Protein AF-0000000085124815 (afdb_homodimer)

Structure (mmCIF, N/CA/C/O backbone):
data_AF-0000000085124815-model_v1
#
loop_
_entity.id
_entity.type
_entity.pdbx_description
1 polymer 'Ferritin-like domain-containing protein'
#
loop_
_atom_site.group_PDB
_atom_site.id
_atom_site.type_symbol
_atom_site.label_atom_id
_atom_site.label_alt_id
_atom_site.label_comp_id
_atom_site.label_asym_id
_atom_site.label_entity_id
_atom_site.label_seq_id
_atom_site.pdbx_PDB_ins_code
_atom_site.Cartn_x
_atom_site.Cartn_y
_atom_site.Cartn_z
_atom_site.occupancy
_atom_site.B_iso_or_equiv
_atom_site.auth_seq_id
_atom_site.auth_comp_id
_atom_site.auth_asym_id
_atom_site.auth_atom_id
_atom_site.pdbx_PDB_model_num
ATOM 1 N N . MET A 1 1 ? 24.781 -39.438 -40.031 1 23.91 1 MET A N 1
ATOM 2 C CA . MET A 1 1 ? 24.938 -39.5 -38.562 1 23.91 1 MET A CA 1
ATOM 3 C C . MET A 1 1 ? 23.734 -38.844 -37.875 1 23.91 1 MET A C 1
ATOM 5 O O . MET A 1 1 ? 23.531 -37.625 -37.969 1 23.91 1 MET A O 1
ATOM 9 N N . HIS A 1 2 ? 22.531 -39.375 -37.812 1 31.05 2 HIS A N 1
ATOM 10 C CA . HIS A 1 2 ? 21.219 -38.875 -37.438 1 31.05 2 HIS A CA 1
ATOM 11 C C . HIS A 1 2 ? 21.219 -38.281 -36.062 1 31.05 2 HIS A C 1
ATOM 13 O O . HIS A 1 2 ? 21.734 -38.875 -35.125 1 31.05 2 HIS A O 1
ATOM 19 N N . THR A 1 3 ? 21.5 -37 -35.938 1 35.91 3 THR A N 1
ATOM 20 C CA . THR A 1 3 ? 21.438 -36.188 -34.719 1 35.91 3 THR A CA 1
ATOM 21 C C . THR A 1 3 ? 20.359 -36.719 -33.781 1 35.91 3 THR A C 1
ATOM 23 O O . THR A 1 3 ? 19.188 -36.812 -34.156 1 35.91 3 THR A O 1
ATOM 26 N N . LEU A 1 4 ? 20.641 -37.625 -32.969 1 41.78 4 LEU A N 1
ATOM 27 C CA . LEU A 1 4 ? 19.844 -38.281 -31.953 1 41.78 4 LEU A CA 1
ATOM 28 C C . LEU A 1 4 ? 19 -37.281 -31.188 1 41.78 4 LEU A C 1
ATOM 30 O O . LEU A 1 4 ? 19.547 -36.438 -30.469 1 41.78 4 LEU A O 1
ATOM 34 N N . ASN A 1 5 ? 17.938 -36.656 -31.719 1 46.88 5 ASN A N 1
ATOM 35 C CA . ASN A 1 5 ? 16.938 -35.781 -31.125 1 46.88 5 ASN A CA 1
ATOM 36 C C . ASN A 1 5 ? 16.625 -36.188 -29.688 1 46.88 5 ASN A C 1
ATOM 38 O O . ASN A 1 5 ? 16.5 -37.375 -29.375 1 46.88 5 ASN A O 1
ATOM 42 N N . HIS A 1 6 ? 17.109 -35.469 -28.766 1 55.03 6 HIS A N 1
ATOM 43 C CA . HIS A 1 6 ? 16.969 -35.625 -27.312 1 55.03 6 HIS A CA 1
ATOM 44 C C . HIS A 1 6 ? 15.594 -36.188 -26.953 1 55.03 6 HIS A C 1
ATOM 46 O O . HIS A 1 6 ? 14.57 -35.688 -27.406 1 55.03 6 HIS A O 1
ATOM 52 N N . SER A 1 7 ? 15.328 -37.531 -26.641 1 70.69 7 SER A N 1
ATOM 53 C CA . SER A 1 7 ? 14.094 -38.281 -26.375 1 70.69 7 SER A CA 1
ATOM 54 C C . SER A 1 7 ? 13.719 -38.219 -24.906 1 70.69 7 SER A C 1
ATOM 56 O O . SER A 1 7 ? 14.555 -38.438 -24.031 1 70.69 7 SER A O 1
ATOM 58 N N . ILE A 1 8 ? 12.711 -37.406 -24.469 1 87.69 8 ILE A N 1
ATOM 59 C CA . ILE A 1 8 ? 12.086 -37.469 -23.141 1 87.69 8 ILE A CA 1
ATOM 60 C C . ILE A 1 8 ? 11.289 -38.781 -23 1 87.69 8 ILE A C 1
ATOM 62 O O . ILE A 1 8 ? 10.523 -39.125 -23.906 1 87.69 8 ILE A O 1
ATOM 66 N N . SER A 1 9 ? 11.625 -39.625 -22.031 1 92.69 9 SER A N 1
ATOM 67 C CA . SER A 1 9 ? 10.891 -40.844 -21.781 1 92.69 9 SER A CA 1
ATOM 68 C C . SER A 1 9 ? 10.039 -40.719 -20.531 1 92.69 9 SER A C 1
ATOM 70 O O . SER A 1 9 ? 10.531 -40.344 -19.469 1 92.69 9 SER A O 1
ATOM 72 N N . ILE A 1 10 ? 8.781 -41.062 -20.641 1 93.69 10 ILE A N 1
ATOM 73 C CA . ILE A 1 10 ? 7.84 -40.969 -19.531 1 93.69 10 ILE A CA 1
ATOM 74 C C . ILE A 1 10 ? 7.281 -42.344 -19.203 1 93.69 10 ILE A C 1
ATOM 76 O O . ILE A 1 10 ? 6.383 -42.844 -19.875 1 93.69 10 ILE A O 1
ATOM 80 N N . PRO A 1 11 ? 7.715 -43 -18.172 1 93.75 11 PRO A N 1
ATOM 81 C CA . PRO A 1 11 ? 7.078 -44.25 -17.719 1 93.75 11 PRO A CA 1
ATOM 82 C C . PRO A 1 11 ? 5.688 -44 -17.141 1 93.75 11 PRO A C 1
ATOM 84 O O . PRO A 1 11 ? 5.512 -43.156 -16.266 1 93.75 11 PRO A O 1
ATOM 87 N N . ILE A 1 12 ? 4.684 -44.781 -17.594 1 95.38 12 ILE A N 1
ATOM 88 C CA . ILE A 1 12 ? 3.328 -44.531 -17.109 1 95.38 12 ILE A CA 1
ATOM 89 C C . ILE A 1 12 ? 2.779 -45.812 -16.469 1 95.38 12 ILE A C 1
ATOM 91 O O . ILE A 1 12 ? 1.628 -45.844 -16.031 1 95.38 12 ILE A O 1
ATOM 95 N N . GLY A 1 13 ? 3.639 -46.844 -16.375 1 94 13 GLY A N 1
ATOM 96 C CA . GLY A 1 13 ? 3.227 -48.062 -15.727 1 94 13 GLY A CA 1
ATOM 97 C C . GLY A 1 13 ? 1.935 -48.625 -16.297 1 94 13 GLY A C 1
ATOM 98 O O . GLY A 1 13 ? 1.799 -48.781 -17.516 1 94 13 GLY A O 1
ATOM 99 N N . ASN A 1 14 ? 0.966 -48.875 -15.414 1 93.25 14 ASN A N 1
ATOM 100 C CA . ASN A 1 14 ? -0.313 -49.438 -15.82 1 93.25 14 ASN A CA 1
ATOM 101 C C . ASN A 1 14 ? -1.377 -48.375 -16 1 93.25 14 ASN A C 1
ATOM 103 O O . ASN A 1 14 ? -2.566 -48.688 -16.109 1 93.25 14 ASN A O 1
ATOM 107 N N . MET A 1 15 ? -0.913 -47.094 -16.047 1 93 15 MET A N 1
ATOM 108 C CA . MET A 1 15 ? -1.878 -46 -16.172 1 93 15 MET A CA 1
ATOM 109 C C . MET A 1 15 ? -2.676 -46.125 -17.469 1 93 15 MET A C 1
ATOM 111 O O . MET A 1 15 ? -2.098 -46.25 -18.562 1 93 15 MET A O 1
ATOM 115 N N . PRO A 1 16 ? -4 -46.25 -17.344 1 93.31 16 PRO A N 1
ATOM 116 C CA . PRO A 1 16 ? -4.82 -46.25 -18.562 1 93.31 16 PRO A CA 1
ATOM 117 C C . PRO A 1 16 ? -4.922 -44.844 -19.203 1 93.31 16 PRO A C 1
ATOM 119 O O . PRO A 1 16 ? -4.484 -43.875 -18.609 1 93.31 16 PRO A O 1
ATOM 122 N N . PRO A 1 17 ? -5.422 -44.812 -20.5 1 93.62 17 PRO A N 1
ATOM 123 C CA . PRO A 1 17 ? -5.785 -43.5 -21.016 1 93.62 17 PRO A CA 1
ATOM 124 C C . PRO A 1 17 ? -6.785 -42.781 -20.125 1 93.62 17 PRO A C 1
ATOM 126 O O . PRO A 1 17 ? -7.918 -43.219 -19.953 1 93.62 17 PRO A O 1
ATOM 129 N N . SER A 1 18 ? -6.352 -41.844 -19.531 1 93.62 18 SER A N 1
ATOM 130 C CA . SER A 1 18 ? -7.117 -41.094 -18.516 1 93.62 18 SER A CA 1
ATOM 131 C C . SER A 1 18 ? -6.742 -39.625 -18.484 1 93.62 18 SER A C 1
ATOM 133 O O . SER A 1 18 ? -5.812 -39.219 -19.188 1 93.62 18 SER A O 1
ATOM 135 N N . LYS A 1 19 ? -7.516 -38.875 -17.672 1 92.56 19 LYS A N 1
ATOM 136 C CA . LYS A 1 19 ? -7.242 -37.469 -17.516 1 92.56 19 LYS A CA 1
ATOM 137 C C . LYS A 1 19 ? -5.844 -37.219 -16.969 1 92.56 19 LYS A C 1
ATOM 139 O O . LYS A 1 19 ? -5.156 -36.281 -17.359 1 92.56 19 LYS A O 1
ATOM 144 N N . GLU A 1 20 ? -5.457 -38.062 -16.031 1 93.56 20 GLU A N 1
ATOM 145 C CA . GLU A 1 20 ? -4.152 -37.875 -15.398 1 93.56 20 GLU A CA 1
ATOM 146 C C . GLU A 1 20 ? -3.018 -38.125 -16.391 1 93.56 20 GLU A C 1
ATOM 148 O O . GLU A 1 20 ? -2.014 -37.406 -16.375 1 93.56 20 GLU A O 1
ATOM 153 N N . LEU A 1 21 ? -3.098 -39.156 -17.234 1 94.44 21 LEU A N 1
ATOM 154 C CA . LEU A 1 21 ? -2.076 -39.438 -18.25 1 94.44 21 LEU A CA 1
ATOM 155 C C . LEU A 1 21 ? -1.977 -38.25 -19.234 1 94.44 21 LEU A C 1
ATOM 157 O O . LEU A 1 21 ? -0.876 -37.781 -19.531 1 94.44 21 LEU A O 1
ATOM 161 N N . PHE A 1 22 ? -3.08 -37.781 -19.688 1 94.25 22 PHE A N 1
ATOM 162 C CA . PHE A 1 22 ? -3.061 -36.75 -20.719 1 94.25 22 PHE A CA 1
ATOM 163 C C . PHE A 1 22 ? -2.592 -35.406 -20.141 1 94.25 22 PHE A C 1
ATOM 165 O O . PHE A 1 22 ? -1.971 -34.625 -20.844 1 94.25 22 PHE A O 1
ATOM 172 N N . LEU A 1 23 ? -2.912 -35.188 -18.859 1 93.25 23 LEU A N 1
ATOM 173 C CA . LEU A 1 23 ? -2.338 -34.031 -18.219 1 93.25 23 LEU A CA 1
ATOM 174 C C . LEU A 1 23 ? -0.816 -34.094 -18.188 1 93.25 23 LEU A C 1
ATOM 176 O O . LEU A 1 23 ? -0.136 -33.094 -18.438 1 93.25 23 LEU A O 1
ATOM 180 N N . LYS A 1 24 ? -0.338 -35.219 -17.875 1 94 24 LYS A N 1
ATOM 181 C CA . LYS A 1 24 ? 1.106 -35.438 -17.859 1 94 24 LYS A CA 1
ATOM 182 C C . LYS A 1 24 ? 1.709 -35.188 -19.234 1 94 24 LYS A C 1
ATOM 184 O O . LYS A 1 24 ? 2.762 -34.562 -19.375 1 94 24 LYS A O 1
ATOM 189 N N . LEU A 1 25 ? 1.062 -35.75 -20.25 1 94.56 25 LEU A N 1
ATOM 190 C CA . LEU A 1 25 ? 1.532 -35.562 -21.609 1 94.56 25 LEU A CA 1
ATOM 191 C C . LEU A 1 25 ? 1.477 -34.094 -22 1 94.56 25 LEU A C 1
ATOM 193 O O . LEU A 1 25 ? 2.416 -33.562 -22.609 1 94.56 25 LEU A O 1
ATOM 197 N N . GLU A 1 26 ? 0.358 -33.469 -21.688 1 93.69 26 GLU A N 1
ATOM 198 C CA . GLU A 1 26 ? 0.213 -32.031 -21.984 1 93.69 26 GLU A CA 1
ATOM 199 C C . GLU A 1 26 ? 1.379 -31.234 -21.422 1 93.69 26 GLU A C 1
ATOM 201 O O . GLU A 1 26 ? 1.943 -30.375 -22.109 1 93.69 26 GLU A O 1
ATOM 206 N N . ASN A 1 27 ? 1.686 -31.453 -20.203 1 93.62 27 ASN A N 1
ATOM 207 C CA . ASN A 1 27 ? 2.771 -30.719 -19.562 1 93.62 27 ASN A CA 1
ATOM 208 C C . ASN A 1 27 ? 4.117 -31.031 -20.219 1 93.62 27 ASN A C 1
ATOM 210 O O . ASN A 1 27 ? 4.918 -30.125 -20.453 1 93.62 27 ASN A O 1
ATOM 214 N N . THR A 1 28 ? 4.367 -32.281 -20.453 1 94.38 28 THR A N 1
ATOM 215 C CA . THR A 1 28 ? 5.625 -32.688 -21.078 1 94.38 28 THR A CA 1
ATOM 216 C C . THR A 1 28 ? 5.805 -32 -22.438 1 94.38 28 THR A C 1
ATOM 218 O O . THR A 1 28 ? 6.887 -31.5 -22.734 1 94.38 28 THR A O 1
ATOM 221 N N . PHE A 1 29 ? 4.789 -31.984 -23.219 1 94.19 29 PHE A N 1
ATOM 222 C CA . PHE A 1 29 ? 4.875 -31.406 -24.547 1 94.19 29 PHE A CA 1
ATOM 223 C C . PHE A 1 29 ? 4.949 -29.875 -24.469 1 94.19 29 PHE A C 1
ATOM 225 O O . PHE A 1 29 ? 5.512 -29.234 -25.359 1 94.19 29 PHE A O 1
ATOM 232 N N . LEU A 1 30 ? 4.332 -29.344 -23.406 1 92.88 30 LEU A N 1
ATOM 233 C CA . LEU A 1 30 ? 4.414 -27.906 -23.203 1 92.88 30 LEU A CA 1
ATOM 234 C C . LEU A 1 30 ? 5.863 -27.469 -23 1 92.88 30 LEU A C 1
ATOM 236 O O . LEU A 1 30 ? 6.289 -26.438 -23.531 1 92.88 30 LEU A O 1
ATOM 240 N N . ILE A 1 31 ? 6.621 -28.234 -22.297 1 92.75 31 ILE A N 1
ATOM 241 C CA . ILE A 1 31 ? 7.973 -27.859 -21.891 1 92.75 31 ILE A CA 1
ATOM 242 C C . ILE A 1 31 ? 8.977 -28.328 -22.938 1 92.75 31 ILE A C 1
ATOM 244 O O . ILE A 1 31 ? 10.055 -27.75 -23.094 1 92.75 31 ILE A O 1
ATOM 248 N N . ALA A 1 32 ? 8.656 -29.359 -23.734 1 93.62 32 ALA A N 1
ATOM 249 C CA . ALA A 1 32 ? 9.555 -29.938 -24.734 1 93.62 32 ALA A CA 1
ATOM 250 C C . ALA A 1 32 ? 9.812 -28.969 -25.875 1 93.62 32 ALA A C 1
ATOM 252 O O . ALA A 1 32 ? 9.008 -28.078 -26.141 1 93.62 32 ALA A O 1
ATOM 253 N N . ASN A 1 33 ? 10.945 -29.172 -26.516 1 92.94 33 ASN A N 1
ATOM 254 C CA . ASN A 1 33 ? 11.281 -28.391 -27.703 1 92.94 33 ASN A CA 1
ATOM 255 C C . ASN A 1 33 ? 10.578 -28.922 -28.938 1 92.94 33 ASN A C 1
ATOM 257 O O . ASN A 1 33 ? 10.195 -30.094 -28.984 1 92.94 33 ASN A O 1
ATOM 261 N N . THR A 1 34 ? 10.5 -28.031 -29.891 1 94.25 34 THR A N 1
ATOM 262 C CA . THR A 1 34 ? 9.977 -28.469 -31.188 1 94.25 34 THR A CA 1
ATOM 263 C C . THR A 1 34 ? 10.812 -29.609 -31.766 1 94.25 34 THR A C 1
ATOM 265 O O . THR A 1 34 ? 12.039 -29.594 -31.656 1 94.25 34 THR A O 1
ATOM 268 N N . SER A 1 35 ? 10.18 -30.625 -32.312 1 94.56 35 SER A N 1
ATOM 269 C CA . SER A 1 35 ? 10.758 -31.766 -33 1 94.56 35 SER A CA 1
ATOM 270 C C . SER A 1 35 ? 11.289 -32.812 -32.031 1 94.56 35 SER A C 1
ATOM 272 O O . SER A 1 35 ? 11.766 -33.875 -32.438 1 94.56 35 SER A O 1
ATOM 274 N N . GLU A 1 36 ? 11.141 -32.469 -30.75 1 95.06 36 GLU A N 1
ATOM 275 C CA . GLU A 1 36 ? 11.562 -33.469 -29.781 1 95.06 36 GLU A CA 1
ATOM 276 C C . GLU A 1 36 ? 10.625 -34.688 -29.781 1 95.06 36 GLU A C 1
ATOM 278 O O . GLU A 1 36 ? 9.414 -34.531 -29.969 1 95.06 36 GLU A O 1
ATOM 283 N N . ILE A 1 37 ? 11.227 -35.906 -29.547 1 96.25 37 ILE A N 1
ATOM 284 C CA . ILE A 1 37 ? 10.445 -37.125 -29.469 1 96.25 37 ILE A CA 1
ATOM 285 C C . ILE A 1 37 ? 10.211 -37.5 -28.016 1 96.25 37 ILE A C 1
ATOM 287 O O . ILE A 1 37 ? 11.156 -37.594 -27.234 1 96.25 37 ILE A O 1
ATOM 291 N N . ILE A 1 38 ? 8.938 -37.625 -27.688 1 96.5 38 ILE A N 1
ATOM 292 C CA . ILE A 1 38 ? 8.555 -38.062 -26.359 1 96.5 38 ILE A CA 1
ATOM 293 C C . ILE A 1 38 ? 8.156 -39.531 -26.406 1 96.5 38 ILE A C 1
ATOM 295 O O . ILE A 1 38 ? 7.273 -39.906 -27.172 1 96.5 38 ILE A O 1
ATOM 299 N N . GLU A 1 39 ? 8.805 -40.312 -25.625 1 96.19 39 GLU A N 1
ATOM 300 C CA . GLU A 1 39 ? 8.523 -41.75 -25.531 1 96.19 39 GLU A CA 1
ATOM 301 C C . GLU A 1 39 ? 7.656 -42.031 -24.312 1 96.19 39 GLU A C 1
ATOM 303 O O . GLU A 1 39 ? 7.992 -41.656 -23.188 1 96.19 39 GLU A O 1
ATOM 308 N N . ILE A 1 40 ? 6.547 -42.656 -24.547 1 95.94 40 ILE A N 1
ATOM 309 C CA . ILE A 1 40 ? 5.664 -43.125 -23.469 1 95.94 40 ILE A CA 1
ATOM 310 C C . ILE A 1 40 ? 5.84 -44.625 -23.266 1 95.94 40 ILE A C 1
ATOM 312 O O . ILE A 1 40 ? 5.586 -45.406 -24.188 1 95.94 40 ILE A O 1
ATOM 316 N N . VAL A 1 41 ? 6.312 -45 -22.109 1 95.44 41 VAL A N 1
ATOM 317 C CA . VAL A 1 41 ? 6.562 -46.406 -21.812 1 95.44 41 VAL A CA 1
ATOM 318 C C . VAL A 1 41 ? 5.457 -46.938 -20.922 1 95.44 41 VAL A C 1
ATOM 320 O O . VAL A 1 41 ? 5.277 -46.5 -19.797 1 95.44 41 VAL A O 1
ATOM 323 N N . SER A 1 42 ? 4.711 -47.938 -21.391 1 95.69 42 SER A N 1
ATOM 324 C CA . SER A 1 42 ? 3.547 -48.469 -20.688 1 95.69 42 SER A CA 1
ATOM 325 C C . SER A 1 42 ? 3.635 -49.969 -20.547 1 95.69 42 SER A C 1
ATOM 327 O O . SER A 1 42 ? 4.281 -50.656 -21.359 1 95.69 42 SER A O 1
ATOM 329 N N . PHE A 1 43 ? 2.971 -50.469 -19.453 1 94.81 43 PHE A N 1
ATOM 330 C CA . PHE A 1 43 ? 2.824 -51.906 -19.312 1 94.81 43 PHE A CA 1
ATOM 331 C C . PHE A 1 43 ? 1.625 -52.406 -20.109 1 94.81 43 PHE A C 1
ATOM 333 O O . PHE A 1 43 ? 1.459 -53.625 -20.312 1 94.81 43 PHE A O 1
ATOM 340 N N . LYS A 1 44 ? 0.911 -51.438 -20.641 1 90.81 44 LYS A N 1
ATOM 341 C CA . LYS A 1 44 ? -0.319 -51.812 -21.344 1 90.81 44 LYS A CA 1
ATOM 342 C C . LYS A 1 44 ? -0.137 -51.719 -22.844 1 90.81 44 LYS A C 1
ATOM 344 O O . LYS A 1 44 ? 0.371 -50.688 -23.359 1 90.81 44 LYS A O 1
ATOM 349 N N . PRO A 1 45 ? -0.611 -52.75 -23.594 1 88 45 PRO A N 1
ATOM 350 C CA . PRO A 1 45 ? -0.438 -52.75 -25.047 1 88 45 PRO A CA 1
ATOM 351 C C . PRO A 1 45 ? -1.549 -52 -25.766 1 88 45 PRO A C 1
ATOM 353 O O . PRO A 1 45 ? -1.391 -51.625 -26.938 1 88 45 PRO A O 1
ATOM 356 N N . ASN A 1 46 ? -2.725 -51.719 -25.188 1 89.56 46 ASN A N 1
ATOM 357 C CA . ASN A 1 46 ? -3.912 -51.25 -25.891 1 89.56 46 ASN A CA 1
ATOM 358 C C . ASN A 1 46 ? -4.207 -49.781 -25.609 1 89.56 46 ASN A C 1
ATOM 360 O O . ASN A 1 46 ? -5.352 -49.438 -25.328 1 89.56 46 ASN A O 1
ATOM 364 N N . ILE A 1 47 ? -3.135 -48.875 -25.672 1 94.62 47 ILE A N 1
ATOM 365 C CA . ILE A 1 47 ? -3.41 -47.469 -25.453 1 94.62 47 ILE A CA 1
ATOM 366 C C . ILE A 1 47 ? -3.035 -46.656 -26.688 1 94.62 47 ILE A C 1
ATOM 368 O O . ILE A 1 47 ? -3.049 -45.438 -26.672 1 94.62 47 ILE A O 1
ATOM 372 N N . GLU A 1 48 ? -2.682 -47.375 -27.781 1 94.88 48 GLU A N 1
ATOM 373 C CA . GLU A 1 48 ? -2.176 -46.719 -28.984 1 94.88 48 GLU A CA 1
ATOM 374 C C . GLU A 1 48 ? -3.24 -45.844 -29.625 1 94.88 48 GLU A C 1
ATOM 376 O O . GLU A 1 48 ? -2.947 -44.719 -30.078 1 94.88 48 GLU A O 1
ATOM 381 N N . ILE A 1 49 ? -4.457 -46.312 -29.688 1 96.31 49 ILE A N 1
ATOM 382 C CA . ILE A 1 49 ? -5.539 -45.594 -30.344 1 96.31 49 ILE A CA 1
ATOM 383 C C . ILE A 1 49 ? -5.746 -44.219 -29.656 1 96.31 49 ILE A C 1
ATOM 385 O O . ILE A 1 49 ? -5.855 -43.188 -30.312 1 96.31 49 ILE A O 1
ATOM 389 N N . GLU A 1 50 ? -5.793 -44.25 -28.391 1 96.62 50 GLU A N 1
ATOM 390 C CA . GLU A 1 50 ? -6.004 -43.031 -27.609 1 96.62 50 GLU A CA 1
ATOM 391 C C . GLU A 1 50 ? -4.82 -42.062 -27.75 1 96.62 50 GLU A C 1
ATOM 393 O O . GLU A 1 50 ? -5.008 -40.844 -27.859 1 96.62 50 GLU A O 1
ATOM 398 N N . LEU A 1 51 ? -3.592 -42.594 -27.766 1 96.94 51 LEU A N 1
ATOM 399 C CA . LEU A 1 51 ? -2.4 -41.75 -27.906 1 96.94 51 LEU A CA 1
ATOM 400 C C . LEU A 1 51 ? -2.348 -41.125 -29.281 1 96.94 51 LEU A C 1
ATOM 402 O O . LEU A 1 51 ? -1.988 -39.938 -29.406 1 96.94 51 LEU A O 1
ATOM 406 N N . ARG A 1 52 ? -2.627 -41.938 -30.266 1 96.56 52 ARG A N 1
ATOM 407 C CA . ARG A 1 52 ? -2.691 -41.406 -31.625 1 96.56 52 ARG A CA 1
ATOM 408 C C . ARG A 1 52 ? -3.738 -40.312 -31.734 1 96.56 52 ARG A C 1
ATOM 410 O O . ARG A 1 52 ? -3.502 -39.281 -32.375 1 96.56 52 ARG A O 1
ATOM 417 N N . GLY A 1 53 ? -4.887 -40.594 -31.219 1 96.81 53 GLY A N 1
ATOM 418 C CA . GLY A 1 53 ? -5.938 -39.594 -31.203 1 96.81 53 GLY A CA 1
ATOM 419 C C . GLY A 1 53 ? -5.531 -38.312 -30.5 1 96.81 53 GLY A C 1
ATOM 420 O O . GLY A 1 53 ? -5.805 -37.219 -30.984 1 96.81 53 GLY A O 1
ATOM 421 N N . TRP A 1 54 ? -4.973 -38.406 -29.297 1 96.44 54 TRP A N 1
ATOM 422 C CA . TRP A 1 54 ? -4.5 -37.25 -28.547 1 96.44 54 TRP A CA 1
ATOM 423 C C . TRP A 1 54 ? -3.471 -36.469 -29.344 1 96.44 54 TRP A C 1
ATOM 425 O O . TRP A 1 54 ? -3.535 -35.25 -29.406 1 96.44 54 TRP A O 1
ATOM 435 N N . ALA A 1 55 ? -2.471 -37.125 -29.922 1 97.38 55 ALA A N 1
ATOM 436 C CA . ALA A 1 55 ? -1.425 -36.5 -30.703 1 97.38 55 ALA A CA 1
ATOM 437 C C . ALA A 1 55 ? -2.023 -35.688 -31.875 1 97.38 55 ALA A C 1
ATOM 439 O O . ALA A 1 55 ? -1.63 -34.562 -32.125 1 97.38 55 ALA A O 1
ATOM 440 N N . LYS A 1 56 ? -2.924 -36.375 -32.562 1 96.5 56 LYS A N 1
ATOM 441 C CA . LYS A 1 56 ? -3.584 -35.719 -33.688 1 96.5 56 LYS A CA 1
ATOM 442 C C . LYS A 1 56 ? -4.336 -34.469 -33.25 1 96.5 56 LYS A C 1
ATOM 444 O O . LYS A 1 56 ? -4.234 -33.406 -33.875 1 96.5 56 LYS A O 1
ATOM 449 N N . LEU A 1 57 ? -5.078 -34.625 -32.219 1 94.94 57 LEU A N 1
ATOM 450 C CA . LEU A 1 57 ? -5.867 -33.531 -31.688 1 94.94 57 LEU A CA 1
ATOM 451 C C . LEU A 1 57 ? -4.969 -32.375 -31.297 1 94.94 57 LEU A C 1
ATOM 453 O O . LEU A 1 57 ? -5.363 -31.203 -31.422 1 94.94 57 LEU A O 1
ATOM 457 N N . ARG A 1 58 ? -3.801 -32.625 -30.766 1 94.5 58 ARG A N 1
ATOM 458 C CA . ARG A 1 58 ? -2.896 -31.594 -30.266 1 94.5 58 ARG A CA 1
ATOM 459 C C . ARG A 1 58 ? -1.935 -31.141 -31.359 1 94.5 58 ARG A C 1
ATOM 461 O O . ARG A 1 58 ? -1.1 -30.266 -31.141 1 94.5 58 ARG A O 1
ATOM 468 N N . GLY A 1 59 ? -2.023 -31.766 -32.531 1 96 59 GLY A N 1
ATOM 469 C CA . GLY A 1 59 ? -1.218 -31.359 -33.656 1 96 59 GLY A CA 1
ATOM 470 C C . GLY A 1 59 ? 0.179 -31.953 -33.656 1 96 59 GLY A C 1
ATOM 471 O O . GLY A 1 59 ? 1.13 -31.328 -34.125 1 96 59 GLY A O 1
ATOM 472 N N . HIS A 1 60 ? 0.367 -33.094 -33.031 1 97.38 60 HIS A N 1
ATOM 473 C CA . HIS A 1 60 ? 1.655 -33.75 -33 1 97.38 60 HIS A CA 1
ATOM 474 C C . HIS A 1 60 ? 1.648 -35 -33.875 1 97.38 60 HIS A C 1
ATOM 476 O O . HIS A 1 60 ? 0.612 -35.375 -34.438 1 97.38 60 HIS A O 1
ATOM 482 N N . LEU A 1 61 ? 2.846 -35.594 -34.031 1 97.44 61 LEU A N 1
ATOM 483 C CA . LEU A 1 61 ? 2.973 -36.75 -34.938 1 97.44 61 LEU A CA 1
ATOM 484 C C . LEU A 1 61 ? 3.232 -38.031 -34.156 1 97.44 61 LEU A C 1
ATOM 486 O O . LEU A 1 61 ? 4.23 -38.125 -33.438 1 97.44 61 LEU A O 1
ATOM 490 N N . TYR A 1 62 ? 2.32 -38.906 -34.281 1 97.31 62 TYR A N 1
ATOM 491 C CA . TYR A 1 62 ? 2.529 -40.219 -33.688 1 97.31 62 TYR A CA 1
ATOM 492 C C . TYR A 1 62 ? 3.477 -41.031 -34.562 1 97.31 62 TYR A C 1
ATOM 494 O O . TYR A 1 62 ? 3.242 -41.219 -35.75 1 97.31 62 TYR A O 1
ATOM 502 N N . LEU A 1 63 ? 4.547 -41.594 -34 1 96.5 63 LEU A N 1
ATOM 503 C CA . LEU A 1 63 ? 5.602 -42.25 -34.75 1 96.5 63 LEU A CA 1
ATOM 504 C C . LEU A 1 63 ? 5.445 -43.781 -34.719 1 96.5 63 LEU A C 1
ATOM 506 O O . LEU A 1 63 ? 6.02 -44.469 -35.562 1 96.5 63 LEU A O 1
ATOM 510 N N . GLY A 1 64 ? 4.719 -44.281 -33.656 1 94.56 64 GLY A N 1
ATOM 511 C CA . GLY A 1 64 ? 4.496 -45.719 -33.656 1 94.56 64 GLY A CA 1
ATOM 512 C C . GLY A 1 64 ? 4.797 -46.375 -32.312 1 94.56 64 GLY A C 1
ATOM 513 O O . GLY A 1 64 ? 5.105 -45.656 -31.328 1 94.56 64 GLY A O 1
ATOM 514 N N . ARG A 1 65 ? 4.527 -47.625 -32.25 1 94.19 65 ARG A N 1
ATOM 515 C CA . ARG A 1 65 ? 4.734 -48.438 -31.047 1 94.19 65 ARG A CA 1
ATOM 516 C C . ARG A 1 65 ? 5.836 -49.469 -31.25 1 94.19 65 ARG A C 1
ATOM 518 O O . ARG A 1 65 ? 5.961 -50.031 -32.344 1 94.19 65 ARG A O 1
ATOM 525 N N . GLU A 1 66 ? 6.715 -49.656 -30.266 1 93.94 66 GLU A N 1
ATOM 526 C CA . GLU A 1 66 ? 7.711 -50.719 -30.219 1 93.94 66 GLU A CA 1
ATOM 527 C C . GLU A 1 66 ? 7.52 -51.594 -28.984 1 93.94 66 GLU A C 1
ATOM 529 O O . GLU A 1 66 ? 7.262 -51.094 -27.891 1 93.94 66 GLU A O 1
ATOM 534 N N . SER A 1 67 ? 7.547 -52.938 -29.234 1 92.06 67 SER A N 1
ATOM 535 C CA . SER A 1 67 ? 7.445 -53.875 -28.109 1 92.06 67 SER A CA 1
ATOM 536 C C . SER A 1 67 ? 8.797 -54.094 -27.453 1 92.06 67 SER A C 1
ATOM 538 O O . SER A 1 67 ? 9.797 -54.375 -28.125 1 92.06 67 SER A O 1
ATOM 540 N N . LEU A 1 68 ? 8.75 -53.719 -26.203 1 90.62 68 LEU A N 1
ATOM 541 C CA . LEU A 1 68 ? 9.93 -54 -25.375 1 90.62 68 LEU A CA 1
ATOM 542 C C . LEU A 1 68 ? 9.711 -55.219 -24.5 1 90.62 68 LEU A C 1
ATOM 544 O O . LEU A 1 68 ? 8.719 -55.938 -24.672 1 90.62 68 LEU A O 1
ATOM 548 N N . LYS A 1 69 ? 10.766 -55.562 -23.719 1 88.88 69 LYS A N 1
ATOM 549 C CA . LYS A 1 69 ? 10.609 -56.688 -22.797 1 88.88 69 LYS A CA 1
ATOM 550 C C . LYS A 1 69 ? 9.555 -56.406 -21.734 1 88.88 69 LYS A C 1
ATOM 552 O O . LYS A 1 69 ? 9.797 -55.625 -20.812 1 88.88 69 LYS A O 1
ATOM 557 N N . GLU A 1 70 ? 8.445 -56.875 -21.797 1 91.31 70 GLU A N 1
ATOM 558 C CA . GLU A 1 70 ? 7.316 -56.781 -20.859 1 91.31 70 GLU A CA 1
ATOM 559 C C . GLU A 1 70 ? 6.75 -55.375 -20.812 1 91.31 70 GLU A C 1
ATOM 561 O O . GLU A 1 70 ? 6.125 -54.969 -19.828 1 91.31 70 GLU A O 1
ATOM 566 N N . GLN A 1 71 ? 7.137 -54.5 -21.734 1 94.88 71 GLN A N 1
ATOM 567 C CA . GLN A 1 71 ? 6.625 -53.125 -21.828 1 94.88 71 GLN A CA 1
ATOM 568 C C . GLN A 1 71 ? 6.426 -52.719 -23.281 1 94.88 71 GLN A C 1
ATOM 570 O O . GLN A 1 71 ? 6.816 -53.438 -24.203 1 94.88 71 GLN A O 1
ATOM 575 N N . TYR A 1 72 ? 5.797 -51.656 -23.5 1 95.5 72 TYR A N 1
ATOM 576 C CA . TYR A 1 72 ? 5.535 -51.094 -24.812 1 95.5 72 TYR A CA 1
ATOM 577 C C . TYR A 1 72 ? 5.984 -49.625 -24.875 1 95.5 72 TYR A C 1
ATOM 579 O O . TYR A 1 72 ? 5.754 -48.875 -23.938 1 95.5 72 TYR A O 1
ATOM 587 N N . SER A 1 73 ? 6.715 -49.344 -25.891 1 95.38 73 SER A N 1
ATOM 588 C CA . SER A 1 73 ? 7.195 -47.969 -26.125 1 95.38 73 SER A CA 1
ATOM 589 C C . SER A 1 73 ? 6.383 -47.281 -27.219 1 95.38 73 SER A C 1
ATOM 591 O O . SER A 1 73 ? 6.336 -47.75 -28.359 1 95.38 73 SER A O 1
ATOM 593 N N . TYR A 1 74 ? 5.707 -46.219 -26.844 1 96.31 74 TYR A N 1
ATOM 594 C CA . TYR A 1 74 ? 4.988 -45.375 -27.781 1 96.31 74 TYR A CA 1
ATOM 595 C C . TYR A 1 74 ? 5.715 -44.031 -28 1 96.31 74 TYR A C 1
ATOM 597 O O . TYR A 1 74 ? 6.145 -43.406 -27.031 1 96.31 74 TYR A O 1
ATOM 605 N N . LYS A 1 75 ? 5.891 -43.625 -29.203 1 96.75 75 LYS A N 1
ATOM 606 C CA . LYS A 1 75 ? 6.668 -42.406 -29.469 1 96.75 75 LYS A CA 1
ATOM 607 C C . LYS A 1 75 ? 5.828 -41.375 -30.219 1 96.75 75 LYS A C 1
ATOM 609 O O . LYS A 1 75 ? 5.148 -41.688 -31.188 1 96.75 75 LYS A O 1
ATOM 614 N N . ILE A 1 76 ? 5.797 -40.188 -29.703 1 96.88 76 ILE A N 1
ATOM 615 C CA . ILE A 1 76 ? 5.125 -39.031 -30.297 1 96.88 76 ILE A CA 1
ATOM 616 C C . ILE A 1 76 ? 6.125 -37.875 -30.484 1 96.88 76 ILE A C 1
ATOM 618 O O . ILE A 1 76 ? 6.902 -37.562 -29.578 1 96.88 76 ILE A O 1
ATOM 622 N N . GLN A 1 77 ? 6.199 -37.25 -31.656 1 97.12 77 GLN A N 1
ATOM 623 C CA . GLN A 1 77 ? 7.07 -36.125 -31.938 1 97.12 77 GLN A CA 1
ATOM 624 C C . GLN A 1 77 ? 6.312 -34.812 -31.828 1 97.12 77 GLN A C 1
ATOM 626 O O . GLN A 1 77 ? 5.234 -34.656 -32.406 1 97.12 77 GLN A O 1
ATOM 631 N N . LYS A 1 78 ? 6.84 -33.875 -31.031 1 96.44 78 LYS A N 1
ATOM 632 C CA . LYS A 1 78 ? 6.238 -32.562 -30.969 1 96.44 78 LYS A CA 1
ATOM 633 C C . LYS A 1 78 ? 6.43 -31.797 -32.281 1 96.44 78 LYS A C 1
ATOM 635 O O . LYS A 1 78 ? 7.559 -31.625 -32.75 1 96.44 78 LYS A O 1
ATOM 640 N N . ILE A 1 79 ? 5.359 -31.297 -32.812 1 96.19 79 ILE A N 1
ATOM 641 C CA . ILE A 1 79 ? 5.406 -30.578 -34.094 1 96.19 79 ILE A CA 1
ATOM 642 C C . ILE A 1 79 ? 5.215 -29.078 -33.844 1 96.19 79 ILE A C 1
ATOM 644 O O . ILE A 1 79 ? 5.84 -28.25 -34.5 1 96.19 79 ILE A O 1
ATOM 648 N N . ASN A 1 80 ? 4.41 -28.766 -32.906 1 93.38 80 ASN A N 1
ATOM 649 C CA . ASN A 1 80 ? 4.121 -27.375 -32.562 1 93.38 80 ASN A CA 1
ATOM 650 C C . ASN A 1 80 ? 5.375 -26.625 -32.125 1 93.38 80 ASN A C 1
ATOM 652 O O . ASN A 1 80 ? 6.352 -27.25 -31.688 1 93.38 80 ASN A O 1
ATOM 656 N N . LYS A 1 81 ? 5.344 -25.359 -32.25 1 93.94 81 LYS A N 1
ATOM 657 C CA . LYS A 1 81 ? 6.445 -24.5 -31.828 1 93.94 81 LYS A CA 1
ATOM 658 C C . LYS A 1 81 ? 6.66 -24.609 -30.312 1 93.94 81 LYS A C 1
ATOM 660 O O . LYS A 1 81 ? 5.711 -24.844 -29.562 1 93.94 81 LYS A O 1
ATOM 665 N N . SER A 1 82 ? 7.926 -24.344 -29.969 1 92.12 82 SER A N 1
ATOM 666 C CA . SER A 1 82 ? 8.242 -24.297 -28.547 1 92.12 82 SER A CA 1
ATOM 667 C C . SER A 1 82 ? 7.445 -23.219 -27.828 1 92.12 82 SER A C 1
ATOM 669 O O . SER A 1 82 ? 7.262 -22.109 -28.359 1 92.12 82 SER A O 1
ATOM 671 N N . SER A 1 83 ? 6.957 -23.609 -26.609 1 93.5 83 SER A N 1
ATOM 672 C CA . SER A 1 83 ? 6.09 -22.703 -25.844 1 93.5 83 SER A CA 1
ATOM 673 C C . SER A 1 83 ? 6.906 -21.75 -25 1 93.5 83 SER A C 1
ATOM 675 O O . SER A 1 83 ? 6.387 -20.719 -24.531 1 93.5 83 SER A O 1
ATOM 677 N N . PHE A 1 84 ? 8.133 -22.094 -24.719 1 94.62 84 PHE A N 1
ATOM 678 C CA . PHE A 1 84 ? 9.039 -21.281 -23.922 1 94.62 84 PHE A CA 1
ATOM 679 C C . PHE A 1 84 ? 10.336 -21.016 -24.672 1 94.62 84 PHE A C 1
ATOM 681 O O . PHE A 1 84 ? 10.859 -21.891 -25.359 1 94.62 84 PHE A O 1
ATOM 688 N N . ALA A 1 85 ? 10.82 -19.781 -24.547 1 90.12 85 ALA A N 1
ATOM 689 C CA . ALA A 1 85 ? 12.055 -19.406 -25.219 1 90.12 85 ALA A CA 1
ATOM 690 C C . ALA A 1 85 ? 13.273 -20 -24.516 1 90.12 85 ALA A C 1
ATOM 692 O O . ALA A 1 85 ? 14.281 -20.312 -25.141 1 90.12 85 ALA A O 1
ATOM 693 N N . ASN A 1 86 ? 13.141 -20.078 -23.219 1 88.88 86 ASN A N 1
ATOM 694 C CA . ASN A 1 86 ? 14.242 -20.578 -22.406 1 88.88 86 ASN A CA 1
ATOM 695 C C . ASN A 1 86 ? 13.781 -21.641 -21.422 1 88.88 86 ASN A C 1
ATOM 697 O O . ASN A 1 86 ? 12.594 -21.734 -21.109 1 88.88 86 ASN A O 1
ATOM 701 N N . LYS A 1 87 ? 14.789 -22.453 -21.031 1 89.62 87 LYS A N 1
ATOM 702 C CA . LYS A 1 87 ? 14.516 -23.375 -19.938 1 89.62 87 LYS A CA 1
ATOM 703 C C . LYS A 1 87 ? 14.719 -22.688 -18.594 1 89.62 87 LYS A C 1
ATOM 705 O O . LYS A 1 87 ? 15.5 -21.75 -18.469 1 89.62 87 LYS A O 1
ATOM 710 N N . SER A 1 88 ? 13.945 -23.172 -17.641 1 90.88 88 SER A N 1
ATOM 711 C CA . SER A 1 88 ? 14.117 -22.641 -16.281 1 90.88 88 SER A CA 1
ATOM 712 C C . SER A 1 88 ? 15.508 -22.938 -15.734 1 90.88 88 SER A C 1
ATOM 714 O O . SER A 1 88 ? 16.094 -23.969 -16.062 1 90.88 88 SER A O 1
ATOM 716 N N . SER A 1 89 ? 15.953 -21.984 -14.93 1 85.19 89 SER A N 1
ATOM 717 C CA . SER A 1 89 ? 17.266 -22.156 -14.328 1 85.19 89 SER A CA 1
ATOM 718 C C . SER A 1 89 ? 17.25 -23.203 -13.219 1 85.19 89 SER A C 1
ATOM 720 O O . SER A 1 89 ? 16.203 -23.422 -12.586 1 85.19 89 SER A O 1
ATOM 722 N N . TRP A 1 90 ? 18.375 -23.891 -13.086 1 90.31 90 TRP A N 1
ATOM 723 C CA . TRP A 1 90 ? 18.531 -24.922 -12.062 1 90.31 90 TRP A CA 1
ATOM 724 C C . TRP A 1 90 ? 19.953 -24.938 -11.508 1 90.31 90 TRP A C 1
ATOM 726 O O . TRP A 1 90 ? 20.906 -24.641 -12.234 1 90.31 90 TRP A O 1
ATOM 736 N N . GLY A 1 91 ? 20.094 -25.203 -10.18 1 90 91 GLY A N 1
ATOM 737 C CA . GLY A 1 91 ? 21.406 -25.484 -9.602 1 90 91 GLY A CA 1
ATOM 738 C C . GLY A 1 91 ? 21.969 -24.328 -8.805 1 90 91 GLY A C 1
ATOM 739 O O . GLY A 1 91 ? 22.984 -24.469 -8.125 1 90 91 GLY A O 1
ATOM 740 N N . LYS A 1 92 ? 21.328 -23.156 -8.844 1 90.25 92 LYS A N 1
ATOM 741 C CA . LYS A 1 92 ? 21.812 -21.984 -8.109 1 90.25 92 LYS A CA 1
ATOM 742 C C . LYS A 1 92 ? 21 -21.766 -6.832 1 90.25 92 LYS A C 1
ATOM 744 O O . LYS A 1 92 ? 19.812 -21.484 -6.887 1 90.25 92 LYS A O 1
ATOM 749 N N . LYS A 1 93 ? 21.688 -21.844 -5.75 1 91.19 93 LYS A N 1
ATOM 750 C CA . LYS A 1 93 ? 21.047 -21.641 -4.453 1 91.19 93 LYS A CA 1
ATOM 751 C C . LYS A 1 93 ? 21.172 -20.203 -3.984 1 91.19 93 LYS A C 1
ATOM 753 O O . LYS A 1 93 ? 22.219 -19.562 -4.188 1 91.19 93 LYS A O 1
ATOM 758 N N . MET A 1 94 ? 20.141 -19.781 -3.363 1 91.88 94 MET A N 1
ATOM 759 C CA . MET A 1 94 ? 20.172 -18.453 -2.758 1 91.88 94 MET A CA 1
ATOM 760 C C . MET A 1 94 ? 21.281 -18.359 -1.719 1 91.88 94 MET A C 1
ATOM 762 O O . MET A 1 94 ? 21.516 -19.297 -0.959 1 91.88 94 MET A O 1
ATOM 766 N N . LYS A 1 95 ? 21.953 -17.281 -1.651 1 90.12 95 LYS A N 1
ATOM 767 C CA . LYS A 1 95 ? 22.984 -17.047 -0.646 1 90.12 95 LYS A CA 1
ATOM 768 C C . LYS A 1 95 ? 22.375 -16.828 0.734 1 90.12 95 LYS A C 1
ATOM 770 O O . LYS A 1 95 ? 21.203 -16.453 0.847 1 90.12 95 LYS A O 1
ATOM 775 N N . GLY A 1 96 ? 23.094 -17.078 1.767 1 85.69 96 GLY A N 1
ATOM 776 C CA . GLY A 1 96 ? 22.672 -16.766 3.125 1 85.69 96 GLY A CA 1
ATOM 777 C C . GLY A 1 96 ? 21.781 -17.828 3.74 1 85.69 96 GLY A C 1
ATOM 778 O O . GLY A 1 96 ? 21.328 -17.672 4.879 1 85.69 96 GLY A O 1
ATOM 779 N N . ILE A 1 97 ? 21.5 -18.922 2.967 1 87.25 97 ILE A N 1
ATOM 780 C CA . ILE A 1 97 ? 20.609 -19.969 3.457 1 87.25 97 ILE A CA 1
ATOM 781 C C . ILE A 1 97 ? 21.25 -20.672 4.652 1 87.25 97 ILE A C 1
ATOM 783 O O . ILE A 1 97 ? 20.562 -21.078 5.59 1 87.25 97 ILE A O 1
ATOM 787 N N . ASP A 1 98 ? 22.5 -20.828 4.625 1 84.06 98 ASP A N 1
ATOM 788 C CA . ASP A 1 98 ? 23.219 -21.562 5.664 1 84.06 98 ASP A CA 1
ATOM 789 C C . ASP A 1 98 ? 23.203 -20.781 6.98 1 84.06 98 ASP A C 1
ATOM 791 O O . ASP A 1 98 ? 23.234 -21.375 8.062 1 84.06 98 ASP A O 1
ATOM 795 N N . SER A 1 99 ? 23.172 -19.406 6.98 1 82.06 99 SER A N 1
ATOM 796 C CA . SER A 1 99 ? 23.141 -18.594 8.188 1 82.06 99 SER A CA 1
ATOM 797 C C . SER A 1 99 ? 21.719 -18.375 8.672 1 82.06 99 SER A C 1
ATOM 799 O O . SER A 1 99 ? 21.484 -17.734 9.695 1 82.06 99 SER A O 1
ATOM 801 N N . SER A 1 100 ? 20.766 -18.859 7.996 1 80.88 100 SER A N 1
ATOM 802 C CA . SER A 1 100 ? 19.328 -18.859 8.305 1 80.88 100 SER A CA 1
ATOM 803 C C . SER A 1 100 ? 18.75 -17.453 8.25 1 80.88 100 SER A C 1
ATOM 805 O O . SER A 1 100 ? 17.75 -17.156 8.906 1 80.88 100 SER A O 1
ATOM 807 N N . ASN A 1 101 ? 19.453 -16.594 7.594 1 89.06 101 ASN A N 1
ATOM 808 C CA . ASN A 1 101 ? 18.922 -15.227 7.52 1 89.06 101 ASN A CA 1
ATOM 809 C C . ASN A 1 101 ? 19.125 -14.633 6.129 1 89.06 101 ASN A C 1
ATOM 811 O O . ASN A 1 101 ? 19.688 -13.539 5.992 1 89.06 101 ASN A O 1
ATOM 815 N N . PRO A 1 102 ? 18.609 -15.422 5.145 1 93.44 102 PRO A N 1
ATOM 816 C CA . PRO A 1 102 ? 18.75 -14.852 3.801 1 93.44 102 PRO A CA 1
ATOM 817 C C . PRO A 1 102 ? 17.891 -13.602 3.602 1 93.44 102 PRO A C 1
ATOM 819 O O . PRO A 1 102 ? 16.703 -13.602 3.951 1 93.44 102 PRO A O 1
ATOM 822 N N . LYS A 1 103 ? 18.5 -12.609 3.068 1 93.94 103 LYS A N 1
ATOM 823 C CA . LYS A 1 103 ? 17.828 -11.336 2.803 1 93.94 103 LYS A CA 1
ATOM 824 C C . LYS A 1 103 ? 17.5 -11.195 1.321 1 93.94 103 LYS A C 1
ATOM 826 O O . LYS A 1 103 ? 17.906 -12.023 0.502 1 93.94 103 LYS A O 1
ATOM 831 N N . LEU A 1 104 ? 16.672 -10.195 1.031 1 91.94 104 LEU A N 1
ATOM 832 C CA . LEU A 1 104 ? 16.234 -9.961 -0.343 1 91.94 104 LEU A CA 1
ATOM 833 C C . LEU A 1 104 ? 17.438 -9.758 -1.262 1 91.94 104 LEU A C 1
ATOM 835 O O . LEU A 1 104 ? 17.422 -10.203 -2.412 1 91.94 104 LEU A O 1
ATOM 839 N N . LYS A 1 105 ? 18.453 -9.094 -0.764 1 90.12 105 LYS A N 1
ATOM 840 C CA . LYS A 1 105 ? 19.656 -8.805 -1.552 1 90.12 105 LYS A CA 1
ATOM 841 C C . LYS A 1 105 ? 20.406 -10.094 -1.888 1 90.12 105 LYS A C 1
ATOM 843 O O . LYS A 1 105 ? 21.25 -10.102 -2.787 1 90.12 105 LYS A O 1
ATOM 848 N N . ASP A 1 106 ? 20.125 -11.148 -1.159 1 91 106 ASP A N 1
ATOM 849 C CA . ASP A 1 106 ? 20.844 -12.406 -1.341 1 91 106 ASP A CA 1
ATOM 850 C C . ASP A 1 106 ? 20.234 -13.227 -2.473 1 91 106 ASP A C 1
ATOM 852 O O . ASP A 1 106 ? 20.766 -14.266 -2.861 1 91 106 ASP A O 1
ATOM 856 N N . LEU A 1 107 ? 19.078 -12.617 -2.982 1 91.06 107 LEU A N 1
ATOM 857 C CA . LEU A 1 107 ? 18.422 -13.266 -4.113 1 91.06 107 LEU A CA 1
ATOM 858 C C . LEU A 1 107 ? 19.078 -12.875 -5.426 1 91.06 107 LEU A C 1
ATOM 860 O O . LEU A 1 107 ? 19.25 -11.695 -5.715 1 91.06 107 LEU A O 1
ATOM 864 N N . GLU A 1 108 ? 19.891 -13.609 -6.082 1 86.75 108 GLU A N 1
ATOM 865 C CA . GLU A 1 108 ? 20.484 -13.383 -7.395 1 86.75 108 GLU A CA 1
ATOM 866 C C . GLU A 1 108 ? 19.625 -13.992 -8.5 1 86.75 108 GLU A C 1
ATOM 868 O O . GLU A 1 108 ? 20.047 -14.922 -9.188 1 86.75 108 GLU A O 1
ATOM 873 N N . LEU A 1 109 ? 18.5 -13.305 -8.742 1 90.38 109 LEU A N 1
ATOM 874 C CA . LEU A 1 109 ? 17.516 -13.875 -9.648 1 90.38 109 LEU A CA 1
ATOM 875 C C . LEU A 1 109 ? 17.984 -13.781 -11.102 1 90.38 109 LEU A C 1
ATOM 877 O O . LEU A 1 109 ? 17.531 -14.547 -11.953 1 90.38 109 LEU A O 1
ATOM 881 N N . THR A 1 110 ? 18.781 -12.773 -11.352 1 88.75 110 THR A N 1
ATOM 882 C CA . THR A 1 110 ? 19.422 -12.594 -12.656 1 88.75 110 THR A CA 1
ATOM 883 C C . THR A 1 110 ? 20.828 -12.031 -12.492 1 88.75 110 THR A C 1
ATOM 885 O O . THR A 1 110 ? 21.172 -11.477 -11.445 1 88.75 110 THR A O 1
ATOM 888 N N . ASP A 1 111 ? 21.594 -12.219 -13.539 1 86.38 111 ASP A N 1
ATOM 889 C CA . ASP A 1 111 ? 22.953 -11.695 -13.508 1 86.38 111 ASP A CA 1
ATOM 890 C C . ASP A 1 111 ? 22.969 -10.172 -13.539 1 86.38 111 ASP A C 1
ATOM 892 O O . ASP A 1 111 ? 23.75 -9.531 -12.836 1 86.38 111 ASP A O 1
ATOM 896 N N . GLU A 1 112 ? 22.094 -9.648 -14.367 1 90.69 112 GLU A N 1
ATOM 897 C CA . GLU A 1 112 ? 21.953 -8.203 -14.492 1 90.69 112 GLU A CA 1
ATOM 898 C C . GLU A 1 112 ? 20.484 -7.797 -14.547 1 90.69 112 GLU A C 1
ATOM 900 O O . GLU A 1 112 ? 19.656 -8.531 -15.07 1 90.69 112 GLU A O 1
ATOM 905 N N . ILE A 1 113 ? 20.219 -6.699 -13.938 1 93.5 113 ILE A N 1
ATOM 906 C CA . ILE A 1 113 ? 18.891 -6.121 -14.055 1 93.5 113 ILE A CA 1
ATOM 907 C C . ILE A 1 113 ? 18.781 -5.305 -15.344 1 93.5 113 ILE A C 1
ATOM 909 O O . ILE A 1 113 ? 19.547 -4.348 -15.531 1 93.5 113 ILE A O 1
ATOM 913 N N . LEU A 1 114 ? 17.875 -5.59 -16.188 1 95.94 114 LEU A N 1
ATOM 914 C CA . LEU A 1 114 ? 17.75 -4.969 -17.5 1 95.94 114 LEU A CA 1
ATOM 915 C C . LEU A 1 114 ? 17.297 -3.518 -17.375 1 95.94 114 LEU A C 1
ATOM 917 O O . LEU A 1 114 ? 16.562 -3.17 -16.453 1 95.94 114 LEU A O 1
ATOM 921 N N . LYS A 1 115 ? 17.734 -2.705 -18.312 1 95.56 115 LYS A N 1
ATOM 922 C CA . LYS A 1 115 ? 17.344 -1.299 -18.359 1 95.56 115 LYS A CA 1
ATOM 923 C C . LYS A 1 115 ? 15.844 -1.153 -18.625 1 95.56 115 LYS A C 1
ATOM 925 O O . LYS A 1 115 ? 15.195 -0.252 -18.094 1 95.56 115 LYS A O 1
ATOM 930 N N . LYS A 1 116 ? 15.367 -2.023 -19.5 1 97.44 116 LYS A N 1
ATOM 931 C CA . LYS A 1 116 ? 13.93 -2.092 -19.75 1 97.44 116 LYS A CA 1
ATOM 932 C C . LYS A 1 116 ? 13.398 -3.498 -19.5 1 97.44 116 LYS A C 1
ATOM 934 O O . LYS A 1 116 ? 13.969 -4.48 -19.984 1 97.44 116 LYS A O 1
ATOM 939 N N . ALA A 1 117 ? 12.32 -3.609 -18.703 1 97.38 117 ALA A N 1
ATOM 940 C CA . ALA A 1 117 ? 11.672 -4.898 -18.5 1 97.38 117 ALA A CA 1
ATOM 941 C C . ALA A 1 117 ? 11.133 -5.465 -19.812 1 97.38 117 ALA A C 1
ATOM 943 O O . ALA A 1 117 ? 10.742 -4.711 -20.703 1 97.38 117 ALA A O 1
ATOM 944 N N . PRO A 1 118 ? 11.148 -6.773 -19.922 1 95.25 118 PRO A N 1
ATOM 945 C CA . PRO A 1 118 ? 10.578 -7.363 -21.141 1 95.25 118 PRO A CA 1
ATOM 946 C C . PRO A 1 118 ? 9.109 -7 -21.328 1 95.25 118 PRO A C 1
ATOM 948 O O . PRO A 1 118 ? 8.352 -6.934 -20.359 1 95.25 118 PRO A O 1
ATOM 951 N N . ASP A 1 119 ? 8.695 -6.797 -22.547 1 90.94 119 ASP A N 1
ATOM 952 C CA . ASP A 1 119 ? 7.316 -6.43 -22.859 1 90.94 119 ASP A CA 1
ATOM 953 C C . ASP A 1 119 ? 6.34 -7.508 -22.406 1 90.94 119 ASP A C 1
ATOM 955 O O . ASP A 1 119 ? 5.203 -7.207 -22.047 1 90.94 119 ASP A O 1
ATOM 959 N N . SER A 1 120 ? 6.844 -8.742 -22.453 1 89.19 120 SER A N 1
ATOM 960 C CA . SER A 1 120 ? 5.988 -9.875 -22.125 1 89.19 120 SER A CA 1
ATOM 961 C C . SER A 1 120 ? 5.996 -10.164 -20.625 1 89.19 120 SER A C 1
ATOM 963 O O . SER A 1 120 ? 5.453 -11.18 -20.172 1 89.19 120 SER A O 1
ATOM 965 N N . ASN A 1 121 ? 6.602 -9.156 -19.922 1 94 121 ASN A N 1
ATOM 966 C CA . ASN A 1 121 ? 6.613 -9.391 -18.469 1 94 121 ASN A CA 1
ATOM 967 C C . ASN A 1 121 ? 5.227 -9.203 -17.859 1 94 121 ASN A C 1
ATOM 969 O O . ASN A 1 121 ? 4.656 -8.109 -17.938 1 94 121 ASN A O 1
ATOM 973 N N . GLY A 1 122 ? 4.531 -10.203 -17.484 1 96.31 122 GLY A N 1
ATOM 974 C CA . GLY A 1 122 ? 3.281 -10.164 -16.75 1 96.31 122 GLY A CA 1
ATOM 975 C C . GLY A 1 122 ? 3.48 -9.93 -15.258 1 96.31 122 GLY A C 1
ATOM 976 O O . GLY A 1 122 ? 4.336 -9.141 -14.859 1 96.31 122 GLY A O 1
ATOM 977 N N . LEU A 1 123 ? 2.619 -10.469 -14.461 1 97.88 123 LEU A N 1
ATOM 978 C CA . LEU A 1 123 ? 2.732 -10.383 -13.008 1 97.88 123 LEU A CA 1
ATOM 979 C C . LEU A 1 123 ? 3.746 -11.398 -12.484 1 97.88 123 LEU A C 1
ATOM 981 O O . LEU A 1 123 ? 3.396 -12.289 -11.711 1 97.88 123 LEU A O 1
ATOM 985 N N . MET A 1 124 ? 5.016 -11.18 -12.922 1 97.31 124 MET A N 1
ATOM 986 C CA . MET A 1 124 ? 6.137 -12.062 -12.617 1 97.31 124 MET A CA 1
ATOM 987 C C . MET A 1 124 ? 7.398 -11.25 -12.32 1 97.31 124 MET A C 1
ATOM 989 O O . MET A 1 124 ? 7.57 -10.148 -12.836 1 97.31 124 MET A O 1
ATOM 993 N N . THR A 1 125 ? 8.18 -11.758 -11.484 1 97.75 125 THR A N 1
ATOM 994 C CA . THR A 1 125 ? 9.5 -11.164 -11.273 1 97.75 125 THR A CA 1
ATOM 995 C C . THR A 1 125 ? 10.562 -11.891 -12.094 1 97.75 125 THR A C 1
ATOM 997 O O . THR A 1 125 ? 10.242 -12.797 -12.875 1 97.75 125 THR A O 1
ATOM 1000 N N . ARG A 1 126 ? 11.766 -11.453 -11.953 1 96.94 126 ARG A N 1
ATOM 1001 C CA . ARG A 1 126 ? 12.898 -12.008 -12.688 1 96.94 126 ARG A CA 1
ATOM 1002 C C . ARG A 1 126 ? 13.109 -13.477 -12.344 1 96.94 126 ARG A C 1
ATOM 1004 O O . ARG A 1 126 ? 12.93 -13.883 -11.195 1 96.94 126 ARG A O 1
ATOM 1011 N N . GLY A 1 127 ? 13.57 -14.227 -13.336 1 95.44 127 GLY A N 1
ATOM 1012 C CA . GLY A 1 127 ? 13.875 -15.633 -13.148 1 95.44 127 GLY A CA 1
ATOM 1013 C C . GLY A 1 127 ? 12.742 -16.547 -13.586 1 95.44 127 GLY A C 1
ATOM 1014 O O . GLY A 1 127 ? 12.953 -17.75 -13.781 1 95.44 127 GLY A O 1
ATOM 1015 N N . ILE A 1 128 ? 11.508 -16.062 -13.719 1 97.19 128 ILE A N 1
ATOM 1016 C CA . ILE A 1 128 ? 10.375 -16.859 -14.18 1 97.19 128 ILE A CA 1
ATOM 1017 C C . ILE A 1 128 ? 10.352 -16.891 -15.703 1 97.19 128 ILE A C 1
ATOM 1019 O O . ILE A 1 128 ? 10.547 -15.852 -16.359 1 97.19 128 ILE A O 1
ATOM 1023 N N . GLU A 1 129 ? 10.164 -18.016 -16.281 1 95.81 129 GLU A N 1
ATOM 1024 C CA . GLU A 1 129 ? 10.102 -18.141 -17.734 1 95.81 129 GLU A CA 1
ATOM 1025 C C . GLU A 1 129 ? 8.664 -18.047 -18.234 1 95.81 129 GLU A C 1
ATOM 1027 O O . GLU A 1 129 ? 7.863 -18.969 -18.016 1 95.81 129 GLU A O 1
ATOM 1032 N N . PRO A 1 130 ? 8.352 -17 -18.906 1 95.81 130 PRO A N 1
ATOM 1033 C CA . PRO A 1 130 ? 6.98 -16.828 -19.391 1 95.81 130 PRO A CA 1
ATOM 1034 C C . PRO A 1 130 ? 6.684 -17.641 -20.641 1 95.81 130 PRO A C 1
ATOM 1036 O O . PRO A 1 130 ? 7.543 -17.781 -21.5 1 95.81 130 PRO A O 1
ATOM 1039 N N . GLN A 1 131 ? 5.543 -18.219 -20.703 1 94.88 131 GLN A N 1
ATOM 1040 C CA . GLN A 1 131 ? 5.094 -18.891 -21.922 1 94.88 131 GLN A CA 1
ATOM 1041 C C . GLN A 1 131 ? 4.848 -17.875 -23.031 1 94.88 131 GLN A C 1
ATOM 1043 O O . GLN A 1 131 ? 4.387 -16.766 -22.781 1 94.88 131 GLN A O 1
ATOM 1048 N N . ASP A 1 132 ? 5.09 -18.266 -24.219 1 92.94 132 ASP A N 1
ATOM 1049 C CA . ASP A 1 132 ? 4.727 -17.438 -25.359 1 92.94 132 ASP A CA 1
ATOM 1050 C C . ASP A 1 132 ? 3.227 -17.156 -25.391 1 92.94 132 ASP A C 1
ATOM 1052 O O . ASP A 1 132 ? 2.422 -18.047 -25.094 1 92.94 132 ASP A O 1
ATOM 1056 N N . GLY A 1 133 ? 2.852 -15.977 -25.656 1 89.75 133 GLY A N 1
ATOM 1057 C CA . GLY A 1 133 ? 1.443 -15.617 -25.719 1 89.75 133 GLY A CA 1
ATOM 1058 C C . GLY A 1 133 ? 0.957 -14.938 -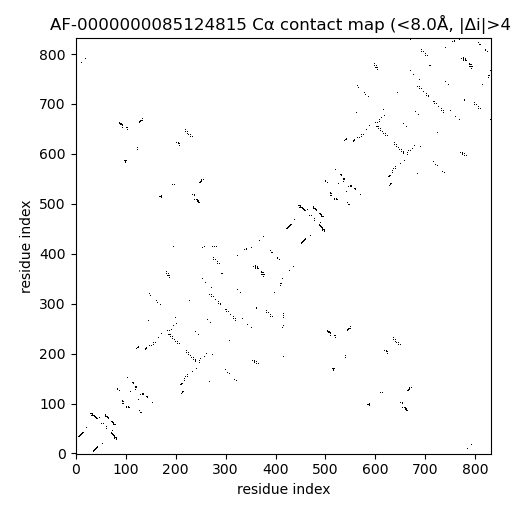24.453 1 89.75 133 GLY A C 1
ATOM 1059 O O . GLY A 1 133 ? -0.221 -14.586 -24.344 1 89.75 133 GLY A O 1
ATOM 1060 N N . THR A 1 134 ? 1.824 -14.75 -23.5 1 91.75 134 THR A N 1
ATOM 1061 C CA . THR A 1 134 ? 1.479 -13.977 -22.312 1 91.75 134 THR A CA 1
ATOM 1062 C C . THR A 1 134 ? 0.917 -12.609 -22.703 1 91.75 134 THR A C 1
ATOM 1064 O O . THR A 1 134 ? 1.474 -11.93 -23.562 1 91.75 134 THR A O 1
ATOM 1067 N N . PRO A 1 135 ? -0.235 -12.258 -22.078 1 93.88 135 PRO A N 1
ATOM 1068 C CA . PRO A 1 135 ? -0.822 -10.961 -22.422 1 93.88 135 PRO A CA 1
ATOM 1069 C C . PRO A 1 135 ? 0.093 -9.789 -22.078 1 93.88 135 PRO A C 1
ATOM 1071 O O . PRO A 1 135 ? 0.885 -9.883 -21.141 1 93.88 135 PRO A O 1
ATOM 1074 N N . PHE A 1 136 ? -0.115 -8.75 -22.828 1 95.06 136 PHE A N 1
ATOM 1075 C CA . PHE A 1 136 ? 0.637 -7.527 -22.594 1 95.06 136 PHE A CA 1
ATOM 1076 C C . PHE A 1 136 ? -0.027 -6.676 -21.516 1 95.06 136 PHE A C 1
ATOM 1078 O O . PHE A 1 136 ? -1.104 -6.117 -21.734 1 95.06 136 PHE A O 1
ATOM 1085 N N . TYR A 1 137 ? 0.538 -6.551 -20.344 1 96.06 137 TYR A N 1
ATOM 1086 C CA . TYR A 1 137 ? -0.028 -5.816 -19.219 1 96.06 137 TYR A CA 1
ATOM 1087 C C . TYR A 1 137 ? 0.2 -4.316 -19.391 1 96.06 137 TYR A C 1
ATOM 1089 O O . TYR A 1 137 ? -0.545 -3.506 -18.828 1 96.06 137 TYR A O 1
ATOM 1097 N N . ASP A 1 138 ? 1.172 -3.867 -20.047 1 94.38 138 ASP A N 1
ATOM 1098 C CA . ASP A 1 138 ? 1.481 -2.475 -20.344 1 94.38 138 ASP A CA 1
ATOM 1099 C C . ASP A 1 138 ? 1.73 -1.673 -19.078 1 94.38 138 ASP A C 1
ATOM 1101 O O . ASP A 1 138 ? 1.104 -0.634 -18.844 1 94.38 138 ASP A O 1
ATOM 1105 N N . PHE A 1 139 ? 2.639 -2.139 -18.25 1 97.75 139 PHE A N 1
ATOM 1106 C CA . PHE A 1 139 ? 3.035 -1.391 -17.062 1 97.75 139 PHE A CA 1
ATOM 1107 C C . PHE A 1 139 ? 3.688 -0.069 -17.453 1 97.75 139 PHE A C 1
ATOM 1109 O O . PHE A 1 139 ? 4.625 -0.045 -18.25 1 97.75 139 PHE A O 1
ATOM 1116 N N . GLU A 1 140 ? 3.203 1.034 -16.875 1 97.62 140 GLU A N 1
ATOM 1117 C CA . GLU A 1 140 ? 3.684 2.373 -17.203 1 97.62 140 GLU A CA 1
ATOM 1118 C C . GLU A 1 140 ? 5.152 2.537 -16.828 1 97.62 140 GLU A C 1
ATOM 1120 O O . GLU A 1 140 ? 5.91 3.211 -17.547 1 97.62 140 GLU A O 1
ATOM 1125 N N . LEU A 1 141 ? 5.559 1.963 -15.75 1 98.12 141 LEU A N 1
ATOM 1126 C CA . LEU A 1 141 ? 6.918 2.08 -15.234 1 98.12 141 LEU A CA 1
ATOM 1127 C C . LEU A 1 141 ? 7.699 0.793 -15.477 1 98.12 141 LEU A C 1
ATOM 1129 O O . LEU A 1 141 ? 7.805 -0.052 -14.586 1 98.12 141 LEU A O 1
ATOM 1133 N N . SER A 1 142 ? 8.328 0.681 -16.672 1 98.12 142 SER A N 1
ATOM 1134 C CA . SER A 1 142 ? 8.992 -0.54 -17.125 1 98.12 142 SER A CA 1
ATOM 1135 C C . SER A 1 142 ? 10.469 -0.299 -17.391 1 98.12 142 SER A C 1
ATOM 1137 O O . SER A 1 142 ? 11.172 -1.183 -17.891 1 98.12 142 SER A O 1
ATOM 1139 N N . HIS A 1 143 ? 10.953 0.924 -17.078 1 97.06 143 HIS A N 1
ATOM 1140 C CA . HIS A 1 143 ? 12.367 1.237 -17.234 1 97.06 143 HIS A CA 1
ATOM 1141 C C . HIS A 1 143 ? 13.062 1.352 -15.883 1 97.06 143 HIS A C 1
ATOM 1143 O O . HIS A 1 143 ? 12.547 2 -14.969 1 97.06 143 HIS A O 1
ATOM 1149 N N . LYS A 1 144 ? 14.172 0.714 -15.836 1 95.31 144 LYS A N 1
ATOM 1150 C CA . LYS A 1 144 ? 14.961 0.692 -14.609 1 95.31 144 LYS A CA 1
ATOM 1151 C C . LYS A 1 144 ? 15.242 2.105 -14.109 1 95.31 144 LYS A C 1
ATOM 1153 O O . LYS A 1 144 ? 15.156 2.375 -12.906 1 95.31 144 LYS A O 1
ATOM 1158 N N . GLU A 1 145 ? 15.508 3.021 -14.953 1 93.5 145 GLU A N 1
ATOM 1159 C CA . GLU A 1 145 ? 15.875 4.395 -14.609 1 93.5 145 GLU A CA 1
ATOM 1160 C C . GLU A 1 145 ? 14.711 5.117 -13.93 1 93.5 145 GLU A C 1
ATOM 1162 O O . GLU A 1 145 ? 14.922 6.113 -13.234 1 93.5 145 GLU A O 1
ATOM 1167 N N . GLN A 1 146 ? 13.508 4.629 -14.086 1 94.88 146 GLN A N 1
ATOM 1168 C CA . GLN A 1 146 ? 12.328 5.285 -13.531 1 94.88 146 GLN A CA 1
ATOM 1169 C C . GLN A 1 146 ? 12.094 4.875 -12.078 1 94.88 146 GLN A C 1
ATOM 1171 O O . GLN A 1 146 ? 11.516 5.629 -11.305 1 94.88 146 GLN A O 1
ATOM 1176 N N . VAL A 1 147 ? 12.578 3.621 -11.758 1 95.44 147 VAL A N 1
ATOM 1177 C CA . VAL A 1 147 ? 12.031 3.113 -10.5 1 95.44 147 VAL A CA 1
ATOM 1178 C C . VAL A 1 147 ? 13.164 2.584 -9.625 1 95.44 147 VAL A C 1
ATOM 1180 O O . VAL A 1 147 ? 13.023 2.516 -8.398 1 95.44 147 VAL A O 1
ATOM 1183 N N . TRP A 1 148 ? 14.25 2.248 -10.164 1 92.12 148 TRP A N 1
ATOM 1184 C CA . TRP A 1 148 ? 15.227 1.43 -9.453 1 92.12 148 TRP A CA 1
ATOM 1185 C C . TRP A 1 148 ? 16.125 2.295 -8.57 1 92.12 148 TRP A C 1
ATOM 1187 O O . TRP A 1 148 ? 16.516 3.396 -8.961 1 92.12 148 TRP A O 1
ATOM 1197 N N . SER A 1 149 ? 16.344 1.847 -7.391 1 89.94 149 SER A N 1
ATOM 1198 C CA . SER A 1 149 ? 17.344 2.354 -6.465 1 89.94 149 SER A CA 1
ATOM 1199 C C . SER A 1 149 ? 18.188 1.218 -5.887 1 89.94 149 SER A C 1
ATOM 1201 O O . SER A 1 149 ? 17.641 0.216 -5.414 1 89.94 149 SER A O 1
ATOM 1203 N N . GLU A 1 150 ? 19.484 1.315 -5.82 1 88.25 150 GLU A N 1
ATOM 1204 C CA . GLU A 1 150 ? 20.375 0.223 -5.461 1 88.25 150 GLU A CA 1
ATOM 1205 C C . GLU A 1 150 ? 20.141 -0.239 -4.027 1 88.25 150 GLU A C 1
ATOM 1207 O O . GLU A 1 150 ? 20.141 -1.439 -3.748 1 88.25 150 GLU A O 1
ATOM 1212 N N . PRO A 1 151 ? 19.906 0.702 -3.17 1 93.62 151 PRO A N 1
ATOM 1213 C CA . PRO A 1 151 ? 19.797 0.247 -1.782 1 93.62 151 PRO A CA 1
ATOM 1214 C C . PRO A 1 151 ? 18.391 -0.246 -1.436 1 93.62 151 PRO A C 1
ATOM 1216 O O . PRO A 1 151 ? 18.094 -0.523 -0.269 1 93.62 151 PRO A O 1
ATOM 1219 N N . VAL A 1 152 ? 17.5 -0.395 -2.381 1 96.06 152 VAL A N 1
ATOM 1220 C CA . VAL A 1 152 ? 16.078 -0.634 -2.117 1 96.06 152 VAL A CA 1
ATOM 1221 C C . VAL A 1 152 ? 15.914 -1.942 -1.348 1 96.06 152 VAL A C 1
ATOM 1223 O O . VAL A 1 152 ? 15.117 -2.021 -0.414 1 96.06 152 VAL A O 1
ATOM 1226 N N . SER A 1 153 ? 16.641 -3.01 -1.655 1 96 153 SER A N 1
ATOM 1227 C CA . SER A 1 153 ? 16.547 -4.297 -0.973 1 96 153 SER A CA 1
ATOM 1228 C C . SER A 1 153 ? 16.969 -4.184 0.484 1 96 153 SER A C 1
ATOM 1230 O O . SER A 1 153 ? 16.344 -4.762 1.372 1 96 153 SER A O 1
ATOM 1232 N N . ALA A 1 154 ? 18.078 -3.461 0.706 1 96.56 154 ALA A N 1
ATOM 1233 C CA . ALA A 1 154 ? 18.578 -3.27 2.064 1 96.56 154 ALA A CA 1
ATOM 1234 C C . ALA A 1 154 ? 17.594 -2.455 2.902 1 96.56 154 ALA A C 1
ATOM 1236 O O . ALA A 1 154 ? 17.391 -2.752 4.082 1 96.56 154 ALA A O 1
ATOM 1237 N N . LEU A 1 155 ? 17.047 -1.41 2.295 1 97.62 155 LEU A N 1
ATOM 1238 C CA . LEU A 1 155 ? 16.078 -0.562 2.99 1 97.62 155 LEU A CA 1
ATOM 1239 C C . LEU A 1 155 ? 14.82 -1.344 3.334 1 97.62 155 LEU A C 1
ATOM 1241 O O . LEU A 1 155 ? 14.227 -1.142 4.398 1 97.62 155 LEU A O 1
ATOM 1245 N N . TYR A 1 156 ? 14.391 -2.199 2.404 1 98.06 156 TYR A N 1
ATOM 1246 C CA . TYR A 1 156 ? 13.25 -3.078 2.668 1 98.06 156 TYR A CA 1
ATOM 1247 C C . TYR A 1 156 ? 13.516 -3.961 3.883 1 98.06 156 TYR A C 1
ATOM 1249 O O . TYR A 1 156 ? 12.664 -4.09 4.762 1 98.06 156 TYR A O 1
ATOM 1257 N N . GLU A 1 157 ? 14.711 -4.559 3.984 1 97.12 157 GLU A N 1
ATOM 1258 C CA . GLU A 1 157 ? 15.094 -5.414 5.105 1 97.12 157 GLU A CA 1
ATOM 1259 C C . GLU A 1 157 ? 15.117 -4.633 6.414 1 97.12 157 GLU A C 1
ATOM 1261 O O . GLU A 1 157 ? 14.695 -5.141 7.457 1 97.12 157 GLU A O 1
ATOM 1266 N N . GLU A 1 158 ? 15.656 -3.447 6.355 1 97.19 158 GLU A N 1
ATOM 1267 C CA . GLU A 1 158 ? 15.688 -2.59 7.535 1 97.19 158 GLU A CA 1
ATOM 1268 C C . GLU A 1 158 ? 14.273 -2.307 8.047 1 97.19 158 GLU A C 1
ATOM 1270 O O . GLU A 1 158 ? 14.039 -2.305 9.258 1 97.19 158 GLU A O 1
ATOM 1275 N N . GLY A 1 159 ? 13.383 -2.031 7.082 1 97.06 159 GLY A N 1
ATOM 1276 C CA . GLY A 1 159 ? 12 -1.776 7.453 1 97.06 159 GLY A CA 1
ATOM 1277 C C . GLY A 1 159 ? 11.352 -2.947 8.156 1 97.06 159 GLY A C 1
ATOM 1278 O O . GLY A 1 159 ? 10.625 -2.762 9.141 1 97.06 159 GLY A O 1
ATOM 1279 N N . LYS A 1 160 ? 11.609 -4.18 7.727 1 96.31 160 LYS A N 1
ATOM 1280 C CA . LYS A 1 160 ? 11.055 -5.379 8.352 1 96.31 160 LYS A CA 1
ATOM 1281 C C . LYS A 1 160 ? 11.57 -5.551 9.773 1 96.31 160 LYS A C 1
ATOM 1283 O O . LYS A 1 160 ? 10.82 -5.945 10.672 1 96.31 160 LYS A O 1
ATOM 1288 N N . HIS A 1 161 ? 12.797 -5.211 9.953 1 94.62 161 HIS A N 1
ATOM 1289 C CA . HIS A 1 161 ? 13.43 -5.391 11.25 1 94.62 161 HIS A CA 1
ATOM 1290 C C . HIS A 1 161 ? 12.977 -4.32 12.242 1 94.62 161 HIS A C 1
ATOM 1292 O O . HIS A 1 161 ? 12.906 -4.574 13.445 1 94.62 161 HIS A O 1
ATOM 1298 N N . ALA A 1 162 ? 12.688 -3.164 11.75 1 95.62 162 ALA A N 1
ATOM 1299 C CA . ALA A 1 162 ? 12.43 -2.014 12.609 1 95.62 162 ALA A CA 1
ATOM 1300 C C . ALA A 1 162 ? 10.93 -1.822 12.836 1 95.62 162 ALA A C 1
ATOM 1302 O O . ALA A 1 162 ? 10.5 -0.775 13.328 1 95.62 162 ALA A O 1
ATOM 1303 N N . GLN A 1 163 ? 10.125 -2.812 12.555 1 95.69 163 GLN A N 1
ATOM 1304 C CA . GLN A 1 163 ? 8.68 -2.699 12.711 1 95.69 163 GLN A CA 1
ATOM 1305 C C . GLN A 1 163 ? 8.289 -2.482 14.172 1 95.69 163 GLN A C 1
ATOM 1307 O O . GLN A 1 163 ? 8.992 -2.936 15.07 1 95.69 163 GLN A O 1
ATOM 1312 N N . TRP A 1 164 ? 7.262 -1.72 14.43 1 97.5 164 TRP A N 1
ATOM 1313 C CA . TRP A 1 164 ? 6.68 -1.491 15.75 1 97.5 164 TRP A CA 1
ATOM 1314 C C . TRP A 1 164 ? 5.16 -1.396 15.672 1 97.5 164 TRP A C 1
ATOM 1316 O O . TRP A 1 164 ? 4.602 -1.227 14.586 1 97.5 164 TRP A O 1
ATOM 1326 N N . ASN A 1 165 ? 4.473 -1.67 16.812 1 97.5 165 ASN A N 1
ATOM 1327 C CA . ASN A 1 165 ? 3.018 -1.717 16.891 1 97.5 165 ASN A CA 1
ATOM 1328 C C . ASN A 1 165 ? 2.459 -0.501 17.625 1 97.5 165 ASN A C 1
ATOM 1330 O O . ASN A 1 165 ? 2.748 -0.297 18.812 1 97.5 165 ASN A O 1
ATOM 1334 N N . ALA A 1 166 ? 1.612 0.336 16.969 1 97.38 166 ALA A N 1
ATOM 1335 C CA . ALA A 1 166 ? 1.065 1.58 17.5 1 97.38 166 ALA A CA 1
ATOM 1336 C C . ALA A 1 166 ? 0.129 1.308 18.672 1 97.38 166 ALA A C 1
ATOM 1338 O O . ALA A 1 166 ? -0.266 2.232 19.391 1 97.38 166 ALA A O 1
ATOM 1339 N N . THR A 1 167 ? -0.193 0.054 18.922 1 96.31 167 THR A N 1
ATOM 1340 C CA . THR A 1 167 ? -1.065 -0.317 20.031 1 96.31 167 THR A CA 1
ATOM 1341 C C . THR A 1 167 ? -0.248 -0.814 21.219 1 96.31 167 THR A C 1
ATOM 1343 O O . THR A 1 167 ? -0.374 -0.291 22.328 1 96.31 167 THR A O 1
ATOM 1346 N N . SER A 1 168 ? 0.709 -1.688 20.953 1 95.06 168 SER A N 1
ATOM 1347 C CA . SER A 1 168 ? 1.318 -2.41 22.062 1 95.06 168 SER A CA 1
ATOM 1348 C C . SER A 1 168 ? 2.688 -1.835 22.422 1 95.06 168 SER A C 1
ATOM 1350 O O . SER A 1 168 ? 3.191 -2.045 23.516 1 95.06 168 SER A O 1
ATOM 1352 N N . ASP A 1 169 ? 3.297 -1.122 21.5 1 96.44 169 ASP A N 1
ATOM 1353 C CA . ASP A 1 169 ? 4.664 -0.665 21.75 1 96.44 169 ASP A CA 1
ATOM 1354 C C . ASP A 1 169 ? 4.672 0.756 22.297 1 96.44 169 ASP A C 1
ATOM 1356 O O . ASP A 1 169 ? 5.738 1.359 22.453 1 96.44 169 ASP A O 1
ATOM 1360 N N . ILE A 1 170 ? 3.541 1.377 22.547 1 97.06 170 ILE A N 1
ATOM 1361 C CA . ILE A 1 170 ? 3.389 2.725 23.094 1 97.06 170 ILE A CA 1
ATOM 1362 C C . ILE A 1 170 ? 2.73 2.658 24.469 1 97.06 170 ILE A C 1
ATOM 1364 O O . ILE A 1 170 ? 1.708 1.99 24.641 1 97.06 170 ILE A O 1
ATOM 1368 N N . ALA A 1 171 ? 3.295 3.32 25.469 1 96.19 171 ALA A N 1
ATOM 1369 C CA . ALA A 1 171 ? 2.738 3.35 26.828 1 96.19 171 ALA A CA 1
ATOM 1370 C C . ALA A 1 171 ? 1.625 4.387 26.938 1 96.19 171 ALA A C 1
ATOM 1372 O O . ALA A 1 171 ? 1.788 5.41 27.609 1 96.19 171 ALA A O 1
ATOM 1373 N N . TRP A 1 172 ? 0.504 4.129 26.344 1 96.5 172 TRP A N 1
ATOM 1374 C CA . TRP A 1 172 ? -0.604 5.07 26.219 1 96.5 172 TRP A CA 1
ATOM 1375 C C . TRP A 1 172 ? -1.094 5.539 27.578 1 96.5 172 TRP A C 1
ATOM 1377 O O . TRP A 1 172 ? -1.506 6.691 27.734 1 96.5 172 TRP A O 1
ATOM 1387 N N . ASN A 1 173 ? -1.069 4.703 28.562 1 94.06 173 ASN A N 1
ATOM 1388 C CA . ASN A 1 173 ? -1.594 5.016 29.891 1 94.06 173 ASN A CA 1
ATOM 1389 C C . ASN A 1 173 ? -0.657 5.941 30.656 1 94.06 173 ASN A C 1
ATOM 1391 O O . ASN A 1 173 ? -1.003 6.418 31.75 1 94.06 173 ASN A O 1
ATOM 1395 N N . GLU A 1 174 ? 0.46 6.23 30.109 1 95.62 174 GLU A N 1
ATOM 1396 C CA . GLU A 1 174 ? 1.446 7.047 30.812 1 95.62 174 GLU A CA 1
ATOM 1397 C C . GLU A 1 174 ? 1.397 8.5 30.328 1 95.62 174 GLU A C 1
ATOM 1399 O O . GLU A 1 174 ? 2.133 9.344 30.844 1 95.62 174 GLU A O 1
ATOM 1404 N N . ILE A 1 175 ? 0.545 8.875 29.406 1 95.75 175 ILE A N 1
ATOM 1405 C CA . ILE A 1 175 ? 0.4 10.258 28.969 1 95.75 175 ILE A CA 1
ATOM 1406 C C . ILE A 1 175 ? -0.207 11.094 30.094 1 95.75 175 ILE A C 1
ATOM 1408 O O . ILE A 1 175 ? -1.32 10.812 30.547 1 95.75 175 ILE A O 1
ATOM 1412 N N . PRO A 1 176 ? 0.469 12.086 30.594 1 95.81 176 PRO A N 1
ATOM 1413 C CA . PRO A 1 176 ? -0.066 12.906 31.688 1 95.81 176 PRO A CA 1
ATOM 1414 C C . PRO A 1 176 ? -1.136 13.891 31.219 1 95.81 176 PRO A C 1
ATOM 1416 O O . PRO A 1 176 ? -1.257 14.148 30.016 1 95.81 176 PRO A O 1
ATOM 1419 N N . THR A 1 177 ? -1.936 14.336 32.188 1 94.25 177 THR A N 1
ATOM 1420 C CA . THR A 1 177 ? -2.809 15.469 31.891 1 94.25 177 THR A CA 1
ATOM 1421 C C . THR A 1 177 ? -1.992 16.734 31.656 1 94.25 177 THR A C 1
ATOM 1423 O O . THR A 1 177 ? -1.229 17.156 32.531 1 94.25 177 THR A O 1
ATOM 1426 N N . LEU A 1 178 ? -2.16 17.281 30.531 1 96.19 178 LEU A N 1
ATOM 1427 C CA . LEU A 1 178 ? -1.396 18.469 30.172 1 96.19 178 LEU A CA 1
ATOM 1428 C C . LEU A 1 178 ? -2.238 19.734 30.312 1 96.19 178 LEU A C 1
ATOM 1430 O O . LEU A 1 178 ? -3.469 19.656 30.359 1 96.19 178 LEU A O 1
ATOM 1434 N N . ASN A 1 179 ? -1.505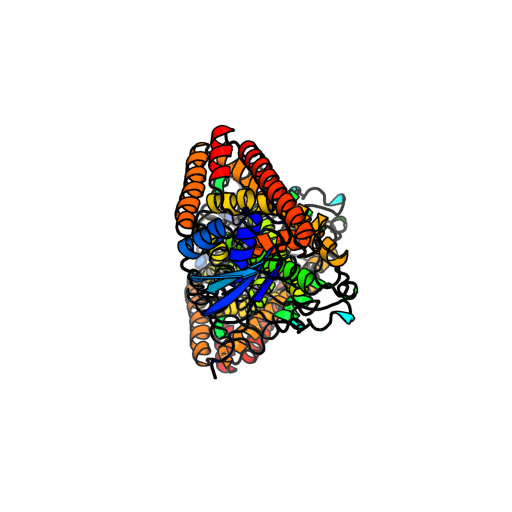 20.844 30.484 1 96.12 179 ASN A N 1
ATOM 1435 C CA . ASN A 1 179 ? -2.189 22.125 30.297 1 96.12 179 ASN A CA 1
ATOM 1436 C C . ASN A 1 179 ? -3.002 22.141 29 1 96.12 179 ASN A C 1
ATOM 1438 O O . ASN A 1 179 ? -2.508 21.719 27.953 1 96.12 179 ASN A O 1
ATOM 1442 N N . PRO A 1 180 ? -4.27 22.531 29.109 1 96.06 180 PRO A N 1
ATOM 1443 C CA . PRO A 1 180 ? -5.133 22.484 27.922 1 96.06 180 PRO A CA 1
ATOM 1444 C C . PRO A 1 180 ? -4.535 23.203 26.719 1 96.06 180 PRO A C 1
ATOM 1446 O O . PRO A 1 180 ? -4.754 22.797 25.578 1 96.06 180 PRO A O 1
ATOM 1449 N N . ILE A 1 181 ? -3.789 24.25 26.953 1 95.94 181 ILE A N 1
ATOM 1450 C CA . ILE A 1 181 ? -3.197 25.016 25.859 1 95.94 181 ILE A CA 1
ATOM 1451 C C . ILE A 1 181 ? -2.125 24.188 25.172 1 95.94 181 ILE A C 1
ATOM 1453 O O . ILE A 1 181 ? -2.045 24.156 23.938 1 95.94 181 ILE A O 1
ATOM 1457 N N . ILE A 1 182 ? -1.351 23.516 25.938 1 97.75 182 ILE A N 1
ATOM 1458 C CA . ILE A 1 182 ? -0.304 22.656 25.391 1 97.75 182 ILE A CA 1
ATOM 1459 C C . ILE A 1 182 ? -0.934 21.453 24.688 1 97.75 182 ILE A C 1
ATOM 1461 O O . ILE A 1 182 ? -0.503 21.062 23.594 1 97.75 182 ILE A O 1
ATOM 1465 N N . GLU A 1 183 ? -1.962 20.859 25.328 1 97.81 183 GLU A N 1
ATOM 1466 C CA . GLU A 1 183 ? -2.643 19.719 24.703 1 97.81 183 GLU A CA 1
ATOM 1467 C C . GLU A 1 183 ? -3.238 20.094 23.359 1 97.81 183 GLU A C 1
ATOM 1469 O O . GLU A 1 183 ? -3.156 19.312 22.406 1 97.81 183 GLU A O 1
ATOM 1474 N N . LYS A 1 184 ? -3.807 21.25 23.297 1 97.25 184 LYS A N 1
ATOM 1475 C CA . LYS A 1 184 ? -4.375 21.719 22.031 1 97.25 184 LYS A CA 1
ATOM 1476 C C . LYS A 1 184 ? -3.295 21.859 20.953 1 97.25 184 LYS A C 1
ATOM 1478 O O . LYS A 1 184 ? -3.52 21.516 19.797 1 97.25 184 LYS A O 1
ATOM 1483 N N . ALA A 1 185 ? -2.162 22.391 21.375 1 98.19 185 ALA A N 1
ATOM 1484 C CA . ALA A 1 185 ? -1.046 22.531 20.438 1 98.19 185 ALA A CA 1
ATOM 1485 C C . ALA A 1 185 ? -0.594 21.156 19.922 1 98.19 185 ALA A C 1
ATOM 1487 O O . ALA A 1 185 ? -0.38 20.984 18.719 1 98.19 185 ALA A O 1
ATOM 1488 N N . VAL A 1 186 ? -0.482 20.203 20.812 1 98.62 186 VAL A N 1
ATOM 1489 C CA . VAL A 1 186 ? -0.07 18.859 20.438 1 98.62 186 VAL A CA 1
ATOM 1490 C C . VAL A 1 186 ? -1.093 18.266 19.469 1 98.62 186 VAL A C 1
ATOM 1492 O O . VAL A 1 186 ? -0.726 17.688 18.438 1 98.62 186 VAL A O 1
ATOM 1495 N N . CYS A 1 187 ? -2.346 18.438 19.797 1 98.44 187 CYS A N 1
ATOM 1496 C CA . CYS A 1 187 ? -3.418 17.891 18.969 1 98.44 187 CYS A CA 1
ATOM 1497 C C . CYS A 1 187 ? -3.422 18.516 17.578 1 98.44 187 CYS A C 1
ATOM 1499 O O . CYS A 1 187 ? -3.66 17.828 16.594 1 98.44 187 CYS A O 1
ATOM 1501 N N . GLN A 1 188 ? -3.176 19.812 17.5 1 98.31 188 GLN A N 1
ATOM 1502 C CA . GLN A 1 188 ? -3.09 20.484 16.203 1 98.31 188 GLN A CA 1
ATOM 1503 C C . GLN A 1 188 ? -1.919 19.938 15.383 1 98.31 188 GLN A C 1
ATOM 1505 O O . GLN A 1 188 ? -2.035 19.766 14.164 1 98.31 188 GLN A O 1
ATOM 1510 N N . ILE A 1 189 ? -0.84 19.734 16.062 1 98.62 189 ILE A N 1
ATOM 1511 C CA . ILE A 1 189 ? 0.339 19.203 15.398 1 98.62 189 ILE A CA 1
ATOM 1512 C C . ILE A 1 189 ? 0.047 17.781 14.891 1 98.62 189 ILE A C 1
ATOM 1514 O O . ILE A 1 189 ? 0.38 17.453 13.75 1 98.62 189 ILE A O 1
ATOM 1518 N N . MET A 1 190 ? -0.599 16.953 15.734 1 98.69 190 MET A N 1
ATOM 1519 C CA . MET A 1 190 ? -0.991 15.609 15.289 1 98.69 190 MET A CA 1
ATOM 1520 C C . MET A 1 190 ? -1.914 15.688 14.078 1 98.69 190 MET A C 1
ATOM 1522 O O . MET A 1 190 ? -1.812 14.875 13.164 1 98.69 190 MET A O 1
ATOM 1526 N N . THR A 1 191 ? -2.824 16.656 14.078 1 98.44 191 THR A N 1
ATOM 1527 C CA . THR A 1 191 ? -3.732 16.875 12.953 1 98.44 191 THR A CA 1
ATOM 1528 C C . THR A 1 191 ? -2.951 17.125 11.672 1 98.44 191 THR A C 1
ATOM 1530 O O . THR A 1 191 ? -3.215 16.5 10.641 1 98.44 191 THR A O 1
ATOM 1533 N N . TYR A 1 192 ? -1.99 17.984 11.812 1 97.94 192 TYR A N 1
ATOM 1534 C CA . TYR A 1 192 ? -1.137 18.328 10.68 1 97.94 192 TYR A CA 1
ATOM 1535 C C . TYR A 1 192 ? -0.367 17.109 10.195 1 97.94 192 TYR A C 1
ATOM 1537 O O . TYR A 1 192 ? -0.279 16.859 8.984 1 97.94 192 TYR A O 1
ATOM 1545 N N . LEU A 1 193 ? 0.147 16.312 11.117 1 98.5 193 LEU A N 1
ATOM 1546 C CA . LEU A 1 193 ? 0.951 15.156 10.758 1 98.5 193 LEU A CA 1
ATOM 1547 C C . LEU A 1 193 ? 0.102 14.109 10.047 1 98.5 193 LEU A C 1
ATOM 1549 O O . LEU A 1 193 ? 0.542 13.516 9.055 1 98.5 193 LEU A O 1
ATOM 1553 N N . VAL A 1 194 ? -1.087 13.906 10.477 1 98.62 194 VAL A N 1
ATOM 1554 C CA . VAL A 1 194 ? -1.965 12.898 9.898 1 98.62 194 VAL A CA 1
ATOM 1555 C C . VAL A 1 194 ? -2.254 13.242 8.438 1 98.62 194 VAL A C 1
ATOM 1557 O O . VAL A 1 194 ? -2.229 12.375 7.566 1 98.62 194 VAL A O 1
ATOM 1560 N N . GLU A 1 195 ? -2.492 14.492 8.141 1 98.06 195 GLU A N 1
ATOM 1561 C CA . GLU A 1 195 ? -2.76 14.93 6.77 1 98.06 195 GLU A CA 1
ATOM 1562 C C . GLU A 1 195 ? -1.574 14.633 5.855 1 98.06 195 GLU A C 1
ATOM 1564 O O . GLU A 1 195 ? -1.754 14.18 4.723 1 98.06 195 GLU A O 1
ATOM 1569 N N . ASN A 1 196 ? -0.432 14.906 6.379 1 97.69 196 ASN A N 1
ATOM 1570 C CA . ASN A 1 196 ? 0.781 14.664 5.605 1 97.69 196 ASN A CA 1
ATOM 1571 C C . ASN A 1 196 ? 1.033 13.172 5.41 1 97.69 196 ASN A C 1
ATOM 1573 O O . ASN A 1 196 ? 1.524 12.75 4.359 1 97.69 196 ASN A O 1
ATOM 1577 N N . GLU A 1 197 ? 0.716 12.336 6.418 1 98.44 197 GLU A N 1
ATOM 1578 C CA . GLU A 1 197 ? 0.902 10.891 6.297 1 98.44 197 GLU A CA 1
ATOM 1579 C C . GLU A 1 197 ? -0.035 10.305 5.25 1 98.44 197 GLU A C 1
ATOM 1581 O O . GLU A 1 197 ? 0.317 9.336 4.57 1 98.44 197 GLU A O 1
ATOM 1586 N N . PHE A 1 198 ? -1.264 10.875 5.164 1 98.69 198 PHE A N 1
ATOM 1587 C CA . PHE A 1 198 ? -2.148 10.43 4.098 1 98.69 198 PHE A CA 1
ATOM 1588 C C . PHE A 1 198 ? -1.521 10.68 2.732 1 98.69 198 PHE A C 1
ATOM 1590 O O . PHE A 1 198 ? -1.616 9.836 1.835 1 98.69 198 PHE A O 1
ATOM 1597 N N . SER A 1 199 ? -0.916 11.844 2.58 1 97.94 199 SER A N 1
ATOM 1598 C CA . SER A 1 199 ? -0.225 12.133 1.326 1 97.94 199 SER A CA 1
ATOM 1599 C C . SER A 1 199 ? 0.883 11.117 1.062 1 97.94 199 SER A C 1
ATOM 1601 O O . SER A 1 199 ? 1.002 10.594 -0.05 1 97.94 199 SER A O 1
ATOM 1603 N N . ALA A 1 200 ? 1.632 10.844 2.086 1 98.31 200 ALA A N 1
ATOM 1604 C CA . ALA A 1 200 ? 2.76 9.922 1.972 1 98.31 200 ALA A CA 1
ATOM 1605 C C . ALA A 1 200 ? 2.281 8.508 1.68 1 98.31 200 ALA A C 1
ATOM 1607 O O . ALA A 1 200 ? 3.002 7.711 1.068 1 98.31 200 ALA A O 1
ATOM 1608 N N . LEU A 1 201 ? 1.094 8.156 2.098 1 98.75 201 LEU A N 1
ATOM 1609 C CA . LEU A 1 201 ? 0.503 6.848 1.829 1 98.75 201 LEU A CA 1
ATOM 1610 C C . LEU A 1 201 ? -0.074 6.793 0.418 1 98.75 201 LEU A C 1
ATOM 1612 O O . LEU A 1 201 ? 0.154 5.824 -0.313 1 98.75 201 LEU A O 1
ATOM 1616 N N . TYR A 1 202 ? -0.795 7.855 -0.025 1 98.69 202 TYR A N 1
ATOM 1617 C CA . TYR A 1 202 ? -1.587 7.82 -1.249 1 98.69 202 TYR A CA 1
ATOM 1618 C C . TYR A 1 202 ? -0.705 8.031 -2.475 1 98.69 202 TYR A C 1
ATOM 1620 O O . TYR A 1 202 ? -0.953 7.445 -3.533 1 98.69 202 TYR A O 1
ATOM 1628 N N . ILE A 1 203 ? 0.351 8.789 -2.348 1 98.31 203 ILE A N 1
ATOM 1629 C CA . ILE A 1 203 ? 1.158 9.109 -3.521 1 98.31 203 ILE A CA 1
ATOM 1630 C C . ILE A 1 203 ? 1.855 7.844 -4.023 1 98.31 203 ILE A C 1
ATOM 1632 O O . ILE A 1 203 ? 1.725 7.48 -5.195 1 98.31 203 ILE A O 1
ATOM 1636 N N . PRO A 1 204 ? 2.545 7.094 -3.17 1 98.38 204 PRO A N 1
ATOM 1637 C CA . PRO A 1 204 ? 3.041 5.812 -3.67 1 98.38 204 PRO A CA 1
ATOM 1638 C C . PRO A 1 204 ? 1.921 4.895 -4.152 1 98.38 204 PRO A C 1
ATOM 1640 O O . PRO A 1 204 ? 2.113 4.121 -5.094 1 98.38 204 PRO A O 1
ATOM 1643 N N . GLY A 1 205 ? 0.761 4.961 -3.49 1 98.5 205 GLY A N 1
ATOM 1644 C CA . GLY A 1 205 ? -0.392 4.168 -3.887 1 98.5 205 GLY A CA 1
ATOM 1645 C C . GLY A 1 205 ? -0.832 4.426 -5.316 1 98.5 205 GLY A C 1
ATOM 1646 O O . GLY A 1 205 ? -1.376 3.535 -5.973 1 98.5 205 GLY A O 1
ATOM 1647 N N . LYS A 1 206 ? -0.569 5.586 -5.867 1 98 206 LYS A N 1
ATOM 1648 C CA . LYS A 1 206 ? -0.934 5.938 -7.238 1 98 206 LYS A CA 1
ATOM 1649 C C . LYS A 1 206 ? -0.051 5.207 -8.25 1 98 206 LYS A C 1
ATOM 1651 O O . LYS A 1 206 ? -0.433 5.039 -9.406 1 98 206 LYS A O 1
ATOM 1656 N N . PHE A 1 207 ? 1.107 4.785 -7.773 1 98.56 207 PHE A N 1
ATOM 1657 C CA . PHE A 1 207 ? 2.092 4.359 -8.758 1 98.56 207 PHE A CA 1
ATOM 1658 C C . PHE A 1 207 ? 2.428 2.883 -8.594 1 98.56 207 PHE A C 1
ATOM 1660 O O . PHE A 1 207 ? 2.951 2.252 -9.516 1 98.56 207 PHE A O 1
ATOM 1667 N N . ILE A 1 208 ? 2.186 2.316 -7.441 1 98.62 208 ILE A N 1
ATOM 1668 C CA . ILE A 1 208 ? 2.73 1.005 -7.109 1 98.62 208 ILE A CA 1
ATOM 1669 C C . ILE A 1 208 ? 2.26 -0.022 -8.133 1 98.62 208 ILE A C 1
ATOM 1671 O O . ILE A 1 208 ? 3.049 -0.846 -8.609 1 98.62 208 ILE A O 1
ATOM 1675 N N . SER A 1 209 ? 0.988 0.027 -8.594 1 98.38 209 SER A N 1
ATOM 1676 C CA . SER A 1 209 ? 0.436 -0.956 -9.523 1 98.38 209 SER A CA 1
ATOM 1677 C C . SER A 1 209 ? 0.896 -0.688 -10.953 1 98.38 209 SER A C 1
ATOM 1679 O O . SER A 1 209 ? 0.627 -1.482 -11.852 1 98.38 209 SER A O 1
ATOM 1681 N N . LYS A 1 210 ? 1.61 0.404 -11.164 1 98.38 210 LYS A N 1
ATOM 1682 C CA . LYS A 1 210 ? 2.1 0.774 -12.484 1 98.38 210 LYS A CA 1
ATOM 1683 C C . LYS A 1 210 ? 3.531 0.29 -12.695 1 98.38 210 LYS A C 1
ATOM 1685 O O . LYS A 1 210 ? 4.043 0.321 -13.82 1 98.38 210 LYS A O 1
ATOM 1690 N N . ILE A 1 211 ? 4.152 -0.149 -11.625 1 98.56 211 ILE A N 1
ATOM 1691 C CA . ILE A 1 211 ? 5.539 -0.597 -11.672 1 98.56 211 ILE A CA 1
ATOM 1692 C C . ILE A 1 211 ? 5.598 -2.029 -12.195 1 98.56 211 ILE A C 1
ATOM 1694 O O . ILE A 1 211 ? 4.879 -2.906 -11.711 1 98.56 211 ILE A O 1
ATOM 1698 N N . ASN A 1 212 ? 6.441 -2.246 -13.227 1 98.62 212 ASN A N 1
ATOM 1699 C CA . ASN A 1 212 ? 6.645 -3.598 -13.742 1 98.62 212 ASN A CA 1
ATOM 1700 C C . ASN A 1 212 ? 7.203 -4.527 -12.672 1 98.62 212 ASN A C 1
ATOM 1702 O O . ASN A 1 212 ? 8.234 -4.238 -12.07 1 98.62 212 ASN A O 1
ATOM 1706 N N . PRO A 1 213 ? 6.539 -5.703 -12.445 1 98.44 213 PRO A N 1
ATOM 1707 C CA . PRO A 1 213 ? 6.988 -6.648 -11.414 1 98.44 213 PRO A CA 1
ATOM 1708 C C . PRO A 1 213 ? 8.406 -7.152 -11.656 1 98.44 213 PRO A C 1
ATOM 1710 O O . PRO A 1 213 ? 9.023 -7.734 -10.758 1 98.44 213 PRO A O 1
ATOM 1713 N N . TYR A 1 214 ? 8.961 -6.906 -12.852 1 98 214 TYR A N 1
ATOM 1714 C CA . TYR A 1 214 ? 10.359 -7.199 -13.133 1 98 214 TYR A CA 1
ATOM 1715 C C . TYR A 1 214 ? 11.273 -6.566 -12.094 1 98 214 TYR A C 1
ATOM 1717 O O . TYR A 1 214 ? 12.297 -7.141 -11.727 1 98 214 TYR A O 1
ATOM 1725 N N . TYR A 1 215 ? 10.875 -5.402 -11.602 1 97.75 215 TYR A N 1
ATOM 1726 C CA . TYR A 1 215 ? 11.609 -4.684 -10.57 1 97.75 215 TYR A CA 1
ATOM 1727 C C . TYR A 1 215 ? 11.008 -4.934 -9.195 1 97.75 215 TYR A C 1
ATOM 1729 O O . TYR A 1 215 ? 10.703 -3.99 -8.461 1 97.75 215 TYR A O 1
ATOM 1737 N N . MET A 1 216 ? 10.938 -6.137 -8.75 1 98.06 216 MET A N 1
ATOM 1738 C CA . MET A 1 216 ? 10.203 -6.684 -7.613 1 98.06 216 MET A CA 1
ATOM 1739 C C . MET A 1 216 ? 10.523 -5.914 -6.336 1 98.06 216 MET A C 1
ATOM 1741 O O . MET A 1 216 ? 9.633 -5.629 -5.535 1 98.06 216 MET A O 1
ATOM 1745 N N . GLU A 1 217 ? 11.797 -5.527 -6.098 1 97.81 217 GLU A N 1
ATOM 1746 C CA . GLU A 1 217 ? 12.25 -4.938 -4.84 1 97.81 217 GLU A CA 1
ATOM 1747 C C . GLU A 1 217 ? 11.531 -3.619 -4.559 1 97.81 217 GLU A C 1
ATOM 1749 O O . GLU A 1 217 ? 11.266 -3.285 -3.402 1 97.81 217 GLU A O 1
ATOM 1754 N N . VAL A 1 218 ? 11.141 -2.951 -5.656 1 98.25 218 VAL A N 1
ATOM 1755 C CA . VAL A 1 218 ? 10.586 -1.61 -5.52 1 98.25 218 VAL A CA 1
ATOM 1756 C C . VAL A 1 218 ? 9.164 -1.697 -4.965 1 98.25 218 VAL A C 1
ATOM 1758 O O . VAL A 1 218 ? 8.852 -1.075 -3.947 1 98.25 218 VAL A O 1
ATOM 1761 N N . PRO A 1 219 ? 8.273 -2.525 -5.605 1 98.62 219 PRO A N 1
ATOM 1762 C CA . PRO A 1 219 ? 6.938 -2.615 -5.008 1 98.62 219 PRO A CA 1
ATOM 1763 C C . PRO A 1 219 ? 6.961 -3.24 -3.613 1 98.62 219 PRO A C 1
ATOM 1765 O O . PRO A 1 219 ? 6.129 -2.904 -2.77 1 98.62 219 PRO A O 1
ATOM 1768 N N . LEU A 1 220 ? 7.887 -4.145 -3.291 1 98.75 220 LEU A N 1
ATOM 1769 C CA . LEU A 1 220 ? 7.996 -4.676 -1.937 1 98.75 220 LEU A CA 1
ATOM 1770 C C . LEU A 1 220 ? 8.32 -3.564 -0.943 1 98.75 220 LEU A C 1
ATOM 1772 O O . LEU A 1 220 ? 7.68 -3.457 0.105 1 98.75 220 LEU A O 1
ATOM 1776 N N . PHE A 1 221 ? 9.266 -2.713 -1.299 1 98.62 221 PHE A N 1
ATOM 1777 C CA . PHE A 1 221 ? 9.633 -1.6 -0.43 1 98.62 221 PHE A CA 1
ATOM 1778 C C . PHE A 1 221 ? 8.469 -0.63 -0.273 1 98.62 221 PHE A C 1
ATOM 1780 O O . PHE A 1 221 ? 8.148 -0.206 0.84 1 98.62 221 PHE A O 1
ATOM 1787 N N . LEU A 1 222 ? 7.859 -0.24 -1.412 1 98.69 222 LEU A N 1
ATOM 1788 C CA . LEU A 1 222 ? 6.781 0.739 -1.363 1 98.69 222 LEU A CA 1
ATOM 1789 C C . LEU A 1 222 ? 5.613 0.221 -0.53 1 98.69 222 LEU A C 1
ATOM 1791 O O . LEU A 1 222 ? 4.953 0.994 0.169 1 98.69 222 LEU A O 1
ATOM 1795 N N . SER A 1 223 ? 5.34 -1.115 -0.599 1 98.75 223 SER A N 1
ATOM 1796 C CA . SER A 1 223 ? 4.293 -1.7 0.231 1 98.75 223 SER A CA 1
ATOM 1797 C C . SER A 1 223 ? 4.609 -1.546 1.715 1 98.75 223 SER A C 1
ATOM 1799 O O . SER A 1 223 ? 3.727 -1.225 2.514 1 98.75 223 SER A O 1
ATOM 1801 N N . SER A 1 224 ? 5.871 -1.787 2.045 1 98.44 224 SER A N 1
ATOM 1802 C CA . SER A 1 224 ? 6.297 -1.634 3.432 1 98.44 224 SER A CA 1
ATOM 1803 C C . SER A 1 224 ? 6.227 -0.176 3.875 1 98.44 224 SER A C 1
ATOM 1805 O O . SER A 1 224 ? 5.859 0.115 5.016 1 98.44 224 SER A O 1
ATOM 1807 N N . LEU A 1 225 ? 6.637 0.727 2.986 1 98.5 225 LEU A N 1
ATOM 1808 C CA . LEU A 1 225 ? 6.555 2.158 3.256 1 98.5 225 LEU A CA 1
ATOM 1809 C C . LEU A 1 225 ? 5.109 2.582 3.506 1 98.5 225 LEU A C 1
ATOM 1811 O O . LEU A 1 225 ? 4.828 3.314 4.457 1 98.5 225 LEU A O 1
ATOM 1815 N N . MET A 1 226 ? 4.191 2.146 2.686 1 98.75 226 MET A N 1
ATOM 1816 C CA . MET A 1 226 ? 2.779 2.488 2.836 1 98.75 226 MET A CA 1
ATOM 1817 C C . MET A 1 226 ? 2.227 1.953 4.152 1 98.75 226 MET A C 1
ATOM 1819 O O . MET A 1 226 ? 1.391 2.6 4.789 1 98.75 226 MET A O 1
ATOM 1823 N N . ASN A 1 227 ? 2.668 0.774 4.516 1 98.75 227 ASN A N 1
ATOM 1824 C CA . ASN A 1 227 ? 2.277 0.226 5.812 1 98.75 227 ASN A CA 1
ATOM 1825 C C . ASN A 1 227 ? 2.795 1.084 6.961 1 98.75 227 ASN A C 1
ATOM 1827 O O . ASN A 1 227 ? 2.125 1.224 7.988 1 98.75 227 ASN A O 1
ATOM 1831 N N . ASP A 1 228 ? 4.031 1.639 6.848 1 98.75 228 ASP A N 1
ATOM 1832 C CA . ASP A 1 228 ? 4.559 2.582 7.828 1 98.75 228 ASP A CA 1
ATOM 1833 C C . ASP A 1 228 ? 3.652 3.803 7.961 1 98.75 228 ASP A C 1
ATOM 1835 O O . ASP A 1 228 ? 3.369 4.254 9.07 1 98.75 228 ASP A O 1
ATOM 1839 N N . GLU A 1 229 ? 3.262 4.316 6.797 1 98.81 229 GLU A N 1
ATOM 1840 C CA . GLU A 1 229 ? 2.41 5.504 6.82 1 98.81 229 GLU A CA 1
ATOM 1841 C C . GLU A 1 229 ? 1.067 5.207 7.48 1 98.81 229 GLU A C 1
ATOM 1843 O O . GLU A 1 229 ? 0.507 6.059 8.172 1 98.81 229 GLU A O 1
ATOM 1848 N N . ALA A 1 230 ? 0.525 4 7.188 1 98.88 230 ALA A N 1
ATOM 1849 C CA . ALA A 1 230 ? -0.693 3.594 7.883 1 98.88 230 ALA A CA 1
ATOM 1850 C C . ALA A 1 230 ? -0.492 3.604 9.391 1 98.88 230 ALA A C 1
ATOM 1852 O O . ALA A 1 230 ? -1.355 4.074 10.141 1 98.88 230 ALA A O 1
ATOM 1853 N N . ARG A 1 231 ? 0.592 3.1 9.867 1 98.69 231 ARG A N 1
ATOM 1854 C CA . ARG A 1 231 ? 0.929 3.096 11.289 1 98.69 231 ARG A CA 1
ATOM 1855 C C . ARG A 1 231 ? 1.043 4.516 11.828 1 98.69 231 ARG A C 1
ATOM 1857 O O . ARG A 1 231 ? 0.588 4.805 12.938 1 98.69 231 ARG A O 1
ATOM 1864 N N . HIS A 1 232 ? 1.668 5.418 11.031 1 98.88 232 HIS A N 1
ATOM 1865 C CA . HIS A 1 232 ? 1.784 6.816 11.43 1 98.88 232 HIS A CA 1
ATOM 1866 C C . HIS A 1 232 ? 0.412 7.469 11.562 1 98.88 232 HIS A C 1
ATOM 1868 O O . HIS A 1 232 ? 0.147 8.18 12.531 1 98.88 232 HIS A O 1
ATOM 1874 N N . ILE A 1 233 ? -0.438 7.223 10.578 1 98.88 233 ILE A N 1
ATOM 1875 C CA . ILE A 1 233 ? -1.792 7.762 10.625 1 98.88 233 ILE A CA 1
ATOM 1876 C C . ILE A 1 233 ? -2.496 7.277 11.891 1 98.88 233 ILE A C 1
ATOM 1878 O O . ILE A 1 233 ? -3.107 8.07 12.609 1 98.88 233 ILE A O 1
ATOM 1882 N N . GLU A 1 234 ? -2.363 6.012 12.156 1 98.69 234 GLU A N 1
ATOM 1883 C CA . GLU A 1 234 ? -3.002 5.441 13.344 1 98.69 234 GLU A CA 1
ATOM 1884 C C . GLU A 1 234 ? -2.482 6.094 14.617 1 98.69 234 GLU A C 1
ATOM 1886 O O . GLU A 1 234 ? -3.268 6.543 15.453 1 98.69 234 GLU A O 1
ATOM 1891 N N . VAL A 1 235 ? -1.193 6.133 14.797 1 98.62 235 VAL A N 1
ATOM 1892 C CA . VAL A 1 235 ? -0.62 6.516 16.078 1 98.62 235 VAL A CA 1
ATOM 1893 C C . VAL A 1 235 ? -0.856 8.008 16.328 1 98.62 235 VAL A C 1
ATOM 1895 O O . VAL A 1 235 ? -1.118 8.414 17.469 1 98.62 235 VAL A O 1
ATOM 1898 N N . PHE A 1 236 ? -0.731 8.844 15.281 1 98.75 236 PHE A N 1
ATOM 1899 C CA . PHE A 1 236 ? -0.989 10.273 15.438 1 98.75 236 PHE A CA 1
ATOM 1900 C C . PHE A 1 236 ? -2.469 10.531 15.703 1 98.75 236 PHE A C 1
ATOM 1902 O O . PHE A 1 236 ? -2.822 11.445 16.453 1 98.75 236 PHE A O 1
ATOM 1909 N N . THR A 1 237 ? -3.322 9.742 15.086 1 98.5 237 THR A N 1
ATOM 1910 C CA . THR A 1 237 ? -4.75 9.836 15.367 1 98.5 237 THR A CA 1
ATOM 1911 C C . THR A 1 237 ? -5.039 9.477 16.828 1 98.5 237 THR A C 1
ATOM 1913 O O . THR A 1 237 ? -5.766 10.195 17.516 1 98.5 237 THR A O 1
ATOM 1916 N N . LYS A 1 238 ? -4.488 8.391 17.25 1 97.75 238 LYS A N 1
ATOM 1917 C CA . LYS A 1 238 ? -4.668 7.977 18.641 1 97.75 238 LYS A CA 1
ATOM 1918 C C . LYS A 1 238 ? -4.156 9.047 19.594 1 97.75 238 LYS A C 1
ATOM 1920 O O . LYS A 1 238 ? -4.824 9.375 20.578 1 97.75 238 LYS A O 1
ATOM 1925 N N . ARG A 1 239 ? -3.004 9.609 19.297 1 97.75 239 ARG A N 1
ATOM 1926 C CA . ARG A 1 239 ? -2.428 10.586 20.219 1 97.75 239 ARG A CA 1
ATOM 1927 C C . ARG A 1 239 ? -3.293 11.844 20.297 1 97.75 239 ARG A C 1
ATOM 1929 O O . ARG A 1 239 ? -3.473 12.414 21.375 1 97.75 239 ARG A O 1
ATOM 1936 N N . ALA A 1 240 ? -3.805 12.305 19.125 1 97.88 240 ALA A N 1
ATOM 1937 C CA . ALA A 1 240 ? -4.68 13.469 19.109 1 97.88 240 ALA A CA 1
ATOM 1938 C C . ALA A 1 240 ? -5.914 13.242 19.984 1 97.88 240 ALA A C 1
ATOM 1940 O O . ALA A 1 240 ? -6.473 14.188 20.547 1 97.88 240 ALA A O 1
ATOM 1941 N N . ASN A 1 241 ? -6.27 11.992 20.172 1 96.5 241 ASN A N 1
ATOM 1942 C CA . ASN A 1 241 ? -7.516 11.68 20.859 1 96.5 241 ASN A CA 1
ATOM 1943 C C . ASN A 1 241 ? -7.254 11.055 22.234 1 96.5 241 ASN A C 1
ATOM 1945 O O . ASN A 1 241 ? -8.18 10.57 22.875 1 96.5 241 ASN A O 1
ATOM 1949 N N . ALA A 1 242 ? -6.082 11.031 22.688 1 95.31 242 ALA A N 1
ATOM 1950 C CA . ALA A 1 242 ? -5.695 10.312 23.891 1 95.31 242 ALA A CA 1
ATOM 1951 C C . ALA A 1 242 ? -6.105 11.078 25.156 1 95.31 242 ALA A C 1
ATOM 1953 O O . ALA A 1 242 ? -6.453 10.477 26.172 1 95.31 242 ALA A O 1
ATOM 1954 N N . ASN A 1 243 ? -6.07 12.453 25.141 1 92.25 243 ASN A N 1
ATOM 1955 C CA . ASN A 1 243 ? -6.207 13.266 26.344 1 92.25 243 ASN A CA 1
ATOM 1956 C C . ASN A 1 243 ? -7.383 14.227 26.234 1 92.25 243 ASN A C 1
ATOM 1958 O O . ASN A 1 243 ? -7.402 15.266 26.906 1 92.25 243 ASN A O 1
ATOM 1962 N N . GLY A 1 244 ? -8.289 13.906 25.281 1 91.31 244 GLY A N 1
ATOM 1963 C CA . GLY A 1 244 ? -9.516 14.688 25.219 1 91.31 244 GLY A CA 1
ATOM 1964 C C . GLY A 1 244 ? -9.422 15.883 24.281 1 91.31 244 GLY A C 1
ATOM 1965 O O . GLY A 1 244 ? -10.406 16.594 24.078 1 91.31 244 GLY A O 1
ATOM 1966 N N . GLY A 1 245 ? -8.297 16.188 23.672 1 94.12 245 GLY A N 1
ATOM 1967 C CA . GLY A 1 245 ? -8.133 17.328 22.781 1 94.12 245 GLY A CA 1
ATOM 1968 C C . GLY A 1 245 ? -8.797 17.109 21.438 1 94.12 245 GLY A C 1
ATOM 1969 O O . GLY A 1 245 ? -9.414 18.031 20.891 1 94.12 245 GLY A O 1
ATOM 1970 N N . GLY A 1 246 ? -8.602 15.836 20.891 1 95.88 246 GLY A N 1
ATOM 1971 C CA . GLY A 1 246 ? -9.164 15.539 19.578 1 95.88 246 GLY A CA 1
ATOM 1972 C C . GLY A 1 246 ? -8.438 16.219 18.453 1 95.88 246 GLY A C 1
ATOM 1973 O O . GLY A 1 246 ? -7.523 17.016 18.672 1 95.88 246 GLY A O 1
ATOM 1974 N N . PHE A 1 247 ? -8.883 15.93 17.219 1 97.38 247 PHE A N 1
ATOM 1975 C CA . PHE A 1 247 ? -8.344 16.625 16.062 1 97.38 247 PHE A CA 1
ATOM 1976 C C . PHE A 1 247 ? -8.766 18.094 16.062 1 97.38 247 PHE A C 1
ATOM 1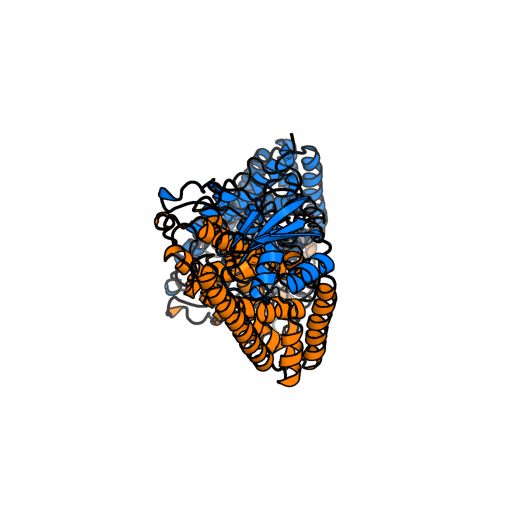978 O O . PHE A 1 247 ? -9.805 18.438 16.625 1 97.38 247 PHE A O 1
ATOM 1985 N N . GLN A 1 248 ? -7.957 18.844 15.469 1 97.25 248 GLN A N 1
ATOM 1986 C CA . GLN A 1 248 ? -8.203 20.281 15.422 1 97.25 248 GLN A CA 1
ATOM 1987 C C . GLN A 1 248 ? -8.516 20.734 14 1 97.25 248 GLN A C 1
ATOM 1989 O O . GLN A 1 248 ? -9.398 20.188 13.344 1 97.25 248 GLN A O 1
ATOM 1994 N N . TYR A 1 249 ? -7.762 21.688 13.484 1 96.44 249 TYR A N 1
ATOM 1995 C CA . TYR A 1 249 ? -8.141 22.344 12.242 1 96.44 249 TYR A CA 1
ATOM 1996 C C . TYR A 1 249 ? -7.164 22 11.125 1 96.44 249 TYR A C 1
ATOM 1998 O O . TYR A 1 249 ? -5.965 21.859 11.367 1 96.44 249 TYR A O 1
ATOM 2006 N N . SER A 1 250 ? -7.699 21.859 9.969 1 96.38 250 SER A N 1
ATOM 2007 C CA . SER A 1 250 ? -6.895 21.781 8.758 1 96.38 250 SER A CA 1
ATOM 2008 C C . SER A 1 250 ? -6.957 23.078 7.969 1 96.38 250 SER A C 1
ATOM 2010 O O . SER A 1 250 ? -8.039 23.547 7.609 1 96.38 250 SER A O 1
ATOM 2012 N N . SER A 1 251 ? -5.855 23.672 7.715 1 93.5 251 SER A N 1
ATOM 2013 C CA . SER A 1 251 ? -5.832 24.953 7 1 93.5 251 SER A CA 1
ATOM 2014 C C . SER A 1 251 ? -5.93 24.734 5.492 1 93.5 251 SER A C 1
ATOM 2016 O O . SER A 1 251 ? -5.539 23.688 4.98 1 93.5 251 SER A O 1
ATOM 2018 N N . GLU A 1 252 ? -6.426 25.719 4.781 1 92.31 252 GLU A N 1
ATOM 2019 C CA . GLU A 1 252 ? -6.508 25.688 3.322 1 92.31 252 GLU A CA 1
ATOM 2020 C C . GLU A 1 252 ? -5.121 25.562 2.695 1 92.31 252 GLU A C 1
ATOM 2022 O O . GLU A 1 252 ? -4.945 24.844 1.708 1 92.31 252 GLU A O 1
ATOM 2027 N N . ILE A 1 253 ? -4.195 26.266 3.27 1 91.75 253 ILE A N 1
ATOM 2028 C CA . ILE A 1 253 ? -2.846 26.281 2.723 1 91.75 253 ILE A CA 1
ATOM 2029 C C . ILE A 1 253 ? -2.242 24.875 2.803 1 91.75 253 ILE A C 1
ATOM 2031 O O . ILE A 1 253 ? -1.554 24.438 1.88 1 91.75 253 ILE A O 1
ATOM 2035 N N . THR A 1 254 ? -2.443 24.156 3.924 1 93.81 254 THR A N 1
ATOM 2036 C CA . THR A 1 254 ? -1.947 22.797 4.078 1 93.81 254 THR A CA 1
ATOM 2037 C C . THR A 1 254 ? -2.551 21.875 3.018 1 93.81 254 THR A C 1
ATOM 2039 O O . THR A 1 254 ? -1.824 21.156 2.324 1 93.81 254 THR A O 1
ATOM 2042 N N . GLN A 1 255 ? -3.842 21.922 2.852 1 95.12 255 GLN A N 1
ATOM 2043 C CA . GLN A 1 255 ? -4.516 21.047 1.897 1 95.12 255 GLN A CA 1
ATOM 2044 C C . GLN A 1 255 ? -4.133 21.406 0.462 1 95.12 255 GLN A C 1
ATOM 2046 O O . GLN A 1 255 ? -4.047 20.516 -0.396 1 95.12 255 GLN A O 1
ATOM 2051 N N . ARG A 1 256 ? -3.914 22.672 0.185 1 93.5 256 ARG A N 1
ATOM 2052 C CA . ARG A 1 256 ? -3.482 23.078 -1.148 1 93.5 256 ARG A CA 1
ATOM 2053 C C . ARG A 1 256 ? -2.09 22.547 -1.462 1 93.5 256 ARG A C 1
ATOM 2055 O O . ARG A 1 256 ? -1.819 22.125 -2.588 1 93.5 256 ARG A O 1
ATOM 2062 N N . SER A 1 257 ? -1.25 22.703 -0.49 1 93.75 257 SER A N 1
ATOM 2063 C CA . SER A 1 257 ? 0.093 22.156 -0.657 1 93.75 257 SER A CA 1
ATOM 2064 C C . SER A 1 257 ? 0.052 20.656 -0.938 1 93.75 257 SER A C 1
ATOM 2066 O O . SER A 1 257 ? 0.699 20.172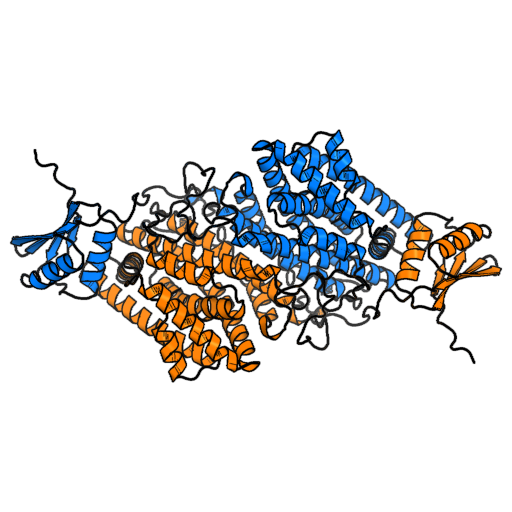 -1.871 1 93.75 257 SER A O 1
ATOM 2068 N N . LEU A 1 258 ? -0.711 19.922 -0.146 1 95.81 258 LEU A N 1
ATOM 2069 C CA . LEU A 1 258 ? -0.82 18.469 -0.305 1 95.81 258 LEU A CA 1
ATOM 2070 C C . LEU A 1 258 ? -1.494 18.125 -1.627 1 95.81 258 LEU A C 1
ATOM 2072 O O . LEU A 1 258 ? -1.163 17.109 -2.246 1 95.81 258 LEU A O 1
ATOM 2076 N N . TYR A 1 259 ? -2.398 18.969 -2.062 1 95.88 259 TYR A N 1
ATOM 2077 C CA . TYR A 1 259 ? -3.082 18.766 -3.336 1 95.88 259 TYR A CA 1
ATOM 2078 C C . TYR A 1 259 ? -2.102 18.844 -4.5 1 95.88 259 TYR A C 1
ATOM 2080 O O . TYR A 1 259 ? -2.172 18.031 -5.43 1 95.88 259 TYR A O 1
ATOM 2088 N N . SER A 1 260 ? -1.199 19.797 -4.441 1 94.12 260 SER A N 1
ATOM 2089 C CA . SER A 1 260 ? -0.208 19.953 -5.5 1 94.12 260 SER A CA 1
ATOM 2090 C C . SER A 1 260 ? 0.697 18.734 -5.602 1 94.12 260 SER A C 1
ATOM 2092 O O . SER A 1 260 ? 1.135 18.359 -6.695 1 94.12 260 SER A O 1
ATOM 2094 N N . LEU A 1 261 ? 0.969 18.062 -4.461 1 94.88 261 LEU A N 1
ATOM 2095 C CA . LEU A 1 261 ? 1.72 16.812 -4.457 1 94.88 261 LEU A CA 1
ATOM 2096 C C . LEU A 1 261 ? 0.889 15.68 -5.047 1 94.88 261 LEU A C 1
AT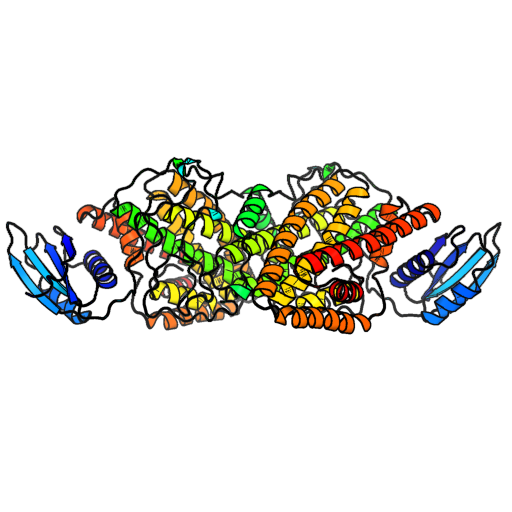OM 2098 O O . LEU A 1 261 ? 1.376 14.922 -5.887 1 94.88 261 LEU A O 1
ATOM 2102 N N . PHE A 1 262 ? -0.33 15.656 -4.621 1 96.25 262 PHE A N 1
ATOM 2103 C CA . PHE A 1 262 ? -1.238 14.57 -4.965 1 96.25 262 PHE A CA 1
ATOM 2104 C C . PHE A 1 262 ? -1.523 14.547 -6.461 1 96.25 262 PHE A C 1
ATOM 2106 O O . PHE A 1 262 ? -1.704 13.484 -7.055 1 96.25 262 PHE A O 1
ATOM 2113 N N . LYS A 1 263 ? -1.495 15.688 -7.121 1 95.38 263 LYS A N 1
ATOM 2114 C CA . LYS A 1 263 ? -1.902 15.805 -8.516 1 95.38 263 LYS A CA 1
ATOM 2115 C C . LYS A 1 263 ? -0.74 15.492 -9.453 1 95.38 263 LYS A C 1
ATOM 2117 O O . LYS A 1 263 ? -0.939 15.297 -10.656 1 95.38 263 LYS A O 1
ATOM 2122 N N . GLU A 1 264 ? 0.471 15.406 -8.883 1 95.88 264 GLU A N 1
ATOM 2123 C CA . GLU A 1 264 ? 1.61 15.031 -9.711 1 95.88 264 GLU A CA 1
ATOM 2124 C C . GLU A 1 264 ? 1.492 13.586 -10.188 1 95.88 264 GLU A C 1
ATOM 2126 O O . GLU A 1 264 ? 1.282 12.672 -9.383 1 95.88 264 GLU A O 1
ATOM 2131 N N . ASP A 1 265 ? 1.68 13.305 -11.523 1 95.69 265 ASP A N 1
ATOM 2132 C CA . ASP A 1 265 ? 1.407 11.977 -12.062 1 95.69 265 ASP A CA 1
ATOM 2133 C C . ASP A 1 265 ? 2.684 11.328 -12.602 1 95.69 265 ASP A C 1
ATOM 2135 O O . ASP A 1 265 ? 2.635 10.258 -13.211 1 95.69 265 ASP A O 1
ATOM 2139 N N . ASP A 1 266 ? 3.793 12 -12.477 1 97.25 266 ASP A N 1
ATOM 2140 C CA . ASP A 1 266 ? 5.094 11.438 -12.828 1 97.25 266 ASP A CA 1
ATOM 2141 C C . ASP A 1 266 ? 5.801 10.867 -11.602 1 97.25 266 ASP A C 1
ATOM 2143 O O . ASP A 1 266 ? 5.996 11.57 -10.609 1 97.25 266 ASP A O 1
ATOM 2147 N N . TYR A 1 267 ? 6.203 9.648 -11.727 1 97.75 267 TYR A N 1
ATOM 2148 C CA . TYR A 1 267 ? 6.715 8.945 -10.555 1 97.75 267 TYR A CA 1
ATOM 2149 C C . TYR A 1 267 ? 7.984 9.609 -10.039 1 97.75 267 TYR A C 1
ATOM 2151 O O . TYR A 1 267 ? 8.156 9.766 -8.828 1 97.75 267 TYR A O 1
ATOM 2159 N N . ILE A 1 268 ? 8.914 9.977 -10.875 1 97.38 268 ILE A N 1
ATOM 2160 C CA . ILE A 1 268 ? 10.188 10.562 -10.461 1 97.38 268 ILE A CA 1
ATOM 2161 C C . ILE A 1 268 ? 9.938 11.93 -9.82 1 97.38 268 ILE A C 1
ATOM 2163 O O . ILE A 1 268 ? 10.516 12.25 -8.781 1 97.38 268 ILE A O 1
ATOM 2167 N N . LYS A 1 269 ? 9.062 12.766 -10.453 1 97.38 269 LYS A N 1
ATOM 2168 C CA . LYS A 1 269 ? 8.711 14.07 -9.891 1 97.38 269 LYS A CA 1
ATOM 2169 C C . LYS A 1 269 ? 8.047 13.914 -8.523 1 97.38 269 LYS A C 1
ATOM 2171 O O . LYS A 1 269 ? 8.328 14.68 -7.598 1 97.38 269 LYS A O 1
ATOM 2176 N N . SER A 1 270 ? 7.148 12.898 -8.453 1 97.5 270 SER A N 1
ATOM 2177 C CA . SER A 1 270 ? 6.473 12.641 -7.184 1 97.5 270 SER A CA 1
ATOM 2178 C C . SER A 1 270 ? 7.461 12.211 -6.105 1 97.5 270 SER A C 1
ATOM 2180 O O . SER A 1 270 ? 7.359 12.641 -4.957 1 97.5 270 SER A O 1
ATOM 2182 N N . SER A 1 271 ? 8.375 11.328 -6.496 1 97.19 271 SER A N 1
ATOM 2183 C CA . SER A 1 271 ? 9.406 10.891 -5.566 1 97.19 271 SER A CA 1
ATOM 2184 C C . SER A 1 271 ? 10.258 12.055 -5.094 1 97.19 271 SER A C 1
ATOM 2186 O O . SER A 1 271 ? 10.578 12.164 -3.906 1 97.19 271 SER A O 1
ATOM 2188 N N . PHE A 1 272 ? 10.617 12.945 -5.965 1 97.62 272 PHE A N 1
ATOM 2189 C CA . PHE A 1 272 ? 11.398 14.133 -5.652 1 97.62 272 PHE A CA 1
ATOM 2190 C C . PHE A 1 272 ? 10.648 15.031 -4.676 1 97.62 272 PHE A C 1
ATOM 2192 O O . PHE A 1 272 ? 11.18 15.398 -3.625 1 97.62 272 PHE A O 1
ATOM 2199 N N . LEU A 1 273 ? 9.422 15.305 -4.992 1 96.5 273 LEU A N 1
ATOM 2200 C CA . LEU A 1 273 ? 8.625 16.234 -4.199 1 96.5 273 LEU A CA 1
ATOM 2201 C C . LEU A 1 273 ? 8.281 15.633 -2.84 1 96.5 273 LEU A C 1
ATOM 2203 O O . LEU A 1 273 ? 8.375 16.312 -1.813 1 96.5 273 LEU A O 1
ATOM 2207 N N . LEU A 1 274 ? 7.926 14.375 -2.836 1 96.44 274 LEU A N 1
ATOM 2208 C CA . LEU A 1 274 ? 7.469 13.734 -1.606 1 96.44 274 LEU A CA 1
ATOM 2209 C C . LEU A 1 274 ? 8.648 13.375 -0.71 1 96.44 274 LEU A C 1
ATOM 2211 O O . LEU A 1 274 ? 8.742 13.852 0.424 1 96.44 274 LEU A O 1
ATOM 2215 N N . HIS A 1 275 ? 9.617 12.602 -1.222 1 95.94 275 HIS A N 1
ATOM 2216 C CA . HIS A 1 275 ? 10.648 12.008 -0.374 1 95.94 275 HIS A CA 1
ATOM 2217 C C . HIS A 1 275 ? 11.789 12.992 -0.124 1 95.94 275 HIS A C 1
ATOM 2219 O O . HIS A 1 275 ? 12.258 13.125 1.008 1 95.94 275 HIS A O 1
ATOM 2225 N N . VAL A 1 276 ? 12.219 13.656 -1.133 1 95.5 276 VAL A N 1
ATOM 2226 C CA . VAL A 1 276 ? 13.398 14.508 -1.001 1 95.5 276 VAL A CA 1
ATOM 2227 C C . VAL A 1 276 ? 12.992 15.852 -0.395 1 95.5 276 VAL A C 1
ATOM 2229 O O . VAL A 1 276 ? 13.539 16.266 0.63 1 95.5 276 VAL A O 1
ATOM 2232 N N . MET A 1 277 ? 11.961 16.469 -0.948 1 95.19 277 MET A N 1
ATOM 2233 C CA . MET A 1 277 ? 11.57 17.812 -0.525 1 95.19 277 MET A CA 1
ATOM 2234 C C . MET A 1 277 ? 10.664 17.75 0.7 1 95.19 277 MET A C 1
ATOM 2236 O O . MET A 1 277 ? 10.875 18.469 1.67 1 95.19 277 MET A O 1
ATOM 2240 N N . GLY A 1 278 ? 9.672 16.906 0.616 1 94.12 278 GLY A N 1
ATOM 2241 C CA . GLY A 1 278 ? 8.672 16.828 1.675 1 94.12 278 GLY A CA 1
ATOM 2242 C C . GLY A 1 278 ? 9.164 16.094 2.904 1 94.12 278 GLY A C 1
ATOM 2243 O O . GLY A 1 278 ? 9.453 16.719 3.934 1 94.12 278 GLY A O 1
ATOM 2244 N N . GLU A 1 279 ? 9.383 14.805 2.805 1 91.5 279 GLU A N 1
ATOM 2245 C CA . GLU A 1 279 ? 9.758 13.953 3.93 1 91.5 279 GLU A CA 1
ATOM 2246 C C . GLU A 1 279 ? 11.141 14.328 4.465 1 91.5 279 GLU A C 1
ATOM 2248 O O . GLU A 1 279 ? 11.391 14.227 5.668 1 91.5 279 GLU A O 1
ATOM 2253 N N . GLY A 1 280 ? 12 14.758 3.613 1 93.25 280 GLY A N 1
ATOM 2254 C CA . GLY A 1 280 ? 13.273 15.273 4.105 1 93.25 280 GLY A CA 1
ATOM 2255 C C . GLY A 1 280 ? 13.109 16.406 5.094 1 93.25 280 GLY A C 1
ATOM 2256 O O . GLY A 1 280 ? 13.742 16.422 6.152 1 93.25 280 GLY A O 1
ATOM 2257 N N . THR A 1 281 ? 12.273 17.344 4.773 1 93.56 281 THR A N 1
ATOM 2258 C CA . THR A 1 281 ? 11.945 18.453 5.664 1 93.56 281 THR A CA 1
ATOM 2259 C C . THR A 1 281 ? 11.242 17.953 6.922 1 93.56 281 THR A C 1
ATOM 2261 O O . THR A 1 281 ? 11.469 18.469 8.016 1 93.56 281 THR A O 1
ATOM 2264 N N . PHE A 1 282 ? 10.5 16.938 6.723 1 94 282 PHE A N 1
ATOM 2265 C CA . PHE A 1 282 ? 9.727 16.375 7.824 1 94 282 PHE A CA 1
ATOM 2266 C C . PHE A 1 282 ? 10.656 15.75 8.867 1 94 282 PHE A C 1
ATOM 2268 O O . PHE A 1 282 ? 10.336 15.734 10.055 1 94 282 PHE A O 1
ATOM 2275 N N . ILE A 1 283 ? 11.781 15.258 8.438 1 96.5 283 ILE A N 1
ATOM 2276 C CA . ILE A 1 283 ? 12.742 14.719 9.391 1 96.5 283 ILE A CA 1
ATOM 2277 C C . ILE A 1 283 ? 13.172 15.805 10.367 1 96.5 283 ILE A C 1
ATOM 2279 O O . ILE A 1 283 ? 13.266 15.562 11.578 1 96.5 283 ILE A O 1
ATOM 2283 N N . ASP A 1 284 ? 13.438 17 9.867 1 97.56 284 ASP A N 1
ATOM 2284 C CA . ASP A 1 284 ? 13.789 18.125 10.727 1 97.56 284 ASP A CA 1
ATOM 2285 C C . ASP A 1 284 ? 12.641 18.484 11.664 1 97.56 284 ASP A C 1
ATOM 2287 O O . ASP A 1 284 ? 12.859 18.797 12.844 1 97.56 284 ASP A O 1
ATOM 2291 N N . LEU A 1 285 ? 11.453 18.469 11.133 1 98.19 285 LEU A N 1
ATOM 2292 C CA . LEU A 1 285 ? 10.289 18.734 11.969 1 98.19 285 LEU A CA 1
ATOM 2293 C C . LEU A 1 285 ? 10.172 17.703 13.078 1 98.19 285 LEU A C 1
ATOM 2295 O O . LEU A 1 285 ? 9.938 18.047 14.234 1 98.19 285 LEU A O 1
ATOM 2299 N N . LEU A 1 286 ? 10.289 16.422 12.719 1 98.62 286 LEU A N 1
ATOM 2300 C CA . LEU A 1 286 ? 10.156 15.359 13.695 1 98.62 286 LEU A CA 1
ATOM 2301 C C . LEU A 1 286 ? 11.258 15.438 14.75 1 98.62 286 LEU A C 1
ATOM 2303 O O . LEU A 1 286 ? 11.031 15.141 15.922 1 98.62 286 LEU A O 1
ATOM 2307 N N . SER A 1 287 ? 12.461 15.836 14.344 1 98.5 287 SER A N 1
ATOM 2308 C CA . SER A 1 287 ? 13.539 16.047 15.305 1 98.5 287 SER A CA 1
ATOM 2309 C C . SER A 1 287 ? 13.188 17.156 16.281 1 98.5 287 SER A C 1
ATOM 2311 O O . SER A 1 287 ? 13.422 17.031 17.484 1 98.5 287 SER A O 1
ATOM 2313 N N . PHE A 1 288 ? 12.664 18.25 15.75 1 98.69 288 PHE A N 1
ATOM 2314 C CA . PHE A 1 288 ? 12.203 19.359 16.578 1 98.69 288 PHE A CA 1
ATOM 2315 C C . PHE A 1 288 ? 11.133 18.906 17.562 1 98.69 288 PHE A C 1
ATOM 2317 O O . PHE A 1 288 ? 11.195 19.234 18.734 1 98.69 288 PHE A O 1
ATOM 2324 N N . LEU A 1 289 ? 10.18 18.125 17.062 1 98.81 289 LEU A N 1
ATOM 2325 C CA . LEU A 1 289 ? 9.086 17.641 17.891 1 98.81 289 LEU A CA 1
ATOM 2326 C C . LEU A 1 289 ? 9.602 16.672 18.953 1 98.81 289 LEU A C 1
ATOM 2328 O O . LEU A 1 289 ? 9.164 16.719 20.094 1 98.81 289 LEU A O 1
ATOM 2332 N N . GLU A 1 290 ? 10.445 15.805 18.578 1 98.62 290 GLU A N 1
ATOM 2333 C CA . GLU A 1 290 ? 11.031 14.875 19.531 1 98.62 290 GLU A CA 1
ATOM 2334 C C . GLU A 1 290 ? 11.672 15.617 20.703 1 98.62 290 GLU A C 1
ATOM 2336 O O . GLU A 1 290 ? 11.555 15.195 21.859 1 98.62 290 GLU A O 1
ATOM 2341 N N . LYS A 1 291 ? 12.32 16.703 20.391 1 98.38 291 LYS A N 1
ATOM 2342 C CA . LYS A 1 291 ? 13.047 17.5 21.375 1 98.38 291 LYS A CA 1
ATOM 2343 C C . LYS A 1 291 ? 12.078 18.203 22.312 1 98.38 291 LYS A C 1
ATOM 2345 O O . LYS A 1 291 ? 12.375 18.375 23.5 1 98.38 291 LYS A O 1
ATOM 2350 N N . HIS A 1 292 ? 10.875 18.562 21.844 1 98.62 292 HIS A N 1
ATOM 2351 C CA . HIS A 1 292 ? 10.094 19.531 22.609 1 98.62 292 HIS A CA 1
ATOM 2352 C C . HIS A 1 292 ? 8.781 18.922 23.094 1 98.62 292 HIS A C 1
ATOM 2354 O O . HIS A 1 292 ? 8.039 19.562 23.844 1 98.62 292 HIS A O 1
ATOM 2360 N N . MET A 1 293 ? 8.484 17.703 22.703 1 98.25 293 MET A N 1
ATOM 2361 C CA . MET A 1 293 ? 7.227 17.109 23.156 1 98.25 293 MET A CA 1
ATOM 2362 C C . MET A 1 293 ? 7.16 17.078 24.688 1 98.25 293 MET A C 1
ATOM 2364 O O . MET A 1 293 ? 8.172 16.859 25.344 1 98.25 293 MET A O 1
ATOM 2368 N N . PRO A 1 294 ? 6.02 17.234 25.234 1 97.38 294 PRO A N 1
ATOM 2369 C CA . PRO A 1 294 ? 5.875 17.484 26.672 1 97.38 294 PRO A CA 1
ATOM 2370 C C . PRO A 1 294 ? 5.957 16.203 27.5 1 97.38 294 PRO A C 1
ATOM 2372 O O . PRO A 1 294 ? 6.109 16.266 28.719 1 97.38 294 PRO A O 1
ATOM 2375 N N . ASP A 1 295 ? 5.82 15.008 26.953 1 97.69 295 ASP A N 1
ATOM 2376 C CA . ASP A 1 295 ? 5.824 13.758 27.703 1 97.69 295 ASP A CA 1
ATOM 2377 C C . ASP A 1 295 ? 6.578 12.664 26.953 1 97.69 295 ASP A C 1
ATOM 2379 O O . ASP A 1 295 ? 6.719 12.734 25.734 1 97.69 295 ASP A O 1
ATOM 2383 N N . GLU A 1 296 ? 7.012 11.68 27.672 1 97.75 296 GLU A N 1
ATOM 2384 C CA . GLU A 1 296 ? 7.887 10.641 27.141 1 97.75 296 GLU A CA 1
ATOM 2385 C C . GLU A 1 296 ? 7.152 9.758 26.141 1 97.75 296 GLU A C 1
ATOM 2387 O O . GLU A 1 296 ? 7.746 9.281 25.172 1 97.75 296 GLU A O 1
ATOM 2392 N N . THR A 1 297 ? 5.887 9.5 26.391 1 97.5 297 THR A N 1
ATOM 2393 C CA . THR A 1 297 ? 5.105 8.656 25.484 1 97.5 297 THR A CA 1
ATOM 2394 C C . THR A 1 297 ? 4.98 9.297 24.109 1 97.5 297 THR A C 1
ATOM 2396 O O . THR A 1 297 ? 5.227 8.641 23.094 1 97.5 297 THR A O 1
ATOM 2399 N N . THR A 1 298 ? 4.629 10.562 24.062 1 98.5 298 THR A N 1
ATOM 2400 C CA . THR A 1 298 ? 4.512 11.266 22.797 1 98.5 298 THR A CA 1
ATOM 2401 C C . THR A 1 298 ? 5.871 11.391 22.109 1 98.5 298 THR A C 1
ATOM 2403 O O . THR A 1 298 ? 5.977 11.281 20.891 1 98.5 298 THR A O 1
ATOM 2406 N N . ARG A 1 299 ? 6.91 11.609 22.906 1 98.62 299 ARG A N 1
ATOM 2407 C CA . ARG A 1 299 ? 8.266 11.656 22.375 1 98.62 299 ARG A CA 1
ATOM 2408 C C . ARG A 1 299 ? 8.633 10.344 21.703 1 98.62 299 ARG A C 1
ATOM 2410 O O . ARG A 1 299 ? 9.242 10.336 20.625 1 98.62 299 ARG A O 1
ATOM 2417 N N . LYS A 1 300 ? 8.289 9.273 22.297 1 98.62 300 LYS A N 1
ATOM 2418 C CA . LYS A 1 300 ? 8.57 7.961 21.734 1 98.62 300 LYS A CA 1
ATOM 2419 C C . LYS A 1 300 ? 7.836 7.77 20.406 1 98.62 300 LYS A C 1
ATOM 2421 O O . LYS A 1 300 ? 8.398 7.223 19.453 1 98.62 300 LYS A O 1
ATOM 2426 N N . ILE A 1 301 ? 6.59 8.18 20.344 1 98.69 301 ILE A N 1
ATOM 2427 C CA . ILE A 1 301 ? 5.812 8.117 19.109 1 98.69 301 ILE A CA 1
ATOM 2428 C C . ILE A 1 301 ? 6.562 8.836 18 1 98.69 301 ILE A C 1
ATOM 2430 O O . ILE A 1 301 ? 6.727 8.289 16.906 1 98.69 301 ILE A O 1
ATOM 2434 N N . ILE A 1 302 ? 7.062 10.016 18.312 1 98.88 302 ILE A N 1
ATOM 2435 C CA . ILE A 1 302 ? 7.762 10.828 17.328 1 98.88 302 ILE A CA 1
ATOM 2436 C C . ILE A 1 302 ? 9.078 10.164 16.938 1 98.88 302 ILE A C 1
ATOM 2438 O O . ILE A 1 302 ? 9.43 10.109 15.758 1 98.88 302 ILE A O 1
ATOM 2442 N N . LYS A 1 303 ? 9.758 9.656 17.859 1 98.69 303 LYS A N 1
ATOM 2443 C CA . LYS A 1 303 ? 11.047 9.008 17.625 1 98.69 303 LYS A CA 1
ATOM 2444 C C . LYS A 1 303 ? 10.906 7.816 16.688 1 98.69 303 LYS A C 1
ATOM 2446 O O . LYS A 1 303 ? 11.68 7.668 15.75 1 98.69 303 LYS A O 1
ATOM 2451 N N . LEU A 1 304 ? 9.961 6.941 16.969 1 98.69 304 LEU A N 1
ATOM 2452 C CA . LEU A 1 304 ? 9.742 5.75 16.156 1 98.69 304 LEU A CA 1
ATOM 2453 C C . LEU A 1 304 ? 9.312 6.129 14.75 1 98.69 304 LEU A C 1
ATOM 2455 O O . LEU A 1 304 ? 9.766 5.523 13.773 1 98.69 304 LEU A O 1
ATOM 2459 N N . SER A 1 305 ? 8.445 7.145 14.617 1 98.56 305 SER A N 1
ATOM 2460 C CA . SER A 1 305 ? 8.016 7.613 13.305 1 98.56 305 SER A CA 1
ATOM 2461 C C . SER A 1 305 ? 9.18 8.211 12.523 1 98.56 305 SER A C 1
ATOM 2463 O O . SER A 1 305 ? 9.297 8.008 11.312 1 98.56 305 SER A O 1
ATOM 2465 N N . LYS A 1 306 ? 10.023 8.969 13.242 1 98.44 306 LYS A N 1
ATOM 2466 C CA . LYS A 1 306 ? 11.195 9.586 12.617 1 98.44 306 LYS A CA 1
ATOM 2467 C C . LYS A 1 306 ? 12.133 8.523 12.055 1 98.44 306 LYS A C 1
ATOM 2469 O O . LYS A 1 306 ? 12.688 8.703 10.961 1 98.44 306 LYS A O 1
ATOM 2474 N N . ARG A 1 307 ? 12.281 7.461 12.75 1 98.06 307 ARG A N 1
ATOM 2475 C CA . ARG A 1 307 ? 13.125 6.367 12.289 1 98.06 307 ARG A CA 1
ATOM 2476 C C . ARG A 1 307 ? 12.609 5.793 10.969 1 98.06 307 ARG A C 1
ATOM 2478 O O . ARG A 1 307 ? 13.391 5.527 10.055 1 98.06 307 ARG A O 1
ATOM 2485 N N . ASP A 1 308 ? 11.328 5.562 10.867 1 98.19 308 ASP A N 1
ATOM 2486 C CA . ASP A 1 308 ? 10.727 5.098 9.617 1 98.19 308 ASP A CA 1
ATOM 2487 C C . ASP A 1 308 ? 10.977 6.094 8.484 1 98.19 308 ASP A C 1
ATOM 2489 O O . ASP A 1 308 ? 11.32 5.695 7.371 1 98.19 308 ASP A O 1
ATOM 2493 N N . GLU A 1 309 ? 10.789 7.43 8.844 1 97.56 309 GLU A N 1
ATOM 2494 C CA . GLU A 1 309 ? 10.898 8.484 7.84 1 97.56 309 GLU A CA 1
ATOM 2495 C C . GLU A 1 309 ? 12.312 8.547 7.262 1 97.56 309 GLU A C 1
ATOM 2497 O O . GLU A 1 309 ? 12.492 8.852 6.082 1 97.56 309 GLU A O 1
ATOM 2502 N N . ILE A 1 310 ? 13.273 8.344 8.086 1 97.94 310 ILE A N 1
ATOM 2503 C CA . ILE A 1 310 ? 14.664 8.375 7.645 1 97.94 310 ILE A CA 1
ATOM 2504 C C . ILE A 1 310 ? 14.875 7.336 6.543 1 97.94 310 ILE A C 1
ATOM 2506 O O . ILE A 1 310 ? 15.539 7.613 5.543 1 97.94 310 ILE A O 1
ATOM 2510 N N . ARG A 1 311 ? 14.297 6.184 6.695 1 97.44 311 ARG A N 1
ATOM 2511 C CA . ARG A 1 311 ? 14.391 5.125 5.699 1 97.44 311 ARG A CA 1
ATOM 2512 C C . ARG A 1 311 ? 13.688 5.527 4.406 1 97.44 311 ARG A C 1
ATOM 2514 O O . ARG A 1 311 ? 14.18 5.238 3.311 1 97.44 311 ARG A O 1
ATOM 2521 N N . HIS A 1 312 ? 12.5 6.188 4.484 1 97.88 312 HIS A N 1
ATOM 2522 C CA . HIS A 1 312 ? 11.766 6.652 3.314 1 97.88 312 HIS A CA 1
ATOM 2523 C C . HIS A 1 312 ? 12.586 7.664 2.518 1 97.88 312 HIS A C 1
ATOM 2525 O O . HIS A 1 312 ? 12.664 7.57 1.29 1 97.88 312 HIS A O 1
ATOM 2531 N N . VAL A 1 313 ? 13.18 8.594 3.252 1 97.81 313 VAL A N 1
ATOM 2532 C CA . VAL A 1 313 ? 13.969 9.648 2.621 1 97.81 313 VAL A CA 1
ATOM 2533 C C . VAL A 1 313 ? 15.203 9.047 1.957 1 97.81 313 VAL A C 1
ATOM 2535 O O . VAL A 1 313 ? 15.594 9.461 0.862 1 97.81 313 VAL A O 1
ATOM 2538 N N . ALA A 1 314 ? 15.828 8.062 2.635 1 97.44 314 ALA A N 1
ATOM 2539 C CA . ALA A 1 314 ? 16.969 7.379 2.039 1 97.44 314 ALA A CA 1
ATOM 2540 C C . ALA A 1 314 ? 16.609 6.77 0.69 1 97.44 314 ALA A C 1
ATOM 2542 O O . ALA A 1 314 ? 17.375 6.863 -0.27 1 97.44 314 ALA A O 1
ATOM 2543 N N . TYR A 1 315 ? 15.484 6.152 0.551 1 97.31 315 TYR A N 1
ATOM 2544 C CA . TYR A 1 315 ? 15.008 5.613 -0.717 1 97.31 315 TYR A CA 1
ATOM 2545 C C . TYR A 1 315 ? 14.844 6.715 -1.755 1 97.31 315 TYR A C 1
ATOM 2547 O O . TYR A 1 315 ? 15.328 6.594 -2.881 1 97.31 315 TYR A O 1
ATOM 2555 N N . GLY A 1 316 ? 14.102 7.789 -1.346 1 97.12 316 GLY A N 1
ATOM 2556 C CA . GLY A 1 316 ? 13.867 8.891 -2.266 1 97.12 316 GLY A CA 1
ATOM 2557 C C . GLY A 1 316 ? 15.148 9.523 -2.779 1 97.12 316 GLY A C 1
ATOM 2558 O O . GLY A 1 316 ? 15.266 9.828 -3.969 1 97.12 316 GLY A O 1
ATOM 2559 N N . MET A 1 317 ? 16.125 9.695 -1.883 1 97.5 317 MET A N 1
ATOM 2560 C CA . MET A 1 317 ? 17.406 10.297 -2.242 1 97.5 317 MET A CA 1
ATOM 2561 C C . MET A 1 317 ? 18.125 9.453 -3.291 1 97.5 317 MET A C 1
ATOM 2563 O O . MET A 1 317 ? 18.562 9.969 -4.32 1 97.5 317 MET A O 1
ATOM 2567 N N . GLU A 1 318 ? 18.203 8.195 -3.043 1 96.94 318 GLU A N 1
ATOM 2568 C CA . GLU A 1 318 ? 18.938 7.312 -3.953 1 96.94 318 GLU A CA 1
ATOM 2569 C C . GLU A 1 318 ? 18.172 7.133 -5.266 1 96.94 318 GLU A C 1
ATOM 2571 O O . GLU A 1 318 ? 18.797 7.012 -6.328 1 96.94 318 GLU A O 1
ATOM 2576 N N . HIS A 1 319 ? 16.859 7.039 -5.199 1 97 319 HIS A N 1
ATOM 2577 C CA . HIS A 1 319 ? 16.047 6.918 -6.398 1 97 319 HIS A CA 1
ATOM 2578 C C . HIS A 1 319 ? 16.234 8.117 -7.32 1 97 319 HIS A C 1
ATOM 2580 O O . HIS A 1 319 ? 16.531 7.957 -8.508 1 97 319 HIS A O 1
ATOM 2586 N N . VAL A 1 320 ? 16.094 9.336 -6.758 1 97.31 320 VAL A N 1
ATOM 2587 C CA . VAL A 1 320 ? 16.188 10.555 -7.555 1 97.31 320 VAL A CA 1
ATOM 2588 C C . VAL A 1 320 ? 17.625 10.766 -8.023 1 97.31 320 VAL A C 1
ATOM 2590 O O . VAL A 1 320 ? 17.859 11.172 -9.156 1 97.31 320 VAL A O 1
ATOM 2593 N N . LYS A 1 321 ? 18.578 10.469 -7.145 1 96.88 321 LYS A N 1
ATOM 2594 C CA . LYS A 1 321 ? 19.984 10.555 -7.523 1 96.88 321 LYS A CA 1
ATOM 2595 C C . LYS A 1 321 ? 20.281 9.648 -8.719 1 96.88 321 LYS A C 1
ATOM 2597 O O . LYS A 1 321 ? 20.938 10.078 -9.672 1 96.88 321 LYS A O 1
ATOM 2602 N N . SER A 1 322 ? 19.812 8.398 -8.625 1 94.75 322 SER A N 1
ATOM 2603 C CA . SER A 1 322 ? 20.016 7.445 -9.711 1 94.75 322 SER A CA 1
ATOM 2604 C C . SER A 1 322 ? 19.359 7.938 -11 1 94.75 322 SER A C 1
ATOM 2606 O O . SER A 1 322 ? 19.938 7.812 -12.078 1 94.75 322 SER A O 1
ATOM 2608 N N . ALA A 1 323 ? 18.172 8.477 -10.922 1 94.5 323 ALA A N 1
ATOM 2609 C CA . ALA A 1 323 ? 17.453 9 -12.086 1 94.5 323 ALA A CA 1
ATOM 2610 C C . ALA A 1 323 ? 18.219 10.141 -12.742 1 94.5 323 ALA A C 1
ATOM 2612 O O . ALA A 1 323 ? 18.312 10.211 -13.969 1 94.5 323 ALA A O 1
ATOM 2613 N N . ILE A 1 324 ? 18.812 11.023 -11.961 1 95.38 324 ILE A N 1
ATOM 2614 C CA . ILE A 1 324 ? 19.562 12.164 -12.461 1 95.38 324 ILE A CA 1
ATOM 2615 C C . ILE A 1 324 ? 20.875 11.68 -13.094 1 95.38 324 ILE A C 1
ATOM 2617 O O . ILE A 1 324 ? 21.25 12.148 -14.172 1 95.38 324 ILE A O 1
ATOM 2621 N N . GLN A 1 325 ? 21.547 10.758 -12.469 1 93.81 325 GLN A N 1
ATOM 2622 C CA . GLN A 1 325 ? 22.812 10.234 -12.984 1 93.81 325 GLN A CA 1
ATOM 2623 C C . GLN A 1 325 ? 22.609 9.586 -14.352 1 93.81 325 GLN A C 1
ATOM 2625 O O . GLN A 1 325 ? 23.484 9.695 -15.227 1 93.81 325 GLN A O 1
ATOM 2630 N N . GLN A 1 326 ? 21.5 8.977 -14.516 1 91.31 326 GLN A N 1
ATOM 2631 C CA . GLN A 1 326 ? 21.234 8.289 -15.773 1 91.31 326 GLN A CA 1
ATOM 2632 C C . GLN A 1 326 ? 20.812 9.273 -16.859 1 91.31 326 GLN A C 1
ATOM 2634 O O . GLN A 1 326 ? 21.062 9.047 -18.047 1 91.31 326 GLN A O 1
ATOM 2639 N N . ASN A 1 327 ? 20.109 10.328 -16.438 1 92.56 327 ASN A N 1
ATOM 2640 C CA . ASN A 1 327 ? 19.672 11.383 -17.359 1 92.56 327 ASN A CA 1
ATOM 2641 C C . ASN A 1 327 ? 19.734 12.758 -16.703 1 92.56 327 ASN A C 1
ATOM 2643 O O . ASN A 1 327 ? 18.734 13.258 -16.203 1 92.56 327 ASN A O 1
ATOM 2647 N N . PRO A 1 328 ? 20.844 13.414 -16.844 1 92.5 328 PRO A N 1
ATOM 2648 C CA . PRO A 1 328 ? 21.047 14.703 -16.156 1 92.5 328 PRO A CA 1
ATOM 2649 C C . PRO A 1 328 ? 20.031 15.758 -16.594 1 92.5 328 PRO A C 1
ATOM 2651 O O . PRO A 1 328 ? 19.781 16.719 -15.875 1 92.5 328 PRO A O 1
ATOM 2654 N N . LYS A 1 329 ? 19.406 15.578 -17.781 1 92.38 329 LYS A N 1
ATOM 2655 C CA . LYS A 1 329 ? 18.406 16.531 -18.266 1 92.38 329 LYS A CA 1
ATOM 2656 C C . LYS A 1 329 ? 17.188 16.547 -17.344 1 92.38 329 LYS A C 1
ATOM 2658 O O . LYS A 1 329 ? 16.406 17.5 -17.359 1 92.38 329 LYS A O 1
ATOM 2663 N N . ARG A 1 330 ? 17.047 15.539 -16.406 1 95.12 330 ARG A N 1
ATOM 2664 C CA . ARG A 1 330 ? 15.93 15.445 -15.469 1 95.12 330 ARG A CA 1
ATOM 2665 C C . ARG A 1 330 ? 15.977 16.578 -14.461 1 95.12 330 ARG A C 1
ATOM 2667 O O . ARG A 1 330 ? 14.945 16.953 -13.883 1 95.12 330 ARG A O 1
ATOM 2674 N N . ILE A 1 331 ? 17.156 17.141 -14.289 1 96.38 331 ILE A N 1
ATOM 2675 C CA . ILE A 1 331 ? 17.312 18.219 -13.32 1 96.38 331 ILE A CA 1
ATOM 2676 C C . ILE A 1 331 ? 16.391 19.375 -13.68 1 96.38 331 ILE A C 1
ATOM 2678 O O . ILE A 1 331 ? 15.734 19.953 -12.812 1 96.38 331 ILE A O 1
ATOM 2682 N N . ASN A 1 332 ? 16.297 19.672 -14.945 1 95.69 332 ASN A N 1
ATOM 2683 C CA . ASN A 1 332 ? 15.422 20.75 -15.391 1 95.69 332 ASN A CA 1
ATOM 2684 C C . ASN A 1 332 ? 13.953 20.438 -15.117 1 95.69 332 ASN A C 1
ATOM 2686 O O . ASN A 1 332 ? 13.188 21.328 -14.727 1 95.69 332 ASN A O 1
ATOM 2690 N N . ALA A 1 333 ? 13.602 19.203 -15.359 1 95.81 333 ALA A N 1
ATOM 2691 C CA . ALA A 1 333 ? 12.219 18.781 -15.102 1 95.81 333 ALA A CA 1
ATOM 2692 C C . ALA A 1 333 ? 11.883 18.906 -13.617 1 95.81 333 ALA A C 1
ATOM 2694 O O . ALA A 1 333 ? 10.781 19.328 -13.266 1 95.81 333 ALA A O 1
ATOM 2695 N N . LEU A 1 334 ? 12.789 18.5 -12.781 1 96.88 334 LEU A N 1
ATOM 2696 C CA . LEU A 1 334 ? 12.586 18.578 -11.336 1 96.88 334 LEU A CA 1
ATOM 2697 C C . LEU A 1 334 ? 12.523 20.031 -10.875 1 96.88 334 LEU A C 1
ATOM 2699 O O . LEU A 1 334 ? 11.695 20.391 -10.039 1 96.88 334 LEU A O 1
ATOM 2703 N N . LYS A 1 335 ? 13.391 20.875 -11.43 1 96.12 335 LYS A N 1
ATOM 2704 C CA . LYS A 1 335 ? 13.352 22.297 -11.164 1 96.12 335 LYS A CA 1
ATOM 2705 C C . LYS A 1 335 ? 11.992 22.891 -11.531 1 96.12 335 LYS A C 1
ATOM 2707 O O . LYS A 1 335 ? 11.383 23.594 -10.727 1 96.12 335 LYS A O 1
ATOM 2712 N N . ASN A 1 336 ? 11.555 22.562 -12.711 1 96.12 336 ASN A N 1
ATOM 2713 C CA . ASN A 1 336 ? 10.281 23.094 -13.195 1 96.12 336 ASN A CA 1
ATOM 2714 C C . ASN A 1 336 ? 9.117 22.641 -12.32 1 96.12 336 ASN A C 1
ATOM 2716 O O . ASN A 1 336 ? 8.164 23.391 -12.109 1 96.12 336 ASN A O 1
ATOM 2720 N N . THR A 1 337 ? 9.203 21.438 -11.875 1 95.62 337 THR A N 1
ATOM 2721 C CA . THR A 1 337 ? 8.148 20.922 -11.008 1 95.62 337 THR A CA 1
ATOM 2722 C C . THR A 1 337 ? 8.086 21.719 -9.703 1 95.62 337 THR A C 1
ATOM 2724 O O . THR A 1 337 ? 7 22.047 -9.227 1 95.62 337 THR A O 1
ATOM 2727 N N . ALA A 1 338 ? 9.219 22.062 -9.094 1 93.88 338 ALA A N 1
ATOM 2728 C CA . ALA A 1 338 ? 9.281 22.844 -7.867 1 93.88 338 ALA A CA 1
ATOM 2729 C C . ALA A 1 338 ? 8.719 24.25 -8.086 1 93.88 338 ALA A C 1
ATOM 2731 O O . ALA A 1 338 ? 7.965 24.766 -7.258 1 93.88 338 ALA A O 1
ATOM 2732 N N . PHE A 1 339 ? 9.031 24.828 -9.203 1 93.56 339 PHE A N 1
ATOM 2733 C CA . PHE A 1 339 ? 8.602 26.188 -9.5 1 93.56 339 PHE A CA 1
ATOM 2734 C C . PHE A 1 339 ? 7.105 26.219 -9.812 1 93.56 339 PHE A C 1
ATOM 2736 O O . PHE A 1 339 ? 6.414 27.172 -9.445 1 93.56 339 PHE A O 1
ATOM 2743 N N . ARG A 1 340 ? 6.68 25.219 -10.492 1 92.5 340 ARG A N 1
ATOM 2744 C CA . ARG A 1 340 ? 5.25 25.141 -10.773 1 92.5 340 ARG A CA 1
ATOM 2745 C C . ARG A 1 340 ? 4.445 25.016 -9.484 1 92.5 340 ARG A C 1
ATOM 2747 O O . ARG A 1 340 ? 3.361 25.594 -9.359 1 92.5 340 ARG A O 1
ATOM 2754 N N . ARG A 1 341 ? 4.926 24.234 -8.602 1 91.75 341 ARG A N 1
ATOM 2755 C CA . ARG A 1 341 ? 4.273 24.078 -7.305 1 91.75 341 ARG A CA 1
ATOM 2756 C C . ARG A 1 341 ? 4.238 25.406 -6.555 1 91.75 341 ARG A C 1
ATOM 2758 O O . ARG A 1 341 ? 3.234 25.75 -5.926 1 91.75 341 ARG A O 1
ATOM 2765 N N . LYS A 1 342 ? 5.309 26.156 -6.629 1 90.31 342 LYS A N 1
ATOM 2766 C CA . LYS A 1 342 ? 5.363 27.469 -6.008 1 90.31 342 LYS A CA 1
ATOM 2767 C C . LYS A 1 342 ? 4.324 28.406 -6.617 1 90.31 342 LYS A C 1
ATOM 2769 O O . LYS A 1 342 ? 3.631 29.125 -5.898 1 90.31 342 LYS A O 1
ATOM 2774 N N . GLU A 1 343 ? 4.223 28.375 -7.898 1 89.56 343 GLU A N 1
ATOM 2775 C CA . GLU A 1 343 ? 3.24 29.219 -8.586 1 89.56 343 GLU A CA 1
ATOM 2776 C C . GLU A 1 343 ? 1.819 28.859 -8.156 1 89.56 343 GLU A C 1
ATOM 2778 O O . GLU A 1 343 ? 0.991 29.75 -7.941 1 89.56 343 GLU A O 1
ATOM 2783 N N . PHE A 1 344 ? 1.601 27.609 -8.031 1 89.19 344 PHE A N 1
ATOM 2784 C CA . PHE A 1 344 ? 0.296 27.141 -7.582 1 89.19 344 PHE A CA 1
ATOM 2785 C C . PHE A 1 344 ? 0.009 27.609 -6.16 1 89.19 344 PHE A C 1
ATOM 2787 O O . PHE A 1 344 ? -1.111 28.016 -5.852 1 89.19 344 PHE A O 1
ATOM 2794 N N . MET A 1 345 ? 0.986 27.688 -5.305 1 87.44 345 MET A N 1
ATOM 2795 C CA . MET A 1 345 ? 0.834 28.031 -3.895 1 87.44 345 MET A CA 1
ATOM 2796 C C . MET A 1 345 ? 0.732 29.547 -3.715 1 87.44 345 MET A C 1
ATOM 2798 O O . MET A 1 345 ? 0.179 30.016 -2.721 1 87.44 345 MET A O 1
ATOM 2802 N N . ASP A 1 346 ? 1.285 30.344 -4.594 1 82.88 346 ASP A N 1
ATOM 2803 C CA . ASP A 1 346 ? 1.317 31.797 -4.492 1 82.88 346 ASP A CA 1
ATOM 2804 C C . ASP A 1 346 ? -0.092 32.375 -4.535 1 82.88 346 ASP A C 1
ATOM 2806 O O . ASP A 1 346 ? -0.304 33.531 -4.145 1 82.88 346 ASP A O 1
ATOM 2810 N N . GLU A 1 347 ? -0.958 31.641 -4.879 1 73.44 347 GLU A N 1
ATOM 2811 C CA . GLU A 1 347 ? -2.34 32.094 -4.879 1 73.44 347 GLU A CA 1
ATOM 2812 C C . GLU A 1 347 ? -2.854 32.312 -3.457 1 73.44 347 GLU A C 1
ATOM 2814 O O . GLU A 1 347 ? -3.809 33.062 -3.236 1 73.44 347 GLU A O 1
ATOM 2819 N N . VAL A 1 348 ? -2.186 31.578 -2.605 1 68.44 348 VAL A N 1
ATOM 2820 C CA . VAL A 1 348 ? -2.596 31.672 -1.209 1 68.44 348 VAL A CA 1
ATOM 2821 C C . VAL A 1 348 ? -1.407 32.094 -0.347 1 68.44 348 VAL A C 1
ATOM 2823 O O . VAL A 1 348 ? -0.292 31.594 -0.535 1 68.44 348 VAL A O 1
ATOM 2826 N N . SER A 1 349 ? -1.196 33.312 -0.084 1 59.22 349 SER A N 1
ATOM 2827 C CA . SER A 1 349 ? -0 34.031 0.378 1 59.22 349 SER A CA 1
ATOM 2828 C C . SER A 1 349 ? 0.43 33.531 1.755 1 59.22 349 SER A C 1
ATOM 2830 O O . SER A 1 349 ? 1.306 34.125 2.387 1 59.22 349 SER A O 1
ATOM 2832 N N . SER A 1 350 ? 0.08 32.375 2.34 1 68.19 350 SER A N 1
ATOM 2833 C CA . SER A 1 350 ? 0.501 32.5 3.734 1 68.19 350 SER A CA 1
ATOM 2834 C C . SER A 1 350 ? 0.873 31.109 4.297 1 68.19 350 SER A C 1
ATOM 2836 O O . SER A 1 350 ? 0.588 30.094 3.68 1 68.19 350 SER A O 1
ATOM 2838 N N . GLU A 1 351 ? 1.896 31.078 5.168 1 80.31 351 GLU A N 1
ATOM 2839 C CA . GLU A 1 351 ? 2.217 29.938 6.035 1 80.31 351 GLU A CA 1
ATOM 2840 C C . GLU A 1 351 ? 1.021 29.562 6.902 1 80.31 351 GLU A C 1
ATOM 2842 O O . GLU A 1 351 ? 0.099 30.359 7.09 1 80.31 351 GLU A O 1
ATOM 2847 N N . SER A 1 352 ? 0.964 28.328 7.219 1 86.44 352 SER A N 1
ATOM 2848 C CA . SER A 1 352 ? -0.094 27.906 8.133 1 86.44 352 SER A CA 1
ATOM 2849 C C . SER A 1 352 ? 0.122 28.484 9.523 1 86.44 352 SER A C 1
ATOM 2851 O O . SER A 1 352 ? 0.907 27.953 10.312 1 86.44 352 SER A O 1
ATOM 2853 N N . SER A 1 353 ? -0.634 29.531 9.859 1 91.12 353 SER A N 1
ATOM 2854 C CA . SER A 1 353 ? -0.476 30.188 11.156 1 91.12 353 SER A CA 1
ATOM 2855 C C . SER A 1 353 ? -0.864 29.234 12.297 1 91.12 353 SER A C 1
ATOM 2857 O O . SER A 1 353 ? -0.299 29.312 13.391 1 91.12 353 SER A O 1
ATOM 2859 N N . ILE A 1 354 ? -1.747 28.328 11.977 1 93.69 354 ILE A N 1
ATOM 2860 C CA . ILE A 1 354 ? -2.248 27.422 13.008 1 93.69 354 ILE A CA 1
ATOM 2861 C C . ILE A 1 354 ? -1.142 26.453 13.43 1 93.69 354 ILE A C 1
ATOM 2863 O O . ILE A 1 354 ? -0.928 26.234 14.625 1 93.69 354 ILE A O 1
ATOM 2867 N N . LEU A 1 355 ? -0.446 25.938 12.469 1 95.69 355 LEU A N 1
ATOM 2868 C CA . LEU A 1 355 ? 0.65 25.016 12.781 1 95.69 355 LEU A CA 1
ATOM 2869 C C . LEU A 1 355 ? 1.786 25.766 13.484 1 95.69 355 LEU A C 1
ATOM 2871 O O . LEU A 1 355 ? 2.293 25.297 14.508 1 95.69 355 LEU A O 1
ATOM 2875 N N . LEU A 1 356 ? 2.148 26.906 12.969 1 96.06 356 LEU A N 1
ATOM 2876 C CA . LEU A 1 356 ? 3.309 27.641 13.477 1 96.06 356 LEU A CA 1
ATOM 2877 C C . LEU A 1 356 ? 3.08 28.094 14.914 1 96.06 356 LEU A C 1
ATOM 2879 O O . LEU A 1 356 ? 4 28.047 15.734 1 96.06 356 LEU A O 1
ATOM 2883 N N . GLU A 1 357 ? 1.887 28.531 15.172 1 96.5 357 GLU A N 1
ATOM 2884 C CA . GLU A 1 357 ? 1.588 28.922 16.547 1 96.5 357 GLU A CA 1
ATOM 2885 C C . GLU A 1 357 ? 1.669 27.719 17.5 1 96.5 357 GLU A C 1
ATOM 2887 O O . GLU A 1 357 ? 2.191 27.844 18.609 1 96.5 357 GLU A O 1
ATOM 2892 N N . SER A 1 358 ? 1.123 26.594 17.047 1 98 358 SER A N 1
ATOM 2893 C CA . SER A 1 358 ? 1.159 25.391 17.875 1 98 358 SER A CA 1
ATOM 2894 C C . SER A 1 358 ? 2.594 24.953 18.141 1 98 358 SER A C 1
ATOM 2896 O O . SER A 1 358 ? 2.92 24.547 19.266 1 98 358 SER A O 1
ATOM 2898 N N . LEU A 1 359 ? 3.432 25.016 17.125 1 98.31 359 LEU A N 1
ATOM 2899 C CA . LEU A 1 359 ? 4.84 24.688 17.312 1 98.31 359 LEU A CA 1
ATOM 2900 C C . LEU A 1 359 ? 5.508 25.641 18.297 1 98.31 359 LEU A C 1
ATOM 2902 O O . LEU A 1 359 ? 6.309 25.219 19.125 1 98.31 359 LEU A O 1
ATOM 2906 N N . ALA A 1 360 ? 5.191 26.938 18.172 1 98.19 360 ALA A N 1
ATOM 2907 C CA . ALA A 1 360 ? 5.777 27.938 19.047 1 98.19 360 ALA A CA 1
ATOM 2908 C C . ALA A 1 360 ? 5.348 27.703 20.5 1 98.19 360 ALA A C 1
ATOM 2910 O O . ALA A 1 360 ? 6.168 27.781 21.422 1 98.19 360 ALA A O 1
ATOM 2911 N N . ILE A 1 361 ? 4.07 27.406 20.672 1 98.19 361 ILE A N 1
ATOM 2912 C CA . ILE A 1 361 ? 3.545 27.141 22.016 1 98.19 361 ILE A CA 1
ATOM 2913 C C . ILE A 1 361 ? 4.203 25.906 22.594 1 98.19 361 ILE A C 1
ATOM 2915 O O . ILE A 1 361 ? 4.621 25.891 23.75 1 98.19 361 ILE A O 1
ATOM 2919 N N . LEU A 1 362 ? 4.312 24.875 21.797 1 98.62 362 LEU A N 1
ATOM 2920 C CA . LEU A 1 362 ? 4.934 23.641 22.234 1 98.62 362 LEU A CA 1
ATOM 2921 C C . LEU A 1 362 ? 6.387 23.875 22.641 1 98.62 362 LEU A C 1
ATOM 2923 O O . LEU A 1 362 ? 6.797 23.484 23.734 1 98.62 362 LEU A O 1
ATOM 2927 N N . ALA A 1 363 ? 7.141 24.547 21.797 1 98.62 363 ALA A N 1
ATOM 2928 C CA . ALA A 1 363 ? 8.57 24.734 22.031 1 98.62 363 ALA A CA 1
ATOM 2929 C C . ALA A 1 363 ? 8.812 25.688 23.188 1 98.62 363 ALA A C 1
ATOM 2931 O O . ALA A 1 363 ? 9.781 25.531 23.938 1 98.62 363 ALA A O 1
ATOM 2932 N N . GLY A 1 364 ? 7.949 26.672 23.344 1 98.19 364 GLY A N 1
ATOM 2933 C CA . GLY A 1 364 ? 8.078 27.625 24.422 1 98.19 364 GLY A CA 1
ATOM 2934 C C . GLY A 1 364 ? 7.59 27.094 25.766 1 98.19 364 GLY A C 1
ATOM 2935 O O . GLY A 1 364 ? 7.926 27.641 26.812 1 98.19 364 GLY A O 1
ATOM 2936 N N . GLY A 1 365 ? 6.703 26.125 25.719 1 97.38 365 GLY A N 1
ATOM 2937 C CA . GLY A 1 365 ? 6.219 25.484 26.922 1 97.38 365 GLY A CA 1
ATOM 2938 C C . GLY A 1 365 ? 4.922 26.078 27.438 1 97.38 365 GLY A C 1
ATOM 2939 O O . GLY A 1 365 ? 4.312 25.531 28.359 1 97.38 365 GLY A O 1
ATOM 2940 N N . SER A 1 366 ? 4.512 27.234 26.969 1 95.94 366 SER A N 1
ATOM 2941 C CA . SER A 1 366 ? 3.25 27.875 27.328 1 95.94 366 SER A CA 1
ATOM 2942 C C . SER A 1 366 ? 2.879 28.953 26.328 1 95.94 366 SER A C 1
ATOM 2944 O O . SER A 1 366 ? 3.619 29.219 25.375 1 95.94 366 SER A O 1
ATOM 2946 N N . ASP A 1 367 ? 1.71 29.547 26.531 1 94.19 367 ASP A N 1
ATOM 2947 C CA . ASP A 1 367 ? 1.28 30.609 25.641 1 94.19 367 ASP A CA 1
ATOM 2948 C C . ASP A 1 367 ? 1.549 31.984 26.234 1 94.19 367 ASP A C 1
ATOM 2950 O O . ASP A 1 367 ? 1.076 33 25.719 1 94.19 367 ASP A O 1
ATOM 2954 N N . SER A 1 368 ? 2.291 32 27.406 1 95.75 368 SER A N 1
ATOM 2955 C CA . SER A 1 368 ? 2.699 33.312 27.906 1 95.75 368 SER A CA 1
ATOM 2956 C C . SER A 1 368 ? 3.518 34.062 26.875 1 95.75 368 SER A C 1
ATOM 2958 O O . SER A 1 368 ? 4.23 33.469 26.062 1 95.75 368 SER A O 1
ATOM 2960 N N . PRO A 1 369 ? 3.42 35.344 26.922 1 94.94 369 PRO A N 1
ATOM 2961 C CA . PRO A 1 369 ? 4.121 36.125 25.891 1 94.94 369 PRO A CA 1
ATOM 2962 C C . PRO A 1 369 ? 5.613 35.812 25.828 1 94.94 369 PRO A C 1
ATOM 2964 O O . PRO A 1 369 ? 6.172 35.656 24.734 1 94.94 369 PRO A O 1
ATOM 2967 N N . VAL A 1 370 ? 6.223 35.688 26.953 1 95.62 370 VAL A N 1
ATOM 2968 C CA . VAL A 1 370 ? 7.66 35.438 27 1 95.62 370 VAL A CA 1
ATOM 2969 C C . VAL A 1 370 ? 7.961 34.031 26.438 1 95.62 370 VAL A C 1
ATOM 2971 O O . VAL A 1 370 ? 8.875 33.875 25.625 1 95.62 370 VAL A O 1
ATOM 2974 N N . ASP A 1 371 ? 7.227 33.031 26.891 1 97.25 371 ASP A N 1
ATOM 2975 C CA . ASP A 1 371 ? 7.418 31.656 26.438 1 97.25 371 ASP A CA 1
ATOM 2976 C C . ASP A 1 371 ? 7.102 31.531 24.938 1 97.25 371 ASP A C 1
ATOM 2978 O O . ASP A 1 371 ? 7.816 30.859 24.203 1 97.25 371 ASP A O 1
ATOM 2982 N N . TYR A 1 372 ? 6.023 32.156 24.547 1 97.06 372 TYR A N 1
ATOM 2983 C CA . TYR A 1 372 ? 5.629 32.125 23.141 1 97.06 372 TYR A CA 1
ATOM 2984 C C . TYR A 1 372 ? 6.711 32.719 22.25 1 97.06 372 TYR A C 1
ATOM 2986 O O . TYR A 1 372 ? 7.035 32.188 21.203 1 97.06 372 TYR A O 1
ATOM 2994 N N . LYS A 1 373 ? 7.246 33.844 22.641 1 96.31 373 LYS A N 1
ATOM 2995 C CA . LYS A 1 373 ? 8.32 34.469 21.875 1 96.31 373 LYS A CA 1
ATOM 2996 C C . LYS A 1 373 ? 9.523 33.562 21.766 1 96.31 373 LYS A C 1
ATOM 2998 O O . LYS A 1 373 ? 10.094 33.406 20.688 1 96.31 373 LYS A O 1
ATOM 3003 N N . ARG A 1 374 ? 9.891 33 22.828 1 97.44 374 ARG A N 1
ATOM 3004 C CA . ARG A 1 374 ? 11 32.031 22.812 1 97.44 374 ARG A CA 1
ATOM 3005 C C . ARG A 1 374 ? 10.711 30.875 21.859 1 97.44 374 ARG A C 1
ATOM 3007 O O . ARG A 1 374 ? 11.578 30.469 21.094 1 97.44 374 ARG A O 1
ATOM 3014 N N . GLY A 1 375 ? 9.492 30.312 21.984 1 98.25 375 GLY A N 1
ATOM 3015 C CA . GLY A 1 375 ? 9.094 29.234 21.094 1 98.25 375 GLY A CA 1
ATOM 3016 C C . GLY A 1 375 ? 9.125 29.641 19.625 1 98.25 375 GLY A C 1
ATOM 3017 O O . GLY A 1 375 ? 9.547 28.859 18.766 1 98.25 375 GLY A O 1
ATOM 3018 N N . PHE A 1 376 ? 8.664 30.828 19.375 1 97.25 376 PHE A N 1
ATOM 3019 C CA . PHE A 1 376 ? 8.648 31.328 18 1 97.25 376 PHE A CA 1
ATOM 3020 C C . PHE A 1 376 ? 10.062 31.422 17.453 1 97.25 376 PHE A C 1
ATOM 3022 O O . PHE A 1 376 ? 10.305 31.078 16.281 1 97.25 376 PHE A O 1
ATOM 3029 N N . ASP A 1 377 ? 11 31.906 18.266 1 98 377 ASP A N 1
ATOM 3030 C CA . ASP A 1 377 ? 12.391 31.984 17.844 1 98 377 ASP A CA 1
ATOM 3031 C C . ASP A 1 377 ? 12.93 30.594 17.516 1 98 377 ASP A C 1
ATOM 3033 O O . ASP A 1 377 ? 13.695 30.422 16.562 1 98 377 ASP A O 1
ATOM 3037 N N . LEU A 1 378 ? 12.547 29.594 18.266 1 98.44 378 LEU A N 1
ATOM 3038 C CA . LEU A 1 378 ? 12.961 28.219 18.031 1 98.44 378 LEU A CA 1
ATOM 3039 C C . LEU A 1 378 ? 12.375 27.688 16.719 1 98.44 378 LEU A C 1
ATOM 3041 O O . LEU A 1 378 ? 13.031 26.922 16.016 1 98.44 378 LEU A O 1
ATOM 3045 N N . VAL A 1 379 ? 11.156 28.078 16.438 1 97.88 379 VAL A N 1
ATOM 3046 C CA . VAL A 1 379 ? 10.523 27.688 15.188 1 97.88 379 VAL A CA 1
ATOM 3047 C C . VAL A 1 379 ? 11.266 28.312 14.008 1 97.88 379 VAL A C 1
ATOM 3049 O O . VAL A 1 379 ? 11.445 27.688 12.969 1 97.88 379 VAL A O 1
ATOM 3052 N N . GLU A 1 380 ? 11.664 29.594 14.18 1 96.62 380 GLU A N 1
ATOM 3053 C CA . GLU A 1 380 ? 12.445 30.25 13.141 1 96.62 380 GLU A CA 1
ATOM 3054 C C . GLU A 1 380 ? 13.773 29.531 12.914 1 96.62 380 GLU A C 1
ATOM 3056 O O . GLU A 1 380 ? 14.234 29.406 11.781 1 96.62 380 GLU A O 1
ATOM 3061 N N . GLU A 1 381 ? 14.375 29.109 13.969 1 98 381 GLU A N 1
ATOM 3062 C CA . GLU A 1 381 ? 15.602 28.328 13.859 1 98 381 GLU A CA 1
ATOM 3063 C C . GLU A 1 381 ? 15.352 27.016 13.133 1 98 381 GLU A C 1
ATOM 3065 O O . GLU A 1 381 ? 16.203 26.562 12.359 1 98 381 GLU A O 1
ATOM 3070 N N . LEU A 1 382 ? 14.242 26.375 13.461 1 97.62 382 LEU A N 1
ATOM 3071 C CA . LEU A 1 382 ? 13.852 25.156 12.766 1 97.62 382 LEU A CA 1
ATOM 3072 C C . LEU A 1 382 ? 13.758 25.375 11.266 1 97.62 382 LEU A C 1
ATOM 3074 O O . LEU A 1 382 ? 14.273 24.578 10.477 1 97.62 382 LEU A O 1
ATOM 3078 N N . LYS A 1 383 ? 13.109 26.453 10.891 1 95.88 383 LYS A N 1
ATOM 3079 C CA . LYS A 1 383 ? 12.961 26.781 9.477 1 95.88 383 LYS A CA 1
ATOM 3080 C C . LYS A 1 383 ? 14.32 26.953 8.805 1 95.88 383 LYS A C 1
ATOM 3082 O O . LYS A 1 383 ? 14.523 26.516 7.672 1 95.88 383 LYS A O 1
ATOM 3087 N N . ALA A 1 384 ? 15.211 27.641 9.5 1 96.62 384 ALA A N 1
ATOM 3088 C CA . ALA A 1 384 ? 16.562 27.828 8.977 1 96.62 384 ALA A CA 1
ATOM 3089 C C . ALA A 1 384 ? 17.281 26.5 8.797 1 96.62 384 ALA A C 1
ATOM 3091 O O . ALA A 1 384 ? 17.953 26.281 7.797 1 96.62 384 ALA A O 1
ATOM 3092 N N . THR A 1 385 ? 17.141 25.656 9.773 1 97.25 385 THR A N 1
ATOM 3093 C CA . THR A 1 385 ? 17.719 24.312 9.711 1 97.25 385 THR A CA 1
ATOM 3094 C C . THR A 1 385 ? 17.141 23.531 8.539 1 97.25 385 THR A C 1
ATOM 3096 O O . THR A 1 385 ? 17.875 22.859 7.809 1 97.25 385 THR A O 1
ATOM 3099 N N . MET A 1 386 ? 15.82 23.594 8.375 1 96.94 386 MET A N 1
ATOM 3100 C CA . MET A 1 386 ? 15.141 22.922 7.27 1 96.94 386 MET A CA 1
ATOM 3101 C C . MET A 1 386 ? 15.695 23.391 5.93 1 96.94 386 MET A C 1
ATOM 3103 O O . MET A 1 386 ? 15.914 22.578 5.027 1 96.94 386 MET A O 1
ATOM 3107 N N . ASN A 1 387 ? 15.875 24.672 5.805 1 96.12 387 ASN A N 1
ATOM 3108 C CA . ASN A 1 387 ? 16.422 25.234 4.578 1 96.12 387 ASN A CA 1
ATOM 3109 C C . ASN A 1 387 ? 17.828 24.703 4.305 1 96.12 387 ASN A C 1
ATOM 3111 O O . ASN A 1 387 ? 18.141 24.281 3.193 1 96.12 387 ASN A O 1
ATOM 3115 N N . THR A 1 388 ? 18.672 24.734 5.289 1 97.5 388 THR A N 1
ATOM 3116 C CA . THR A 1 388 ? 20.047 24.297 5.164 1 97.5 388 THR A CA 1
ATOM 3117 C C . THR A 1 388 ? 20.109 22.812 4.766 1 97.5 388 THR A C 1
ATOM 3119 O O . THR A 1 388 ? 20.844 22.453 3.852 1 97.5 388 THR A O 1
ATOM 3122 N N . ASN A 1 389 ? 19.344 22 5.453 1 97.38 389 ASN A N 1
ATOM 3123 C CA . ASN A 1 389 ? 19.359 20.562 5.191 1 97.38 389 ASN A CA 1
ATOM 3124 C C . ASN A 1 389 ? 18.75 20.234 3.836 1 97.38 389 ASN A C 1
ATOM 3126 O O . ASN A 1 389 ? 19.172 19.297 3.17 1 97.38 389 ASN A O 1
ATOM 3130 N N . ARG A 1 390 ? 17.719 20.984 3.445 1 97.25 390 ARG A N 1
ATOM 3131 C CA . ARG A 1 390 ? 17.125 20.797 2.125 1 97.25 390 ARG A CA 1
ATOM 3132 C C . ARG A 1 390 ? 18.156 21.047 1.022 1 97.25 390 ARG A C 1
ATOM 3134 O O . ARG A 1 390 ? 18.25 20.281 0.068 1 97.25 390 ARG A O 1
ATOM 3141 N N . ILE A 1 391 ? 18.922 22.156 1.14 1 97.81 391 ILE A N 1
ATOM 3142 C CA . ILE A 1 391 ? 19.953 22.484 0.165 1 97.81 391 ILE A CA 1
ATOM 3143 C C . ILE A 1 391 ? 20.984 21.359 0.098 1 97.81 391 ILE A C 1
ATOM 3145 O O . ILE A 1 391 ? 21.375 20.938 -0.99 1 97.81 391 ILE A O 1
ATOM 3149 N N . LYS A 1 392 ? 21.359 20.859 1.232 1 98.12 392 LYS A N 1
ATOM 3150 C CA . LYS A 1 392 ? 22.328 19.75 1.285 1 98.12 392 LYS A CA 1
ATOM 3151 C C . LYS A 1 392 ? 21.797 18.516 0.561 1 98.12 392 LYS A C 1
ATOM 3153 O O . LYS A 1 392 ? 22.531 17.859 -0.17 1 98.12 392 LYS A O 1
ATOM 3158 N N . ARG A 1 393 ? 20.516 18.125 0.751 1 98 393 ARG A N 1
ATOM 3159 C CA . ARG A 1 393 ? 19.922 16.969 0.086 1 98 393 ARG A CA 1
ATOM 3160 C C . ARG A 1 393 ? 19.891 17.172 -1.426 1 98 393 ARG A C 1
ATOM 3162 O O . ARG A 1 393 ? 20.141 16.219 -2.182 1 98 393 ARG A O 1
ATOM 3169 N N . LEU A 1 394 ? 19.547 18.422 -1.813 1 98.25 394 LEU A N 1
ATOM 3170 C CA . LEU A 1 394 ? 19.469 18.703 -3.24 1 98.25 394 LEU A CA 1
ATOM 3171 C C . LEU A 1 394 ? 20.844 18.594 -3.889 1 98.25 394 LEU A C 1
ATOM 3173 O O . LEU A 1 394 ? 20.969 18.078 -5.008 1 98.25 394 LEU A O 1
ATOM 3177 N N . ILE A 1 395 ? 21.875 19.031 -3.201 1 98.25 395 ILE A N 1
ATOM 3178 C CA . ILE A 1 395 ? 23.234 18.891 -3.695 1 98.25 395 ILE A CA 1
ATOM 3179 C C . ILE A 1 395 ? 23.625 17.406 -3.746 1 98.25 395 ILE A C 1
ATOM 3181 O O . ILE A 1 395 ? 24.219 16.953 -4.719 1 98.25 395 ILE A O 1
ATOM 3185 N N . ASP A 1 396 ? 23.234 16.672 -2.764 1 97.62 396 ASP A N 1
ATOM 3186 C CA . ASP A 1 396 ? 23.562 15.266 -2.654 1 97.62 396 ASP A CA 1
ATOM 3187 C C . ASP A 1 396 ? 22.953 14.461 -3.803 1 97.62 396 ASP A C 1
ATOM 3189 O O . ASP A 1 396 ? 23.5 13.438 -4.207 1 97.62 396 ASP A O 1
ATOM 3193 N N . ILE A 1 397 ? 21.812 14.922 -4.336 1 97.31 397 ILE A N 1
ATOM 3194 C CA . ILE A 1 397 ? 21.188 14.148 -5.402 1 97.31 397 ILE A CA 1
ATOM 3195 C C . ILE A 1 397 ? 21.719 14.617 -6.758 1 97.31 397 ILE A C 1
ATOM 3197 O O . ILE A 1 397 ? 21.281 14.133 -7.805 1 97.31 397 ILE A O 1
ATOM 3201 N N . GLY A 1 398 ? 22.656 15.648 -6.785 1 96.62 398 GLY A N 1
ATOM 3202 C CA . GLY A 1 398 ? 23.375 15.945 -8.016 1 96.62 398 GLY A CA 1
ATOM 3203 C C . GLY A 1 398 ? 23.141 17.359 -8.523 1 96.62 398 GLY A C 1
ATOM 3204 O O . GLY A 1 398 ? 23.578 17.703 -9.617 1 96.62 398 GLY A O 1
ATOM 3205 N N . MET A 1 399 ? 22.5 18.219 -7.773 1 97.12 399 MET A N 1
ATOM 3206 C CA . MET A 1 399 ? 22.281 19.594 -8.203 1 97.12 399 MET A CA 1
ATOM 3207 C C . MET A 1 399 ? 23.422 20.5 -7.734 1 97.12 399 MET A C 1
ATOM 3209 O O . MET A 1 399 ? 24.031 20.234 -6.695 1 97.12 399 MET A O 1
ATOM 3213 N N . ASP A 1 400 ? 23.688 21.469 -8.555 1 96.56 400 ASP A N 1
ATOM 3214 C CA . ASP A 1 400 ? 24.688 22.422 -8.102 1 96.56 400 ASP A CA 1
ATOM 3215 C C . ASP A 1 400 ? 24.125 23.344 -7.016 1 96.56 400 ASP A C 1
ATOM 3217 O O . ASP A 1 400 ? 22.906 23.391 -6.812 1 96.56 400 ASP A O 1
ATOM 3221 N N . GLU A 1 401 ? 24.984 24.031 -6.34 1 97.31 401 GLU A N 1
ATOM 3222 C CA . GLU A 1 401 ? 24.625 24.812 -5.152 1 97.31 401 GLU A CA 1
ATOM 3223 C C . GLU A 1 401 ? 23.656 25.938 -5.492 1 97.31 401 GLU A C 1
ATOM 3225 O O . GLU A 1 401 ? 22.734 26.219 -4.73 1 97.31 401 GLU A O 1
ATOM 3230 N N . GLU A 1 402 ? 23.844 26.578 -6.586 1 97.56 402 GLU A N 1
ATOM 3231 C CA . GLU A 1 402 ? 22.969 27.688 -6.973 1 97.56 402 GLU A CA 1
ATOM 3232 C C . GLU A 1 402 ? 21.547 27.219 -7.223 1 97.56 402 GLU A C 1
ATOM 3234 O O . GLU A 1 402 ? 20.594 27.812 -6.719 1 97.56 402 GLU A O 1
ATOM 3239 N N . LEU A 1 403 ? 21.438 26.188 -7.973 1 97.06 403 LEU A N 1
ATOM 3240 C CA . LEU A 1 403 ? 20.125 25.609 -8.258 1 97.06 403 LEU A CA 1
ATOM 3241 C C . LEU A 1 403 ? 19.469 25.078 -6.984 1 97.06 403 LEU A C 1
ATOM 3243 O O . LEU A 1 403 ? 18.266 25.25 -6.789 1 97.06 403 LEU A O 1
ATOM 3247 N N . ALA A 1 404 ? 20.25 24.391 -6.141 1 97.75 404 ALA A N 1
ATOM 3248 C CA . ALA A 1 404 ? 19.75 23.891 -4.867 1 97.75 404 ALA A CA 1
ATOM 3249 C C . ALA A 1 404 ? 19.156 25.016 -4.027 1 97.75 404 ALA A C 1
ATOM 3251 O O . ALA A 1 404 ? 18.094 24.844 -3.424 1 97.75 404 ALA A O 1
ATOM 3252 N N . ASN A 1 405 ? 19.828 26.156 -3.992 1 97.12 405 ASN A N 1
ATOM 3253 C CA . ASN A 1 405 ? 19.328 27.328 -3.271 1 97.12 405 ASN A CA 1
ATOM 3254 C C . ASN A 1 405 ? 18.031 27.844 -3.877 1 97.12 405 ASN A C 1
ATOM 3256 O O . ASN A 1 405 ? 17.094 28.172 -3.15 1 97.12 405 ASN A O 1
ATOM 3260 N N . ASP A 1 406 ? 17.984 27.875 -5.184 1 96.06 406 ASP A N 1
ATOM 3261 C CA . ASP A 1 406 ? 16.797 28.359 -5.875 1 96.06 406 ASP A CA 1
ATOM 3262 C C . ASP A 1 406 ? 15.594 27.469 -5.566 1 96.06 406 ASP A C 1
ATOM 3264 O O . ASP A 1 406 ? 14.508 27.969 -5.266 1 96.06 406 ASP A O 1
ATOM 3268 N N . ILE A 1 407 ? 15.805 26.188 -5.625 1 95.5 407 ILE A N 1
ATOM 3269 C CA . ILE A 1 407 ? 14.719 25.234 -5.406 1 95.5 407 ILE A CA 1
ATOM 3270 C C . ILE A 1 407 ? 14.273 25.281 -3.943 1 95.5 407 ILE A C 1
ATOM 3272 O O . ILE A 1 407 ? 13.078 25.234 -3.65 1 95.5 407 ILE A O 1
ATOM 3276 N N . SER A 1 408 ? 15.219 25.344 -3.004 1 94.81 408 SER A N 1
ATOM 3277 C CA . SER A 1 408 ? 14.875 25.438 -1.59 1 94.81 408 SER A CA 1
ATOM 3278 C C . SER A 1 408 ? 14.047 26.688 -1.305 1 94.81 408 SER A C 1
ATOM 3280 O O . SER A 1 408 ? 13.109 26.641 -0.506 1 94.81 408 SER A O 1
ATOM 3282 N N . ASN A 1 409 ? 14.344 27.766 -2 1 91.44 409 ASN A N 1
ATOM 3283 C CA . ASN A 1 409 ? 13.68 29.047 -1.777 1 91.44 409 ASN A CA 1
ATOM 3284 C C . ASN A 1 409 ? 12.219 29.016 -2.232 1 91.44 409 ASN A C 1
ATOM 3286 O O . ASN A 1 409 ? 11.391 29.781 -1.738 1 91.44 409 ASN A O 1
ATOM 3290 N N . VAL A 1 410 ? 11.961 28.109 -3.156 1 89.44 410 VAL A N 1
ATOM 3291 C CA . VAL A 1 410 ? 10.602 28.094 -3.68 1 89.44 410 VAL A CA 1
ATOM 3292 C C . VAL A 1 410 ? 9.812 26.969 -3.025 1 89.44 410 VAL A C 1
ATOM 3294 O O . VAL A 1 410 ? 8.656 26.719 -3.389 1 89.44 410 VAL A O 1
ATOM 3297 N N . HIS A 1 411 ? 10.43 26.281 -2.121 1 87.12 411 HIS A N 1
ATOM 3298 C CA . HIS A 1 411 ? 9.711 25.234 -1.413 1 87.12 411 HIS A CA 1
ATOM 3299 C C . HIS A 1 411 ? 8.539 25.812 -0.62 1 87.12 411 HIS A C 1
ATOM 3301 O O . HIS A 1 411 ? 8.633 26.906 -0.074 1 87.12 411 HIS A O 1
ATOM 3307 N N . THR A 1 412 ? 7.535 25.062 -0.425 1 78.75 412 THR A N 1
ATOM 3308 C CA . THR A 1 412 ? 6.312 25.5 0.234 1 78.75 412 THR A CA 1
ATOM 3309 C C . THR A 1 412 ? 6.57 25.812 1.702 1 78.75 412 THR A C 1
ATOM 3311 O O . THR A 1 412 ? 7.348 25.125 2.367 1 78.75 412 THR A O 1
ATOM 3314 N N . PRO A 1 413 ? 5.922 26.812 2.146 1 75.44 413 PRO A N 1
ATOM 3315 C CA . PRO A 1 413 ? 6.055 27.141 3.566 1 75.44 413 PRO A CA 1
ATOM 3316 C C . PRO A 1 413 ? 5.336 26.156 4.477 1 75.44 413 PRO A C 1
ATOM 3318 O O . PRO A 1 413 ? 5.523 26.172 5.695 1 75.44 413 PRO A O 1
ATOM 3321 N N . ASN A 1 414 ? 4.566 25.219 3.934 1 77.38 414 ASN A N 1
ATOM 3322 C CA . ASN A 1 414 ? 3.826 24.219 4.703 1 77.38 414 ASN A CA 1
ATOM 3323 C C . ASN A 1 414 ? 4.695 23.016 5.043 1 77.38 414 ASN A C 1
ATOM 3325 O O . ASN A 1 414 ? 4.227 22.062 5.676 1 77.38 414 ASN A O 1
ATOM 3329 N N . PHE A 1 415 ? 5.93 23.016 4.781 1 81.69 415 PHE A N 1
ATOM 3330 C CA . PHE A 1 415 ? 6.949 22.031 5.117 1 81.69 415 PHE A CA 1
ATOM 3331 C C . PHE A 1 415 ? 6.832 20.812 4.219 1 81.69 415 PHE A C 1
ATOM 3333 O O . PHE A 1 415 ? 7.812 20.078 4.016 1 81.69 415 PHE A O 1
ATOM 3340 N N . MET A 1 416 ? 5.527 20.5 3.771 1 84.94 416 MET A N 1
ATOM 3341 C CA . MET A 1 416 ? 5.344 19.344 2.885 1 84.94 416 MET A CA 1
ATOM 3342 C C . MET A 1 416 ? 4.719 19.781 1.561 1 84.94 416 MET A C 1
ATOM 3344 O O . MET A 1 416 ? 3.836 20.641 1.535 1 84.94 416 MET A O 1
ATOM 3348 N N . MET B 1 1 ? -31.234 44.75 23.719 1 24.41 1 MET B N 1
ATOM 3349 C CA . MET B 1 1 ? -30.109 44.406 24.594 1 24.41 1 MET B CA 1
ATOM 3350 C C . MET B 1 1 ? -29.031 43.625 23.812 1 24.41 1 MET B C 1
ATOM 3352 O O . MET B 1 1 ? -29.297 42.531 23.297 1 24.41 1 MET B O 1
ATOM 3356 N N . HIS B 1 2 ? -28.094 44.094 23.109 1 32 2 HIS B N 1
ATOM 3357 C CA . HIS B 1 2 ? -27.266 43.594 22.016 1 32 2 HIS B CA 1
ATOM 3358 C C . HIS B 1 2 ? -26.422 42.406 22.484 1 32 2 HIS B C 1
ATOM 3360 O O . HIS B 1 2 ? -26 42.375 23.641 1 32 2 HIS B O 1
ATOM 3366 N N . THR B 1 3 ? -26.766 41.156 22.094 1 40.16 3 THR B N 1
ATOM 3367 C CA . THR B 1 3 ? -26.062 39.906 22.281 1 40.16 3 THR B CA 1
ATOM 3368 C C . THR B 1 3 ? -24.562 40.156 22.391 1 40.16 3 THR B C 1
ATOM 3370 O O . THR B 1 3 ? -23.938 40.688 21.469 1 40.16 3 THR B O 1
ATOM 3373 N N . LEU B 1 4 ? -24.047 40.375 23.531 1 42.59 4 LEU B N 1
ATOM 3374 C CA . LEU B 1 4 ? -22.672 40.656 23.953 1 42.59 4 LEU B CA 1
ATOM 3375 C C . LEU B 1 4 ? -21.688 39.719 23.297 1 42.59 4 LEU B C 1
ATOM 3377 O O . LEU B 1 4 ? -21.766 38.5 23.516 1 42.59 4 LEU B O 1
ATOM 3381 N N . ASN B 1 5 ? -21.25 39.875 22.047 1 47.53 5 ASN B N 1
ATOM 3382 C CA . ASN B 1 5 ? -20.266 39.188 21.219 1 47.53 5 ASN B CA 1
ATOM 3383 C C . ASN B 1 5 ? -19.062 38.719 22.016 1 47.53 5 ASN B C 1
ATOM 3385 O O . ASN B 1 5 ? -18.516 39.469 22.828 1 47.53 5 ASN B O 1
ATOM 3389 N N . HIS B 1 6 ? -19.031 37.562 22.406 1 56.31 6 HIS B N 1
ATOM 3390 C CA . HIS B 1 6 ? -17.969 36.844 23.125 1 56.31 6 HIS B CA 1
ATOM 3391 C C . HIS B 1 6 ? -16.594 37.344 22.734 1 56.31 6 HIS B C 1
ATOM 3393 O O . HIS B 1 6 ? -16.281 37.469 21.531 1 56.31 6 HIS B O 1
ATOM 3399 N N . SER B 1 7 ? -15.859 38.188 23.469 1 72.75 7 SER B N 1
ATOM 3400 C CA . SER B 1 7 ? -14.57 38.844 23.219 1 72.75 7 SER B CA 1
ATOM 3401 C C . SER B 1 7 ? -13.414 37.906 23.578 1 72.75 7 SER B C 1
ATOM 3403 O O . SER B 1 7 ? -13.438 37.25 24.609 1 72.75 7 SER B O 1
ATOM 3405 N N . ILE B 1 8 ? -12.617 37.438 22.625 1 87.56 8 ILE B N 1
ATOM 3406 C CA . ILE B 1 8 ? -11.336 36.781 22.828 1 87.56 8 ILE B CA 1
ATOM 3407 C C . ILE B 1 8 ? -10.297 37.781 23.281 1 87.56 8 ILE B C 1
ATOM 3409 O O . ILE B 1 8 ? -10.188 38.875 22.688 1 87.56 8 ILE B O 1
ATOM 3413 N N . SER B 1 9 ? -9.672 37.594 24.438 1 93 9 SER B N 1
ATOM 3414 C CA . SER B 1 9 ? -8.625 38.469 24.906 1 93 9 SER B CA 1
ATOM 3415 C C . SER B 1 9 ? -7.254 37.812 24.828 1 93 9 SER B C 1
ATOM 3417 O O . SER B 1 9 ? -7.074 36.688 25.312 1 93 9 SER B O 1
ATOM 3419 N N . ILE B 1 10 ? -6.32 38.469 24.234 1 93.81 10 ILE B N 1
ATOM 3420 C CA . ILE B 1 10 ? -4.977 37.938 24.031 1 93.81 10 ILE B CA 1
ATOM 3421 C C . ILE B 1 10 ? -3.957 38.812 24.75 1 93.81 10 ILE B C 1
ATOM 3423 O O . ILE B 1 10 ? -3.594 39.875 24.234 1 93.81 10 ILE B O 1
ATOM 3427 N N . PRO B 1 11 ? -3.42 38.438 25.859 1 93.94 11 PRO B N 1
ATOM 3428 C CA . PRO B 1 11 ? -2.312 39.156 26.469 1 93.94 11 PRO B CA 1
ATOM 3429 C C . PRO B 1 11 ? -1.008 39.031 25.688 1 93.94 11 PRO B C 1
ATOM 3431 O O . PRO B 1 11 ? -0.6 37.906 25.359 1 93.94 11 PRO B O 1
ATOM 3434 N N . ILE B 1 12 ? -0.344 40.188 25.391 1 95.44 12 ILE B N 1
ATOM 3435 C CA . ILE B 1 12 ? 0.868 40.094 24.594 1 95.44 12 ILE B CA 1
ATOM 3436 C C . ILE B 1 12 ? 2.049 40.656 25.359 1 95.44 12 ILE B C 1
ATOM 3438 O O . ILE B 1 12 ? 3.168 40.719 24.844 1 95.44 12 ILE B O 1
ATOM 3442 N N . GLY B 1 13 ? 1.787 41.031 26.625 1 94 13 GLY B N 1
ATOM 3443 C CA . GLY B 1 13 ? 2.854 41.562 27.453 1 94 13 GLY B CA 1
ATOM 3444 C C . GLY B 1 13 ? 3.609 42.719 26.812 1 94 13 GLY B C 1
ATOM 3445 O O . GLY B 1 13 ? 3.002 43.688 26.344 1 94 13 GLY B O 1
ATOM 3446 N N . ASN B 1 14 ? 4.941 42.562 26.719 1 93.25 14 ASN B N 1
ATOM 3447 C CA . ASN B 1 14 ? 5.789 43.625 26.156 1 93.25 14 ASN B CA 1
ATOM 3448 C C . ASN B 1 14 ? 6.129 43.312 24.688 1 93.25 14 ASN B C 1
ATOM 3450 O O . ASN B 1 14 ? 7.023 43.938 24.125 1 93.25 14 ASN B O 1
ATOM 3454 N N . MET B 1 15 ? 5.359 42.344 24.109 1 93 15 MET B N 1
ATOM 3455 C CA . MET B 1 15 ? 5.66 41.969 22.719 1 93 15 MET B CA 1
ATOM 3456 C C . MET B 1 15 ? 5.48 43.188 21.797 1 93 15 MET B C 1
ATOM 3458 O O . MET B 1 15 ? 4.426 43.812 21.797 1 93 15 MET B O 1
ATOM 3462 N N . PRO B 1 16 ? 6.551 43.562 21.094 1 93.31 16 PRO B N 1
ATOM 3463 C CA . PRO B 1 16 ? 6.398 44.625 20.094 1 93.31 16 PRO B CA 1
ATOM 3464 C C . PRO B 1 16 ? 5.66 44.156 18.844 1 93.31 16 PRO B C 1
ATOM 3466 O O . PRO B 1 16 ? 5.406 42.938 18.688 1 93.31 16 PRO B O 1
ATOM 3469 N N . PRO B 1 17 ? 5.207 45.156 17.984 1 93.56 17 PRO B N 1
ATOM 3470 C CA . PRO B 1 17 ? 4.746 44.719 16.656 1 93.56 17 PRO B CA 1
ATOM 3471 C C . PRO B 1 17 ? 5.809 43.906 15.906 1 93.56 17 PRO B C 1
ATOM 3473 O O . PRO B 1 17 ? 6.867 44.438 15.57 1 93.56 17 PRO B O 1
ATOM 3476 N N . SER B 1 18 ? 5.586 42.719 15.789 1 93.44 18 SER B N 1
ATOM 3477 C CA . SER B 1 18 ? 6.555 41.781 15.234 1 93.44 18 SER B CA 1
ATOM 3478 C C . SER B 1 18 ? 5.863 40.656 14.484 1 93.44 18 SER B C 1
ATOM 3480 O O . SER B 1 18 ? 4.633 40.562 14.492 1 93.44 18 SER B O 1
ATOM 3482 N N . LYS B 1 19 ? 6.703 39.844 13.828 1 92.69 19 LYS B N 1
ATOM 3483 C CA . LYS B 1 19 ? 6.176 38.688 13.102 1 92.69 19 LYS B CA 1
ATOM 3484 C C . LYS B 1 19 ? 5.434 37.719 14.039 1 92.69 19 LYS B C 1
ATOM 3486 O O . LYS B 1 19 ? 4.402 37.156 13.664 1 92.69 19 LYS B O 1
ATOM 3491 N N . GLU B 1 20 ? 5.965 37.562 15.203 1 93.56 20 GLU B N 1
ATOM 3492 C CA . GLU B 1 20 ? 5.359 36.625 16.141 1 93.56 20 GLU B CA 1
ATOM 3493 C C . GLU B 1 20 ? 3.99 37.125 16.609 1 93.56 20 GLU B C 1
ATOM 3495 O O . GLU B 1 20 ? 3.055 36.344 16.75 1 93.56 20 GLU B O 1
ATOM 3500 N N . LEU B 1 21 ? 3.846 38.438 16.922 1 94.5 21 LEU B N 1
ATOM 3501 C CA . LEU B 1 21 ? 2.555 38.969 17.328 1 94.5 21 LEU B CA 1
ATOM 3502 C C . LEU B 1 21 ? 1.529 38.812 16.203 1 94.5 21 LEU B C 1
ATOM 3504 O O . LEU B 1 21 ? 0.405 38.375 16.453 1 94.5 21 LEU B O 1
ATOM 3508 N N . PHE B 1 22 ? 1.907 39.125 15.016 1 94.31 22 PHE B N 1
ATOM 3509 C CA . PHE B 1 22 ? 0.948 39.125 13.922 1 94.31 22 PHE B CA 1
ATOM 3510 C C . PHE B 1 22 ? 0.567 37.719 13.539 1 94.31 22 PHE B C 1
ATOM 3512 O O . PHE B 1 22 ? -0.556 37.469 13.102 1 94.31 22 PHE B O 1
ATOM 3519 N N . LEU B 1 23 ? 1.522 36.781 13.719 1 93.25 23 LEU B N 1
ATOM 3520 C CA . LEU B 1 23 ? 1.158 35.375 13.547 1 93.25 23 LEU B CA 1
ATOM 3521 C C . LEU B 1 23 ? 0.087 34.969 14.547 1 93.25 23 LEU B C 1
ATOM 3523 O O . LEU B 1 23 ? -0.854 34.25 14.195 1 93.25 23 LEU B O 1
ATOM 3527 N N . LYS B 1 24 ? 0.272 35.375 15.711 1 93.94 24 LYS B N 1
ATOM 3528 C CA . LYS B 1 24 ? -0.705 35.062 16.75 1 93.94 24 LYS B CA 1
ATOM 3529 C C . LYS B 1 24 ? -2.066 35.656 16.422 1 93.94 24 LYS B C 1
ATOM 3531 O O . LYS B 1 24 ? -3.098 35.031 16.594 1 93.94 24 LYS B O 1
ATOM 3536 N N . LEU B 1 25 ? -2.061 36.906 15.977 1 94.62 25 LEU B N 1
ATOM 3537 C CA . LEU B 1 25 ? -3.307 37.562 15.594 1 94.62 25 LEU B CA 1
ATOM 3538 C C . LEU B 1 25 ? -3.949 36.844 14.406 1 94.62 25 LEU B C 1
ATOM 3540 O O . LEU B 1 25 ? -5.164 36.625 14.398 1 94.62 25 LEU B O 1
ATOM 3544 N N . GLU B 1 26 ? -3.113 36.562 13.422 1 93.69 26 GLU B N 1
ATOM 3545 C CA . GLU B 1 26 ? -3.619 35.844 12.258 1 93.69 26 GLU B CA 1
ATOM 3546 C C . GLU B 1 26 ? -4.355 34.562 12.664 1 93.69 26 GLU B C 1
ATOM 3548 O O . GLU B 1 26 ? -5.445 34.281 12.156 1 93.69 26 GLU B O 1
ATOM 3553 N N . ASN B 1 27 ? -3.768 33.812 13.5 1 93.69 27 ASN B N 1
ATOM 3554 C CA . ASN B 1 27 ? -4.379 32.531 13.93 1 93.69 27 ASN B CA 1
ATOM 3555 C C . ASN B 1 27 ? -5.668 32.781 14.711 1 93.69 27 ASN B C 1
ATOM 3557 O O . ASN B 1 27 ? -6.668 32.094 14.508 1 93.69 27 ASN B O 1
ATOM 3561 N N . THR B 1 28 ? -5.621 33.719 15.625 1 94.38 28 THR B N 1
ATOM 3562 C CA . THR B 1 28 ? -6.793 34.062 16.438 1 94.38 28 THR B CA 1
ATOM 3563 C C . THR B 1 28 ? -7.969 34.438 15.539 1 94.38 28 THR B C 1
ATOM 3565 O O . THR B 1 28 ? -9.094 34 15.742 1 94.38 28 THR B O 1
ATOM 3568 N N . PHE B 1 29 ? -7.727 35.25 14.57 1 94.19 29 PHE B N 1
ATOM 3569 C CA . PHE B 1 29 ? -8.789 35.75 13.695 1 94.19 29 PHE B CA 1
ATOM 3570 C C . PHE B 1 29 ? -9.242 34.625 12.75 1 94.19 29 PHE B C 1
ATOM 3572 O O . PHE B 1 29 ? -10.391 34.625 12.297 1 94.19 29 PHE B O 1
ATOM 3579 N N . LEU B 1 30 ? -8.297 33.75 12.43 1 92.94 30 LEU B N 1
ATOM 3580 C CA . LEU B 1 30 ? -8.656 32.594 11.594 1 92.94 30 LEU B CA 1
ATOM 3581 C C . LEU B 1 30 ? -9.711 31.734 12.273 1 92.94 30 LEU B C 1
ATOM 3583 O O . LEU B 1 30 ? -10.656 31.281 11.633 1 92.94 30 LEU B O 1
ATOM 3587 N N . ILE B 1 31 ? -9.609 31.547 13.547 1 92.69 31 ILE B N 1
ATOM 3588 C CA . ILE B 1 31 ? -10.461 30.625 14.281 1 92.69 31 ILE B CA 1
ATOM 3589 C C . ILE B 1 31 ? -11.695 31.344 14.797 1 92.69 31 ILE B C 1
ATOM 3591 O O . ILE B 1 31 ? -12.742 30.734 15.008 1 92.69 31 ILE B O 1
ATOM 3595 N N . ALA B 1 32 ? -11.656 32.688 14.984 1 93.62 32 ALA B N 1
ATOM 3596 C CA . ALA B 1 32 ? -12.758 33.469 15.531 1 93.62 32 ALA B CA 1
ATOM 3597 C C . ALA B 1 32 ? -13.938 33.5 14.562 1 93.62 32 ALA B C 1
ATOM 3599 O O . ALA B 1 32 ? -13.766 33.312 13.359 1 93.62 32 ALA B O 1
ATOM 3600 N N . ASN B 1 33 ? -15.094 33.75 15.141 1 92.94 33 ASN B N 1
ATOM 3601 C CA . ASN B 1 33 ? -16.297 33.906 14.328 1 92.94 33 ASN B CA 1
ATOM 3602 C C . ASN B 1 33 ? -16.406 35.312 13.758 1 92.94 33 ASN B C 1
ATOM 3604 O O . ASN B 1 33 ? -15.805 36.25 14.297 1 92.94 33 ASN B O 1
ATOM 3608 N N . THR B 1 34 ? -17.203 35.375 12.719 1 94.25 34 THR B N 1
ATOM 3609 C CA . THR B 1 34 ? -17.484 36.719 12.164 1 94.25 34 THR B CA 1
ATOM 3610 C C . THR B 1 34 ? -18.109 37.625 13.219 1 94.25 34 THR B C 1
ATOM 3612 O O . THR B 1 34 ? -18.938 37.156 14.016 1 94.25 34 THR B O 1
ATOM 3615 N N . SER B 1 35 ? -17.672 38.875 13.297 1 94.56 35 SER B N 1
ATOM 3616 C CA . SER B 1 35 ? -18.188 39.938 14.141 1 94.56 35 SER B CA 1
ATOM 3617 C C . SER B 1 35 ? -17.656 39.844 15.562 1 94.56 35 SER B C 1
ATOM 3619 O O . SER B 1 35 ? -17.969 40.688 16.406 1 94.56 35 SER B O 1
ATOM 3621 N N . GLU B 1 36 ? -16.859 38.781 15.773 1 95.06 36 GLU B N 1
ATOM 3622 C CA . GLU B 1 36 ? -16.266 38.688 17.109 1 95.06 36 GLU B CA 1
ATOM 3623 C C . GLU B 1 36 ? -15.227 39.781 17.328 1 95.06 36 GLU B C 1
ATOM 3625 O O . GLU B 1 36 ? -14.5 40.156 16.406 1 95.06 36 GLU B O 1
ATOM 3630 N N . ILE B 1 37 ? -15.164 40.25 18.609 1 96.25 37 ILE B N 1
ATOM 3631 C CA . ILE B 1 37 ? -14.188 41.281 18.984 1 96.25 37 ILE B CA 1
ATOM 3632 C C . ILE B 1 37 ? -13.008 40.625 19.703 1 96.25 37 ILE B C 1
ATOM 3634 O O . ILE B 1 37 ? -13.195 39.875 20.672 1 96.25 37 ILE B O 1
ATOM 3638 N N . ILE B 1 38 ? -11.836 40.844 19.125 1 96.56 38 ILE B N 1
ATOM 3639 C CA . ILE B 1 38 ? -10.602 40.375 19.734 1 96.56 38 ILE B CA 1
ATOM 3640 C C . ILE B 1 38 ? -9.898 41.5 20.453 1 96.56 38 ILE B C 1
ATOM 3642 O O . ILE B 1 38 ? -9.617 42.562 19.859 1 96.56 38 ILE B O 1
ATOM 3646 N N . GLU B 1 39 ? -9.664 41.312 21.703 1 96.38 39 GLU B N 1
ATOM 3647 C CA . GLU B 1 39 ? -8.961 42.312 22.531 1 96.38 39 GLU B CA 1
ATOM 3648 C C . GLU B 1 39 ? -7.488 41.938 22.672 1 96.38 39 GLU B C 1
ATOM 3650 O O . GLU B 1 39 ? -7.152 40.812 23.047 1 96.38 39 GLU B O 1
ATOM 3655 N N . ILE B 1 40 ? -6.633 42.844 22.312 1 96 40 ILE B N 1
ATOM 3656 C CA . ILE B 1 40 ? -5.195 42.688 22.516 1 96 40 ILE B CA 1
ATOM 3657 C C . ILE B 1 40 ? -4.75 43.531 23.719 1 96 40 ILE B C 1
ATOM 3659 O O . ILE B 1 40 ? -4.902 44.75 23.719 1 96 40 ILE B O 1
ATOM 3663 N N . VAL B 1 41 ? -4.262 42.875 24.734 1 95.5 41 VAL B N 1
ATOM 3664 C CA . VAL B 1 41 ? -3.842 43.562 25.953 1 95.5 41 VAL B CA 1
ATOM 3665 C C . VAL B 1 41 ? -2.318 43.656 26 1 95.5 41 VAL B C 1
ATOM 3667 O O . VAL B 1 41 ? -1.63 42.625 26.031 1 95.5 41 VAL B O 1
ATOM 3670 N N . SER B 1 42 ? -1.775 44.844 26 1 95.75 42 SER B N 1
ATOM 3671 C CA . SER B 1 42 ? -0.338 45.094 25.906 1 95.75 42 SER B CA 1
ATOM 3672 C C . SER B 1 42 ? 0.135 45.969 27.047 1 95.75 42 SER B C 1
ATOM 3674 O O . SER B 1 42 ? -0.638 46.781 27.562 1 95.75 42 SER B O 1
ATOM 3676 N N . PHE B 1 43 ? 1.448 45.781 27.422 1 94.81 43 PHE B N 1
ATOM 3677 C CA . PHE B 1 43 ? 2.07 46.719 28.359 1 94.81 43 PHE B CA 1
ATOM 3678 C C . PHE B 1 43 ? 2.594 47.938 27.625 1 94.81 43 PHE B C 1
ATOM 3680 O O . PHE B 1 43 ? 2.951 48.938 28.266 1 94.81 43 PHE B O 1
ATOM 3687 N N . LYS B 1 44 ? 2.5 47.844 26.312 1 90.62 44 LYS B N 1
ATOM 3688 C CA . LYS B 1 44 ? 3.064 48.938 25.516 1 90.62 44 LYS B CA 1
ATOM 3689 C C . LYS B 1 44 ? 1.966 49.812 24.938 1 90.62 44 LYS B C 1
ATOM 3691 O O . LYS B 1 44 ? 0.988 49.344 24.375 1 90.62 44 LYS B O 1
ATOM 3696 N N . PRO B 1 45 ? 2.158 51.156 25.062 1 87.94 45 PRO B N 1
ATOM 3697 C CA . PRO B 1 45 ? 1.128 52.094 24.578 1 87.94 45 PRO B CA 1
ATOM 3698 C C . PRO B 1 45 ? 1.258 52.406 23.094 1 87.94 45 PRO B C 1
ATOM 3700 O O . PRO B 1 45 ? 0.303 52.875 22.469 1 87.94 45 PRO B O 1
ATOM 3703 N N . ASN B 1 46 ? 2.398 52.188 22.422 1 89.38 46 ASN B N 1
ATOM 3704 C CA . ASN B 1 46 ? 2.678 52.688 21.094 1 89.38 46 ASN B CA 1
ATOM 3705 C C . ASN B 1 46 ? 2.641 51.594 20.031 1 89.38 46 ASN B C 1
ATOM 3707 O O . ASN B 1 46 ? 3.537 51.5 19.203 1 89.38 46 ASN B O 1
ATOM 3711 N N . ILE B 1 47 ? 1.544 50.719 20.062 1 94.69 47 ILE B N 1
ATOM 3712 C CA . ILE B 1 47 ? 1.467 49.688 19.031 1 94.69 47 ILE B CA 1
ATOM 3713 C C . ILE B 1 47 ? 0.184 49.875 18.219 1 94.69 47 ILE B C 1
ATOM 3715 O O . ILE B 1 47 ? -0.159 49 17.391 1 94.69 47 ILE B O 1
ATOM 3719 N N . GLU B 1 48 ? -0.537 50.969 18.469 1 94.88 48 GLU B N 1
ATOM 3720 C CA . GLU B 1 48 ? -1.844 51.188 17.859 1 94.88 48 GLU B CA 1
ATOM 3721 C C . GLU B 1 48 ? -1.729 51.344 16.344 1 94.88 48 GLU B C 1
ATOM 3723 O O . GLU B 1 48 ? -2.551 50.812 15.594 1 94.88 48 GLU B O 1
ATOM 3728 N N . ILE B 1 49 ? -0.741 52.062 15.883 1 96.25 49 ILE B N 1
ATOM 3729 C CA . ILE B 1 49 ? -0.571 52.312 14.461 1 96.25 49 ILE B CA 1
ATOM 3730 C C . ILE B 1 49 ? -0.396 51 13.703 1 96.25 49 ILE B C 1
ATOM 3732 O O . ILE B 1 49 ? -1.031 50.781 12.672 1 96.25 49 ILE B O 1
ATOM 3736 N N . GLU B 1 50 ? 0.434 50.188 14.195 1 96.69 50 GLU B N 1
ATOM 3737 C CA . GLU B 1 50 ? 0.704 48.875 13.562 1 96.69 50 GLU B CA 1
ATOM 3738 C C . GLU B 1 50 ? -0.526 48 13.594 1 96.69 50 GLU B C 1
ATOM 3740 O O . GLU B 1 50 ? -0.822 47.281 12.617 1 96.69 50 GLU B O 1
ATOM 3745 N N . LEU B 1 51 ? -1.282 48 14.695 1 97 51 LEU B N 1
ATOM 3746 C CA . LEU B 1 51 ? -2.479 47.156 14.812 1 97 51 LEU B CA 1
ATOM 3747 C C . LEU B 1 51 ? -3.564 47.625 13.852 1 97 51 LEU B C 1
ATOM 3749 O O . LEU B 1 51 ? -4.25 46.812 13.234 1 97 51 LEU B O 1
ATOM 3753 N N . ARG B 1 52 ? -3.736 48.938 13.844 1 96.62 52 ARG B N 1
ATOM 3754 C CA . ARG B 1 52 ? -4.688 49.5 12.898 1 96.62 52 ARG B CA 1
ATOM 3755 C C . ARG B 1 52 ? -4.32 49.156 11.461 1 96.62 52 ARG B C 1
ATOM 3757 O O . ARG B 1 52 ? -5.195 48.812 10.656 1 96.62 52 ARG B O 1
ATOM 3764 N N . GLY B 1 53 ? -3.08 49.344 11.148 1 96.88 53 GLY B N 1
ATOM 3765 C CA . GLY B 1 53 ? -2.602 48.969 9.828 1 96.88 53 GLY B CA 1
ATOM 3766 C C . GLY B 1 53 ? -2.842 47.5 9.5 1 96.88 53 GLY B C 1
ATOM 3767 O O . GLY B 1 53 ? -3.27 47.188 8.391 1 96.88 53 GLY B O 1
ATOM 3768 N N . TRP B 1 54 ? -2.484 46.594 10.391 1 96.5 54 TRP B N 1
ATOM 3769 C CA . TRP B 1 54 ? -2.705 45.156 10.211 1 96.5 54 TRP B CA 1
ATOM 3770 C C . TRP B 1 54 ? -4.184 44.875 9.992 1 96.5 54 TRP B C 1
ATOM 3772 O O . TRP B 1 54 ? -4.543 44.094 9.094 1 96.5 54 TRP B O 1
ATOM 3782 N N . ALA B 1 55 ? -5.066 45.406 10.828 1 97.38 55 ALA B N 1
ATOM 3783 C CA . ALA B 1 55 ? -6.508 45.188 10.727 1 97.38 55 ALA B CA 1
ATOM 3784 C C . ALA B 1 55 ? -7.031 45.625 9.352 1 97.38 55 ALA B C 1
ATOM 3786 O O . ALA B 1 55 ? -7.812 44.906 8.727 1 97.38 55 ALA B O 1
ATOM 3787 N N . LYS B 1 56 ? -6.605 46.812 8.977 1 96.5 56 LYS B N 1
ATOM 3788 C CA . LYS B 1 56 ? -7.02 47.344 7.676 1 96.5 56 LYS B CA 1
ATOM 3789 C C . LYS B 1 56 ? -6.57 46.406 6.547 1 96.5 56 LYS B C 1
ATOM 3791 O O . LYS B 1 56 ? -7.352 46.094 5.645 1 96.5 56 LYS B O 1
ATOM 3796 N N . LEU B 1 57 ? -5.344 46.062 6.602 1 94.94 57 LEU B N 1
ATOM 3797 C CA . LEU B 1 57 ? -4.77 45.188 5.582 1 94.94 57 LEU B CA 1
ATOM 3798 C C . LEU B 1 57 ? -5.527 43.844 5.508 1 94.94 57 LEU B C 1
ATOM 3800 O O . LEU B 1 57 ? -5.664 43.281 4.43 1 94.94 57 LEU B O 1
ATOM 3804 N N . ARG B 1 58 ? -5.969 43.344 6.633 1 94.5 58 ARG B N 1
ATOM 3805 C CA . ARG B 1 58 ? -6.629 42.031 6.691 1 94.5 58 ARG B CA 1
ATOM 3806 C C . ARG B 1 58 ? -8.141 42.188 6.539 1 94.5 58 ARG B C 1
ATOM 3808 O O . ARG B 1 58 ? -8.867 41.188 6.562 1 94.5 58 ARG B O 1
ATOM 3815 N N . GLY B 1 59 ? -8.602 43.406 6.438 1 96 59 GLY B N 1
ATOM 3816 C CA . GLY B 1 59 ? -10.016 43.656 6.203 1 96 59 GLY B CA 1
ATOM 3817 C C . GLY B 1 59 ? -10.844 43.625 7.473 1 96 59 GLY B C 1
ATOM 3818 O O . GLY B 1 59 ? -12.016 43.25 7.449 1 96 59 GLY B O 1
ATOM 3819 N N . HIS B 1 60 ? -10.258 43.938 8.594 1 97.38 60 HIS B N 1
ATOM 3820 C CA . HIS B 1 60 ? -10.969 43.969 9.867 1 97.38 60 HIS B CA 1
ATOM 3821 C C . HIS B 1 60 ? -11.133 45.406 10.352 1 97.38 60 HIS B C 1
ATOM 3823 O O . HIS B 1 60 ? -10.625 46.344 9.734 1 97.38 60 HIS B O 1
ATOM 3829 N N . LEU B 1 61 ? -11.93 45.562 11.43 1 97.44 61 LEU B N 1
ATOM 3830 C CA . LEU B 1 61 ? -12.242 46.906 11.914 1 97.44 61 LEU B CA 1
ATOM 3831 C C . LEU B 1 61 ? -11.562 47.188 13.258 1 97.44 61 LEU B C 1
ATOM 3833 O O . LEU B 1 61 ? -11.82 46.469 14.234 1 97.44 61 LEU B O 1
ATOM 3837 N N . TYR B 1 62 ? -10.703 48.094 13.234 1 97.38 62 TYR B N 1
ATOM 3838 C CA . TYR B 1 62 ? -10.109 48.562 14.484 1 97.38 62 TYR B CA 1
ATOM 3839 C C . TYR B 1 62 ? -11.094 49.406 15.273 1 97.38 62 TYR B C 1
ATOM 3841 O O . TYR B 1 62 ? -11.602 50.406 14.766 1 97.38 62 TYR B O 1
ATOM 3849 N N . LEU B 1 63 ? -11.352 49.094 16.547 1 96.44 63 LEU B N 1
ATOM 3850 C CA . LEU B 1 63 ? -12.406 49.75 17.312 1 96.44 63 LEU B CA 1
ATOM 3851 C C . LEU B 1 63 ? -11.82 50.781 18.25 1 96.44 63 LEU B C 1
ATOM 3853 O O . LEU B 1 63 ? -12.539 51.656 18.734 1 96.44 63 LEU B O 1
ATOM 3857 N N . GLY B 1 64 ? -10.484 50.625 18.609 1 94.69 64 GLY B N 1
ATOM 3858 C CA . GLY B 1 64 ? -9.891 51.656 19.438 1 94.69 64 GLY B CA 1
ATOM 3859 C C . GLY B 1 64 ? -9.078 51.094 20.594 1 94.69 64 GLY B C 1
ATOM 3860 O O . GLY B 1 64 ? -8.906 49.875 20.703 1 94.69 64 GLY B O 1
ATOM 3861 N N . ARG B 1 65 ? -8.469 52 21.297 1 94.38 65 ARG B N 1
ATOM 3862 C CA . ARG B 1 65 ? -7.641 51.656 22.453 1 94.38 65 ARG B CA 1
ATOM 3863 C C . ARG B 1 65 ? -8.266 52.188 23.75 1 94.38 65 ARG B C 1
ATOM 3865 O O . ARG B 1 65 ? -8.867 53.25 23.766 1 94.38 65 ARG B O 1
ATOM 3872 N N . GLU B 1 66 ? -8.227 51.375 24.812 1 94.19 66 GLU B N 1
ATOM 3873 C CA . GLU B 1 66 ? -8.602 51.781 26.156 1 94.19 66 GLU B CA 1
ATOM 3874 C C . GLU B 1 66 ? -7.434 51.594 27.125 1 94.19 66 GLU B C 1
ATOM 3876 O O . GLU B 1 66 ? -6.711 50.594 27.078 1 94.19 66 GLU B O 1
ATOM 3881 N N . SER B 1 67 ? -7.211 52.688 27.953 1 92.12 67 SER B N 1
ATOM 3882 C CA . SER B 1 67 ? -6.168 52.594 28.969 1 92.12 67 SER B CA 1
ATOM 3883 C C . SER B 1 67 ? -6.676 51.906 30.234 1 92.12 67 SER B C 1
ATOM 3885 O O . SER B 1 67 ? -7.742 52.25 30.75 1 92.12 67 SER B O 1
ATOM 3887 N N . LEU B 1 68 ? -5.973 50.812 30.453 1 90.75 68 LEU B N 1
ATOM 3888 C CA . LEU B 1 68 ? -6.238 50.094 31.703 1 90.75 68 LEU B CA 1
ATOM 3889 C C . LEU B 1 68 ? -5.176 50.406 32.75 1 90.75 68 LEU B C 1
ATOM 3891 O O . LEU B 1 68 ? -4.348 51.312 32.562 1 90.75 68 LEU B O 1
ATOM 3895 N N . LYS B 1 69 ? -5.344 49.812 33.969 1 88.19 69 LYS B N 1
ATOM 3896 C CA . LYS B 1 69 ? -4.324 50 35 1 88.19 69 LYS B CA 1
ATOM 3897 C C . LYS B 1 69 ? -2.988 49.375 34.562 1 88.19 69 LYS B C 1
ATOM 3899 O O . LYS B 1 69 ? -2.828 48.156 34.531 1 88.19 69 LYS B O 1
ATOM 3904 N N . GLU B 1 70 ? -2.086 50.094 34.156 1 91.06 70 GLU B N 1
ATOM 3905 C CA . GLU B 1 70 ? -0.718 49.75 33.781 1 91.06 70 GLU B CA 1
ATOM 3906 C C . GLU B 1 70 ? -0.687 48.906 32.5 1 91.06 70 GLU B C 1
ATOM 3908 O O . GLU B 1 70 ? 0.267 48.188 32.25 1 91.06 70 GLU B O 1
ATOM 3913 N N . GLN B 1 71 ? -1.806 48.812 31.797 1 94.94 71 GLN B N 1
ATOM 3914 C CA . GLN B 1 71 ? -1.884 48.094 30.531 1 94.94 71 GLN B CA 1
ATOM 3915 C C . GLN B 1 71 ? -2.768 48.844 29.531 1 94.94 71 GLN B C 1
ATOM 3917 O O . GLN B 1 71 ? -3.406 49.844 29.891 1 94.94 71 GLN B O 1
ATOM 3922 N N . TYR B 1 72 ? -2.76 48.469 28.344 1 95.56 72 TYR B N 1
ATOM 3923 C CA . TYR B 1 72 ? -3.555 49.062 27.266 1 95.56 72 TYR B CA 1
ATOM 3924 C C . TYR B 1 72 ? -4.352 47.969 26.531 1 95.56 72 TYR B C 1
ATOM 3926 O O . TYR B 1 72 ? -3.828 46.875 26.25 1 95.56 72 TYR B O 1
ATOM 3934 N N . SER B 1 73 ? -5.605 48.219 26.391 1 95.44 73 SER B N 1
ATOM 3935 C CA . SER B 1 73 ? -6.504 47.312 25.672 1 95.44 73 SER B CA 1
ATOM 3936 C C . SER B 1 73 ? -6.797 47.844 24.266 1 95.44 73 SER B C 1
ATOM 3938 O O . SER B 1 73 ? -7.32 48.938 24.094 1 95.44 73 SER B O 1
ATOM 3940 N N . TYR B 1 74 ? -6.391 47.062 23.266 1 96.38 74 TYR B N 1
ATOM 3941 C CA . TYR B 1 74 ? -6.707 47.344 21.859 1 96.38 74 TYR B CA 1
ATOM 3942 C C . TYR B 1 74 ? -7.762 46.375 21.344 1 96.38 74 TYR B C 1
ATOM 3944 O O . TYR B 1 74 ? -7.676 45.156 21.578 1 96.38 74 TYR B O 1
ATOM 3952 N N . LYS B 1 75 ? -8.773 46.844 20.672 1 96.88 75 LYS B N 1
ATOM 3953 C CA . LYS B 1 75 ? -9.859 45.969 20.234 1 96.88 75 LYS B CA 1
ATOM 3954 C C . LYS B 1 75 ? -10.023 46.031 18.719 1 96.88 75 LYS B C 1
ATOM 3956 O O . LYS B 1 75 ? -10.039 47.094 18.125 1 96.88 75 LYS B O 1
ATOM 3961 N N . ILE B 1 76 ? -10.039 44.875 18.094 1 96.88 76 ILE B N 1
ATOM 3962 C CA . ILE B 1 76 ? -10.258 44.688 16.656 1 96.88 76 ILE B CA 1
ATOM 3963 C C . ILE B 1 76 ? -11.438 43.75 16.438 1 96.88 76 ILE B C 1
ATOM 3965 O O . ILE B 1 76 ? -11.531 42.688 17.078 1 96.88 76 ILE B O 1
ATOM 3969 N N . GLN B 1 77 ? -12.406 44.094 15.578 1 97.12 77 GLN B N 1
ATOM 3970 C CA . GLN B 1 77 ? -13.547 43.25 15.242 1 97.12 77 GLN B CA 1
ATOM 3971 C C . GLN B 1 77 ? -13.312 42.531 13.922 1 97.12 77 GLN B C 1
ATOM 3973 O O . GLN B 1 77 ? -12.938 43.125 12.922 1 97.12 77 GLN B O 1
ATOM 3978 N N . LYS B 1 78 ? -13.492 41.188 13.953 1 96.38 78 LYS B N 1
ATOM 3979 C CA . LYS B 1 78 ? -13.406 40.438 12.711 1 96.38 78 LYS B CA 1
ATOM 3980 C C . LYS B 1 78 ? -14.586 40.75 11.797 1 96.38 78 LYS B C 1
ATOM 3982 O O . LYS B 1 78 ? -15.742 40.594 12.195 1 96.38 78 LYS B O 1
ATOM 3987 N N . ILE B 1 79 ? -14.297 41.094 10.57 1 96.06 79 ILE B N 1
ATOM 3988 C CA . ILE B 1 79 ? -15.336 41.438 9.609 1 96.06 79 ILE B CA 1
ATOM 3989 C C . ILE B 1 79 ? -15.484 40.312 8.586 1 96.06 79 ILE B C 1
ATOM 3991 O O . ILE B 1 79 ? -16.594 40.031 8.141 1 96.06 79 ILE B O 1
ATOM 3995 N N . ASN B 1 80 ? -14.406 39.719 8.25 1 93.38 80 ASN B N 1
ATOM 3996 C CA . ASN B 1 80 ? -14.414 38.656 7.258 1 93.38 80 ASN B CA 1
ATOM 3997 C C . ASN B 1 80 ? -15.266 37.469 7.711 1 93.38 80 ASN B C 1
ATOM 3999 O O . ASN B 1 80 ? -15.531 37.312 8.906 1 93.38 80 ASN B O 1
ATOM 4003 N N . LYS B 1 81 ? -15.703 36.719 6.789 1 93.81 81 LYS B N 1
ATOM 4004 C CA . LYS B 1 81 ? -16.484 35.5 7.066 1 93.81 81 LYS B CA 1
ATOM 4005 C C . LYS B 1 81 ? -15.68 34.5 7.879 1 93.81 81 LYS B C 1
ATOM 4007 O O . LYS B 1 81 ? -14.453 34.438 7.75 1 93.81 81 LYS B O 1
ATOM 4012 N N . SER B 1 82 ? -16.469 33.719 8.625 1 92.19 82 SER B N 1
ATOM 4013 C CA . SER B 1 82 ? -15.828 32.625 9.375 1 92.19 82 SER B CA 1
ATOM 4014 C C . SER B 1 82 ? -15.125 31.641 8.438 1 92.19 82 SER B C 1
ATOM 4016 O O . SER B 1 82 ? -15.641 31.312 7.371 1 92.19 82 SER B O 1
ATOM 4018 N N . SER B 1 83 ? -13.898 31.234 8.883 1 93.62 83 SER B N 1
ATOM 4019 C CA . SER B 1 83 ? -13.062 30.375 8.047 1 93.62 83 SER B CA 1
ATOM 4020 C C . SER B 1 83 ? -13.414 28.906 8.25 1 93.62 83 SER B C 1
ATOM 4022 O O . SER B 1 83 ? -13.055 28.062 7.426 1 93.62 83 SER B O 1
ATOM 4024 N N . PHE B 1 84 ? -14.039 28.594 9.359 1 94.69 84 PHE B N 1
ATOM 4025 C CA . PHE B 1 84 ? -14.438 27.234 9.695 1 94.69 84 PHE B CA 1
ATOM 4026 C C . PHE B 1 84 ? -15.93 27.172 10.016 1 94.69 84 PHE B C 1
ATOM 4028 O O . PHE B 1 84 ? -16.469 28.078 10.656 1 94.69 84 PHE B O 1
ATOM 4035 N N . ALA B 1 85 ? -16.562 26.109 9.547 1 90.38 85 ALA B N 1
ATOM 4036 C CA . ALA B 1 85 ? -18 25.938 9.797 1 90.38 85 ALA B CA 1
ATOM 4037 C C . ALA B 1 85 ? -18.25 25.516 11.234 1 90.38 85 ALA B C 1
ATOM 4039 O O . ALA B 1 85 ? -19.281 25.859 11.82 1 90.38 85 ALA B O 1
ATOM 4040 N N . ASN B 1 86 ? -17.344 24.734 11.727 1 89.19 86 ASN B N 1
ATOM 4041 C CA . ASN B 1 86 ? -17.484 24.203 13.078 1 89.19 86 ASN B CA 1
ATOM 4042 C C . ASN B 1 86 ? -16.219 24.391 13.898 1 89.19 86 ASN B C 1
ATOM 4044 O O . ASN B 1 86 ? -15.133 24.594 13.344 1 89.19 86 ASN B O 1
ATOM 4048 N N . LYS B 1 87 ? -16.453 24.391 15.219 1 89.81 87 LYS B N 1
ATOM 4049 C CA . LYS B 1 87 ? -15.297 24.359 16.109 1 89.81 87 LYS B CA 1
ATOM 4050 C C . LYS B 1 87 ? -14.812 22.922 16.328 1 89.81 87 LYS B C 1
ATOM 4052 O O . LYS B 1 87 ? -15.594 21.984 16.234 1 89.81 87 LYS B O 1
ATOM 4057 N N . SER B 1 88 ? -13.523 22.812 16.562 1 91 88 SER B N 1
ATOM 4058 C CA . SER B 1 88 ? -12.969 21.5 16.844 1 91 88 SER B CA 1
ATOM 4059 C C . SER B 1 88 ? -13.555 20.922 18.141 1 91 88 SER B C 1
ATOM 4061 O O . SER B 1 88 ? -13.883 21.656 19.062 1 91 88 SER B O 1
ATOM 4063 N N . SER B 1 89 ? -13.656 19.609 18.094 1 85.44 89 SER B N 1
ATOM 4064 C CA . SER B 1 89 ? -14.195 18.922 19.266 1 85.44 89 SER B CA 1
ATOM 4065 C C . SER B 1 89 ? -13.18 18.891 20.406 1 85.44 89 SER B C 1
ATOM 4067 O O . SER B 1 89 ? -11.969 18.906 20.156 1 85.44 89 SER B O 1
ATOM 4069 N N . TRP B 1 90 ? -13.727 18.922 21.625 1 90.44 90 TRP B N 1
ATOM 4070 C CA . TRP B 1 90 ? -12.891 18.875 22.828 1 90.44 90 TRP B CA 1
ATOM 4071 C C . TRP B 1 90 ? -13.586 18.094 23.938 1 90.44 90 TRP B C 1
ATOM 4073 O O . TRP B 1 90 ? -14.812 18.109 24.047 1 90.44 90 TRP B O 1
ATOM 4083 N N . GLY B 1 91 ? -12.781 17.328 24.734 1 90.06 91 GLY B N 1
ATOM 4084 C CA . GLY B 1 91 ? -13.297 16.734 25.953 1 90.06 91 GLY B CA 1
ATOM 4085 C C . GLY B 1 91 ? -13.547 15.242 25.844 1 90.06 91 GLY B C 1
ATOM 4086 O O . GLY B 1 91 ? -13.82 14.578 26.844 1 90.06 91 GLY B O 1
ATOM 4087 N N . LYS B 1 92 ? -13.438 14.68 24.641 1 90.5 92 LYS B N 1
ATOM 4088 C CA . LYS B 1 92 ? -13.68 13.25 24.469 1 90.5 92 LYS B CA 1
ATOM 4089 C C . LYS B 1 92 ? -12.367 12.484 24.344 1 90.5 92 LYS B C 1
ATOM 4091 O O . LYS B 1 92 ? -11.617 12.688 23.391 1 90.5 92 LYS B O 1
ATOM 4096 N N . LYS B 1 93 ? -12.188 11.602 25.234 1 91.25 93 LYS B N 1
ATOM 4097 C CA . LYS B 1 93 ? -10.977 10.789 25.234 1 91.25 93 LYS B CA 1
ATOM 4098 C C . LYS B 1 93 ? -11.211 9.453 24.547 1 91.25 93 LYS B C 1
ATOM 4100 O O . LYS B 1 93 ? -12.281 8.852 24.672 1 91.25 93 LYS B O 1
ATOM 4105 N N . MET B 1 94 ? -10.188 9.055 23.844 1 92.06 94 MET B N 1
ATOM 4106 C CA . MET B 1 94 ? -10.234 7.738 23.234 1 92.06 94 MET B CA 1
ATOM 4107 C C . MET B 1 94 ? -10.445 6.652 24.281 1 92.06 94 MET B C 1
ATOM 4109 O O . MET B 1 94 ? -9.867 6.715 25.359 1 92.06 94 MET B O 1
ATOM 4113 N N . LYS B 1 95 ? -11.195 5.668 23.984 1 90.44 95 LYS B N 1
ATOM 4114 C CA . LYS B 1 95 ? -11.406 4.535 24.875 1 90.44 95 LYS B CA 1
ATOM 4115 C C . LYS B 1 95 ? -10.172 3.639 24.938 1 90.44 95 LYS B C 1
ATOM 4117 O O . LYS B 1 95 ? -9.352 3.65 24.016 1 90.44 95 LYS B O 1
ATOM 4122 N N . GLY B 1 96 ? -10.008 2.922 25.984 1 86.25 96 GLY B N 1
ATOM 4123 C CA . GLY B 1 96 ? -8.969 1.904 26.078 1 86.25 96 GLY B CA 1
ATOM 4124 C C . GLY B 1 96 ? -7.621 2.461 26.484 1 86.25 96 GLY B C 1
ATOM 4125 O O . GLY B 1 96 ? -6.641 1.72 26.578 1 86.25 96 GLY B O 1
ATOM 4126 N N . ILE B 1 97 ? -7.562 3.793 26.719 1 86.81 97 ILE B N 1
ATOM 4127 C CA . ILE B 1 97 ? -6.289 4.422 27.062 1 86.81 97 ILE B CA 1
ATOM 4128 C C . ILE B 1 97 ? -5.801 3.904 28.406 1 86.81 97 ILE B C 1
ATOM 4130 O O . ILE B 1 97 ? -4.598 3.746 28.625 1 86.81 97 ILE B O 1
ATOM 4134 N N . ASP B 1 98 ? -6.676 3.662 29.297 1 83.94 98 ASP B N 1
ATOM 4135 C CA . ASP B 1 98 ? -6.332 3.23 30.641 1 83.94 98 ASP B CA 1
ATOM 4136 C C . ASP B 1 98 ? -5.77 1.811 30.641 1 83.94 98 ASP B C 1
ATOM 4138 O O . ASP B 1 98 ? -4.969 1.451 31.516 1 83.94 98 ASP B O 1
ATOM 4142 N N . SER B 1 99 ? -6.164 0.926 29.672 1 81.94 99 SER B N 1
ATOM 4143 C CA . SER B 1 99 ? -5.66 -0.44 29.562 1 81.94 99 SER B CA 1
ATOM 4144 C C . SER B 1 99 ? -4.359 -0.492 28.781 1 81.94 99 SER B C 1
ATOM 4146 O O . SER B 1 99 ? -3.744 -1.554 28.656 1 81.94 99 SER B O 1
ATOM 4148 N N . SER B 1 100 ? -3.904 0.56 28.25 1 78.75 100 SER B N 1
ATOM 4149 C CA . SER B 1 100 ? -2.641 0.759 27.547 1 78.75 100 SER B CA 1
ATOM 4150 C C . SER B 1 100 ? -2.66 0.096 26.172 1 78.75 100 SER B C 1
ATOM 4152 O O . SER B 1 100 ? -1.614 -0.072 25.547 1 78.75 100 SER B O 1
ATOM 4154 N N . ASN B 1 101 ? -3.783 -0.321 25.766 1 89.94 101 ASN B N 1
ATOM 4155 C CA . ASN B 1 101 ? -3.818 -0.975 24.469 1 89.94 101 ASN B CA 1
ATOM 4156 C C . ASN B 1 101 ? -5.023 -0.524 23.641 1 89.94 101 ASN B C 1
ATOM 4158 O O . ASN B 1 101 ? -5.816 -1.353 23.203 1 89.94 101 ASN B O 1
ATOM 4162 N N . PRO B 1 102 ? -5.074 0.829 23.453 1 93.81 102 PRO B N 1
ATOM 4163 C CA . PRO B 1 102 ? -6.191 1.28 22.625 1 93.81 102 PRO B CA 1
ATOM 4164 C C . PRO B 1 102 ? -6.055 0.844 21.172 1 93.81 102 PRO B C 1
ATOM 4166 O O . PRO B 1 102 ? -4.98 0.985 20.578 1 93.81 102 PRO B O 1
ATOM 4169 N N . LYS B 1 103 ? -7.129 0.331 20.641 1 94.12 103 LYS B N 1
ATOM 4170 C CA . LYS B 1 103 ? -7.176 -0.137 19.266 1 94.12 103 LYS B CA 1
ATOM 4171 C C . LYS B 1 103 ? -7.887 0.87 18.359 1 94.12 103 LYS B C 1
ATOM 4173 O O . LYS B 1 103 ? -8.453 1.851 18.859 1 94.12 103 LYS B O 1
ATOM 4178 N N . LEU B 1 104 ? -7.766 0.643 17.062 1 92.31 104 LEU B N 1
ATOM 4179 C CA . LEU B 1 104 ? -8.383 1.539 16.094 1 92.31 104 LEU B CA 1
ATOM 4180 C C . LEU B 1 104 ? -9.883 1.659 16.328 1 92.31 104 LEU B C 1
ATOM 4182 O O . LEU B 1 104 ? -10.453 2.736 16.172 1 92.31 104 LEU B O 1
ATOM 4186 N N . LYS B 1 105 ? -10.523 0.566 16.719 1 90.69 105 LYS B N 1
ATOM 4187 C CA . LYS B 1 105 ? -11.961 0.545 16.953 1 90.69 105 LYS B CA 1
ATOM 4188 C C . LYS B 1 105 ? -12.336 1.408 18.156 1 90.69 105 LYS B C 1
ATOM 4190 O O . LYS B 1 105 ? -13.508 1.765 18.328 1 90.69 105 LYS B O 1
ATOM 4195 N N . ASP B 1 106 ? -11.359 1.72 18.984 1 91.56 106 ASP B N 1
ATOM 4196 C CA . ASP B 1 106 ? -11.617 2.477 20.203 1 91.56 106 ASP B CA 1
ATOM 4197 C C . ASP B 1 106 ? -11.641 3.979 19.922 1 91.56 106 ASP B C 1
ATOM 4199 O O . ASP B 1 106 ? -11.969 4.773 20.812 1 91.56 106 ASP B O 1
ATOM 4203 N N . LEU B 1 107 ? -11.305 4.27 18.609 1 91.5 107 LEU B N 1
ATOM 4204 C CA . LEU B 1 107 ? -11.352 5.664 18.172 1 91.5 107 LEU B CA 1
ATOM 4205 C C . LEU B 1 107 ? -12.773 6.07 17.797 1 91.5 107 LEU B C 1
ATOM 4207 O O . LEU B 1 107 ? -13.422 5.391 17 1 91.5 107 LEU B O 1
ATOM 4211 N N . GLU B 1 108 ? -13.492 6.836 18.5 1 87.44 108 GLU B N 1
ATOM 4212 C CA . GLU B 1 108 ? -14.805 7.387 18.172 1 87.44 108 GLU B CA 1
ATOM 4213 C C . GLU B 1 108 ? -14.688 8.789 17.594 1 87.44 108 GLU B C 1
ATOM 4215 O O . GLU B 1 108 ? -15.117 9.766 18.219 1 87.44 108 GLU B O 1
ATOM 4220 N N . LEU B 1 109 ? -14.258 8.828 16.359 1 90.81 109 LEU B N 1
ATOM 4221 C CA . LEU B 1 109 ? -13.938 10.109 15.734 1 90.81 109 LEU B CA 1
ATOM 4222 C C . LEU B 1 109 ? -15.203 10.883 15.383 1 90.81 109 LEU B C 1
ATOM 4224 O O . LEU B 1 109 ? -15.172 12.109 15.258 1 90.81 109 LEU B O 1
ATOM 4228 N N . THR B 1 110 ? -16.25 10.125 15.109 1 89.19 110 THR B N 1
ATOM 4229 C CA . THR B 1 110 ? -17.578 10.68 14.852 1 89.19 110 THR B CA 1
ATOM 4230 C C . THR B 1 110 ? -18.672 9.781 15.422 1 89.19 110 THR B C 1
ATOM 4232 O O . THR B 1 110 ? -18.422 8.594 15.672 1 89.19 110 THR B O 1
ATOM 4235 N N . ASP B 1 111 ? -19.812 10.375 15.578 1 86.75 111 ASP B N 1
ATOM 4236 C CA . ASP B 1 111 ? -20.938 9.602 16.094 1 86.75 111 ASP B CA 1
ATOM 4237 C C . ASP B 1 111 ? -21.406 8.578 15.055 1 86.75 111 ASP B C 1
ATOM 4239 O O . ASP B 1 111 ? -21.75 7.441 15.398 1 86.75 111 ASP B O 1
ATOM 4243 N N . GLU B 1 112 ? -21.453 9.039 13.828 1 90.75 112 GLU B N 1
ATOM 4244 C CA . GLU B 1 112 ? -21.859 8.18 12.719 1 90.75 112 GLU B CA 1
ATOM 4245 C C . GLU B 1 112 ? -20.938 8.375 11.516 1 90.75 112 GLU B C 1
ATOM 4247 O O . GLU B 1 112 ? -20.438 9.477 11.281 1 90.75 112 GLU B O 1
ATOM 4252 N N . ILE B 1 113 ? -20.688 7.305 10.859 1 93.56 113 ILE B N 1
ATOM 4253 C CA . ILE B 1 113 ? -19.969 7.391 9.594 1 93.56 113 ILE B CA 1
ATOM 4254 C C . ILE B 1 113 ? -20.938 7.73 8.469 1 93.56 113 ILE B C 1
ATOM 4256 O O . ILE B 1 113 ? -21.891 6.988 8.211 1 93.56 113 ILE B O 1
ATOM 4260 N N . LEU B 1 114 ? -20.719 8.773 7.746 1 95.94 114 LEU B N 1
ATOM 4261 C CA . LEU B 1 114 ? -21.625 9.273 6.719 1 95.94 114 LEU B CA 1
ATOM 4262 C C . LEU B 1 114 ? -21.656 8.336 5.516 1 95.94 114 LEU B C 1
ATOM 4264 O O . LEU B 1 114 ? -20.641 7.703 5.191 1 95.94 114 LEU B O 1
ATOM 4268 N N . LYS B 1 115 ? -22.781 8.281 4.859 1 95.62 115 LYS B N 1
ATOM 4269 C CA . LYS B 1 115 ? -22.953 7.488 3.648 1 95.62 115 LYS B CA 1
ATOM 4270 C C . LYS B 1 115 ? -22.078 8.016 2.518 1 95.62 115 LYS B C 1
ATOM 4272 O O . LYS B 1 115 ? -21.547 7.234 1.727 1 95.62 115 LYS B O 1
ATOM 4277 N N . LYS B 1 116 ? -22 9.328 2.463 1 97.5 116 LYS B N 1
ATOM 4278 C CA . LYS B 1 116 ? -21.109 9.977 1.514 1 97.5 116 LYS B CA 1
ATOM 4279 C C . LYS B 1 116 ? -20.141 10.922 2.227 1 97.5 116 LYS B C 1
ATOM 4281 O O . LYS B 1 116 ? -20.562 11.727 3.061 1 97.5 116 LYS B O 1
ATOM 4286 N N . ALA B 1 117 ? -18.828 10.773 1.958 1 97.38 117 ALA B N 1
ATOM 4287 C CA . ALA B 1 117 ? -17.844 11.695 2.51 1 97.38 117 ALA B CA 1
ATOM 4288 C C . ALA B 1 117 ? -18.094 13.125 2.033 1 97.38 117 ALA B C 1
ATOM 4290 O O . ALA B 1 117 ? -18.594 13.336 0.922 1 97.38 117 ALA B O 1
ATOM 4291 N N . PRO B 1 118 ? -17.797 14.086 2.875 1 95.31 118 PRO B N 1
ATOM 4292 C CA . PRO B 1 118 ? -17.953 15.477 2.43 1 95.31 118 PRO B CA 1
ATOM 4293 C C . PRO B 1 118 ? -17.125 15.797 1.193 1 95.31 118 PRO B C 1
ATOM 4295 O O . PRO B 1 118 ? -15.984 15.32 1.069 1 95.31 118 PRO B O 1
ATOM 4298 N N . ASP B 1 119 ? -17.625 16.594 0.31 1 90.88 119 ASP B N 1
ATOM 4299 C CA . ASP B 1 119 ? -16.938 16.969 -0.922 1 90.88 119 ASP B CA 1
ATOM 4300 C C . ASP B 1 119 ? -15.617 17.688 -0.624 1 90.88 119 ASP B C 1
ATOM 4302 O O . ASP B 1 119 ? -14.656 17.562 -1.382 1 90.88 119 ASP B O 1
ATOM 4306 N N . SER B 1 120 ? -15.648 18.406 0.505 1 89.06 120 SER B N 1
ATOM 4307 C CA . SER B 1 120 ? -14.484 19.203 0.866 1 89.06 120 SER B CA 1
ATOM 4308 C C . SER B 1 120 ? -13.484 18.391 1.68 1 89.06 120 SER B C 1
ATOM 4310 O O . SER B 1 120 ? -12.516 18.938 2.219 1 89.06 120 SER B O 1
ATOM 4312 N N . ASN B 1 121 ? -13.781 17.031 1.645 1 93.75 121 ASN B N 1
ATOM 4313 C CA . ASN B 1 121 ? -12.828 16.219 2.396 1 93.75 121 ASN B CA 1
ATOM 4314 C C . ASN B 1 121 ? -11.492 16.094 1.667 1 93.75 121 ASN B C 1
ATOM 4316 O O . ASN B 1 121 ? -11.438 15.594 0.545 1 93.75 121 ASN B O 1
ATOM 4320 N N . GLY B 1 122 ? -10.461 16.734 2.045 1 96.25 122 GLY B N 1
ATOM 4321 C CA . GLY B 1 122 ? -9.094 16.594 1.561 1 96.25 122 GLY B CA 1
ATOM 4322 C C . GLY B 1 122 ? -8.391 15.375 2.125 1 96.25 122 GLY B C 1
ATOM 4323 O O . GLY B 1 122 ? -9 14.312 2.277 1 96.25 122 GLY B O 1
ATOM 4324 N N . LEU B 1 123 ? -7.121 15.438 2.268 1 97.88 123 LEU B N 1
ATOM 4325 C CA . LEU B 1 123 ? -6.332 14.367 2.867 1 97.88 123 LEU B CA 1
ATOM 4326 C C . LEU B 1 123 ? -6.441 14.398 4.387 1 97.88 123 LEU B C 1
ATOM 4328 O O . LEU B 1 123 ? -5.441 14.57 5.086 1 97.88 123 LEU B O 1
ATOM 4332 N N . MET B 1 124 ? -7.703 14.18 4.844 1 97.31 124 MET B N 1
ATOM 4333 C CA . MET B 1 124 ? -8.062 14.234 6.262 1 97.31 124 MET B CA 1
ATOM 4334 C C . MET B 1 124 ? -9.031 13.117 6.617 1 97.31 124 MET B C 1
ATOM 4336 O O . MET B 1 124 ? -9.812 12.672 5.773 1 97.31 124 MET B O 1
ATOM 4340 N N . THR B 1 125 ? -8.938 12.664 7.789 1 97.75 125 THR B N 1
ATOM 4341 C CA . THR B 1 125 ? -9.945 11.734 8.289 1 97.75 125 THR B CA 1
ATOM 4342 C C . THR B 1 125 ? -11 12.461 9.109 1 97.75 125 THR B C 1
ATOM 4344 O O . THR B 1 125 ? -10.984 13.688 9.203 1 97.75 125 THR B O 1
ATOM 4347 N N . ARG B 1 126 ? -11.914 11.711 9.625 1 96.94 126 ARG B N 1
ATOM 4348 C CA . ARG B 1 126 ? -13.023 12.242 10.398 1 96.94 126 ARG B CA 1
ATOM 4349 C C . ARG B 1 126 ? -12.531 12.945 11.664 1 96.94 126 ARG B C 1
ATOM 4351 O O . ARG B 1 126 ? -11.562 12.5 12.289 1 96.94 126 ARG B O 1
ATOM 4358 N N . GLY B 1 127 ? -13.258 13.984 12.047 1 95.5 127 GLY B N 1
ATOM 4359 C CA . GLY B 1 127 ? -12.945 14.719 13.266 1 95.5 127 GLY B CA 1
ATOM 4360 C C . GLY B 1 127 ? -12.125 15.969 13 1 95.5 127 GLY B C 1
ATOM 4361 O O . GLY B 1 127 ? -12.039 16.859 13.859 1 95.5 127 GLY B O 1
ATOM 4362 N N . ILE B 1 128 ? -11.453 16.094 11.859 1 97.19 128 ILE B N 1
ATOM 4363 C CA . ILE B 1 128 ? -10.68 17.281 11.492 1 97.19 128 ILE B CA 1
ATOM 4364 C C . ILE B 1 128 ? -11.602 18.328 10.883 1 97.19 128 ILE B C 1
ATOM 4366 O O . ILE B 1 128 ? -12.461 18.016 10.055 1 97.19 128 ILE B O 1
ATOM 4370 N N . GLU B 1 129 ? -11.477 19.531 11.297 1 95.88 129 GLU B N 1
ATOM 4371 C CA . GLU B 1 129 ? -12.297 20.625 10.766 1 95.88 129 GLU B CA 1
ATOM 4372 C C . GLU B 1 129 ? -11.594 21.328 9.602 1 95.88 129 GLU B C 1
ATOM 4374 O O . GLU B 1 129 ? -10.602 22.031 9.805 1 95.88 129 GLU B O 1
ATOM 4379 N N . PRO B 1 130 ? -12.109 21.156 8.422 1 95.81 130 PRO B N 1
ATOM 4380 C CA . PRO B 1 130 ? -11.461 21.766 7.258 1 95.81 130 PRO B CA 1
ATOM 4381 C C . PRO B 1 130 ? -11.773 23.25 7.121 1 95.81 130 PRO B C 1
ATOM 4383 O O . PRO B 1 130 ? -12.891 23.672 7.398 1 95.81 130 PRO B O 1
ATOM 4386 N N . GLN B 1 131 ? -10.805 24.016 6.777 1 94.88 131 GLN B N 1
ATOM 4387 C CA . GLN B 1 131 ? -11.031 25.422 6.449 1 94.88 131 GLN B CA 1
ATOM 4388 C C . GLN B 1 131 ? -11.844 25.562 5.168 1 94.88 131 GLN B C 1
ATOM 4390 O O . GLN B 1 131 ? -11.688 24.766 4.234 1 94.88 131 GLN B O 1
ATOM 4395 N N . ASP B 1 132 ? -12.648 26.547 5.102 1 93 132 ASP B N 1
ATOM 4396 C CA . ASP B 1 132 ? -13.344 26.875 3.857 1 93 132 ASP B CA 1
ATOM 4397 C C . ASP B 1 132 ? -12.352 27.141 2.729 1 93 132 ASP B C 1
ATOM 4399 O O . ASP B 1 132 ? -11.312 27.766 2.941 1 93 132 ASP B O 1
ATOM 4403 N N . GLY B 1 133 ? -12.602 26.641 1.594 1 89.94 133 GLY B N 1
ATOM 4404 C CA . GLY B 1 133 ? -11.719 26.844 0.454 1 89.94 133 GLY B CA 1
ATOM 4405 C C . GLY B 1 133 ? -10.789 25.672 0.204 1 89.94 133 GLY B C 1
ATOM 4406 O O . GLY B 1 133 ? -9.977 25.719 -0.722 1 89.94 133 GLY B O 1
ATOM 4407 N N . THR B 1 134 ? -10.883 24.656 1.007 1 91.88 134 THR B N 1
ATOM 4408 C CA . THR B 1 134 ? -10.117 23.438 0.754 1 91.88 134 THR B CA 1
ATOM 4409 C C . THR B 1 134 ? -10.359 22.938 -0.665 1 91.88 134 THR B C 1
ATOM 4411 O O . THR B 1 134 ? -11.5 22.875 -1.12 1 91.88 134 THR B O 1
ATOM 4414 N N . PRO B 1 135 ? -9.242 22.641 -1.378 1 93.88 135 PRO B N 1
ATOM 4415 C CA . PRO B 1 135 ? -9.422 22.156 -2.752 1 93.88 135 PRO B CA 1
ATOM 4416 C C . PRO B 1 135 ? -10.211 20.859 -2.826 1 93.88 135 PRO B C 1
ATOM 4418 O O . PRO B 1 135 ? -10.172 20.047 -1.892 1 93.88 135 PRO B O 1
ATOM 4421 N N . PHE B 1 136 ? -10.836 20.703 -3.957 1 95.12 136 PHE B N 1
ATOM 4422 C CA . PHE B 1 136 ? -11.602 19.5 -4.219 1 95.12 136 PHE B CA 1
ATOM 4423 C C . PHE B 1 136 ? -10.703 18.391 -4.77 1 95.12 136 PHE B C 1
ATOM 4425 O O . PHE B 1 136 ? -10.227 18.484 -5.902 1 95.12 136 PHE B O 1
ATOM 4432 N N . TYR B 1 137 ? -10.414 17.359 -4.031 1 96.06 137 TYR B N 1
ATOM 4433 C CA . TYR B 1 137 ? -9.523 16.281 -4.43 1 96.06 137 TYR B CA 1
ATOM 4434 C C . TYR B 1 137 ? -10.234 15.305 -5.359 1 96.06 137 TYR B C 1
ATOM 4436 O O . TYR B 1 137 ? -9.594 14.602 -6.141 1 96.06 137 TYR B O 1
ATOM 4444 N N . ASP B 1 138 ? -11.484 15.148 -5.32 1 94.38 138 ASP B N 1
ATOM 4445 C CA . ASP B 1 138 ? -12.32 14.328 -6.188 1 94.38 138 ASP B CA 1
ATOM 4446 C C . ASP B 1 138 ? -11.945 12.852 -6.059 1 94.38 138 ASP B C 1
ATOM 4448 O O . ASP B 1 138 ? -11.664 12.188 -7.059 1 94.38 138 ASP B O 1
ATOM 4452 N N . PHE B 1 139 ? -11.961 12.344 -4.859 1 97.75 139 PHE B N 1
ATOM 4453 C CA . PHE B 1 139 ? -11.734 10.922 -4.641 1 97.75 139 PHE B CA 1
ATOM 4454 C C . PHE B 1 139 ? -12.844 10.094 -5.281 1 97.75 139 PHE B C 1
ATOM 4456 O O . PHE B 1 139 ? -14.023 10.336 -5.047 1 97.75 139 PHE B O 1
ATOM 4463 N N . GLU B 1 140 ? -12.461 9.102 -6.09 1 97.62 140 GLU B N 1
ATOM 4464 C CA . GLU B 1 140 ? -13.414 8.266 -6.824 1 97.62 140 GLU B CA 1
ATOM 4465 C C . GLU B 1 140 ? -14.297 7.473 -5.867 1 97.62 140 GLU B C 1
ATOM 4467 O O . GLU B 1 140 ? -15.484 7.266 -6.141 1 97.62 140 GLU B O 1
ATOM 4472 N N . LEU B 1 141 ? -13.758 7.023 -4.789 1 98.12 141 LEU B N 1
ATOM 4473 C CA . LEU B 1 141 ? -14.461 6.199 -3.816 1 98.12 141 LEU B CA 1
ATOM 4474 C C . LEU B 1 141 ? -14.789 7 -2.562 1 98.12 141 LEU B C 1
ATOM 4476 O O . LEU B 1 141 ? -14.062 6.938 -1.569 1 98.12 141 LEU B O 1
ATOM 4480 N N . SER B 1 142 ? -15.961 7.695 -2.59 1 98.12 142 SER B N 1
ATOM 4481 C CA . SER B 1 142 ? -16.359 8.625 -1.536 1 98.12 142 SER B CA 1
ATOM 4482 C C . SER B 1 142 ? -17.672 8.195 -0.885 1 98.12 142 SER B C 1
ATOM 4484 O O . SER B 1 142 ? -18.219 8.922 -0.064 1 98.12 142 SER B O 1
ATOM 4486 N N . HIS B 1 143 ? -18.172 7.012 -1.286 1 97.12 143 HIS B N 1
ATOM 4487 C CA . HIS B 1 143 ? -19.391 6.488 -0.686 1 97.12 143 HIS B CA 1
ATOM 4488 C C . HIS B 1 143 ? -19.109 5.297 0.215 1 97.12 143 HIS B C 1
ATOM 4490 O O . HIS B 1 143 ? -18.359 4.391 -0.169 1 97.12 143 HIS B O 1
ATOM 4496 N N . LYS B 1 144 ? -19.703 5.355 1.351 1 95.44 144 LYS B N 1
ATOM 4497 C CA . LYS B 1 144 ? -19.516 4.312 2.352 1 95.44 144 LYS B CA 1
ATOM 4498 C C . LYS B 1 144 ? -19.828 2.934 1.776 1 95.44 144 LYS B C 1
ATOM 4500 O O . LYS B 1 144 ? -19.109 1.968 2.027 1 95.44 144 LYS B O 1
ATOM 4505 N N . GLU B 1 145 ? -20.812 2.811 0.985 1 93.56 145 GLU B N 1
ATOM 4506 C CA . GLU B 1 145 ? -21.266 1.544 0.424 1 93.56 145 GLU B CA 1
ATOM 4507 C C . GLU B 1 145 ? -20.219 0.935 -0.502 1 93.56 145 GLU B C 1
ATOM 4509 O O . GLU B 1 145 ? -20.234 -0.271 -0.757 1 93.56 145 GLU B O 1
ATOM 4514 N N . GLN B 1 146 ? -19.297 1.714 -0.987 1 94.88 146 GLN B N 1
ATOM 4515 C CA . GLN B 1 146 ? -18.297 1.247 -1.937 1 94.88 146 GLN B CA 1
ATOM 4516 C C . GLN B 1 146 ? -17.094 0.622 -1.214 1 94.88 146 GLN B C 1
ATOM 4518 O O . GLN B 1 146 ? -16.422 -0.247 -1.765 1 94.88 146 GLN B O 1
ATOM 4523 N N . VAL B 1 147 ? -16.875 1.12 0.057 1 95.56 147 VAL B N 1
ATOM 4524 C CA . VAL B 1 147 ? -15.555 0.789 0.562 1 95.56 147 VAL B CA 1
ATOM 4525 C C . VAL B 1 147 ? -15.664 0.218 1.974 1 95.56 147 VAL B C 1
ATOM 4527 O O . VAL B 1 147 ? -14.781 -0.515 2.426 1 95.56 147 VAL B O 1
ATOM 4530 N N . TRP B 1 148 ? -16.688 0.486 2.66 1 92.12 148 TRP B N 1
ATOM 4531 C CA . TRP B 1 148 ? -16.703 0.267 4.102 1 92.12 148 TRP B CA 1
ATOM 4532 C C . TRP B 1 148 ? -17.062 -1.18 4.43 1 92.12 148 TRP B C 1
ATOM 4534 O O . TRP B 1 148 ? -17.922 -1.779 3.768 1 92.12 148 TRP B O 1
ATOM 4544 N N . SER B 1 149 ? -16.375 -1.739 5.344 1 90.12 149 SER B N 1
ATOM 4545 C CA . SER B 1 149 ? -16.672 -3.004 6 1 90.12 149 SER B CA 1
ATOM 4546 C C . SER B 1 149 ? -16.594 -2.873 7.52 1 90.12 149 SER B C 1
ATOM 4548 O O . SER B 1 149 ? -15.617 -2.344 8.047 1 90.12 149 SER B O 1
ATOM 4550 N N . GLU B 1 150 ? -17.531 -3.375 8.273 1 88.38 150 GLU B N 1
ATOM 4551 C CA . GLU B 1 150 ? -17.641 -3.145 9.711 1 88.38 150 GLU B CA 1
ATOM 4552 C C . GLU B 1 150 ? -16.438 -3.723 10.461 1 88.38 150 GLU B C 1
ATOM 4554 O O . GLU B 1 150 ? -15.914 -3.09 11.375 1 88.38 150 GLU B O 1
ATOM 4559 N N . PRO B 1 151 ? -16 -4.855 10.031 1 93.81 151 PRO B N 1
ATOM 4560 C CA . PRO B 1 151 ? -14.93 -5.441 10.828 1 93.81 151 PRO B CA 1
ATOM 4561 C C . PRO B 1 151 ? -13.547 -4.926 10.43 1 93.81 151 PRO B C 1
ATOM 4563 O O . PRO B 1 151 ? -12.531 -5.441 10.906 1 93.81 151 PRO B O 1
ATOM 4566 N N . VAL B 1 152 ? -13.453 -3.932 9.586 1 96.19 152 VAL B N 1
ATOM 4567 C CA . VAL B 1 152 ? -12.188 -3.529 8.977 1 96.19 152 VAL B CA 1
ATOM 4568 C C . VAL B 1 152 ? -11.195 -3.113 10.062 1 96.19 152 VAL B C 1
ATOM 4570 O O . VAL B 1 152 ? -10.016 -3.451 9.992 1 96.19 152 VAL B O 1
ATOM 4573 N N . SER B 1 153 ? -11.594 -2.393 11.109 1 96.12 153 SER B N 1
ATOM 4574 C CA . SER B 1 153 ? -10.703 -1.951 12.18 1 96.12 153 SER B CA 1
ATOM 4575 C C . SER B 1 153 ? -10.156 -3.137 12.969 1 96.12 153 SER B C 1
ATOM 4577 O O . SER B 1 153 ? -8.977 -3.158 13.32 1 96.12 153 SER B O 1
ATOM 4579 N N . ALA B 1 154 ? -11.031 -4.105 13.25 1 96.69 154 ALA B N 1
ATOM 4580 C CA . ALA B 1 154 ? -10.617 -5.301 13.977 1 96.69 154 ALA B CA 1
ATOM 4581 C C . ALA B 1 154 ? -9.625 -6.125 13.156 1 96.69 154 ALA B C 1
ATOM 4583 O O . ALA B 1 154 ? -8.656 -6.656 13.695 1 96.69 154 ALA B O 1
ATOM 4584 N N . LEU B 1 155 ? -9.914 -6.262 11.867 1 97.69 155 LEU B N 1
ATOM 4585 C CA . LEU B 1 155 ? -9.039 -7.016 10.984 1 97.69 155 LEU B CA 1
ATOM 4586 C C . LEU B 1 155 ? -7.676 -6.344 10.859 1 97.69 155 LEU B C 1
ATOM 4588 O O . LEU B 1 155 ? -6.648 -7.02 10.789 1 97.69 155 LEU B O 1
ATOM 4592 N N . TYR B 1 156 ? -7.684 -5.008 10.797 1 98.12 156 TYR B N 1
ATOM 4593 C CA . TYR B 1 156 ? -6.434 -4.254 10.789 1 98.12 156 TYR B CA 1
ATOM 4594 C C . TYR B 1 156 ? -5.609 -4.555 12.039 1 98.12 156 TYR B C 1
ATOM 4596 O O . TYR B 1 156 ? -4.406 -4.809 11.945 1 98.12 156 TYR B O 1
ATOM 4604 N N . GLU B 1 157 ? -6.238 -4.574 13.219 1 97.19 157 GLU B N 1
ATOM 4605 C CA . GLU B 1 157 ? -5.562 -4.863 14.484 1 97.19 157 GLU B CA 1
ATOM 4606 C C . GLU B 1 157 ? -5.004 -6.281 14.5 1 97.19 157 GLU B C 1
ATOM 4608 O O . GLU B 1 157 ? -3.9 -6.516 15 1 97.19 157 GLU B O 1
ATOM 4613 N N . GLU B 1 158 ? -5.785 -7.203 14.016 1 97.25 158 GLU B N 1
ATOM 4614 C CA . GLU B 1 158 ? -5.324 -8.586 13.93 1 97.25 158 GLU B CA 1
ATOM 4615 C C . GLU B 1 158 ? -4.07 -8.695 13.07 1 97.25 158 GLU B C 1
ATOM 4617 O O . GLU B 1 158 ? -3.146 -9.445 13.398 1 97.25 158 GLU B O 1
ATOM 4622 N N . GLY B 1 159 ? -4.109 -7.969 11.953 1 97.12 159 GLY B N 1
ATOM 4623 C CA . GLY B 1 159 ? -2.951 -7.973 11.07 1 97.12 159 GLY B CA 1
ATOM 4624 C C . GLY B 1 159 ? -1.688 -7.461 11.734 1 97.12 159 GLY B C 1
ATOM 4625 O O . GLY B 1 159 ? -0.611 -8.031 11.555 1 97.12 159 GLY B O 1
ATOM 4626 N N . LYS B 1 160 ? -1.775 -6.422 12.555 1 96.31 160 LYS B N 1
ATOM 4627 C CA . LYS B 1 160 ? -0.632 -5.859 13.273 1 96.31 160 LYS B CA 1
ATOM 4628 C C . LYS B 1 160 ? -0.071 -6.855 14.281 1 96.31 160 LYS B C 1
ATOM 4630 O O . LYS B 1 160 ? 1.146 -6.969 14.438 1 96.31 160 LYS B O 1
ATOM 4635 N N . HIS B 1 161 ? -0.95 -7.574 14.867 1 94.62 161 HIS B N 1
ATOM 4636 C CA . HIS B 1 161 ? -0.552 -8.516 15.906 1 94.62 161 HIS B CA 1
ATOM 4637 C C . HIS B 1 161 ? 0.072 -9.773 15.305 1 94.62 161 HIS B C 1
ATOM 4639 O O . HIS B 1 161 ? 0.952 -10.383 15.914 1 94.62 161 HIS B O 1
ATOM 4645 N N . ALA B 1 162 ? -0.363 -10.141 14.148 1 95.62 162 ALA B N 1
ATOM 4646 C CA . ALA B 1 162 ? 0.017 -11.422 13.562 1 95.62 162 ALA B CA 1
ATOM 4647 C C . ALA B 1 162 ? 1.189 -11.258 12.602 1 95.62 162 ALA B C 1
ATOM 4649 O O . ALA B 1 162 ? 1.501 -12.172 11.836 1 95.62 162 ALA B O 1
ATOM 4650 N N . GLN B 1 163 ? 1.885 -10.164 12.648 1 95.69 163 GLN B N 1
ATOM 4651 C CA . GLN B 1 163 ? 2.996 -9.906 11.734 1 95.69 163 GLN B CA 1
ATOM 4652 C C . GLN B 1 163 ? 4.117 -10.922 11.945 1 95.69 163 GLN B C 1
ATOM 4654 O O . GLN B 1 163 ? 4.301 -11.438 13.047 1 95.69 163 GLN B O 1
ATOM 4659 N N . TRP B 1 164 ? 4.812 -11.305 10.898 1 97.44 164 TRP B N 1
ATOM 4660 C CA . TRP B 1 164 ? 5.984 -12.172 10.922 1 97.44 164 TRP B CA 1
ATOM 4661 C C . TRP B 1 164 ? 7.008 -11.734 9.883 1 97.44 164 TRP B C 1
ATOM 4663 O O . TRP B 1 164 ? 6.691 -10.953 8.984 1 97.44 164 TRP B O 1
ATOM 4673 N N . ASN B 1 165 ? 8.289 -12.109 10.094 1 97.5 165 ASN B N 1
ATOM 4674 C CA . ASN B 1 165 ? 9.414 -11.711 9.258 1 97.5 165 ASN B CA 1
ATOM 4675 C C . ASN B 1 165 ? 9.914 -12.859 8.391 1 97.5 165 ASN B C 1
ATOM 4677 O O . ASN B 1 165 ? 10.367 -13.883 8.914 1 97.5 165 ASN B O 1
ATOM 4681 N N . ALA B 1 166 ? 9.867 -12.727 7.035 1 97.38 166 ALA B N 1
ATOM 4682 C CA . ALA B 1 166 ? 10.227 -13.766 6.074 1 97.38 166 ALA B CA 1
ATOM 4683 C C . ALA B 1 166 ? 11.711 -14.102 6.156 1 97.38 166 ALA B C 1
ATOM 4685 O O . ALA B 1 166 ? 12.164 -15.086 5.578 1 97.38 166 ALA B O 1
ATOM 4686 N N . THR B 1 167 ? 12.477 -13.32 6.895 1 96.31 167 THR B N 1
ATOM 4687 C CA . THR B 1 167 ? 13.906 -13.57 7.047 1 96.31 167 THR B CA 1
ATOM 4688 C C . THR B 1 167 ? 14.195 -14.266 8.375 1 96.31 167 THR B C 1
ATOM 4690 O O . THR B 1 167 ? 14.805 -15.336 8.391 1 96.31 167 THR B O 1
ATOM 4693 N N . SER B 1 168 ? 13.602 -13.773 9.445 1 95.12 168 SER B N 1
ATOM 4694 C CA . SER B 1 168 ? 14.062 -14.211 10.758 1 95.12 168 SER B CA 1
ATOM 4695 C C . SER B 1 168 ? 13.117 -15.242 11.367 1 95.12 168 SER B C 1
ATOM 4697 O O . SER B 1 168 ? 13.5 -15.992 12.266 1 95.12 168 SER B O 1
ATOM 4699 N N . ASP B 1 169 ? 11.891 -15.289 10.891 1 96.56 169 ASP B N 1
ATOM 4700 C CA . ASP B 1 169 ? 10.914 -16.172 11.531 1 96.56 169 ASP B CA 1
ATOM 4701 C C . ASP B 1 169 ? 10.828 -17.5 10.805 1 96.56 169 ASP B C 1
ATOM 4703 O O . ASP B 1 169 ? 9.969 -18.328 11.117 1 96.56 169 ASP B O 1
ATOM 4707 N N . ILE B 1 170 ? 11.633 -17.766 9.797 1 97.25 170 ILE B N 1
ATOM 4708 C CA . ILE B 1 170 ? 11.68 -19 9.008 1 97.25 170 ILE B CA 1
ATOM 4709 C C . ILE B 1 170 ? 13.023 -19.688 9.203 1 97.25 170 ILE B C 1
ATOM 4711 O O . ILE B 1 170 ? 14.078 -19.047 9.086 1 97.25 170 ILE B O 1
ATOM 4715 N N . ALA B 1 171 ? 13.055 -20.969 9.516 1 96.38 171 ALA B N 1
ATOM 4716 C CA . ALA B 1 171 ? 14.289 -21.734 9.695 1 96.38 171 ALA B CA 1
ATOM 4717 C C . ALA B 1 171 ? 14.859 -22.172 8.352 1 96.38 171 ALA B C 1
ATOM 4719 O O . ALA B 1 171 ? 14.852 -23.375 8.031 1 96.38 171 ALA B O 1
ATOM 4720 N N . TRP B 1 172 ? 15.375 -21.281 7.59 1 96.62 172 TRP B N 1
ATOM 4721 C CA . TRP B 1 172 ? 15.812 -21.484 6.215 1 96.62 172 TRP B CA 1
ATOM 4722 C C . TRP B 1 172 ? 16.875 -22.578 6.141 1 96.62 172 TRP B C 1
ATOM 4724 O O . TRP B 1 172 ? 16.922 -23.328 5.172 1 96.62 172 TRP B O 1
ATOM 4734 N N . ASN B 1 173 ? 17.719 -22.688 7.117 1 94.31 173 ASN B N 1
ATOM 4735 C CA . ASN B 1 173 ? 18.828 -23.625 7.113 1 94.31 173 ASN B CA 1
ATOM 4736 C C . ASN B 1 173 ? 18.359 -25.047 7.375 1 94.31 173 ASN B C 1
ATOM 4738 O O . ASN B 1 173 ? 19.125 -26 7.262 1 94.31 173 ASN B O 1
ATOM 4742 N N . GLU B 1 174 ? 17.109 -25.219 7.652 1 95.94 174 GLU B N 1
ATOM 4743 C CA . GLU B 1 174 ? 16.594 -26.531 7.992 1 95.94 174 GLU B CA 1
ATOM 4744 C C . GLU B 1 174 ? 15.898 -27.172 6.793 1 95.94 174 GLU B C 1
ATOM 4746 O O . GLU B 1 174 ? 15.43 -28.312 6.879 1 95.94 174 GLU B O 1
ATOM 4751 N N . ILE B 1 175 ? 15.828 -26.547 5.645 1 95.88 175 ILE B N 1
ATOM 4752 C CA . ILE B 1 175 ? 15.25 -27.141 4.445 1 95.88 175 ILE B CA 1
ATOM 4753 C C . ILE B 1 175 ? 16.141 -28.297 3.961 1 95.88 175 ILE B C 1
ATOM 4755 O O . ILE B 1 175 ? 17.312 -28.078 3.641 1 95.88 175 ILE B O 1
ATOM 4759 N N . PRO B 1 176 ? 15.672 -29.516 3.904 1 95.88 176 PRO B N 1
ATOM 4760 C CA . PRO B 1 176 ? 16.484 -30.641 3.459 1 95.88 176 PRO B CA 1
ATOM 4761 C C . PRO B 1 176 ? 16.688 -30.672 1.945 1 95.88 176 PRO B C 1
ATOM 4763 O O . PRO B 1 176 ? 15.953 -30 1.213 1 95.88 176 PRO B O 1
ATOM 4766 N N . THR B 1 177 ? 17.734 -31.375 1.54 1 94.31 177 THR B N 1
ATOM 4767 C CA . THR B 1 177 ? 17.844 -31.688 0.119 1 94.31 177 THR B CA 1
ATOM 4768 C C . THR B 1 177 ? 16.734 -32.625 -0.322 1 94.31 177 THR B C 1
ATOM 4770 O O . THR B 1 177 ? 16.594 -33.75 0.22 1 94.31 177 THR B O 1
ATOM 4773 N N . LEU B 1 178 ? 16 -32.219 -1.238 1 96.12 178 LEU B N 1
ATOM 4774 C CA . LEU B 1 178 ? 14.859 -33 -1.71 1 96.12 178 LEU B CA 1
ATOM 4775 C C . LEU B 1 178 ? 15.188 -33.688 -3.021 1 96.12 178 LEU B C 1
ATOM 4777 O O . LEU B 1 178 ? 16.125 -33.312 -3.723 1 96.12 178 LEU B O 1
ATOM 4781 N N . ASN B 1 179 ? 14.43 -34.781 -3.256 1 96.06 179 ASN B N 1
ATOM 4782 C CA . ASN B 1 179 ? 14.43 -35.312 -4.613 1 96.06 179 ASN B CA 1
ATOM 4783 C C . ASN B 1 179 ? 14.211 -34.219 -5.648 1 96.06 179 ASN B C 1
ATOM 4785 O O . ASN B 1 179 ? 13.32 -33.375 -5.488 1 96.06 179 ASN B O 1
ATOM 4789 N N . PRO B 1 180 ? 15.07 -34.188 -6.66 1 96.06 180 PRO B N 1
ATOM 4790 C CA . PRO B 1 180 ? 14.977 -33.094 -7.637 1 96.06 180 PRO B CA 1
ATOM 4791 C C . PRO B 1 180 ? 13.586 -32.938 -8.234 1 96.06 180 PRO B C 1
ATOM 4793 O O . PRO B 1 180 ? 13.156 -31.828 -8.555 1 96.06 180 PRO B O 1
ATOM 4796 N N . ILE B 1 181 ? 12.883 -34.031 -8.391 1 95.94 181 ILE B N 1
ATOM 4797 C CA . ILE B 1 181 ? 11.547 -34 -8.977 1 95.94 181 ILE B CA 1
ATOM 4798 C C . ILE B 1 181 ? 10.586 -33.281 -8.031 1 95.94 181 ILE B C 1
ATOM 4800 O O . ILE B 1 181 ? 9.766 -32.469 -8.461 1 95.94 181 ILE B O 1
ATOM 4804 N N . ILE B 1 182 ? 10.703 -33.594 -6.785 1 97.75 182 ILE B N 1
ATOM 4805 C CA . ILE B 1 182 ? 9.867 -32.938 -5.773 1 97.75 182 ILE B CA 1
ATOM 4806 C C . ILE B 1 182 ? 10.242 -31.469 -5.645 1 97.75 182 ILE B C 1
ATOM 4808 O O . ILE B 1 182 ? 9.367 -30.609 -5.559 1 97.75 182 ILE B O 1
ATOM 4812 N N . GLU B 1 183 ? 11.555 -31.188 -5.613 1 97.81 183 GLU B N 1
ATOM 4813 C CA . GLU B 1 183 ? 12.016 -29.797 -5.52 1 97.81 183 GLU B CA 1
ATOM 4814 C C . GLU B 1 183 ? 11.492 -28.969 -6.691 1 97.81 183 GLU B C 1
ATOM 4816 O O . GLU B 1 183 ? 11.07 -27.828 -6.504 1 97.81 183 GLU B O 1
ATOM 4821 N N . LYS B 1 184 ? 11.516 -29.547 -7.852 1 97.25 184 LYS B N 1
ATOM 4822 C CA . LYS B 1 184 ? 11.008 -28.844 -9.023 1 97.25 184 LYS B CA 1
ATOM 4823 C C . LYS B 1 184 ? 9.516 -28.531 -8.883 1 97.25 184 LYS B C 1
ATOM 4825 O O . LYS B 1 184 ? 9.062 -27.453 -9.258 1 97.25 184 LYS B O 1
ATOM 4830 N N . ALA B 1 185 ? 8.797 -29.516 -8.375 1 98.25 185 ALA B N 1
ATOM 4831 C CA . ALA B 1 185 ? 7.367 -29.297 -8.148 1 98.25 185 ALA B CA 1
ATOM 4832 C C . ALA B 1 185 ? 7.129 -28.172 -7.16 1 98.25 185 ALA B C 1
ATOM 4834 O O . ALA B 1 185 ? 6.281 -27.297 -7.395 1 98.25 185 ALA B O 1
ATOM 4835 N N . VAL B 1 186 ? 7.875 -28.156 -6.098 1 98.62 186 VAL B N 1
ATOM 4836 C CA . VAL B 1 186 ? 7.742 -27.109 -5.086 1 98.62 186 VAL B CA 1
ATOM 4837 C C . VAL B 1 186 ? 8.07 -25.75 -5.699 1 98.62 186 VAL B C 1
ATOM 4839 O O . VAL B 1 186 ? 7.332 -24.781 -5.504 1 98.62 186 VAL B O 1
ATOM 4842 N N . CYS B 1 187 ? 9.117 -25.719 -6.473 1 98.44 187 CYS B N 1
ATOM 4843 C CA . CYS B 1 187 ? 9.555 -24.469 -7.094 1 98.44 187 CYS B CA 1
ATOM 4844 C C . CYS B 1 187 ? 8.516 -23.953 -8.086 1 98.44 187 CYS B C 1
ATOM 4846 O O . CYS B 1 187 ? 8.273 -22.75 -8.172 1 98.44 187 CYS B O 1
ATOM 4848 N N . GLN B 1 188 ? 7.898 -24.844 -8.828 1 98.31 188 GLN B N 1
ATOM 4849 C CA . GLN B 1 188 ? 6.832 -24.469 -9.75 1 98.31 188 GLN B CA 1
ATOM 4850 C C . GLN B 1 188 ? 5.637 -23.891 -8.992 1 98.31 188 GLN B C 1
ATOM 4852 O O . GLN B 1 188 ? 5.023 -22.922 -9.438 1 98.31 188 GLN B O 1
ATOM 4857 N N . ILE B 1 189 ? 5.336 -24.531 -7.906 1 98.62 189 ILE B N 1
ATOM 4858 C CA . ILE B 1 189 ? 4.223 -24.062 -7.086 1 98.62 189 ILE B CA 1
ATOM 4859 C C . ILE B 1 189 ? 4.539 -22.688 -6.523 1 98.62 189 ILE B C 1
ATOM 4861 O O . ILE B 1 189 ? 3.693 -21.781 -6.547 1 98.62 189 ILE B O 1
ATOM 4865 N N . MET B 1 190 ? 5.781 -22.484 -6.012 1 98.69 190 MET B N 1
ATOM 4866 C CA . MET B 1 190 ? 6.191 -21.172 -5.531 1 98.69 190 MET B CA 1
ATOM 4867 C C . MET B 1 190 ? 6.09 -20.125 -6.645 1 98.69 190 MET B C 1
ATOM 4869 O O . MET B 1 190 ? 5.691 -18.984 -6.402 1 98.69 190 MET B O 1
ATOM 4873 N N . THR B 1 191 ? 6.461 -20.516 -7.867 1 98.44 191 THR B N 1
ATOM 4874 C CA . THR B 1 191 ? 6.367 -19.641 -9.023 1 98.44 191 THR B CA 1
ATOM 4875 C C . THR B 1 191 ? 4.926 -19.172 -9.234 1 98.44 191 THR B C 1
ATOM 4877 O O . THR B 1 191 ? 4.664 -17.984 -9.383 1 98.44 191 THR B O 1
ATOM 4880 N N . TYR B 1 192 ? 4.062 -20.141 -9.164 1 97.94 192 TYR B N 1
ATOM 4881 C CA . TYR B 1 192 ? 2.639 -19.859 -9.32 1 97.94 192 TYR B CA 1
ATOM 4882 C C . TYR B 1 192 ? 2.141 -18.938 -8.219 1 97.94 192 TYR B C 1
ATOM 4884 O O . TYR B 1 192 ? 1.402 -17.984 -8.484 1 97.94 192 TYR B O 1
ATOM 4892 N N . LEU B 1 193 ? 2.566 -19.188 -6.988 1 98.5 193 LEU B N 1
ATOM 4893 C CA . LEU B 1 193 ? 2.104 -18.391 -5.852 1 98.5 193 LEU B CA 1
ATOM 4894 C C . LEU B 1 193 ? 2.586 -16.953 -5.961 1 98.5 193 LEU B C 1
ATOM 4896 O O . LEU B 1 193 ? 1.827 -16.016 -5.691 1 98.5 193 LEU B O 1
ATOM 4900 N N . VAL B 1 194 ? 3.775 -16.75 -6.383 1 98.56 194 VAL B N 1
ATOM 4901 C CA . VAL B 1 194 ? 4.348 -15.414 -6.484 1 98.56 194 VAL B CA 1
ATOM 4902 C C . VAL B 1 194 ? 3.551 -14.586 -7.484 1 98.56 194 VAL B C 1
ATOM 4904 O O . VAL B 1 194 ? 3.252 -13.414 -7.234 1 98.56 194 VAL B O 1
ATOM 4907 N N . GLU B 1 195 ? 3.178 -15.148 -8.594 1 98.06 195 GLU B N 1
ATOM 4908 C CA . GLU B 1 195 ? 2.396 -14.445 -9.602 1 98.06 195 GLU B CA 1
ATOM 4909 C C . GLU B 1 195 ? 1.054 -13.984 -9.039 1 98.06 195 GLU B C 1
ATOM 4911 O O . GLU B 1 195 ? 0.618 -12.867 -9.305 1 98.06 195 GLU B O 1
ATOM 4916 N N . ASN B 1 196 ? 0.468 -14.859 -8.305 1 97.69 196 ASN B N 1
ATOM 4917 C CA . ASN B 1 196 ? -0.822 -14.539 -7.703 1 97.69 196 ASN B CA 1
ATOM 4918 C C . ASN B 1 196 ? -0.685 -13.469 -6.621 1 97.69 196 ASN B C 1
ATOM 4920 O O . ASN B 1 196 ? -1.566 -12.625 -6.461 1 97.69 196 ASN B O 1
ATOM 4924 N N . GLU B 1 197 ? 0.413 -13.492 -5.844 1 98.5 197 GLU B N 1
ATOM 4925 C CA . GLU B 1 197 ? 0.634 -12.492 -4.805 1 98.5 197 GLU B CA 1
ATOM 4926 C C . GLU B 1 197 ? 0.842 -11.102 -5.406 1 98.5 197 GLU B C 1
ATOM 4928 O O . GLU B 1 197 ? 0.451 -10.102 -4.809 1 98.5 197 GLU B O 1
ATOM 4933 N N . PHE B 1 198 ? 1.513 -11.062 -6.594 1 98.69 198 PHE B N 1
ATOM 4934 C CA . PHE B 1 198 ? 1.627 -9.781 -7.27 1 98.69 198 PHE B CA 1
ATOM 4935 C C . PHE B 1 198 ? 0.25 -9.219 -7.602 1 98.69 198 PHE B C 1
ATOM 4937 O O . PHE B 1 198 ? 0.013 -8.016 -7.453 1 98.69 198 PHE B O 1
ATOM 4944 N N . SER B 1 199 ? -0.633 -10.078 -8.062 1 97.94 199 SER B N 1
ATOM 4945 C CA . SER B 1 199 ? -1.997 -9.641 -8.336 1 97.94 199 SER B CA 1
ATOM 4946 C C . SER B 1 199 ? -2.666 -9.109 -7.074 1 97.94 199 SER B C 1
ATOM 4948 O O . SER B 1 199 ? -3.287 -8.039 -7.098 1 97.94 199 SER B O 1
ATOM 4950 N N . ALA B 1 200 ? -2.492 -9.836 -6.02 1 98.31 200 ALA B N 1
ATOM 4951 C CA . ALA B 1 200 ? -3.105 -9.477 -4.742 1 98.31 200 ALA B CA 1
ATOM 4952 C C . ALA B 1 200 ? -2.52 -8.172 -4.203 1 98.31 200 ALA B C 1
ATOM 4954 O O . ALA B 1 200 ? -3.189 -7.438 -3.475 1 98.31 200 ALA B O 1
ATOM 4955 N N . LEU B 1 201 ? -1.29 -7.859 -4.531 1 98.75 201 LEU B N 1
ATOM 4956 C CA . LEU B 1 201 ? -0.638 -6.621 -4.125 1 98.75 201 LEU B CA 1
ATOM 4957 C C . LEU B 1 201 ? -1.076 -5.461 -5.016 1 98.75 201 LEU B C 1
ATOM 4959 O O . LEU B 1 201 ? -1.41 -4.383 -4.52 1 98.75 201 LEU B O 1
ATOM 4963 N N . TYR B 1 202 ? -1.143 -5.664 -6.348 1 98.69 202 TYR B N 1
ATOM 4964 C CA . TYR B 1 202 ? -1.316 -4.582 -7.309 1 98.69 202 TYR B CA 1
ATOM 4965 C C . TYR B 1 202 ? -2.779 -4.16 -7.398 1 98.69 202 TYR B C 1
ATOM 4967 O O . TYR B 1 202 ? -3.082 -2.98 -7.586 1 98.69 202 TYR B O 1
ATOM 4975 N N . ILE B 1 203 ? -3.689 -5.07 -7.203 1 98.31 203 ILE B N 1
ATOM 4976 C CA . ILE B 1 203 ? -5.098 -4.738 -7.387 1 98.31 203 ILE B CA 1
ATOM 4977 C C . ILE B 1 203 ? -5.539 -3.754 -6.305 1 98.31 203 ILE B C 1
ATOM 4979 O O . ILE B 1 203 ? -6.062 -2.68 -6.613 1 98.31 203 ILE B O 1
ATOM 4983 N N . PRO B 1 204 ? -5.285 -4.023 -5.035 1 98.38 204 PRO B N 1
ATOM 4984 C CA . PRO B 1 204 ? -5.574 -2.967 -4.062 1 98.38 204 PRO B CA 1
ATOM 4985 C C . PRO B 1 204 ? -4.785 -1.688 -4.332 1 98.38 204 PRO B C 1
ATOM 4987 O O . PRO B 1 204 ? -5.281 -0.588 -4.074 1 98.38 204 PRO B O 1
ATOM 4990 N N . GLY B 1 205 ? -3.555 -1.835 -4.832 1 98.5 205 GLY B N 1
ATOM 4991 C CA . GLY B 1 205 ? -2.727 -0.689 -5.176 1 98.5 205 GLY B CA 1
ATOM 4992 C C . GLY B 1 205 ? -3.369 0.227 -6.199 1 98.5 205 GLY B C 1
ATOM 4993 O O . GLY B 1 205 ? -3.113 1.433 -6.207 1 98.5 205 GLY B O 1
ATOM 4994 N N . LYS B 1 206 ? -4.254 -0.258 -7.039 1 98 206 LYS B N 1
ATOM 4995 C CA . LYS B 1 206 ? -4.945 0.533 -8.055 1 98 206 LYS B CA 1
ATOM 4996 C C . LYS B 1 206 ? -5.996 1.442 -7.426 1 98 206 LYS B C 1
ATOM 4998 O O . LYS B 1 206 ? -6.387 2.449 -8.016 1 98 206 LYS B O 1
ATOM 5003 N N . PHE B 1 207 ? -6.406 1.061 -6.227 1 98.56 207 PHE B N 1
ATOM 5004 C CA . PHE B 1 207 ? -7.613 1.719 -5.734 1 98.56 207 PHE B CA 1
ATOM 5005 C C . PHE B 1 207 ? -7.312 2.51 -4.465 1 98.56 207 PHE B C 1
ATOM 5007 O O . PHE B 1 207 ? -8.078 3.4 -4.09 1 98.56 207 PHE B O 1
ATOM 5014 N N . ILE B 1 208 ? -6.254 2.195 -3.768 1 98.62 208 ILE B N 1
ATOM 5015 C CA . ILE B 1 208 ? -6.055 2.703 -2.414 1 98.62 208 ILE B CA 1
ATOM 5016 C C . ILE B 1 208 ? -6.043 4.23 -2.434 1 98.62 208 ILE B C 1
ATOM 5018 O O . ILE B 1 208 ? -6.664 4.871 -1.581 1 98.62 208 ILE B O 1
ATOM 5022 N N . SER B 1 209 ? -5.418 4.883 -3.441 1 98.38 209 SER B N 1
ATOM 5023 C CA . SER B 1 209 ? -5.297 6.336 -3.5 1 98.38 209 SER B CA 1
ATOM 5024 C C . SER B 1 209 ? -6.598 6.977 -3.973 1 98.38 209 SER B C 1
ATOM 5026 O O . SER B 1 209 ? -6.727 8.203 -3.971 1 98.38 209 SER B O 1
ATOM 5028 N N . LYS B 1 210 ? -7.57 6.168 -4.344 1 98.38 210 LYS B N 1
ATOM 5029 C CA . LYS B 1 210 ? -8.859 6.66 -4.824 1 98.38 210 LYS B CA 1
ATOM 5030 C C . LYS B 1 210 ? -9.883 6.707 -3.697 1 98.38 210 LYS B C 1
ATOM 5032 O O . LYS B 1 210 ? -10.961 7.289 -3.852 1 98.38 210 LYS B O 1
ATOM 5037 N N . ILE B 1 211 ? -9.547 6.094 -2.578 1 98.62 211 ILE B N 1
ATOM 5038 C CA . ILE B 1 211 ? -10.453 6.02 -1.438 1 98.62 211 ILE B CA 1
ATOM 5039 C C . ILE B 1 211 ? -10.391 7.324 -0.647 1 98.62 211 ILE B C 1
ATOM 5041 O O . ILE B 1 211 ? -9.312 7.805 -0.304 1 98.62 211 ILE B O 1
ATOM 5045 N N . ASN B 1 212 ? -11.578 7.918 -0.396 1 98.62 212 ASN B N 1
ATOM 5046 C CA . ASN B 1 212 ? -11.641 9.117 0.431 1 98.62 212 ASN B CA 1
ATOM 5047 C C . ASN B 1 212 ? -11.102 8.859 1.836 1 98.62 212 ASN B C 1
ATOM 5049 O O . ASN B 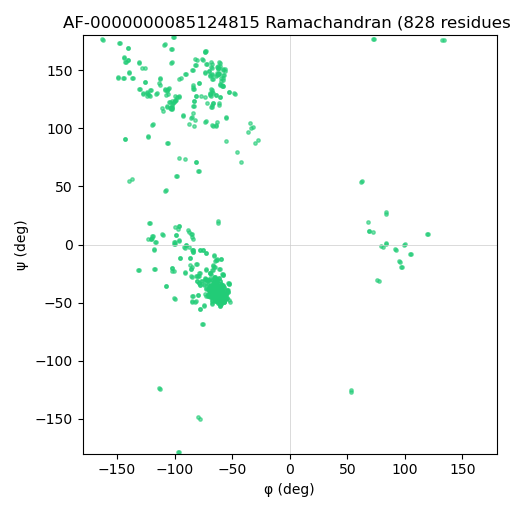1 212 ? -11.57 7.949 2.523 1 98.62 212 ASN B O 1
ATOM 5053 N N . PRO B 1 213 ? -10.133 9.688 2.311 1 98.44 213 PRO B N 1
ATOM 5054 C CA . PRO B 1 213 ? -9.539 9.5 3.637 1 98.44 213 PRO B CA 1
ATOM 5055 C C . PRO B 1 213 ? -10.57 9.578 4.762 1 98.44 213 PRO B C 1
ATOM 5057 O O . PRO B 1 213 ? -10.281 9.188 5.895 1 98.44 213 PRO B O 1
ATOM 5060 N N . TYR B 1 214 ? -11.781 10.055 4.453 1 98 214 TYR B N 1
ATOM 5061 C CA . TYR B 1 214 ? -12.891 10.031 5.402 1 98 214 TYR B CA 1
ATOM 5062 C C . TYR B 1 214 ? -13.094 8.633 5.965 1 98 214 TYR B C 1
ATOM 5064 O O . TYR B 1 214 ? -13.445 8.469 7.137 1 98 214 TYR B O 1
ATOM 5072 N N . TYR B 1 215 ? -12.844 7.629 5.133 1 97.81 215 TYR B N 1
ATOM 5073 C CA . TYR B 1 215 ? -12.953 6.227 5.523 1 97.81 215 TYR B CA 1
ATOM 5074 C C . TYR B 1 215 ? -11.586 5.652 5.875 1 97.81 215 TYR B C 1
ATOM 5076 O O . TYR B 1 215 ? -11.188 4.609 5.34 1 97.81 215 TYR B O 1
ATOM 5084 N N . MET B 1 216 ? -10.914 6.195 6.824 1 98.12 216 MET B N 1
ATOM 5085 C CA . MET B 1 216 ? -9.508 6.016 7.195 1 98.12 216 MET B CA 1
ATOM 5086 C C . MET B 1 216 ? -9.188 4.539 7.391 1 98.12 216 MET B C 1
ATOM 5088 O O . MET B 1 216 ? -8.125 4.07 6.961 1 98.12 216 MET B O 1
ATOM 5092 N N . GLU B 1 217 ? -10.07 3.734 8.016 1 97.94 217 GLU B N 1
ATOM 5093 C CA . GLU B 1 217 ? -9.789 2.354 8.398 1 97.94 217 GLU B CA 1
ATOM 5094 C C . GLU B 1 217 ? -9.492 1.488 7.18 1 97.94 217 GLU B C 1
ATOM 5096 O O . GLU B 1 217 ? -8.68 0.561 7.254 1 97.94 217 GLU B O 1
ATOM 5101 N N . VAL B 1 218 ? -10.086 1.885 6.055 1 98.31 218 VAL B N 1
ATOM 5102 C CA . VAL B 1 218 ? -10 1.054 4.859 1 98.31 218 VAL B CA 1
ATOM 5103 C C . VAL B 1 218 ? -8.594 1.164 4.258 1 98.31 218 VAL B C 1
ATOM 5105 O O . VAL B 1 218 ? -7.922 0.152 4.051 1 98.31 218 VAL B O 1
ATOM 5108 N N . PRO B 1 219 ? -8.102 2.426 4.004 1 98.69 219 PRO B N 1
ATOM 5109 C CA . PRO B 1 219 ? -6.734 2.48 3.479 1 98.69 219 PRO B CA 1
ATOM 5110 C C . PRO B 1 219 ? -5.703 1.959 4.473 1 98.69 219 PRO B C 1
ATOM 5112 O O . PRO B 1 219 ? -4.672 1.409 4.07 1 98.69 219 PRO B O 1
ATOM 5115 N N . LEU B 1 220 ? -5.91 2.08 5.789 1 98.75 220 LEU B N 1
ATOM 5116 C CA . LEU B 1 220 ? -4.988 1.494 6.758 1 98.75 220 LEU B CA 1
ATOM 5117 C C . LEU B 1 220 ? -4.941 -0.024 6.613 1 98.75 220 LEU B C 1
ATOM 5119 O O . LEU B 1 220 ? -3.861 -0.613 6.562 1 98.75 220 LEU B O 1
ATOM 5123 N N . PHE B 1 221 ? -6.109 -0.642 6.48 1 98.69 221 PHE B N 1
ATOM 5124 C CA . PHE B 1 221 ? -6.168 -2.088 6.309 1 98.69 221 PHE B CA 1
ATOM 5125 C C . PHE B 1 221 ? -5.512 -2.506 5 1 98.69 221 PHE B C 1
ATOM 5127 O O . PHE B 1 221 ? -4.719 -3.447 4.969 1 98.69 221 PHE B O 1
ATOM 5134 N N . LEU B 1 222 ? -5.883 -1.825 3.906 1 98.75 222 LEU B N 1
ATOM 5135 C CA . LEU B 1 222 ? -5.359 -2.201 2.598 1 98.75 222 LEU B CA 1
ATOM 5136 C C . LEU B 1 222 ? -3.842 -2.064 2.559 1 98.75 222 LEU B C 1
ATOM 5138 O O . LEU B 1 222 ? -3.158 -2.861 1.913 1 98.75 222 LEU B O 1
ATOM 5142 N N . SER B 1 223 ? -3.289 -1.027 3.258 1 98.75 223 SER B N 1
ATOM 5143 C CA . SER B 1 223 ? -1.84 -0.877 3.338 1 98.75 223 SER B CA 1
ATOM 5144 C C . SER B 1 223 ? -1.198 -2.074 4.031 1 98.75 223 SER B C 1
ATOM 5146 O O . SER B 1 223 ? -0.157 -2.568 3.592 1 98.75 223 SER B O 1
ATOM 5148 N N . SER B 1 224 ? -1.837 -2.512 5.105 1 98.44 224 SER B N 1
ATOM 5149 C CA . SER B 1 224 ? -1.327 -3.676 5.824 1 98.44 224 SER B CA 1
ATOM 5150 C C . SER B 1 224 ? -1.435 -4.938 4.977 1 98.44 224 SER B C 1
ATOM 5152 O O . SER B 1 224 ? -0.548 -5.793 5.016 1 98.44 224 SER B O 1
ATOM 5154 N N . LEU B 1 225 ? -2.557 -5.074 4.27 1 98.5 225 LEU B N 1
ATOM 5155 C CA . LEU B 1 225 ? -2.754 -6.203 3.363 1 98.5 225 LEU B CA 1
ATOM 5156 C C . LEU B 1 225 ? -1.678 -6.227 2.283 1 98.5 225 LEU B C 1
ATOM 5158 O O . LEU B 1 225 ? -1.102 -7.281 2 1 98.5 225 LEU B O 1
ATOM 5162 N N . MET B 1 226 ? -1.391 -5.109 1.675 1 98.81 226 MET B N 1
ATOM 5163 C CA . MET B 1 226 ? -0.375 -5.02 0.628 1 98.81 226 MET B CA 1
ATOM 5164 C C . MET B 1 226 ? 1.002 -5.379 1.176 1 98.81 226 MET B C 1
ATOM 5166 O O . MET B 1 226 ? 1.81 -5.996 0.479 1 98.81 226 MET B O 1
ATOM 5170 N N . ASN B 1 227 ? 1.262 -4.949 2.393 1 98.75 227 ASN B N 1
ATOM 5171 C CA . ASN B 1 227 ? 2.512 -5.336 3.041 1 98.75 227 ASN B CA 1
ATOM 5172 C C . ASN B 1 227 ? 2.594 -6.844 3.248 1 98.75 227 ASN B C 1
ATOM 5174 O O . ASN B 1 227 ? 3.672 -7.434 3.15 1 98.75 227 ASN B O 1
ATOM 5178 N N . ASP B 1 228 ? 1.465 -7.516 3.594 1 98.81 228 ASP B N 1
ATOM 5179 C CA . ASP B 1 228 ? 1.408 -8.977 3.68 1 98.81 228 ASP B CA 1
ATOM 5180 C C . ASP B 1 228 ? 1.784 -9.617 2.348 1 98.81 228 ASP B C 1
ATOM 5182 O O . ASP B 1 228 ? 2.547 -10.586 2.314 1 98.81 228 ASP B O 1
ATOM 5186 N N . GLU B 1 229 ? 1.197 -9.07 1.29 1 98.81 229 GLU B N 1
ATOM 5187 C CA . GLU B 1 229 ? 1.475 -9.633 -0.028 1 98.81 229 GLU B CA 1
ATOM 5188 C C . GLU B 1 229 ? 2.947 -9.477 -0.396 1 98.81 229 GLU B C 1
ATOM 5190 O O . GLU B 1 229 ? 3.527 -10.359 -1.039 1 98.81 229 GLU B O 1
ATOM 5195 N N . ALA B 1 230 ? 3.518 -8.297 -0.035 1 98.88 230 ALA B N 1
ATOM 5196 C CA . ALA B 1 230 ? 4.953 -8.125 -0.237 1 98.88 230 ALA B CA 1
ATOM 5197 C C . ALA B 1 230 ? 5.742 -9.211 0.489 1 98.88 230 ALA B C 1
ATOM 5199 O O . ALA B 1 230 ? 6.688 -9.781 -0.065 1 98.88 230 ALA B O 1
ATOM 5200 N N . ARG B 1 231 ? 5.398 -9.516 1.693 1 98.69 231 ARG B N 1
ATOM 5201 C CA . ARG B 1 231 ? 6.035 -10.57 2.477 1 98.69 231 ARG B CA 1
ATOM 5202 C C . ARG B 1 231 ? 5.863 -11.93 1.805 1 98.69 231 ARG B C 1
ATOM 5204 O O . ARG B 1 231 ? 6.797 -12.734 1.774 1 98.69 231 ARG B O 1
ATOM 5211 N N . HIS B 1 232 ? 4.645 -12.188 1.262 1 98.88 232 HIS B N 1
ATOM 5212 C CA . HIS B 1 232 ? 4.391 -13.438 0.552 1 98.88 232 HIS B CA 1
ATOM 5213 C C . HIS B 1 232 ? 5.273 -13.555 -0.686 1 98.88 232 HIS B C 1
ATOM 5215 O O . HIS B 1 232 ? 5.859 -14.617 -0.936 1 98.88 232 HIS B O 1
ATOM 5221 N N . ILE B 1 233 ? 5.359 -12.484 -1.446 1 98.88 233 ILE B N 1
ATOM 5222 C CA . ILE B 1 233 ? 6.211 -12.477 -2.631 1 98.88 233 ILE B CA 1
ATOM 5223 C C . ILE B 1 233 ? 7.648 -12.789 -2.232 1 98.88 233 ILE B C 1
ATOM 5225 O O . ILE B 1 233 ? 8.305 -13.625 -2.855 1 98.88 233 ILE B O 1
ATOM 5229 N N . GLU B 1 234 ? 8.102 -12.148 -1.188 1 98.69 234 GLU B N 1
ATOM 5230 C CA . GLU B 1 234 ? 9.469 -12.367 -0.724 1 98.69 234 GLU B CA 1
ATOM 5231 C C . GLU B 1 234 ? 9.688 -13.82 -0.327 1 98.69 234 GLU B C 1
ATOM 5233 O O . GLU B 1 234 ? 10.648 -14.453 -0.78 1 98.69 234 GLU B O 1
ATOM 5238 N N . VAL B 1 235 ? 8.852 -14.352 0.524 1 98.56 235 VAL B N 1
ATOM 5239 C CA . VAL B 1 235 ? 9.117 -15.648 1.142 1 98.56 235 VAL B CA 1
ATOM 5240 C C . VAL B 1 235 ? 9 -16.75 0.096 1 98.56 235 VAL B C 1
ATOM 5242 O O . VAL B 1 235 ? 9.773 -17.719 0.114 1 98.56 235 VAL B O 1
ATOM 5245 N N . PHE B 1 236 ? 8 -16.656 -0.821 1 98.75 236 PHE B N 1
ATOM 5246 C CA . PHE B 1 236 ? 7.867 -17.656 -1.875 1 98.75 236 PHE B CA 1
ATOM 5247 C C . PHE B 1 236 ? 9.031 -17.562 -2.859 1 98.75 236 PHE B C 1
ATOM 5249 O O . PHE B 1 236 ? 9.484 -18.578 -3.389 1 98.75 236 PHE B O 1
ATOM 5256 N N . THR B 1 237 ? 9.5 -16.359 -3.115 1 98.44 237 THR B N 1
ATOM 5257 C CA . THR B 1 237 ? 10.688 -16.188 -3.949 1 98.44 237 THR B CA 1
ATOM 5258 C C . THR B 1 237 ? 11.906 -16.828 -3.299 1 98.44 237 THR B C 1
ATOM 5260 O O . THR B 1 237 ? 12.648 -17.562 -3.953 1 98.44 237 THR B O 1
ATOM 5263 N N . LYS B 1 238 ? 12.086 -16.547 -2.053 1 97.75 238 LYS B N 1
ATOM 5264 C CA . LYS B 1 238 ? 13.203 -17.141 -1.328 1 97.75 238 LYS B CA 1
ATOM 5265 C C . LYS B 1 238 ? 13.117 -18.672 -1.338 1 97.75 238 LYS B C 1
ATOM 5267 O O . LYS B 1 238 ? 14.109 -19.359 -1.579 1 97.75 238 LYS B O 1
ATOM 5272 N N . ARG B 1 239 ? 11.914 -19.203 -1.124 1 97.62 239 ARG B N 1
ATOM 5273 C CA . ARG B 1 239 ? 11.781 -20.656 -1.055 1 97.62 239 ARG B CA 1
ATOM 5274 C C . ARG B 1 239 ? 12.086 -21.297 -2.402 1 97.62 239 ARG B C 1
ATOM 5276 O O . ARG B 1 239 ? 12.719 -22.359 -2.463 1 97.62 239 ARG B O 1
ATOM 5283 N N . ALA B 1 240 ? 11.602 -20.672 -3.506 1 97.81 240 ALA B N 1
ATOM 5284 C CA . ALA B 1 240 ? 11.883 -21.203 -4.84 1 97.81 240 ALA B CA 1
ATOM 5285 C C . ALA B 1 240 ? 13.383 -21.266 -5.098 1 97.81 240 ALA B C 1
ATOM 5287 O O . ALA B 1 240 ? 13.852 -22.109 -5.855 1 97.81 240 ALA B O 1
ATOM 5288 N N . ASN B 1 241 ? 14.133 -20.422 -4.41 1 96.5 241 ASN B N 1
ATOM 5289 C CA . ASN B 1 241 ? 15.555 -20.312 -4.691 1 96.5 241 ASN B CA 1
ATOM 5290 C C . ASN B 1 241 ? 16.406 -20.891 -3.561 1 96.5 241 ASN B C 1
ATOM 5292 O O . ASN B 1 241 ? 17.625 -20.719 -3.547 1 96.5 241 ASN B O 1
ATOM 5296 N N . ALA B 1 242 ? 15.844 -21.516 -2.635 1 95.31 242 ALA B N 1
ATOM 5297 C CA . ALA B 1 242 ? 16.531 -21.953 -1.424 1 95.31 242 ALA B CA 1
ATOM 5298 C C . ALA B 1 242 ? 17.375 -23.203 -1.692 1 95.31 242 ALA B C 1
ATOM 5300 O O . ALA B 1 242 ? 18.438 -23.375 -1.103 1 95.31 242 ALA B O 1
ATOM 5301 N N . ASN B 1 243 ? 16.922 -24.141 -2.582 1 92.19 243 ASN B N 1
ATOM 5302 C CA . ASN B 1 243 ? 17.531 -25.453 -2.721 1 92.19 243 ASN B CA 1
ATOM 5303 C C . ASN B 1 243 ? 18.031 -25.703 -4.145 1 92.19 243 ASN B C 1
ATOM 5305 O O . ASN B 1 243 ? 18.141 -26.844 -4.574 1 92.19 243 ASN B O 1
ATOM 5309 N N . GLY B 1 244 ? 18.188 -24.578 -4.875 1 91.31 244 GLY B N 1
ATOM 5310 C CA . GLY B 1 244 ? 18.812 -24.703 -6.184 1 91.31 244 GLY B CA 1
ATOM 5311 C C . GLY B 1 244 ? 17.812 -24.906 -7.301 1 91.31 244 GLY B C 1
ATOM 5312 O O . GLY B 1 244 ? 18.188 -24.969 -8.477 1 91.31 244 GLY B O 1
ATOM 5313 N N . GLY B 1 245 ? 16.531 -25.047 -7.066 1 94.12 245 GLY B N 1
ATOM 5314 C CA . GLY B 1 245 ? 15.516 -25.25 -8.094 1 94.12 245 GLY B CA 1
ATOM 5315 C C . GLY B 1 245 ? 15.227 -24 -8.906 1 94.12 245 GLY B C 1
ATOM 5316 O O . GLY B 1 245 ? 15.094 -24.062 -10.133 1 94.12 245 GLY B O 1
ATOM 5317 N N . GLY B 1 246 ? 15.109 -22.828 -8.133 1 95.81 246 GLY B N 1
ATOM 5318 C CA . GLY B 1 246 ? 14.805 -21.578 -8.812 1 95.81 246 GLY B CA 1
ATOM 5319 C C . GLY B 1 246 ? 13.367 -21.5 -9.281 1 95.81 246 GLY B C 1
ATOM 5320 O O . GLY B 1 246 ? 12.609 -22.453 -9.156 1 95.81 246 GLY B O 1
ATOM 5321 N N . PHE B 1 247 ? 13.023 -20.344 -9.852 1 97.38 247 PHE B N 1
ATOM 5322 C CA . PHE B 1 247 ? 11.703 -20.172 -10.461 1 97.38 247 PHE B CA 1
ATOM 5323 C C . PHE B 1 247 ? 11.578 -21.047 -11.703 1 97.38 247 PHE B C 1
ATOM 5325 O O . PHE B 1 247 ? 12.578 -21.359 -12.359 1 97.38 247 PHE B O 1
ATOM 5332 N N . GLN B 1 248 ? 10.406 -21.391 -11.953 1 97.25 248 GLN B N 1
ATOM 5333 C CA . GLN B 1 248 ? 10.125 -22.266 -13.094 1 97.25 248 GLN B CA 1
ATOM 5334 C C . GLN B 1 248 ? 9.328 -21.531 -14.164 1 97.25 248 GLN B C 1
ATOM 5336 O O . GLN B 1 248 ? 9.727 -20.453 -14.602 1 97.25 248 GLN B O 1
ATOM 5341 N N . TYR B 1 249 ? 8.188 -22.047 -14.539 1 96.44 249 TYR B N 1
ATOM 5342 C CA . TYR B 1 249 ? 7.496 -21.547 -15.719 1 96.44 249 TYR B CA 1
ATOM 5343 C C . TYR B 1 249 ? 6.191 -20.844 -15.336 1 96.44 249 TYR B C 1
ATOM 5345 O O . TYR B 1 249 ? 5.512 -21.266 -14.398 1 96.44 249 TYR B O 1
ATOM 5353 N N . SER B 1 250 ? 5.91 -19.812 -16.031 1 96.38 250 SER B N 1
ATOM 5354 C CA . SER B 1 250 ? 4.594 -19.188 -15.977 1 96.38 250 SER B CA 1
ATOM 5355 C C . SER B 1 250 ? 3.762 -19.516 -17.203 1 96.38 250 SER B C 1
ATOM 5357 O O . SER B 1 250 ? 4.184 -19.266 -18.328 1 96.38 250 SER B O 1
ATOM 5359 N N . SER B 1 251 ? 2.639 -20.078 -17.016 1 93.5 251 SER B N 1
ATOM 5360 C CA . SER B 1 251 ? 1.8 -20.469 -18.156 1 93.5 251 SER B CA 1
ATOM 5361 C C . SER B 1 251 ? 0.998 -19.297 -18.688 1 93.5 251 SER B C 1
ATOM 5363 O O . SER B 1 251 ? 0.704 -18.359 -17.938 1 93.5 251 SER B O 1
ATOM 5365 N N . GLU B 1 252 ? 0.623 -19.328 -19.938 1 92.31 252 GLU B N 1
ATOM 5366 C CA . GLU B 1 252 ? -0.216 -18.312 -20.562 1 92.31 252 GLU B CA 1
ATOM 5367 C C . GLU B 1 252 ? -1.572 -18.203 -19.859 1 92.31 252 GLU B C 1
ATOM 5369 O O . GLU B 1 252 ? -2.1 -17.109 -19.672 1 92.31 252 GLU B O 1
ATOM 5374 N N . ILE B 1 253 ? -2.098 -19.344 -19.531 1 91.81 253 IL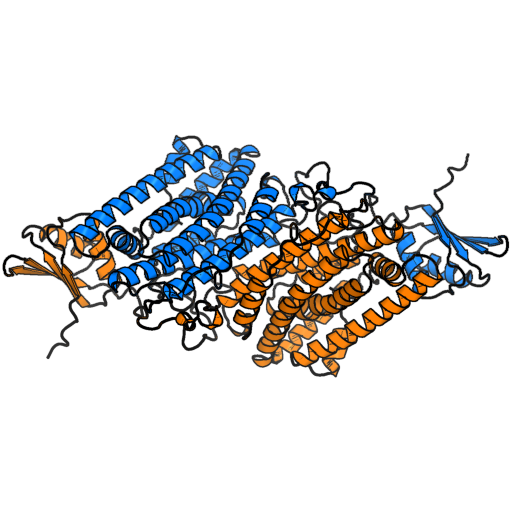E B N 1
ATOM 5375 C CA . ILE B 1 253 ? -3.422 -19.391 -18.922 1 91.81 253 ILE B CA 1
ATOM 5376 C C . ILE B 1 253 ? -3.391 -18.672 -17.562 1 91.81 253 ILE B C 1
ATOM 5378 O O . ILE B 1 253 ? -4.336 -17.969 -17.219 1 91.81 253 ILE B O 1
ATOM 5382 N N . THR B 1 254 ? -2.336 -18.875 -16.766 1 93.94 254 THR B N 1
ATOM 5383 C CA . THR B 1 254 ? -2.189 -18.203 -15.477 1 93.94 254 THR B CA 1
ATOM 5384 C C . THR B 1 254 ? -2.141 -16.688 -15.656 1 93.94 254 THR B C 1
ATOM 5386 O O . THR B 1 254 ? -2.885 -15.953 -15.008 1 93.94 254 THR B O 1
ATOM 5389 N N . GLN B 1 255 ? -1.325 -16.219 -16.562 1 95.19 255 GLN B N 1
ATOM 5390 C CA . GLN B 1 255 ? -1.17 -14.789 -16.781 1 95.19 255 GLN B CA 1
ATOM 5391 C C . GLN B 1 255 ? -2.445 -14.18 -17.359 1 95.19 255 GLN B C 1
ATOM 5393 O O . GLN B 1 255 ? -2.779 -13.031 -17.062 1 95.19 255 GLN B O 1
ATOM 5398 N N . ARG B 1 256 ? -3.152 -14.922 -18.188 1 93.56 256 ARG B N 1
ATOM 5399 C CA . ARG B 1 256 ? -4.414 -14.43 -18.734 1 93.56 256 ARG B CA 1
ATOM 5400 C C . ARG B 1 256 ? -5.461 -14.273 -17.625 1 93.56 256 ARG B C 1
ATOM 5402 O O . ARG B 1 256 ? -6.23 -13.312 -17.641 1 93.56 256 ARG B O 1
ATOM 5409 N N . SER B 1 257 ? -5.512 -15.281 -16.812 1 93.75 257 SER B N 1
ATOM 5410 C CA . SER B 1 257 ? -6.426 -15.203 -15.68 1 93.75 257 SER B CA 1
ATOM 5411 C C . SER B 1 257 ? -6.125 -13.984 -14.812 1 93.75 257 SER B C 1
ATOM 5413 O O . SER B 1 257 ? -7.031 -13.227 -14.461 1 93.75 257 SER B O 1
ATOM 5415 N N . LEU B 1 258 ? -4.867 -13.797 -14.477 1 95.81 258 LEU B N 1
ATOM 5416 C CA . LEU B 1 258 ? -4.457 -12.68 -13.633 1 95.81 258 LEU B CA 1
ATOM 5417 C C . LEU B 1 258 ? -4.684 -11.352 -14.344 1 95.81 258 LEU B C 1
ATOM 5419 O O . LEU B 1 258 ? -5.008 -10.344 -13.703 1 95.81 258 LEU B O 1
ATOM 5423 N N . TYR B 1 259 ? -4.543 -11.352 -15.648 1 95.94 259 TYR B N 1
ATOM 5424 C CA . TYR B 1 259 ? -4.777 -10.148 -16.453 1 95.94 259 TYR B CA 1
ATOM 5425 C C . TYR B 1 259 ? -6.234 -9.711 -16.359 1 95.94 259 TYR B C 1
ATOM 5427 O O . TYR B 1 259 ? -6.527 -8.523 -16.234 1 95.94 259 TYR B O 1
ATOM 5435 N N . SER B 1 260 ? -7.137 -10.664 -16.422 1 94.19 260 SER B N 1
ATOM 5436 C CA . SER B 1 260 ? -8.562 -10.359 -16.344 1 94.19 260 SER B CA 1
ATOM 5437 C C . SER B 1 260 ? -8.922 -9.734 -15 1 94.19 260 SER B C 1
ATOM 5439 O O . SER B 1 260 ? -9.812 -8.883 -14.922 1 94.19 260 SER B O 1
ATOM 5441 N N . LEU B 1 261 ? -8.219 -10.133 -13.922 1 95 261 LEU B N 1
ATOM 5442 C CA . LEU B 1 261 ? -8.391 -9.516 -12.617 1 95 261 LEU B CA 1
ATOM 5443 C C . LEU B 1 261 ? -7.816 -8.102 -12.602 1 95 261 LEU B C 1
ATOM 5445 O O . LEU B 1 261 ? -8.469 -7.172 -12.125 1 95 261 LEU B O 1
ATOM 5449 N N . PHE B 1 262 ? -6.66 -8 -13.172 1 96.25 262 PHE B N 1
ATOM 5450 C CA . PHE B 1 262 ? -5.891 -6.766 -13.133 1 96.25 262 PHE B CA 1
ATOM 5451 C C . PHE B 1 262 ? -6.602 -5.66 -13.906 1 96.25 262 PHE B C 1
ATOM 5453 O O . PHE B 1 262 ? -6.523 -4.488 -13.531 1 96.25 262 PHE B O 1
ATOM 5460 N N . LYS B 1 263 ? -7.367 -5.992 -14.914 1 95.31 263 LYS B N 1
ATOM 5461 C CA . LYS B 1 263 ? -7.973 -5.004 -15.805 1 95.31 263 LYS B CA 1
ATOM 5462 C C . LYS B 1 263 ? -9.305 -4.508 -15.258 1 95.31 263 LYS B C 1
ATOM 5464 O O . LYS B 1 263 ? -9.844 -3.504 -15.727 1 95.31 263 LYS B O 1
ATOM 5469 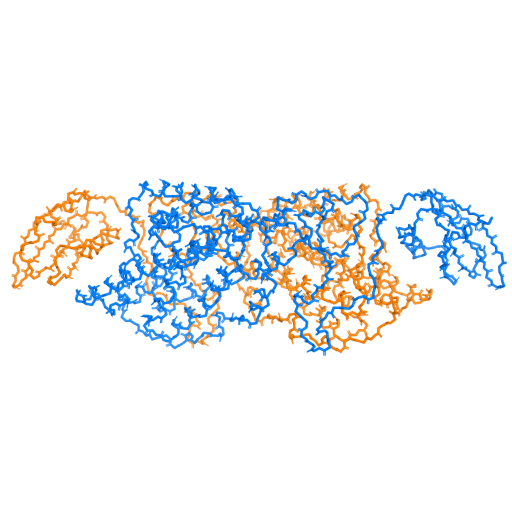N N . GLU B 1 264 ? -9.797 -5.207 -14.227 1 95.88 264 GLU B N 1
ATOM 5470 C CA . GLU B 1 264 ? -11.031 -4.73 -13.594 1 95.88 264 GLU B CA 1
ATOM 5471 C C . GLU B 1 264 ? -10.812 -3.396 -12.891 1 95.88 264 GLU B C 1
ATOM 5473 O O . GLU B 1 264 ? -9.883 -3.262 -12.086 1 95.88 264 GLU B O 1
ATOM 5478 N N . ASP B 1 265 ? -11.68 -2.363 -13.117 1 95.69 265 ASP B N 1
ATOM 5479 C CA . ASP B 1 265 ? -11.422 -1.02 -12.609 1 95.69 265 ASP B CA 1
ATOM 5480 C C . ASP B 1 265 ? -12.492 -0.597 -11.609 1 95.69 265 ASP B C 1
ATOM 5482 O O . ASP B 1 265 ? -12.516 0.554 -11.164 1 95.69 265 ASP B O 1
ATOM 5486 N N . ASP B 1 266 ? -13.414 -1.467 -11.32 1 97.25 266 ASP B N 1
ATOM 5487 C CA . ASP B 1 266 ? -14.422 -1.236 -10.281 1 97.25 266 ASP B CA 1
ATOM 5488 C C . ASP B 1 266 ? -14 -1.885 -8.961 1 97.25 266 ASP B C 1
ATOM 5490 O O . ASP B 1 266 ? -13.734 -3.088 -8.914 1 97.25 266 ASP B O 1
ATOM 5494 N N . TYR B 1 267 ? -14.016 -1.089 -7.941 1 97.75 267 TYR B N 1
ATOM 5495 C CA . TYR B 1 267 ? -13.453 -1.554 -6.68 1 97.75 267 TYR B CA 1
ATOM 5496 C C . TYR B 1 267 ? -14.25 -2.729 -6.125 1 97.75 267 TYR B C 1
ATOM 5498 O O . TYR B 1 267 ? -13.672 -3.705 -5.641 1 97.75 267 TYR B O 1
ATOM 5506 N N . ILE B 1 268 ? -15.555 -2.697 -6.137 1 97.38 268 ILE B N 1
ATOM 5507 C CA . ILE B 1 268 ? -16.391 -3.752 -5.582 1 97.38 268 ILE B CA 1
ATOM 5508 C C . ILE B 1 268 ? -16.219 -5.031 -6.395 1 97.38 268 ILE B C 1
ATOM 5510 O O . ILE B 1 268 ? -16.094 -6.121 -5.832 1 97.38 268 ILE B O 1
ATOM 5514 N N . LYS B 1 269 ? -16.234 -4.914 -7.75 1 97.38 269 LYS B N 1
ATOM 5515 C CA . LYS B 1 269 ? -16.016 -6.07 -8.617 1 97.38 269 LYS B CA 1
ATOM 5516 C C . LYS B 1 269 ? -14.633 -6.684 -8.375 1 97.38 269 LYS B C 1
ATOM 5518 O O . LYS B 1 269 ? -14.492 -7.91 -8.336 1 97.38 269 LYS B O 1
ATOM 5523 N N . SER B 1 270 ? -13.641 -5.781 -8.227 1 97.5 270 SER B N 1
ATOM 5524 C CA . SER B 1 270 ? -12.281 -6.254 -7.957 1 97.5 270 SER B CA 1
ATOM 5525 C C . SER B 1 270 ? -12.203 -6.984 -6.621 1 97.5 270 SER B C 1
ATOM 5527 O O . SER B 1 270 ? -11.539 -8.016 -6.508 1 97.5 270 SER B O 1
ATOM 5529 N N . SER B 1 271 ? -12.844 -6.398 -5.613 1 97.12 271 SER B N 1
ATOM 5530 C CA . SER B 1 271 ? -12.891 -7.031 -4.301 1 97.12 271 SER B CA 1
ATOM 5531 C C . SER B 1 271 ? -13.562 -8.398 -4.367 1 97.12 271 SER B C 1
ATOM 5533 O O . SER B 1 271 ? -13.086 -9.359 -3.764 1 97.12 271 SER B O 1
ATOM 5535 N N . PHE B 1 272 ? -14.625 -8.516 -5.094 1 97.56 272 PHE B N 1
ATOM 5536 C CA . PHE B 1 272 ? -15.352 -9.766 -5.281 1 97.56 272 PHE B CA 1
ATOM 5537 C C . PHE B 1 272 ? -14.469 -10.805 -5.957 1 97.56 272 PHE B C 1
ATOM 5539 O O . PHE B 1 272 ? -14.305 -11.914 -5.445 1 97.56 272 PHE B O 1
ATOM 5546 N N . LEU B 1 273 ? -13.859 -10.414 -7.035 1 96.56 273 LEU B N 1
ATOM 5547 C CA . LEU B 1 273 ? -13.062 -11.344 -7.832 1 96.56 273 LEU B CA 1
ATOM 5548 C C . LEU B 1 273 ? -11.797 -11.75 -7.09 1 96.56 273 LEU B C 1
ATOM 5550 O O . LEU B 1 273 ? -11.43 -12.922 -7.066 1 96.56 273 LEU B O 1
ATOM 5554 N N . LEU B 1 274 ? -11.164 -10.789 -6.473 1 96.5 274 LEU B N 1
ATOM 5555 C CA . LEU B 1 274 ? -9.875 -11.047 -5.832 1 96.5 274 LEU B CA 1
ATOM 5556 C C . LEU B 1 274 ? -10.07 -11.766 -4.496 1 96.5 274 LEU B C 1
ATOM 5558 O O . LEU B 1 274 ? -9.562 -12.867 -4.301 1 96.5 274 LEU B O 1
ATOM 5562 N N . HIS B 1 275 ? -10.867 -11.195 -3.584 1 95.88 275 HIS B N 1
ATOM 5563 C CA . HIS B 1 275 ? -10.914 -11.672 -2.207 1 95.88 275 HIS B CA 1
ATOM 5564 C C . HIS B 1 275 ? -11.875 -12.836 -2.057 1 95.88 275 HIS B C 1
ATOM 5566 O O . HIS B 1 275 ? -11.555 -13.836 -1.408 1 95.88 275 HIS B O 1
ATOM 5572 N N . VAL B 1 276 ? -13.016 -12.727 -2.635 1 95.5 276 VAL B N 1
ATOM 5573 C CA . VAL B 1 276 ? -14.039 -13.742 -2.426 1 95.5 276 VAL B CA 1
ATOM 5574 C C . VAL B 1 276 ? -13.773 -14.938 -3.334 1 95.5 276 VAL B C 1
ATOM 5576 O O . VAL B 1 276 ? -13.664 -16.078 -2.859 1 95.5 276 VAL B O 1
ATOM 5579 N N . MET B 1 277 ? -13.539 -14.68 -4.602 1 95.25 277 MET B N 1
ATOM 5580 C CA . MET B 1 277 ? -13.391 -15.75 -5.574 1 95.25 277 MET B CA 1
ATOM 5581 C C . MET B 1 277 ? -11.953 -16.266 -5.598 1 95.25 277 MET B C 1
ATOM 5583 O O . MET B 1 277 ? -11.719 -17.469 -5.551 1 95.25 277 MET B O 1
ATOM 5587 N N . GLY B 1 278 ? -11.047 -15.352 -5.699 1 94.19 278 GLY B N 1
ATOM 5588 C CA . GLY B 1 278 ? -9.641 -15.711 -5.84 1 94.19 278 GLY B CA 1
ATOM 5589 C C . GLY B 1 278 ? -9.016 -16.188 -4.543 1 94.19 278 GLY B C 1
ATOM 5590 O O . GLY B 1 278 ? -8.75 -17.375 -4.367 1 94.19 278 GLY B O 1
ATOM 5591 N N . GLU B 1 279 ? -8.852 -15.305 -3.582 1 91.5 279 GLU B N 1
ATOM 5592 C CA . GLU B 1 279 ? -8.172 -15.602 -2.322 1 91.5 279 GLU B CA 1
ATOM 5593 C C . GLU B 1 279 ? -8.945 -16.625 -1.505 1 91.5 279 GLU B C 1
ATOM 5595 O O . GLU B 1 279 ? -8.359 -17.438 -0.791 1 91.5 279 GLU B O 1
ATOM 5600 N N . GLY B 1 280 ? -10.234 -16.609 -1.606 1 93.25 280 GLY B N 1
ATOM 5601 C CA . GLY B 1 280 ? -11 -17.672 -0.97 1 93.25 280 GLY B CA 1
ATOM 5602 C C . GLY B 1 280 ? -10.602 -19.047 -1.441 1 93.25 280 GLY B C 1
ATOM 5603 O O . GLY B 1 280 ? -10.398 -19.953 -0.628 1 93.25 280 GLY B O 1
ATOM 5604 N N . THR B 1 281 ? -10.477 -19.219 -2.711 1 93.56 281 THR B N 1
ATOM 5605 C CA . THR B 1 281 ? -10.016 -20.469 -3.299 1 93.56 281 THR B CA 1
ATOM 5606 C C . THR B 1 281 ? -8.57 -20.766 -2.889 1 93.56 281 THR B C 1
ATOM 5608 O O . THR B 1 281 ? -8.211 -21.922 -2.654 1 93.56 281 THR B O 1
ATOM 5611 N N . PHE B 1 282 ? -7.852 -19.719 -2.762 1 94.06 282 PHE B N 1
ATOM 5612 C CA . PHE B 1 282 ? -6.441 -19.844 -2.406 1 94.06 282 PHE B CA 1
ATOM 5613 C C . PHE B 1 282 ? -6.285 -20.406 -0.997 1 94.06 282 PHE B C 1
ATOM 5615 O O . PHE B 1 282 ? -5.312 -21.109 -0.704 1 94.06 282 PHE B O 1
ATOM 5622 N N . ILE B 1 283 ? -7.223 -20.109 -0.133 1 96.5 283 ILE B N 1
ATOM 5623 C CA . ILE B 1 283 ? -7.168 -20.672 1.213 1 96.5 283 ILE B CA 1
ATOM 5624 C C . ILE B 1 283 ? -7.195 -22.203 1.139 1 96.5 283 ILE B C 1
ATOM 5626 O O . ILE B 1 283 ? -6.445 -22.875 1.849 1 96.5 283 ILE B O 1
ATOM 5630 N N . ASP B 1 284 ? -8.062 -22.75 0.292 1 97.56 284 ASP B N 1
ATOM 5631 C CA . ASP B 1 284 ? -8.117 -24.203 0.107 1 97.56 284 ASP B CA 1
ATOM 5632 C C . ASP B 1 284 ? -6.805 -24.734 -0.466 1 97.56 284 ASP B C 1
ATOM 5634 O O . ASP B 1 284 ? -6.328 -25.781 -0.056 1 97.56 284 ASP B O 1
ATOM 5638 N N . LEU B 1 285 ? -6.273 -24.016 -1.415 1 98.25 285 LEU B N 1
ATOM 5639 C CA . LEU B 1 285 ? -4.988 -24.406 -1.98 1 98.25 285 LEU B CA 1
ATOM 5640 C C . LEU B 1 285 ? -3.902 -24.422 -0.909 1 98.25 285 LEU B C 1
ATOM 5642 O O . LEU B 1 285 ? -3.121 -25.359 -0.819 1 98.25 285 LEU B O 1
ATOM 5646 N N . LEU B 1 286 ? -3.832 -23.344 -0.122 1 98.62 286 LEU B N 1
ATOM 5647 C CA . LEU B 1 286 ? -2.807 -23.25 0.909 1 98.62 286 LEU B CA 1
ATOM 5648 C C . LEU B 1 286 ? -2.984 -24.328 1.964 1 98.62 286 LEU B C 1
ATOM 5650 O O . LEU B 1 286 ? -2 -24.844 2.498 1 98.62 286 LEU B O 1
ATOM 5654 N N . SER B 1 287 ? -4.227 -24.688 2.279 1 98.5 287 SER B N 1
ATOM 5655 C CA . SER B 1 287 ? -4.469 -25.797 3.189 1 98.5 287 SER B CA 1
ATOM 5656 C C . SER B 1 287 ? -3.938 -27.109 2.617 1 98.5 287 SER B C 1
ATOM 5658 O O . SER B 1 287 ? -3.324 -27.906 3.336 1 98.5 287 SER B O 1
ATOM 5660 N N . PHE B 1 288 ? -4.207 -27.328 1.35 1 98.69 288 PHE B N 1
ATOM 5661 C CA . PHE B 1 288 ? -3.699 -28.5 0.643 1 98.69 288 PHE B CA 1
ATOM 5662 C C . PHE B 1 288 ? -2.176 -28.531 0.679 1 98.69 288 PHE B C 1
ATOM 5664 O O . PHE B 1 288 ? -1.58 -29.578 0.973 1 98.69 288 PHE B O 1
ATOM 5671 N N . LEU B 1 289 ? -1.56 -27.391 0.419 1 98.81 289 LEU B N 1
ATOM 5672 C CA . LEU B 1 289 ? -0.104 -27.297 0.401 1 98.81 289 LEU B CA 1
ATOM 5673 C C . LEU B 1 289 ? 0.471 -27.5 1.798 1 98.81 289 LEU B C 1
ATOM 5675 O O . LEU B 1 289 ? 1.49 -28.172 1.96 1 98.81 289 LEU B O 1
ATOM 5679 N N . GLU B 1 290 ? -0.12 -26.906 2.758 1 98.62 290 GLU B N 1
ATOM 5680 C CA . GLU B 1 290 ? 0.328 -27.094 4.133 1 98.62 290 GLU B CA 1
ATOM 5681 C C . GLU B 1 290 ? 0.361 -28.578 4.504 1 98.62 290 GLU B C 1
ATOM 5683 O O . GLU B 1 290 ? 1.285 -29.031 5.18 1 98.62 290 GLU B O 1
ATOM 5688 N N . LYS B 1 291 ? -0.631 -29.312 4.039 1 98.38 291 LYS B N 1
ATOM 5689 C CA . LYS B 1 291 ? -0.774 -30.719 4.355 1 98.38 291 LYS B CA 1
ATOM 5690 C C . LYS B 1 291 ? 0.299 -31.547 3.656 1 98.38 291 LYS B C 1
ATOM 5692 O O . LYS B 1 291 ? 0.778 -32.562 4.203 1 98.38 291 LYS B O 1
ATOM 5697 N N . HIS B 1 292 ? 0.77 -31.109 2.475 1 98.62 292 HIS B N 1
ATOM 5698 C CA . HIS B 1 292 ? 1.521 -32.062 1.646 1 98.62 292 HIS B CA 1
ATOM 5699 C C . HIS B 1 292 ? 2.955 -31.562 1.437 1 98.62 292 HIS B C 1
ATOM 5701 O O . HIS B 1 292 ? 3.775 -32.281 0.859 1 98.62 292 HIS B O 1
ATOM 5707 N N . MET B 1 293 ? 3.291 -30.391 1.916 1 98.25 293 MET B N 1
ATOM 5708 C CA . MET B 1 293 ? 4.66 -29.922 1.725 1 98.25 293 MET B CA 1
ATOM 5709 C C . MET B 1 293 ? 5.66 -30.906 2.314 1 98.25 293 MET B C 1
ATOM 5711 O O . MET B 1 293 ? 5.406 -31.516 3.363 1 98.25 293 MET B O 1
ATOM 5715 N N . PRO B 1 294 ? 6.777 -31.047 1.731 1 97.38 294 PRO B N 1
ATOM 5716 C CA . PRO B 1 294 ? 7.699 -32.125 2.059 1 97.38 294 PRO B CA 1
ATOM 5717 C C . PRO B 1 294 ? 8.539 -31.844 3.303 1 97.38 294 PRO B C 1
ATOM 5719 O O . PRO B 1 294 ? 9.164 -32.75 3.854 1 97.38 294 PRO B O 1
ATOM 5722 N N . ASP B 1 295 ? 8.656 -30.625 3.791 1 97.69 295 ASP B N 1
ATOM 5723 C CA . ASP B 1 295 ? 9.492 -30.297 4.938 1 97.69 295 ASP B CA 1
ATOM 5724 C C . ASP B 1 295 ? 8.805 -29.266 5.836 1 97.69 295 ASP B C 1
ATOM 5726 O O . ASP B 1 295 ? 7.926 -28.531 5.387 1 97.69 295 ASP B O 1
ATOM 5730 N N . GLU B 1 296 ? 9.234 -29.219 7.062 1 97.69 296 GLU B N 1
ATOM 5731 C CA . GLU B 1 296 ? 8.578 -28.422 8.094 1 97.69 296 GLU B CA 1
ATOM 5732 C C . GLU B 1 296 ? 8.75 -26.922 7.828 1 97.69 296 GLU B C 1
ATOM 5734 O O . GLU B 1 296 ? 7.863 -26.125 8.125 1 97.69 296 GLU B O 1
ATOM 5739 N N . THR B 1 297 ? 9.898 -26.547 7.309 1 97.56 297 THR B N 1
ATOM 5740 C CA . THR B 1 297 ? 10.156 -25.125 7.039 1 97.56 297 THR B CA 1
ATOM 5741 C C . THR B 1 297 ? 9.203 -24.594 5.973 1 97.56 297 THR B C 1
ATOM 5743 O O . THR B 1 297 ? 8.586 -23.547 6.156 1 97.56 297 THR B O 1
ATOM 5746 N N . THR B 1 298 ? 9.047 -25.312 4.883 1 98.5 298 THR B N 1
ATOM 5747 C CA . THR B 1 298 ? 8.141 -24.906 3.824 1 98.5 298 THR B CA 1
ATOM 5748 C C . THR B 1 298 ? 6.691 -24.938 4.312 1 98.5 298 THR B C 1
ATOM 5750 O O . THR B 1 298 ? 5.891 -24.078 3.953 1 98.5 298 THR B O 1
ATOM 5753 N N . ARG B 1 299 ? 6.371 -25.938 5.129 1 98.62 299 ARG B N 1
ATOM 5754 C CA . ARG B 1 299 ? 5.039 -26.016 5.723 1 98.62 299 ARG B CA 1
ATOM 5755 C C . ARG B 1 299 ? 4.742 -24.766 6.559 1 98.62 299 ARG B C 1
ATOM 5757 O O . ARG B 1 299 ? 3.637 -24.234 6.508 1 98.62 299 ARG B O 1
ATOM 5764 N N . LYS B 1 300 ? 5.68 -24.359 7.309 1 98.56 300 LYS B N 1
ATOM 5765 C CA . LYS B 1 300 ? 5.516 -23.156 8.133 1 98.56 300 LYS B CA 1
ATOM 5766 C C . LYS B 1 300 ? 5.281 -21.922 7.277 1 98.56 300 LYS B C 1
ATOM 5768 O O . LYS B 1 300 ? 4.441 -21.078 7.609 1 98.56 300 LYS B O 1
ATOM 5773 N N . ILE B 1 301 ? 6.035 -21.797 6.199 1 98.69 301 ILE B N 1
ATOM 5774 C CA . ILE B 1 301 ? 5.852 -20.688 5.266 1 98.69 301 ILE B CA 1
ATOM 5775 C C . ILE B 1 301 ? 4.398 -20.641 4.797 1 98.69 301 ILE B C 1
ATOM 5777 O O . ILE B 1 301 ? 3.764 -19.594 4.828 1 98.69 301 ILE B O 1
ATOM 5781 N N . ILE B 1 302 ? 3.877 -21.797 4.445 1 98.88 302 ILE B N 1
ATOM 5782 C CA . ILE B 1 302 ? 2.516 -21.906 3.932 1 98.88 302 ILE B CA 1
ATOM 5783 C C . ILE B 1 302 ? 1.519 -21.578 5.043 1 98.88 302 ILE B C 1
ATOM 5785 O O . ILE B 1 302 ? 0.547 -20.859 4.82 1 98.88 302 ILE B O 1
ATOM 5789 N N . LYS B 1 303 ? 1.745 -22.062 6.176 1 98.69 303 LYS B N 1
ATOM 5790 C CA . LYS B 1 303 ? 0.861 -21.859 7.316 1 98.69 303 LYS B CA 1
ATOM 5791 C C . LYS B 1 303 ? 0.737 -20.375 7.652 1 98.69 303 LYS B C 1
ATOM 5793 O O . LYS B 1 303 ? -0.369 -19.859 7.852 1 98.69 303 LYS B O 1
ATOM 5798 N N . LEU B 1 304 ? 1.861 -19.688 7.77 1 98.69 304 LEU B N 1
ATOM 5799 C CA . LEU B 1 304 ? 1.874 -18.266 8.109 1 98.69 304 LEU B CA 1
ATOM 5800 C C . LEU B 1 304 ? 1.197 -17.453 7.016 1 98.69 304 LEU B C 1
ATOM 5802 O O . LEU B 1 304 ? 0.447 -16.516 7.312 1 98.69 304 LEU B O 1
ATOM 5806 N N . SER B 1 305 ? 1.44 -17.781 5.746 1 98.56 305 SER B N 1
ATOM 5807 C CA . SER B 1 305 ? 0.797 -17.094 4.633 1 98.56 305 SER B CA 1
ATOM 5808 C C . SER B 1 305 ? -0.71 -17.328 4.637 1 98.56 305 SER B C 1
ATOM 5810 O O . SER B 1 305 ? -1.483 -16.406 4.363 1 98.56 305 SER B O 1
ATOM 5812 N N . LYS B 1 306 ? -1.106 -18.562 4.949 1 98.44 306 LYS B N 1
ATOM 5813 C CA . LYS B 1 306 ? -2.523 -18.906 5.008 1 98.44 306 LYS B CA 1
ATOM 5814 C C . LYS B 1 306 ? -3.244 -18.094 6.074 1 98.44 306 LYS B C 1
ATOM 5816 O O . LYS B 1 306 ? -4.371 -17.641 5.863 1 98.44 306 LYS B O 1
ATOM 5821 N N . ARG B 1 307 ? -2.6 -17.891 7.156 1 98.06 307 ARG B N 1
ATOM 5822 C CA . ARG B 1 307 ? -3.178 -17.078 8.227 1 98.06 307 ARG B CA 1
ATOM 5823 C C . ARG B 1 307 ? -3.447 -15.656 7.766 1 98.06 307 ARG B C 1
ATOM 5825 O O . ARG B 1 307 ? -4.504 -15.094 8.055 1 98.06 307 ARG B O 1
ATOM 5832 N N . ASP B 1 308 ? -2.512 -15.047 7.078 1 98.25 308 ASP B N 1
ATOM 5833 C CA . ASP B 1 308 ? -2.711 -13.719 6.516 1 98.25 308 ASP B CA 1
ATOM 5834 C C . ASP B 1 308 ? -3.891 -13.703 5.547 1 98.25 308 ASP B C 1
ATOM 5836 O O . ASP B 1 308 ? -4.715 -12.789 5.574 1 98.25 308 ASP B O 1
ATOM 5840 N N . GLU B 1 309 ? -3.932 -14.797 4.684 1 97.62 309 GLU B N 1
ATOM 5841 C CA . GLU B 1 309 ? -4.949 -14.867 3.639 1 97.62 309 GLU B CA 1
ATOM 5842 C C . GLU B 1 309 ? -6.352 -14.945 4.238 1 97.62 309 GLU B C 1
ATOM 5844 O O . GLU B 1 309 ? -7.305 -14.406 3.674 1 97.62 309 GLU B O 1
ATOM 5849 N N . ILE B 1 310 ? -6.477 -15.641 5.309 1 97.94 310 ILE B N 1
ATOM 5850 C CA . ILE B 1 310 ? -7.766 -15.781 5.977 1 97.94 310 ILE B CA 1
ATOM 5851 C C . ILE B 1 310 ? -8.297 -14.398 6.359 1 97.94 310 ILE B C 1
ATOM 5853 O O . ILE B 1 310 ? -9.484 -14.109 6.184 1 97.94 310 ILE B O 1
ATOM 5857 N N . ARG B 1 311 ? -7.445 -13.547 6.836 1 97.5 311 ARG B N 1
ATOM 5858 C CA . ARG B 1 311 ? -7.816 -12.188 7.203 1 97.5 311 ARG B CA 1
ATOM 5859 C C . ARG B 1 311 ? -8.227 -11.383 5.977 1 97.5 311 ARG B C 1
ATOM 5861 O O . ARG B 1 311 ? -9.18 -10.594 6.035 1 97.5 311 ARG B O 1
ATOM 5868 N N . HIS B 1 312 ? -7.504 -11.523 4.832 1 97.88 312 HIS B N 1
ATOM 5869 C CA . HIS B 1 312 ? -7.836 -10.836 3.588 1 97.88 312 HIS B CA 1
ATOM 5870 C C . HIS B 1 312 ? -9.227 -11.227 3.096 1 97.88 312 HIS B C 1
ATOM 5872 O O . HIS B 1 312 ? -10.016 -10.367 2.713 1 97.88 312 HIS B O 1
ATOM 5878 N N . VAL B 1 313 ? -9.484 -12.523 3.131 1 97.81 313 VAL B N 1
ATOM 5879 C CA . VAL B 1 313 ? -10.766 -13.047 2.656 1 97.81 313 VAL B CA 1
ATOM 5880 C C . VAL B 1 313 ? -11.891 -12.555 3.561 1 97.81 313 VAL B C 1
ATOM 5882 O O . VAL B 1 313 ? -12.977 -12.211 3.084 1 97.81 313 VAL B O 1
ATOM 5885 N N . ALA B 1 314 ? -11.633 -12.539 4.883 1 97.5 314 ALA B N 1
ATOM 5886 C CA . ALA B 1 314 ? -12.633 -12.016 5.812 1 97.5 314 ALA B CA 1
ATOM 5887 C C . ALA B 1 314 ? -13.016 -10.578 5.453 1 97.5 314 ALA B C 1
ATOM 5889 O O . ALA B 1 314 ? -14.203 -10.227 5.477 1 97.5 314 ALA B O 1
ATOM 5890 N N . TYR B 1 315 ? -12.102 -9.742 5.113 1 97.31 315 TYR B N 1
ATOM 5891 C CA . TYR B 1 315 ? -12.375 -8.375 4.672 1 97.31 315 TYR B CA 1
ATOM 5892 C C . TYR B 1 315 ? -13.234 -8.375 3.41 1 97.31 315 TYR B C 1
ATOM 5894 O O . TYR B 1 315 ? -14.25 -7.68 3.342 1 97.31 315 TYR B O 1
ATOM 5902 N N . GLY B 1 316 ? -12.758 -9.156 2.395 1 97.12 316 GLY B N 1
ATOM 5903 C CA . GLY B 1 316 ? -13.484 -9.211 1.138 1 97.12 316 GLY B CA 1
ATOM 5904 C C . GLY B 1 316 ? -14.922 -9.672 1.302 1 97.12 316 GLY B C 1
ATOM 5905 O O . GLY B 1 316 ? -15.836 -9.109 0.691 1 97.12 316 GLY B O 1
ATOM 5906 N N . MET B 1 317 ? -15.125 -10.688 2.146 1 97.5 317 MET B N 1
ATOM 5907 C CA . MET B 1 317 ? -16.453 -11.234 2.398 1 97.5 317 MET B CA 1
ATOM 5908 C C . MET B 1 317 ? -17.375 -10.172 2.986 1 97.5 317 MET B C 1
ATOM 5910 O O . MET B 1 317 ? -18.484 -9.961 2.492 1 97.5 317 MET B O 1
ATOM 5914 N N . GLU B 1 318 ? -16.906 -9.508 3.986 1 97 318 GLU B N 1
ATOM 5915 C CA . GLU B 1 318 ? -17.734 -8.523 4.664 1 97 318 GLU B CA 1
ATOM 5916 C C . GLU B 1 318 ? -17.953 -7.289 3.789 1 97 318 GLU B C 1
ATOM 5918 O O . GLU B 1 318 ? -19.016 -6.676 3.824 1 97 318 GLU B O 1
ATOM 5923 N N . HIS B 1 319 ? -16.938 -6.879 3.062 1 97 319 HIS B N 1
ATOM 5924 C CA . HIS B 1 319 ? -17.047 -5.746 2.152 1 97 319 HIS B CA 1
ATOM 5925 C C . HIS B 1 319 ? -18.109 -5.996 1.089 1 97 319 HIS B C 1
ATOM 5927 O O . HIS B 1 319 ? -19.016 -5.184 0.906 1 97 319 HIS B O 1
ATOM 5933 N N . VAL B 1 320 ? -18.016 -7.16 0.415 1 97.31 320 VAL B N 1
ATOM 5934 C CA . VAL B 1 320 ? -18.938 -7.477 -0.671 1 97.31 320 VAL B CA 1
ATOM 5935 C C . VAL B 1 320 ? -20.344 -7.738 -0.106 1 97.31 320 VAL B C 1
ATOM 5937 O O . VAL B 1 320 ? -21.344 -7.32 -0.692 1 97.31 320 VAL B O 1
ATOM 5940 N N . LYS B 1 321 ? -20.391 -8.406 1.03 1 96.81 321 LYS B N 1
ATOM 5941 C CA . LYS B 1 321 ? -21.672 -8.633 1.698 1 96.81 321 LYS B CA 1
ATOM 5942 C C . LYS B 1 321 ? -22.375 -7.309 2.012 1 96.81 321 LYS B C 1
ATOM 5944 O O . LYS B 1 321 ? -23.562 -7.148 1.748 1 96.81 321 LYS B O 1
ATOM 5949 N N . SER B 1 322 ? -21.594 -6.379 2.596 1 94.81 322 SER B N 1
ATOM 5950 C CA . SER B 1 322 ? -22.125 -5.059 2.92 1 94.81 322 SER B CA 1
ATOM 5951 C C . SER B 1 322 ? -22.609 -4.336 1.665 1 94.81 322 SER B C 1
ATOM 5953 O O . SER B 1 322 ? -23.656 -3.703 1.673 1 94.81 322 SER B O 1
ATOM 5955 N N . ALA B 1 323 ? -21.844 -4.395 0.586 1 94.62 323 ALA B N 1
ATOM 5956 C CA . ALA B 1 323 ? -22.203 -3.754 -0.678 1 94.62 323 ALA B CA 1
ATOM 5957 C C . ALA B 1 323 ? -23.516 -4.32 -1.229 1 94.62 323 ALA B C 1
ATOM 5959 O O . ALA B 1 323 ? -24.359 -3.572 -1.717 1 94.62 323 ALA B O 1
ATOM 5960 N N . ILE B 1 324 ? -23.719 -5.617 -1.144 1 95.44 324 ILE B N 1
ATOM 5961 C CA . ILE B 1 324 ? -24.906 -6.281 -1.64 1 95.44 324 ILE B CA 1
ATOM 5962 C C . ILE B 1 324 ? -26.109 -5.914 -0.764 1 95.44 324 ILE B C 1
ATOM 5964 O O . ILE B 1 324 ? -27.188 -5.621 -1.274 1 95.44 324 ILE B O 1
ATOM 5968 N N . GLN B 1 325 ? -25.938 -5.914 0.538 1 93.81 325 GLN B N 1
ATOM 5969 C CA . GLN B 1 325 ? -27.016 -5.582 1.465 1 93.81 325 GLN B CA 1
ATOM 5970 C C . GLN B 1 325 ? -27.531 -4.168 1.228 1 93.81 325 GLN B C 1
ATOM 5972 O O . GLN B 1 325 ? -28.734 -3.914 1.334 1 93.81 325 GLN B O 1
ATOM 5977 N N . GLN B 1 326 ? -26.641 -3.314 0.88 1 91.38 326 GLN B N 1
ATOM 5978 C CA . GLN B 1 326 ? -27.031 -1.924 0.665 1 91.38 326 GLN B CA 1
ATOM 5979 C C . GLN B 1 326 ? -27.688 -1.74 -0.697 1 91.38 326 GLN B C 1
ATOM 5981 O O . GLN B 1 326 ? -28.547 -0.871 -0.863 1 91.38 326 GLN B O 1
ATOM 5986 N N . ASN B 1 327 ? -27.234 -2.531 -1.681 1 92.75 327 ASN B N 1
ATOM 5987 C CA . ASN B 1 327 ? -27.797 -2.5 -3.025 1 92.75 327 ASN B CA 1
ATOM 5988 C C . ASN B 1 327 ? -27.844 -3.895 -3.646 1 92.75 327 ASN B C 1
ATOM 5990 O O . ASN B 1 327 ? -26.938 -4.27 -4.402 1 92.75 327 ASN B O 1
ATOM 5994 N N . PRO B 1 328 ? -28.922 -4.582 -3.457 1 92.56 328 PRO B N 1
ATOM 5995 C CA . PRO B 1 328 ? -29.031 -5.965 -3.928 1 92.56 328 PRO B CA 1
ATOM 5996 C C . PRO B 1 328 ? -28.875 -6.086 -5.441 1 92.56 328 PRO B C 1
ATOM 5998 O O . PRO B 1 328 ? -28.547 -7.156 -5.949 1 92.56 328 PRO B O 1
ATOM 6001 N N . LYS B 1 329 ? -29.094 -4.973 -6.184 1 92.5 329 LYS B N 1
ATOM 6002 C CA . LYS B 1 329 ? -28.953 -4.996 -7.637 1 92.5 329 LYS B CA 1
ATOM 6003 C C . LYS B 1 329 ? -27.5 -5.273 -8.039 1 92.5 329 LYS B C 1
ATOM 6005 O O . LYS B 1 329 ? -27.234 -5.676 -9.172 1 92.5 329 LYS B O 1
ATOM 6010 N N . ARG B 1 330 ? -26.531 -5.168 -7.086 1 95.06 330 ARG B N 1
ATOM 6011 C CA . ARG B 1 330 ? -25.109 -5.406 -7.332 1 95.06 330 ARG B CA 1
ATOM 6012 C C . ARG B 1 330 ? -24.844 -6.875 -7.66 1 95.06 330 ARG B C 1
ATOM 6014 O O . ARG B 1 330 ? -23.859 -7.203 -8.312 1 95.06 330 ARG B O 1
ATOM 6021 N N . ILE B 1 331 ? -25.781 -7.715 -7.223 1 96.38 331 ILE B N 1
ATOM 6022 C CA . ILE B 1 331 ? -25.609 -9.141 -7.461 1 96.38 331 ILE B CA 1
ATOM 6023 C C . ILE B 1 331 ? -25.516 -9.406 -8.961 1 96.38 331 ILE B C 1
ATOM 6025 O O . ILE B 1 331 ? -24.672 -10.195 -9.406 1 96.38 331 ILE B O 1
ATOM 6029 N N . ASN B 1 332 ? -26.312 -8.734 -9.727 1 95.69 332 ASN B N 1
ATOM 6030 C CA . ASN B 1 332 ? -26.281 -8.906 -11.18 1 95.69 332 ASN B CA 1
ATOM 6031 C C . ASN B 1 332 ? -24.953 -8.445 -11.773 1 95.69 332 ASN B C 1
ATOM 6033 O O . ASN B 1 332 ? -24.422 -9.078 -12.68 1 95.69 332 ASN B O 1
ATOM 6037 N N . ALA B 1 333 ? -24.469 -7.34 -11.258 1 95.75 333 ALA B N 1
ATOM 6038 C CA . ALA B 1 333 ? -23.188 -6.82 -11.734 1 95.75 333 ALA B CA 1
ATOM 6039 C C . ALA B 1 333 ? -22.062 -7.793 -11.422 1 95.75 333 ALA B C 1
ATOM 6041 O O . ALA B 1 333 ? -21.156 -7.992 -12.25 1 95.75 333 ALA B O 1
ATOM 6042 N N . LEU B 1 334 ? -22.078 -8.359 -10.25 1 96.81 334 LEU B N 1
ATOM 6043 C CA . LEU B 1 334 ? -21.062 -9.32 -9.844 1 96.81 334 LEU B CA 1
ATOM 6044 C C . LEU B 1 334 ? -21.156 -10.594 -10.672 1 96.81 334 LEU B C 1
ATOM 6046 O O . LEU B 1 334 ? -20.141 -11.148 -11.094 1 96.81 334 LEU B O 1
ATOM 6050 N N . LYS B 1 335 ? -22.391 -11.047 -10.914 1 96.12 335 LYS B N 1
ATOM 6051 C CA . LYS B 1 335 ? -22.625 -12.188 -11.797 1 96.12 335 LYS B CA 1
ATOM 6052 C C . LYS B 1 335 ? -22.031 -11.938 -13.188 1 96.12 335 LYS B C 1
ATOM 6054 O O . LYS B 1 335 ? -21.297 -12.766 -13.711 1 96.12 335 LYS B O 1
ATOM 6059 N N . ASN B 1 336 ? -22.344 -10.789 -13.719 1 96.06 336 ASN B N 1
ATOM 6060 C CA . ASN B 1 336 ? -21.875 -10.438 -15.055 1 96.06 336 ASN B CA 1
ATOM 6061 C C . ASN B 1 336 ? -20.359 -10.375 -15.125 1 96.06 336 ASN B C 1
ATOM 6063 O O . ASN B 1 336 ? -19.766 -10.742 -16.141 1 96.06 336 ASN B O 1
ATOM 6067 N N . THR B 1 337 ? -19.797 -9.883 -14.078 1 95.62 337 THR B N 1
ATOM 6068 C CA . THR B 1 337 ? -18.328 -9.805 -14.039 1 95.62 337 THR B CA 1
ATOM 6069 C C . THR B 1 337 ? -17.719 -11.195 -14.086 1 95.62 337 THR B C 1
ATOM 6071 O O . THR B 1 337 ? -16.734 -11.422 -14.789 1 95.62 337 THR B O 1
ATOM 6074 N N . ALA B 1 338 ? -18.266 -12.172 -13.367 1 93.94 338 ALA B N 1
ATOM 6075 C CA . ALA B 1 338 ? -17.781 -13.547 -13.359 1 93.94 338 ALA B CA 1
ATOM 6076 C C . ALA B 1 338 ? -17.922 -14.188 -14.734 1 93.94 338 ALA B C 1
ATOM 6078 O O . ALA B 1 338 ? -17.016 -14.859 -15.219 1 93.94 338 ALA B O 1
ATOM 6079 N N . PHE B 1 339 ? -19.016 -13.922 -15.383 1 93.62 339 PHE B N 1
ATOM 6080 C CA . PHE B 1 339 ? -19.281 -14.516 -16.688 1 93.62 339 PHE B CA 1
ATOM 6081 C C . PHE B 1 339 ? -18.406 -13.891 -17.766 1 93.62 339 PHE B C 1
ATOM 6083 O O . PHE B 1 339 ? -17.953 -14.578 -18.672 1 93.62 339 PHE B O 1
ATOM 6090 N N . ARG B 1 340 ? -18.219 -12.625 -17.625 1 92.62 340 ARG B N 1
ATOM 6091 C CA . ARG B 1 340 ? -17.344 -11.953 -18.578 1 92.62 340 ARG B CA 1
ATOM 6092 C C . ARG B 1 340 ? -15.914 -12.5 -18.469 1 92.62 340 ARG B C 1
ATOM 6094 O O . ARG B 1 340 ? -15.227 -12.648 -19.484 1 92.62 340 ARG B O 1
ATOM 6101 N N . ARG B 1 341 ? -15.492 -12.695 -17.281 1 91.81 341 ARG B N 1
ATOM 6102 C CA . ARG B 1 341 ? -14.164 -13.273 -17.078 1 91.81 341 ARG B CA 1
ATOM 6103 C C . ARG B 1 341 ? -14.07 -14.664 -17.672 1 91.81 341 ARG B C 1
ATOM 6105 O O . ARG B 1 341 ? -13.055 -15.016 -18.281 1 91.81 341 ARG B O 1
ATOM 6112 N N . LYS B 1 342 ? -15.109 -15.438 -17.547 1 90.44 342 LYS B N 1
ATOM 6113 C CA . LYS B 1 342 ? -15.156 -16.766 -18.141 1 90.44 342 LYS B CA 1
ATOM 6114 C C . LYS B 1 342 ? -15.055 -16.688 -19.656 1 90.44 342 LYS B C 1
ATOM 6116 O O . LYS B 1 342 ? -14.32 -17.453 -20.281 1 90.44 342 LYS B O 1
ATOM 6121 N N . GLU B 1 343 ? -15.758 -15.781 -20.234 1 89.56 343 GLU B N 1
ATOM 6122 C CA . GLU B 1 343 ? -15.719 -15.594 -21.672 1 89.56 343 GLU B CA 1
ATOM 6123 C C . GLU B 1 343 ? -14.32 -15.211 -22.156 1 89.56 343 GLU B C 1
ATOM 6125 O O . GLU B 1 343 ? -13.844 -15.719 -23.172 1 89.56 343 GLU B O 1
ATOM 6130 N N . PHE B 1 344 ? -13.711 -14.391 -21.391 1 89.25 344 PHE B N 1
ATOM 6131 C CA . PHE B 1 344 ? -12.352 -13.977 -21.703 1 89.25 344 PHE B CA 1
ATOM 6132 C C . PHE B 1 344 ? -11.398 -15.164 -21.625 1 89.25 344 PHE B C 1
ATOM 6134 O O . PHE B 1 344 ? -10.516 -15.32 -22.469 1 89.25 344 PHE B O 1
ATOM 6141 N N . MET B 1 345 ? -11.602 -16.078 -20.719 1 87.44 345 MET B N 1
ATOM 6142 C CA . MET B 1 345 ? -10.719 -17.219 -20.484 1 87.44 345 MET B CA 1
ATOM 6143 C C . MET B 1 345 ? -10.977 -18.328 -21.5 1 87.44 345 MET B C 1
ATOM 6145 O O . MET B 1 345 ? -10.102 -19.156 -21.75 1 87.44 345 MET B O 1
ATOM 6149 N N . ASP B 1 346 ? -12.156 -18.453 -22.047 1 82.56 346 ASP B N 1
ATOM 6150 C CA . ASP B 1 346 ? -12.547 -19.516 -22.969 1 82.56 346 ASP B CA 1
ATOM 6151 C C . ASP B 1 346 ? -11.727 -19.453 -24.25 1 82.56 346 ASP B C 1
ATOM 6153 O O . ASP B 1 346 ? -11.672 -20.438 -25 1 82.56 346 ASP B O 1
ATOM 6157 N N . GLU B 1 347 ? -11.086 -18.453 -24.422 1 73.19 347 GLU B N 1
ATOM 6158 C CA . GLU B 1 347 ? -10.227 -18.344 -25.594 1 73.19 347 GLU B CA 1
ATOM 6159 C C . GLU B 1 347 ? -9.031 -19.297 -25.484 1 73.19 347 GLU B C 1
ATOM 6161 O O . GLU B 1 347 ? -8.43 -19.656 -26.5 1 73.19 347 GLU B O 1
ATOM 6166 N N . VAL B 1 348 ? -8.766 -19.578 -24.25 1 68.38 348 VAL B N 1
ATOM 6167 C CA . VAL B 1 348 ? -7.629 -20.453 -24.016 1 68.38 348 VAL B CA 1
ATOM 6168 C C . VAL B 1 348 ? -8.086 -21.672 -23.219 1 68.38 348 VAL B C 1
ATOM 6170 O O . VAL B 1 348 ? -8.867 -21.562 -22.281 1 68.38 348 VAL B O 1
ATOM 6173 N N . SER B 1 349 ? -8.43 -22.75 -23.828 1 59.47 349 SER B N 1
ATOM 6174 C CA . SER B 1 349 ? -9.203 -23.906 -23.375 1 59.47 349 SER B CA 1
ATOM 6175 C C . SER B 1 349 ? -8.508 -24.625 -22.219 1 59.47 349 SER B C 1
ATOM 6177 O O . SER B 1 349 ? -8.891 -25.734 -21.859 1 59.47 349 SER B O 1
ATOM 6179 N N . SER B 1 350 ? -7.559 -24.125 -21.391 1 67.94 350 SER B N 1
ATOM 6180 C CA . SER B 1 350 ? -7.02 -25.25 -20.641 1 67.94 350 SER B CA 1
ATOM 6181 C C . SER B 1 350 ? -6.559 -24.828 -19.25 1 67.94 350 SER B C 1
ATOM 6183 O O . SER B 1 350 ? -6.457 -23.641 -18.969 1 67.94 350 SER B O 1
ATOM 6185 N N . GLU B 1 351 ? -6.762 -25.719 -18.266 1 80.25 351 GLU B N 1
ATOM 6186 C CA . GLU B 1 351 ? -6.133 -25.641 -16.953 1 80.25 351 GLU B CA 1
ATOM 6187 C C . GLU B 1 351 ? -4.613 -25.594 -17.062 1 80.25 351 GLU B C 1
ATOM 6189 O O . GLU B 1 351 ? -4.051 -25.969 -18.094 1 80.25 351 GLU B O 1
ATOM 6194 N N . SER B 1 352 ? -4.023 -24.938 -16.141 1 86.56 352 SER B N 1
ATOM 6195 C CA . SER B 1 352 ? -2.562 -24.953 -16.141 1 86.56 352 SER B CA 1
ATOM 6196 C C . SER B 1 352 ? -2.016 -26.344 -15.828 1 86.56 352 SER B C 1
ATOM 6198 O O . SER B 1 352 ? -1.934 -26.734 -14.664 1 86.56 352 SER B O 1
ATOM 6200 N N . SER B 1 353 ? -1.569 -27.062 -16.859 1 91.12 353 SER B N 1
ATOM 6201 C CA . SER B 1 353 ? -1.065 -28.406 -16.672 1 91.12 353 SER B CA 1
ATOM 6202 C C . SER B 1 353 ? 0.201 -28.422 -15.828 1 91.12 353 SER B C 1
ATOM 6204 O O . SER B 1 353 ? 0.453 -29.375 -15.086 1 91.12 353 SER B O 1
ATOM 6206 N N . ILE B 1 354 ? 0.908 -27.328 -15.898 1 93.81 354 ILE B N 1
ATOM 6207 C CA . ILE B 1 354 ? 2.18 -27.25 -15.188 1 93.81 354 ILE B CA 1
ATOM 6208 C C . ILE B 1 354 ? 1.926 -27.219 -13.68 1 93.81 354 ILE B C 1
ATOM 6210 O O . ILE B 1 354 ? 2.578 -27.922 -12.914 1 93.81 354 ILE B O 1
ATOM 6214 N N . LEU B 1 355 ? 0.975 -26.422 -13.273 1 95.81 355 LEU B N 1
ATOM 6215 C CA . LEU B 1 355 ? 0.643 -26.344 -11.859 1 95.81 355 LEU B CA 1
ATOM 6216 C C . LEU B 1 355 ? 0.035 -27.641 -11.367 1 95.81 355 LEU B C 1
ATOM 6218 O O . LEU B 1 355 ? 0.439 -28.172 -10.328 1 95.81 355 LEU B O 1
ATOM 6222 N N . LEU B 1 356 ? -0.883 -28.188 -12.117 1 96.12 356 LEU B N 1
ATOM 6223 C CA . LEU B 1 356 ? -1.629 -29.359 -11.688 1 96.12 356 LEU B CA 1
ATOM 6224 C C . LEU B 1 356 ? -0.708 -30.578 -11.555 1 96.12 356 LEU B C 1
ATOM 6226 O O . LEU B 1 356 ? -0.855 -31.375 -10.625 1 96.12 356 LEU B O 1
ATOM 6230 N N . GLU B 1 357 ? 0.182 -30.703 -12.492 1 96.5 357 GLU B N 1
ATOM 6231 C CA . GLU B 1 357 ? 1.136 -31.797 -12.383 1 96.5 357 GLU B CA 1
ATOM 6232 C C . GLU B 1 357 ? 2.02 -31.641 -11.148 1 96.5 357 GLU B C 1
ATOM 6234 O O . GLU B 1 357 ? 2.295 -32.625 -10.453 1 96.5 357 GLU B O 1
ATOM 6239 N N . SER B 1 358 ? 2.477 -30.422 -10.906 1 98 358 SER B N 1
ATOM 6240 C CA . SER B 1 358 ? 3.32 -30.172 -9.742 1 98 358 SER B CA 1
ATOM 6241 C C . SER B 1 358 ? 2.58 -30.484 -8.445 1 98 358 SER B C 1
ATOM 6243 O O . SER B 1 358 ? 3.158 -31.047 -7.516 1 98 358 SER B O 1
ATOM 6245 N N . LEU B 1 359 ? 1.319 -30.094 -8.383 1 98.31 359 LEU B N 1
ATOM 6246 C CA . LEU B 1 359 ? 0.505 -30.406 -7.211 1 98.31 359 LEU B CA 1
ATOM 6247 C C . LEU B 1 359 ? 0.35 -31.906 -7.039 1 98.31 359 LEU B C 1
ATOM 6249 O O . LEU B 1 359 ? 0.417 -32.438 -5.922 1 98.31 359 LEU B O 1
ATOM 6253 N N . ALA B 1 360 ? 0.121 -32.625 -8.156 1 98.19 360 ALA B N 1
ATOM 6254 C CA . ALA B 1 360 ? -0.048 -34.062 -8.109 1 98.19 360 ALA B CA 1
ATOM 6255 C C . ALA B 1 360 ? 1.229 -34.75 -7.637 1 98.19 360 ALA B C 1
ATOM 6257 O O . ALA B 1 360 ? 1.181 -35.656 -6.809 1 98.19 360 ALA B O 1
ATOM 6258 N N . ILE B 1 361 ? 2.35 -34.281 -8.156 1 98.19 361 ILE B N 1
ATOM 6259 C CA . ILE B 1 361 ? 3.637 -34.875 -7.773 1 98.19 361 ILE B CA 1
ATOM 6260 C C . ILE B 1 361 ? 3.893 -34.594 -6.293 1 98.19 361 ILE B C 1
ATOM 6262 O O . ILE B 1 361 ? 4.309 -35.5 -5.562 1 98.19 361 ILE B O 1
ATOM 6266 N N . LEU B 1 362 ? 3.619 -33.406 -5.867 1 98.62 362 LEU B N 1
ATOM 6267 C CA . LEU B 1 362 ? 3.814 -33.031 -4.465 1 98.62 362 LEU B CA 1
ATOM 6268 C C . LEU B 1 362 ? 2.945 -33.906 -3.557 1 98.62 362 LEU B C 1
ATOM 6270 O O . LEU B 1 362 ? 3.443 -34.5 -2.6 1 98.62 362 LEU B O 1
ATOM 6274 N N . ALA B 1 363 ? 1.668 -34.031 -3.875 1 98.62 363 ALA B N 1
ATOM 6275 C CA . ALA B 1 363 ? 0.715 -34.719 -3.029 1 98.62 363 ALA B CA 1
ATOM 6276 C C . ALA B 1 363 ? 0.98 -36.219 -3.051 1 98.62 363 ALA B C 1
ATOM 6278 O O . ALA B 1 363 ? 0.779 -36.906 -2.047 1 98.62 363 ALA B O 1
ATOM 6279 N N . GLY B 1 364 ? 1.406 -36.75 -4.191 1 98.12 364 GLY B N 1
ATOM 6280 C CA . GLY B 1 364 ? 1.695 -38.156 -4.324 1 98.12 364 GLY B CA 1
ATOM 6281 C C . GLY B 1 364 ? 3.033 -38.562 -3.729 1 98.12 364 GLY B C 1
ATOM 6282 O O . GLY B 1 364 ? 3.277 -39.719 -3.461 1 98.12 364 GLY B O 1
ATOM 6283 N N . GLY B 1 365 ? 3.947 -37.594 -3.643 1 97.38 365 GLY B N 1
ATOM 6284 C CA . GLY B 1 365 ? 5.238 -37.844 -3.016 1 97.38 365 GLY B CA 1
ATOM 6285 C C . GLY B 1 365 ? 6.328 -38.188 -4.008 1 97.38 365 GLY B C 1
ATOM 6286 O O . GLY B 1 365 ? 7.504 -38.281 -3.645 1 97.38 365 GLY B O 1
ATOM 6287 N N . SER B 1 366 ? 6 -38.531 -5.234 1 95.94 366 SER B N 1
ATOM 6288 C CA . SER B 1 366 ? 6.949 -38.844 -6.301 1 95.94 366 SER B CA 1
ATOM 6289 C C . SER B 1 366 ? 6.277 -38.781 -7.672 1 95.94 366 SER B C 1
ATOM 6291 O O . SER B 1 366 ? 5.074 -38.531 -7.766 1 95.94 366 SER B O 1
ATOM 6293 N N . ASP B 1 367 ? 7.074 -38.969 -8.703 1 94.12 367 ASP B N 1
ATOM 6294 C CA . ASP B 1 367 ? 6.512 -38.969 -10.047 1 94.12 367 ASP B CA 1
ATOM 6295 C C . ASP B 1 367 ? 6.281 -40.375 -10.562 1 94.12 367 ASP B C 1
ATOM 6297 O O . ASP B 1 367 ? 6.008 -40.594 -11.75 1 94.12 367 ASP B O 1
ATOM 6301 N N . SER B 1 368 ? 6.457 -41.406 -9.648 1 95.75 368 SER B N 1
ATOM 6302 C CA . SER B 1 368 ? 6.082 -42.75 -10.078 1 95.75 368 SER B CA 1
ATOM 6303 C C . SER B 1 368 ? 4.617 -42.812 -10.492 1 95.75 368 SER B C 1
ATOM 6305 O O . SER B 1 368 ? 3.785 -42.062 -9.969 1 95.75 368 SER B O 1
ATOM 6307 N N . PRO B 1 369 ? 4.324 -43.688 -11.391 1 94.94 369 PRO B N 1
ATOM 6308 C CA . PRO B 1 369 ? 2.949 -43.719 -11.891 1 94.94 369 PRO B CA 1
ATOM 6309 C C . PRO B 1 369 ? 1.923 -43.906 -10.773 1 94.94 369 PRO B C 1
ATOM 6311 O O . PRO B 1 369 ? 0.88 -43.25 -10.773 1 94.94 369 PRO B O 1
ATOM 6314 N N . VAL B 1 370 ? 2.225 -44.75 -9.859 1 95.62 370 VAL B N 1
ATOM 6315 C CA . VAL B 1 370 ? 1.287 -45.031 -8.781 1 95.62 370 VAL B CA 1
ATOM 6316 C C . VAL B 1 370 ? 1.137 -43.812 -7.887 1 95.62 370 VAL B C 1
ATOM 6318 O O . VAL B 1 370 ? 0.02 -43.406 -7.531 1 95.62 370 VAL B O 1
ATOM 6321 N N . ASP B 1 371 ? 2.248 -43.219 -7.477 1 97.25 371 ASP B N 1
ATOM 6322 C CA . ASP B 1 371 ? 2.229 -42.031 -6.625 1 97.25 371 ASP B CA 1
ATOM 6323 C C . ASP B 1 371 ? 1.573 -40.844 -7.34 1 97.25 371 ASP B C 1
ATOM 6325 O O . ASP B 1 371 ? 0.803 -40.094 -6.734 1 97.25 371 ASP B O 1
ATOM 6329 N N . TYR B 1 372 ? 1.926 -40.688 -8.578 1 97 372 TYR B N 1
ATOM 6330 C CA . TYR B 1 372 ? 1.351 -39.594 -9.375 1 97 372 TYR B CA 1
ATOM 6331 C C . TYR B 1 372 ? -0.165 -39.75 -9.469 1 97 372 TYR B C 1
ATOM 6333 O O . TYR B 1 372 ? -0.895 -38.75 -9.32 1 97 372 TYR B O 1
ATOM 6341 N N . LYS B 1 373 ? -0.642 -40.938 -9.742 1 96.38 373 LYS B N 1
ATOM 6342 C CA . LYS B 1 373 ? -2.082 -41.156 -9.805 1 96.38 373 LYS B CA 1
ATOM 6343 C C . LYS B 1 373 ? -2.758 -40.812 -8.484 1 96.38 373 LYS B C 1
ATOM 6345 O O . LYS B 1 373 ? -3.795 -40.156 -8.461 1 96.38 373 LYS B O 1
ATOM 6350 N N . ARG B 1 374 ? -2.191 -41.25 -7.449 1 97.38 374 ARG B N 1
ATOM 6351 C CA . ARG B 1 374 ? -2.721 -40.906 -6.129 1 97.38 374 ARG B CA 1
ATOM 6352 C C . ARG B 1 374 ? -2.752 -39.406 -5.91 1 97.38 374 ARG B C 1
ATOM 6354 O O . ARG B 1 374 ? -3.744 -38.875 -5.414 1 97.38 374 ARG B O 1
ATOM 6361 N N . GLY B 1 375 ? -1.637 -38.75 -6.23 1 98.25 375 GLY B N 1
ATOM 6362 C CA . GLY B 1 375 ? -1.584 -37.281 -6.113 1 98.25 375 GLY B CA 1
ATOM 6363 C C . GLY B 1 375 ? -2.631 -36.594 -6.957 1 98.25 375 GLY B C 1
ATOM 6364 O O . GLY B 1 375 ? -3.24 -35.625 -6.512 1 98.25 375 GLY B O 1
ATOM 6365 N N . PHE B 1 376 ? -2.805 -37.094 -8.141 1 97.25 376 PHE B N 1
ATOM 6366 C CA . PHE B 1 376 ? -3.797 -36.5 -9.047 1 97.25 376 PHE B CA 1
ATOM 6367 C C . PHE B 1 376 ? -5.195 -36.625 -8.445 1 97.25 376 PHE B C 1
ATOM 6369 O O . PHE B 1 376 ? -5.984 -35.656 -8.539 1 97.25 376 PHE B O 1
ATOM 6376 N N . ASP B 1 377 ? -5.508 -37.781 -7.871 1 98 377 ASP B N 1
ATOM 6377 C CA . ASP B 1 377 ? -6.801 -37.938 -7.219 1 98 377 ASP B CA 1
ATOM 6378 C C . ASP B 1 377 ? -6.984 -36.938 -6.082 1 98 377 ASP B C 1
ATOM 6380 O O . ASP B 1 377 ? -8.078 -36.406 -5.887 1 98 377 ASP B O 1
ATOM 6384 N N . LEU B 1 378 ? -5.938 -36.688 -5.348 1 98.44 378 LEU B N 1
ATOM 6385 C CA . LEU B 1 378 ? -5.98 -35.719 -4.262 1 98.44 378 LEU B CA 1
ATOM 6386 C C . LEU B 1 378 ? -6.207 -34.312 -4.793 1 98.44 378 LEU B C 1
ATOM 6388 O O . LEU B 1 378 ? -6.895 -33.5 -4.16 1 98.44 378 LEU B O 1
ATOM 6392 N N . VAL B 1 379 ? -5.625 -34 -5.93 1 97.88 379 VAL B N 1
ATOM 6393 C CA . VAL B 1 379 ? -5.824 -32.688 -6.559 1 97.88 379 VAL B CA 1
ATOM 6394 C C . VAL B 1 379 ? -7.277 -32.562 -7.004 1 97.88 379 VAL B C 1
ATOM 6396 O O . VAL B 1 379 ? -7.867 -31.484 -6.879 1 97.88 379 VAL B O 1
ATOM 6399 N N . GLU B 1 380 ? -7.832 -33.656 -7.543 1 96.62 380 GLU B N 1
ATOM 6400 C CA . GLU B 1 380 ? -9.242 -33.625 -7.918 1 96.62 380 GLU B CA 1
ATOM 6401 C C . GLU B 1 380 ? -10.133 -33.375 -6.703 1 96.62 380 GLU B C 1
ATOM 6403 O O . GLU B 1 380 ? -11.133 -32.688 -6.789 1 96.62 380 GLU B O 1
ATOM 6408 N N . GLU B 1 381 ? -9.797 -34 -5.629 1 98 381 GLU B N 1
ATOM 6409 C CA . GLU B 1 381 ? -10.523 -33.75 -4.387 1 98 381 GLU B CA 1
ATOM 6410 C C . GLU B 1 381 ? -10.398 -32.312 -3.941 1 98 381 GLU B C 1
ATOM 6412 O O . GLU B 1 381 ? -11.359 -31.719 -3.428 1 98 381 GLU B O 1
ATOM 6417 N N . LEU B 1 382 ? -9.203 -31.75 -4.062 1 97.62 382 LEU B N 1
ATOM 6418 C CA . LEU B 1 382 ? -8.984 -30.344 -3.76 1 97.62 382 LEU B CA 1
ATOM 6419 C C . LEU B 1 382 ? -9.914 -29.469 -4.582 1 97.62 382 LEU B C 1
ATOM 6421 O O . LEU B 1 382 ? -10.539 -28.547 -4.043 1 97.62 382 LEU B O 1
ATOM 6425 N N . LYS B 1 383 ? -9.992 -29.75 -5.859 1 96 383 LYS B N 1
ATOM 6426 C CA . LYS B 1 383 ? -10.859 -28.969 -6.738 1 96 383 LYS B CA 1
ATOM 6427 C C . LYS B 1 383 ? -12.312 -29.047 -6.285 1 96 383 LYS B C 1
ATOM 6429 O O . LYS B 1 383 ? -13.031 -28.047 -6.316 1 96 383 LYS B O 1
ATOM 6434 N N . ALA B 1 384 ? -12.734 -30.25 -5.914 1 96.62 384 ALA B N 1
ATOM 6435 C CA . ALA B 1 384 ? -14.094 -30.422 -5.418 1 96.62 384 ALA B CA 1
ATOM 6436 C C . ALA B 1 384 ? -14.32 -29.609 -4.145 1 96.62 384 ALA B C 1
ATOM 6438 O O . ALA B 1 384 ? -15.375 -28.984 -3.979 1 96.62 384 ALA B O 1
ATOM 6439 N N . THR B 1 385 ? -13.375 -29.656 -3.264 1 97.31 385 THR B N 1
ATOM 6440 C CA . THR B 1 385 ? -13.438 -28.875 -2.029 1 97.31 385 THR B CA 1
ATOM 6441 C C . THR B 1 385 ? -13.508 -27.391 -2.33 1 97.31 385 THR B C 1
ATOM 6443 O O . THR B 1 385 ? -14.289 -26.656 -1.714 1 97.31 385 THR B O 1
ATOM 6446 N N . MET B 1 386 ? -12.672 -26.938 -3.266 1 96.94 386 MET B N 1
ATOM 6447 C CA . MET B 1 386 ? -12.664 -25.531 -3.686 1 96.94 386 MET B CA 1
ATOM 6448 C C . MET B 1 386 ? -14.039 -25.109 -4.191 1 96.94 386 MET B C 1
ATOM 6450 O O . MET B 1 386 ? -14.516 -24.016 -3.875 1 96.94 386 MET B O 1
ATOM 6454 N N . ASN B 1 387 ? -14.617 -25.938 -4.984 1 96.19 387 ASN B N 1
ATOM 6455 C CA . ASN B 1 387 ? -15.953 -25.656 -5.512 1 96.19 387 ASN B CA 1
ATOM 6456 C C . ASN B 1 387 ? -16.984 -25.547 -4.395 1 96.19 387 ASN B C 1
ATOM 6458 O O . ASN B 1 387 ? -17.766 -24.594 -4.363 1 96.19 387 ASN B O 1
ATOM 6462 N N . THR B 1 388 ? -16.984 -26.469 -3.504 1 97.5 388 THR B N 1
ATOM 6463 C CA . THR B 1 388 ? -17.938 -26.484 -2.395 1 97.5 388 THR B CA 1
ATOM 6464 C C . THR B 1 388 ? -17.781 -25.234 -1.53 1 97.5 388 THR B C 1
ATOM 6466 O O . THR B 1 388 ? -18.781 -24.594 -1.188 1 97.5 388 THR B O 1
ATOM 6469 N N . ASN B 1 389 ? -16.547 -24.938 -1.179 1 97.38 389 ASN B N 1
ATOM 6470 C CA . ASN B 1 389 ? -16.297 -23.797 -0.309 1 97.38 389 ASN B CA 1
ATOM 6471 C C . ASN B 1 389 ? -16.594 -22.469 -1.016 1 97.38 389 ASN B C 1
ATOM 6473 O O . ASN B 1 389 ? -17.031 -21.516 -0.383 1 97.38 389 ASN B O 1
ATOM 6477 N N . ARG B 1 390 ? -16.328 -22.406 -2.305 1 97.25 390 ARG B N 1
ATOM 6478 C CA . ARG B 1 390 ? -16.656 -21.219 -3.082 1 97.25 390 ARG B CA 1
ATOM 6479 C C . ARG B 1 390 ? -18.156 -20.953 -3.062 1 97.25 390 ARG B C 1
ATOM 6481 O O . ARG B 1 390 ? -18.594 -19.828 -2.865 1 97.25 390 ARG B O 1
ATOM 6488 N N . ILE B 1 391 ? -18.969 -22 -3.277 1 97.81 391 ILE B N 1
ATOM 6489 C CA . ILE B 1 391 ? -20.422 -21.875 -3.25 1 97.81 391 ILE B CA 1
ATOM 6490 C C . ILE B 1 391 ? -20.875 -21.375 -1.881 1 97.81 391 ILE B C 1
ATOM 6492 O O . ILE B 1 391 ? -21.719 -20.484 -1.787 1 97.81 391 ILE B O 1
ATOM 6496 N N . LYS B 1 392 ? -20.297 -21.922 -0.846 1 98.12 392 LYS B N 1
ATOM 6497 C CA . LYS B 1 392 ? -20.641 -21.5 0.511 1 98.12 392 LYS B CA 1
ATOM 6498 C C . LYS B 1 392 ? -20.328 -20.016 0.716 1 98.12 392 LYS B C 1
ATOM 6500 O O . LYS B 1 392 ? -21.125 -19.297 1.329 1 98.12 392 LYS B O 1
ATOM 6505 N N . ARG B 1 393 ? -19.172 -19.5 0.268 1 97.94 393 ARG B N 1
ATOM 6506 C CA . ARG B 1 393 ? -18.812 -18.094 0.397 1 97.94 393 ARG B CA 1
ATOM 6507 C C . ARG B 1 393 ? -19.781 -17.188 -0.36 1 97.94 393 ARG B C 1
ATOM 6509 O O . ARG B 1 393 ? -20.156 -16.125 0.125 1 97.94 393 ARG B O 1
ATOM 6516 N N . LEU B 1 394 ? -20.156 -17.672 -1.571 1 98.25 394 LEU B N 1
ATOM 6517 C CA . LEU B 1 394 ? -21.078 -16.891 -2.385 1 98.25 394 LEU B CA 1
ATOM 6518 C C . LEU B 1 394 ? -22.438 -16.781 -1.709 1 98.25 394 LEU B C 1
ATOM 6520 O O . LEU B 1 394 ? -23.062 -15.719 -1.738 1 98.25 394 LEU B O 1
ATOM 6524 N N . ILE B 1 395 ? -22.875 -17.844 -1.095 1 98.25 395 ILE B N 1
ATOM 6525 C CA . ILE B 1 395 ? -24.141 -17.828 -0.348 1 98.25 395 ILE B CA 1
ATOM 6526 C C . ILE B 1 395 ? -24 -16.906 0.86 1 98.25 395 ILE B C 1
ATOM 6528 O O . ILE B 1 395 ? -24.906 -16.125 1.151 1 98.25 395 ILE B O 1
ATOM 6532 N N . ASP B 1 396 ? -22.891 -16.953 1.512 1 97.62 396 ASP B N 1
ATOM 6533 C CA . ASP B 1 396 ? -22.641 -16.172 2.717 1 97.62 396 ASP B CA 1
ATOM 6534 C C . ASP B 1 396 ? -22.688 -14.672 2.412 1 97.62 396 ASP B C 1
ATOM 6536 O O . ASP B 1 396 ? -23.016 -13.867 3.279 1 97.62 396 ASP B O 1
ATOM 6540 N N . ILE B 1 397 ? -22.328 -14.281 1.175 1 97.25 397 ILE B N 1
ATOM 6541 C CA . ILE B 1 397 ? -22.297 -12.859 0.879 1 97.25 397 ILE B CA 1
ATOM 6542 C C . ILE B 1 397 ? -23.672 -12.422 0.346 1 97.25 397 ILE B C 1
ATOM 6544 O O . ILE B 1 397 ? -23.859 -11.258 -0.024 1 97.25 397 ILE B O 1
ATOM 6548 N N . GLY B 1 398 ? -24.672 -13.383 0.224 1 96.56 398 GLY B N 1
ATOM 6549 C CA . GLY B 1 398 ? -26.047 -12.969 -0.027 1 96.56 398 GLY B CA 1
ATOM 6550 C C . GLY B 1 398 ? -26.609 -13.516 -1.325 1 96.56 398 GLY B C 1
ATOM 6551 O O . GLY B 1 398 ? -27.719 -13.156 -1.726 1 96.56 398 GLY B O 1
ATOM 6552 N N . MET B 1 399 ? -25.922 -14.414 -1.997 1 97.06 399 MET B N 1
ATOM 6553 C CA . MET B 1 399 ? -26.438 -15 -3.23 1 97.06 399 MET B CA 1
ATOM 6554 C C . MET B 1 399 ? -27.25 -16.266 -2.939 1 97.06 399 MET B C 1
ATOM 6556 O O . MET B 1 399 ? -26.969 -16.969 -1.971 1 97.06 399 MET B O 1
ATOM 6560 N N . ASP B 1 400 ? -28.25 -16.453 -3.756 1 96.5 400 ASP B N 1
ATOM 6561 C CA . ASP B 1 400 ? -28.969 -17.703 -3.592 1 96.5 400 ASP B CA 1
ATOM 6562 C C . ASP B 1 400 ? -28.156 -18.875 -4.125 1 96.5 400 ASP B C 1
ATOM 6564 O O . ASP B 1 400 ? -27.172 -18.688 -4.832 1 96.5 400 ASP B O 1
ATOM 6568 N N . GLU B 1 401 ? -28.562 -20.062 -3.787 1 97.31 401 GLU B N 1
ATOM 6569 C CA . GLU B 1 401 ? -27.797 -21.281 -4.047 1 97.31 401 GLU B CA 1
ATOM 6570 C C . GLU B 1 401 ? -27.641 -21.531 -5.547 1 97.31 401 GLU B C 1
ATOM 6572 O O . GLU B 1 401 ? -26.578 -21.953 -6.004 1 97.31 401 GLU B O 1
ATOM 6577 N N . GLU B 1 402 ? -28.641 -21.297 -6.316 1 97.56 402 GLU B N 1
ATOM 6578 C CA . GLU B 1 402 ? -28.594 -21.531 -7.758 1 97.56 402 GLU B CA 1
ATOM 6579 C C . GLU B 1 402 ? -27.562 -20.609 -8.422 1 97.56 402 GLU B C 1
ATOM 6581 O O . GLU B 1 402 ? -26.734 -21.062 -9.211 1 97.56 402 GLU B O 1
ATOM 6586 N N . LEU B 1 403 ? -27.641 -19.375 -8.094 1 97.06 403 LEU B N 1
ATOM 6587 C CA . LEU B 1 403 ? -26.703 -18.391 -8.641 1 97.06 403 LEU B CA 1
ATOM 6588 C C . LEU B 1 403 ? -25.281 -18.703 -8.18 1 97.06 403 LEU B C 1
ATOM 6590 O O . LEU B 1 403 ? -24.344 -18.578 -8.961 1 97.06 403 LEU B O 1
ATOM 6594 N N . ALA B 1 404 ? -25.125 -19.031 -6.891 1 97.75 404 ALA B N 1
ATOM 6595 C CA . ALA B 1 404 ? -23.828 -19.391 -6.352 1 97.75 404 ALA B CA 1
ATOM 6596 C C . ALA B 1 404 ? -23.203 -20.547 -7.141 1 97.75 404 ALA B C 1
ATOM 6598 O O . ALA B 1 404 ? -22 -20.516 -7.445 1 97.75 404 ALA B O 1
ATOM 6599 N N . ASN B 1 405 ? -24 -21.547 -7.465 1 97.19 405 ASN B N 1
ATOM 6600 C CA . ASN B 1 405 ? -23.547 -22.672 -8.266 1 97.19 405 ASN B CA 1
ATOM 6601 C C . ASN B 1 405 ? -23.125 -22.234 -9.664 1 97.19 405 ASN B C 1
ATOM 6603 O O . ASN B 1 405 ? -22.094 -22.672 -10.18 1 97.19 405 ASN B O 1
ATOM 6607 N N . ASP B 1 406 ? -23.922 -21.359 -10.258 1 96.12 406 ASP B N 1
ATOM 6608 C CA . ASP B 1 406 ? -23.625 -20.859 -11.594 1 96.12 406 ASP B CA 1
ATOM 6609 C C . ASP B 1 406 ? -22.297 -20.109 -11.625 1 96.12 406 ASP B C 1
ATOM 6611 O O . ASP B 1 406 ? -21.469 -20.328 -12.508 1 96.12 406 ASP B O 1
ATOM 6615 N N . ILE B 1 407 ? -22.109 -19.266 -10.648 1 95.62 407 ILE B N 1
ATOM 6616 C CA . ILE B 1 407 ? -20.906 -18.438 -10.594 1 95.62 407 ILE B CA 1
ATOM 6617 C C . ILE B 1 407 ? -19.688 -19.328 -10.305 1 95.62 407 ILE B C 1
ATOM 6619 O O . ILE B 1 407 ? -18.625 -19.141 -10.906 1 95.62 407 ILE B O 1
ATOM 6623 N N . SER B 1 408 ? -19.812 -20.266 -9.391 1 95 408 SER B N 1
ATOM 6624 C CA . SER B 1 408 ? -18.703 -21.188 -9.094 1 95 408 SER B CA 1
ATOM 6625 C C . SER B 1 408 ? -18.297 -21.969 -10.336 1 95 408 SER B C 1
ATOM 6627 O O . SER B 1 408 ? -17.109 -22.203 -10.57 1 95 408 SER B O 1
ATOM 6629 N N . ASN B 1 409 ? -19.266 -22.328 -11.156 1 91.62 409 ASN B N 1
ATOM 6630 C CA . ASN B 1 409 ? -19.016 -23.156 -12.336 1 91.62 409 ASN B CA 1
ATOM 6631 C C . ASN B 1 409 ? -18.234 -22.391 -13.398 1 91.62 409 ASN B C 1
ATOM 6633 O O . ASN B 1 409 ? -17.562 -23 -14.227 1 91.62 409 ASN B O 1
ATOM 6637 N N . VAL B 1 410 ? -18.359 -21.094 -13.328 1 89.69 410 VAL B N 1
ATOM 6638 C CA . VAL B 1 410 ? -17.688 -20.312 -14.375 1 89.69 410 VAL B CA 1
ATOM 6639 C C . VAL B 1 410 ? -16.375 -19.766 -13.844 1 89.69 410 VAL B C 1
ATOM 6641 O O . VAL B 1 410 ? -15.68 -19 -14.539 1 89.69 410 VAL B O 1
ATOM 6644 N N . HIS B 1 411 ? -16.062 -20.094 -12.633 1 87.44 411 HIS B N 1
ATOM 6645 C CA . HIS B 1 411 ? -14.781 -19.641 -12.086 1 87.44 411 HIS B CA 1
ATOM 6646 C C . HIS B 1 411 ? -13.609 -20.219 -12.875 1 87.44 411 HIS B C 1
ATOM 6648 O O . HIS B 1 411 ? -13.664 -21.359 -13.328 1 87.44 411 HIS B O 1
ATOM 6654 N N . THR B 1 412 ? -12.531 -19.547 -12.914 1 78.81 412 THR B N 1
ATOM 6655 C CA . THR B 1 412 ? -11.367 -19.922 -13.711 1 78.81 412 THR B CA 1
ATOM 6656 C C . THR B 1 412 ? -10.734 -21.203 -13.172 1 78.81 412 THR B C 1
ATOM 6658 O O . THR B 1 412 ? -10.664 -21.406 -11.953 1 78.81 412 THR B O 1
ATOM 6661 N N . PRO B 1 413 ? -10.289 -21.984 -14.055 1 75.56 413 PRO B N 1
ATOM 6662 C CA . PRO B 1 413 ? -9.594 -23.203 -13.625 1 75.56 413 PRO B CA 1
ATOM 6663 C C . PRO B 1 413 ? -8.211 -22.906 -13.047 1 75.56 413 PRO B C 1
ATOM 6665 O O . PRO B 1 413 ? -7.59 -23.797 -12.453 1 75.56 413 PRO B O 1
ATOM 6668 N N . ASN B 1 414 ? -7.719 -21.688 -13.117 1 77.56 414 ASN B N 1
ATOM 6669 C CA . ASN B 1 414 ? -6.41 -21.297 -12.602 1 77.56 414 ASN B CA 1
ATOM 6670 C C . ASN B 1 414 ? -6.477 -20.984 -11.109 1 77.56 414 ASN B C 1
ATOM 6672 O O . ASN B 1 414 ? -5.461 -20.641 -10.492 1 77.56 414 ASN B O 1
ATOM 6676 N N . PHE B 1 415 ? -7.539 -21.156 -10.469 1 81.69 415 PHE B N 1
ATOM 6677 C CA . PHE B 1 415 ? -7.789 -21.031 -9.039 1 81.69 415 PHE B CA 1
ATOM 6678 C C . PHE B 1 415 ? -7.898 -19.562 -8.648 1 81.69 415 PHE B C 1
ATOM 6680 O O . PHE B 1 415 ? -8.539 -19.219 -7.648 1 81.69 415 PHE B O 1
ATOM 6687 N N . MET B 1 416 ? -7.129 -18.656 -9.406 1 85.38 416 MET B N 1
ATOM 6688 C CA . MET B 1 416 ? -7.207 -17.234 -9.102 1 85.38 416 MET B CA 1
ATOM 6689 C C . MET B 1 416 ? -7.707 -16.438 -10.312 1 85.38 416 MET B C 1
ATOM 6691 O O . MET B 1 416 ? -7.316 -16.719 -11.445 1 85.38 416 MET B O 1
#

Secondary structure (DSSP, 8-state):
------EEEEEEET--SSHHHHHHHHHHHHHSPTTPEEEEEES-SS-HHHHHHHHHHHT-EEEEEEE-SSSEEEEEE--SPPSBSSPPP-SPPPTTTTTT---GGG----SS--SB--TT--S--TT-EEBTT------SB-BHHHH--TTHHHHHHHHHHT---TTTSS-GGGPPPPPHHHHHHHHHHHHHHHHHHHHHHHHHHHHGGGB-GGGTHHHHHHHHHHHHHHHHHHHHHHHHTTSS----EE-HHHHHHHHHHHT---HHHHHIIIIIIIIHHHHHHHHHHHHH-SSHHHHHHHHHHHHHHHHHHHHHHHHHHHHHHH-TTHHHHHHHHHHHHHHHHTTS----HHHHHHHHHHHHSSSSHHHHHHHHHHHHHHHHHHHHHHHHHHHHTT--HHHHHHHHHTS-TT--/------EEEEEEET--SSHHHHHHHHHHHHHSPTTPEEEEEES-STTHHHHHHHHHHHT-EEEEEEE-SSSEEEEEE--SPPSBSSPPP-SPPPTTTTTT---GGG----SS--SB--TT--S--TT-EEBTT------SB-BHHHH--TTHHHHHHHHHHT---TTTSS-GGGPPPPPHHHHHHHHHHHHHHHHHHHHHHHHHHHHGGGB-GGGTHHHHHHHHHHHHHHHHHHHHHHHHTTSS----EE-HHHHHHHHHHHT---HHHHHIIIIIIIIHHHHHHHHHHHHH-SSHHHHHHHHHHHHHHHHHHHHHHHHHHHHHHH-TTHHHHHHHHHHHHHHHHTTS----HHHHHHHHHHHHSSSSHHHHHHHHHHHHHHHHHHHHHHHHHHHHTT--HHHHHHHHHTS-TT--

pLDDT: mean 94.1, std 8.17, range [23.91, 98.88]

Sequence (832 aa):
MHTLNHSISIPIGNMPPSKELFLKLENTFLIANTSEIIEIVSFKPNIEIELRGWAKLRGHLYLGRESLKEQYSYKIQKINKSSFANKSSWGKKMKGIDSSNPKLKDLELTDEILKKAPDSNGLMTRGIEPQDGTPFYDFELSHKEQVWSEPVSALYEEGKHAQWNATSDIAWNEIPTLNPIIEKAVCQIMTYLVENEFSALYIPGKFISKINPYYMEVPLFLSSLMNDEARHIEVFTKRANANGGGFQYSSEITQRSLYSLFKEDDYIKSSFLLHVMGEGTFIDLLSFLEKHMPDETTRKIIKLSKRDEIRHVAYGMEHVKSAIQQNPKRINALKNTAFRRKEFMDEVSSESSILLESLAILAGGSDSPVDYKRGFDLVEELKATMNTNRIKRLIDIGMDEELANDISNVHTPNFMMHTLNHSISIPIGNMPPSKELFLKLENTFLIANTSEIIEIVSFKPNIEIELRGWAKLRGHLYLGRESLKEQYSYKIQKINKSSFANKSSWGKKMKGIDSSNPKLKDLELTDEILKKAPDSNGLMTRGIEPQDGTPFYDFELSHKEQVWSEPVSALYEEGKHAQWNATSDIAWNEIPTLNPIIEKAVCQIMTYLVENEFSALYIPGKFISKINPYYMEVPLFLSSLMNDEARHIEVFTKRANANGGGFQYSSEITQRSLYSLFKEDDYIKSSFLLHVMGEGTFIDLLSFLEKHMPDETTRKIIKLSKRDEIRHVAYGMEHVKSAIQQNPKRINALKNTAFRRKEFMDEVSSESSILLESLAILAGGSDSPVDYKRGFDLVEELKATMNTNRIKRLIDIGMDEELANDISNVHTPNFM

Radius of gyration: 31.61 Å; Cα contacts (8 Å, |Δi|>4): 1491; chains: 2; bounding box: 55×110×74 Å

Organism: Arcobacter nitrofigilis (strain ATCC 33309 / DSM 7299 / CCUG 15893 / LMG 7604 / NCTC 12251 / CI) (NCBI:txid572480)

Solvent-accessible surface area (backbone atoms only — not comparable to full-atom values): 42458 Å² total; per-residue (Å²): 133,79,78,77,60,69,64,53,73,46,67,36,43,77,65,58,94,43,72,68,51,52,40,53,50,51,33,52,59,47,73,38,52,53,64,27,34,38,33,40,35,24,60,54,84,87,48,56,68,60,49,44,50,51,26,53,74,74,54,30,45,64,76,50,76,45,84,50,92,84,30,28,38,34,37,36,30,36,60,53,75,54,37,46,92,60,78,56,54,69,73,56,54,37,46,47,34,84,76,28,53,37,48,69,73,36,54,73,59,55,96,66,85,58,62,55,52,62,73,60,50,41,58,40,45,66,47,50,36,58,24,66,78,35,50,72,67,73,47,78,44,38,39,36,66,67,64,49,36,89,59,38,38,60,52,38,51,50,50,67,71,65,63,81,47,72,32,75,73,39,57,54,56,67,60,73,92,61,59,68,71,53,40,44,22,52,8,32,49,25,37,52,50,32,29,53,26,44,48,63,29,30,52,54,24,70,42,48,50,29,44,33,34,57,52,47,52,48,52,36,30,52,24,46,51,25,28,50,26,32,46,48,32,50,39,31,51,48,58,15,18,56,81,12,37,22,32,25,64,40,53,35,55,52,45,44,41,49,44,59,55,62,67,50,85,45,67,58,56,37,36,41,50,44,21,45,53,14,44,44,35,41,48,51,50,35,52,53,44,39,72,40,47,92,44,72,48,62,21,48,52,35,48,57,50,39,56,55,46,54,54,50,24,52,50,24,40,45,27,46,22,46,31,26,73,76,37,63,73,46,52,58,56,49,51,49,51,46,50,50,51,33,59,65,45,58,77,53,84,59,62,53,38,61,56,53,50,23,50,8,27,42,58,30,71,34,76,46,44,69,30,24,51,53,5,41,53,51,48,53,50,47,52,52,49,35,48,54,51,46,28,51,52,37,35,72,36,69,40,54,70,69,58,18,48,53,53,49,71,40,49,61,75,61,51,74,132,78,80,76,61,70,62,50,75,46,68,35,44,79,66,60,94,42,72,68,52,50,39,51,50,51,32,52,59,48,72,38,53,54,63,26,35,38,33,41,35,24,59,52,83,86,48,58,69,60,51,42,51,51,27,53,76,72,53,29,44,63,74,50,76,46,85,50,92,85,32,29,37,34,36,35,30,36,60,53,76,54,40,46,93,61,79,56,54,69,73,56,52,36,45,47,34,83,75,28,51,37,50,70,72,35,55,73,58,57,95,68,84,61,61,55,52,61,72,59,50,42,58,41,46,64,46,51,36,56,26,66,77,36,51,72,67,74,46,80,46,36,39,35,67,68,65,50,36,89,59,36,38,60,52,37,52,50,51,68,71,66,63,82,48,71,31,76,72,40,58,54,55,68,61,71,92,62,59,67,70,53,40,44,21,52,9,33,48,26,36,51,50,31,31,51,27,44,48,63,28,30,51,55,24,70,42,48,50,28,45,33,35,57,53,47,52,48,52,38,29,51,24,48,50,25,28,50,25,31,46,48,34,49,40,31,51,48,58,13,19,55,81,12,35,21,32,26,62,40,54,36,57,52,44,43,40,49,45,59,56,62,67,49,85,46,67,56,56,36,36,40,50,44,20,44,52,15,44,44,34,42,48,53,51,35,52,52,44,40,73,38,47,89,46,70,49,61,20,48,54,34,48,58,51,39,56,56,46,52,54,50,24,52,50,25,40,44,28,47,22,46,31,25,73,76,37,63,72,46,52,58,57,50,51,48,50,45,51,51,50,32,59,65,47,60,76,53,84,59,61,52,39,62,56,54,49,24,50,9,25,42,59,28,70,34,78,50,44,69,30,26,52,53,5,42,53,51,48,52,50,48,52,53,50,35,47,54,53,45,28,50,53,36,34,72,36,70,40,53,68,69,59,17,49,54,52,50,70,41,49,62,75,64,52,74

InterPro domains:
  IPR009078 Ferritin-like superfamily [SSF47240] (174-333)
  IPR012348 Ribonucleotide reductase-like [G3DSA:1.10.620.20] (137-356)

Foldseek 3Di:
DPPPQDEAEDEPEADAPDPVVVVVVVVVLQQDAAFHKYKYKYLDDPRQVVVCVSCVVVVWDWDDWDDDDSIIITIITHHDHHFWPDDADDDDDFPPVVVVDGFPVSDCLDPDQDQFADQLQDLDEGRDIDTPPRDGPQQVAGGCLQFPFVCLRVLLVVLVVLDDALPPRFPLVQDDQDDLLLLLLLQALLLLQLLLLVLQLVLLVLRLVSHRCNRVSRSSSNVSLNVLSVRSNVNSQCSSPSNPNHHDDDDPLSVLLSVLLNPDNRRLLNLCCSQQQQLLLVLLVLVLCLVQPPDDRVNVSSVSSSVSSVSSNVSSLRSNLSSCVVPVVCLVVNLVSLQVSLVSSVVPPDADPSNLQSQLCRNLVHPPPVSSVVSNVVVVVSLVVSLVSSLVSVVSSPDDNVSSNVSSVSHRNNSD/DPPPQDEAEDEDEADAPDPVVVVVVVVVLQQDAAFHKYKYKYLDDPRLVVVCVSCVVVVWDWDDWDDDDSIIITIIGHHDHHFFPDDADDDDDFPPVVVVDGFPVSDCLDPDQDQFADQLQDLDEGRDIDTPPRDGPQQVAGGCLQFPFPCLRVLLVVLVVLDDALPPRFPLVQDDQDDLLLLLLLQALLLLQLLLLVLQLVLLVLRLVSHRCNRVSRSSSNVSLNVLSVRSNVNSQCSSPSNPNHHDDDDPLSVLLSVLLNPDNRRLLNLCCSQQQQLLLVLLVLVLCLVQPDDDRVNVSSVSSSVSSVSSNVSSLRSNLSSCVVPVVCLVVNLVSLQVSLVSSVVPPDADPSNLQSQLCRNLVHPPPVSSVVSNVVVVVSLVVSLVSSLVSVVSSPDDNVSSNVSSVSRRSNSD

Nearest PDB structures (foldseek):
  4rc7-assembly1_A  TM=8.127E-01  e=8.989E-04  Synechococcus elongatus PCC 7942 = FACHB-805
  5ux2-assembly2_B  TM=7.215E-01  e=3.530E-03  Synechococcus sp. RS9917
  5k53-assembly1_A  TM=6.988E-01  e=3.530E-03  Oscillatoria sp.
  3dhi-assembly1_B  TM=6.150E-01  e=2.137E-01  Ectopseudomonas mendocina
  5tds-assembly1_B  TM=5.606E-01  e=1.781E-01  Ectopseudomonas mendocina